Protein AF-0000000077531766 (afdb_homodimer)

Solvent-accessible surface area (backbone atoms only — not comparable to full-atom values): 48585 Å² total; per-residue (Å²): 130,84,77,68,56,70,65,56,56,50,54,50,47,68,73,39,54,76,68,52,35,51,55,52,33,72,72,35,77,75,46,30,60,58,42,44,36,51,52,29,31,47,28,36,77,71,36,42,28,24,61,56,44,47,31,60,73,66,45,86,46,67,67,56,28,46,52,52,46,52,43,26,48,76,37,63,47,57,72,87,64,38,38,73,61,54,85,69,69,76,63,80,82,49,66,68,84,56,70,81,66,45,60,52,33,54,23,22,45,70,40,36,52,66,56,40,51,50,45,39,74,72,64,42,58,53,46,48,65,87,90,56,90,72,32,20,48,54,36,3,42,77,57,63,19,46,67,35,28,42,49,34,47,73,70,62,26,73,51,47,53,100,81,36,73,41,45,45,53,51,48,24,34,74,56,42,31,36,67,41,36,49,49,54,36,61,76,66,67,52,64,56,70,42,69,69,52,96,83,31,30,57,63,53,50,20,36,74,66,64,20,55,65,26,40,46,49,44,45,74,73,62,31,58,59,66,60,51,48,52,50,26,57,74,67,64,36,37,57,42,40,38,48,44,50,63,44,26,36,78,62,44,58,73,67,50,50,67,67,53,52,52,52,51,48,52,53,61,67,70,51,86,68,56,79,84,46,43,62,36,45,43,54,32,51,54,49,50,52,52,49,48,56,49,48,32,72,71,46,87,82,53,49,72,66,43,51,42,52,45,40,22,32,52,39,46,68,31,42,31,66,84,30,55,41,63,71,56,40,51,52,38,44,74,75,64,28,54,84,59,63,43,54,54,51,57,49,47,57,49,65,71,28,69,61,31,70,76,34,50,60,62,46,30,61,75,30,54,28,40,54,48,23,44,49,55,52,52,51,52,60,69,68,46,55,74,87,79,51,51,65,58,53,52,49,54,63,68,63,55,56,65,69,57,56,48,49,52,47,52,34,55,76,67,70,38,56,64,38,47,67,21,51,51,50,51,54,52,53,60,68,68,51,75,83,73,78,78,71,72,78,73,87,120,129,83,78,66,54,71,65,55,56,48,52,50,44,67,73,38,55,75,69,53,37,51,56,53,34,72,70,36,76,76,46,30,60,58,42,44,37,51,50,30,30,46,29,38,76,71,37,42,28,24,61,55,44,48,30,61,74,66,42,85,45,68,68,57,28,46,51,52,46,51,40,27,46,75,36,65,45,58,72,87,63,38,36,73,61,54,84,70,64,77,62,80,80,55,64,71,82,56,69,79,65,46,61,52,34,54,22,23,44,69,41,38,50,68,56,39,51,52,45,39,75,72,66,43,56,53,48,48,64,85,90,56,88,73,32,20,47,52,36,3,42,77,55,62,20,48,68,35,28,42,50,33,47,74,69,62,26,76,48,47,54,98,81,35,73,40,45,47,53,51,47,25,35,73,57,42,31,37,68,41,36,51,48,52,34,62,74,65,66,53,67,56,70,42,71,69,52,96,84,30,30,56,63,52,52,18,36,74,66,66,21,54,64,27,41,44,48,45,45,75,74,62,30,58,61,66,61,51,48,52,51,27,56,75,67,65,36,38,57,43,39,38,47,45,50,63,44,26,34,81,62,46,59,73,67,50,48,68,68,53,52,51,52,50,48,53,52,60,67,71,52,86,68,55,80,84,45,43,60,35,46,42,54,34,50,54,50,52,52,52,48,49,58,50,46,31,73,70,42,86,80,52,48,72,66,41,51,41,50,46,40,22,33,52,39,46,67,30,43,31,66,85,30,55,42,64,70,56,40,52,54,39,43,72,73,63,26,52,84,57,64,42,53,55,49,59,50,47,59,48,64,72,28,69,61,31,71,76,34,50,59,60,46,30,62,76,31,52,27,41,55,47,24,45,48,54,52,52,51,53,61,70,67,48,58,74,85,80,50,52,67,58,52,52,50,54,62,68,65,54,56,64,69,57,54,49,48,52,47,53,32,56,77,67,70,37,56,64,38,47,68,23,53,52,50,50,55,51,52,60,69,67,50,73,83,71,79,81,71,74,78,71,89,119

pLDDT: mean 80.19, std 17.13, range [24.23, 97.0]

Foldseek 3Di:
DDPPDLVVLLVVLLPDPLVVLVVVLVPDVVNVLSSLLSSLLCCVVPVVRLQLVCLLQPPPDLVVSVVSVVSNVVSPHDQLRRDNSPVPPPDDVPPVVPPVAGSLLSNLLVLNQVSNVVCVVVPAQLQHDPPDPAGSLNSNLVNPNQVSNLSSVVSPHDCDDPPQNCNNLLSNLLSLRQVNNLSSCVVVVDDQQDDSDPRAGSLRSNLVSLNLNNLCSSVVVPHDLLVVLVVCLVVVVLQSNQSSCVSNVVRVLVVAALVSLLVSLLSLLLDDDDPVCLVSSLSSNLSSLVSNVVNCVVDPDADPVNSLVSLQVSLDSQQAQQHPDPSNNVSSVVVPHDHDCVRLVVLLVLQVDPCCVVPVLVSCVVRFCSQRSCVNNLVRLVPDDPVPDDPSSVVSNVSRDPVSVVVNVQLVVVVHDSGSRSVVVSVVVVVPDDPPDPPPPDPD/DPPPDLVVLLVVLLVDDLVVLVVVLVPDVVNVLSSLLSSLLNCVVPVVSLQLVCLLQPPPDLVSSVVSVVSNVVSPHDQLRRDNSPVPPPDDVPPPVPPVAGSLLSNLLVLNQVSNVVCVVSPAQLQHDPPDPAGSLNSNLVNPNQVSNLSSVVSPHDCDDPHQNCNNLLSNLLSLRQVNNLSSCVVVVDDQQDDSDPRAGSLNSNLVSLNLNNLCSSVVSPHDLLVVLVVCLVVVVLQSNQSSCVSNVVPVLVVAALVSLLVSLLSLLLDDDDPVCLVSSLSSNLSSLVSNVVNCVVDPPADPVNSLVSLQVSLDSQQAQQHPDPSNNVSSVVVPHDHDLVRLVVLLVLQVDPCCVVPVLVSCVVRFCSQRSCVNNLVRLVPDDPVPDDPSSVVSNVSRDPVSVVVNVQLVVVVHDSGSRSVVVSVVVVVPDDPPDPPPPDPD

Sequence (888 aa):
MLSLPQEIICMIAKECSLSEQATLARTCHLMYGICNTILYRNDIENHDSSSVFYAIVWCFSEAITMKTLALAKAGGAKFRVCRDMCKQHTWFIYDAQTTLHSPIHLAARRGLDCVVSFLIEEGISPDGPPGVYRTPLMEAIFNRRELTSILLVHRGASTSFQQLQFEALSSAIQHDLPLLTRFIAESKSLDVNADIGYGTTALDLAVRHRKSRVVPVLLSLGADGVAATLRFCRSHAFASLSWLLEAGSSTLRNSLRLQDLLDLTVNVVLQRVSPTQKNSQVVLLGRLIDMINWARLGETRMSKGDLKYFLDVLLHSVVSLTRAERPLALLLLRRGARIWAGSLMQLLGIFNSSAFIRNTGRCVRRHPRILESFDIIHTYYSTLPPQERVLVEDYFIDSVPDHVIRLMHDLKVNELPLTVGGIRGLEALERTQPVADAVPISMSMLSLPQEIICMIAKECSLSEQATLARTCHLMYGICNTILYRNDIENHDSSSVFYAIVWCFSEAITMKTLALAKAGGAKFRVCRDMCKQHTWFIYDAQTTLHSPIHLAARRGLDCVVSFLIEEGISPDGPPGVYRTPLMEAIFNRRELTSILLVHRGASTSFQQLQFEALSSAIQHDLPLLTRFIAESKSLDVNADIGYGTTALDLAVRHRKSRVVPVLLSLGADGVAATLRFCRSHAFASLSWLLEAGSSTLRNSLRLQDLLDLTVNVVLQRVSPTQKNSQVVLLGRLIDMINWARLGETRMSKGDLKYFLDVLLHSVVSLTRAERPLALLLLRRGARIWAGSLMQLLGIFNSSAFIRNTGRCVRRHPRILESFDIIHTYYSTLPPQERVLVEDYFIDSVPDHVIRLMHDLKVNELPLTVGGIRGLEALERTQPVADAVPISMS

Organism: Fusarium solani (NCBI:txid169388)

InterPro domains:
  IPR002110 Ankyrin repeat [PS50088] (198-224)
  IPR002110 Ankyrin repeat [SM00248] (99-128)
  IPR002110 Ankyrin repeat [SM00248] (132-161)
  IPR002110 Ankyrin repeat [SM00248] (198-228)
  IPR036770 Ankyrin repeat-containing domain superfamily [G3DSA:1.25.40.20] (71-273)
  IPR036770 Ankyrin repeat-containing domain superfamily [SSF48403] (101-224)

Structure (mmCIF, N/CA/C/O backbone):
data_AF-0000000077531766-model_v1
#
loop_
_entity.id
_entity.type
_entity.pdbx_description
1 polymer 'Uncharacterized protein'
#
loop_
_atom_site.group_PDB
_atom_site.id
_atom_site.type_symbol
_atom_site.label_atom_id
_atom_site.label_alt_id
_atom_site.label_comp_id
_atom_site.label_asym_id
_atom_site.label_entity_id
_atom_site.label_seq_id
_atom_site.pdbx_PDB_ins_code
_atom_site.Cartn_x
_atom_site.Cartn_y
_atom_site.Cartn_z
_atom_site.occupancy
_atom_site.B_iso_or_equiv
_atom_site.auth_seq_id
_atom_site.auth_comp_id
_atom_site.auth_asym_id
_atom_site.auth_atom_id
_atom_site.pdbx_PDB_model_num
ATOM 1 N N . MET A 1 1 ? -33.25 88.625 43.906 1 30.77 1 MET A N 1
ATOM 2 C CA . MET A 1 1 ? -32.25 87.562 43.688 1 30.77 1 MET A CA 1
ATOM 3 C C . MET A 1 1 ? -30.891 88 44.25 1 30.77 1 MET A C 1
ATOM 5 O O . MET A 1 1 ? -30.312 89 43.844 1 30.77 1 MET A O 1
ATOM 9 N N . LEU A 1 2 ? -30.75 87.688 45.531 1 36.31 2 LEU A N 1
ATOM 10 C CA . LEU A 1 2 ? -29.828 88.375 46.469 1 36.31 2 LEU A CA 1
ATOM 11 C C . LEU A 1 2 ? -28.391 88.188 46 1 36.31 2 LEU A C 1
ATOM 13 O O . LEU A 1 2 ? -27.969 87.062 45.688 1 36.31 2 LEU A O 1
ATOM 17 N N . SER A 1 3 ? -27.938 89.188 45.281 1 40.75 3 SER A N 1
ATOM 18 C CA . SER A 1 3 ? -26.562 89.438 44.875 1 40.75 3 SER A CA 1
ATOM 19 C C . SER A 1 3 ? -25.578 89.188 46 1 40.75 3 SER A C 1
ATOM 21 O O . SER A 1 3 ? -25.344 90.062 46.844 1 40.75 3 SER A O 1
ATOM 23 N N . LEU A 1 4 ? -25.703 88.062 46.688 1 44.19 4 LEU A N 1
ATOM 24 C CA . LEU A 1 4 ? -24.656 87.875 47.688 1 44.19 4 LEU A CA 1
ATOM 25 C C . LEU A 1 4 ? -23.281 88.062 47.062 1 44.19 4 LEU A C 1
ATOM 27 O O . LEU A 1 4 ? -23.031 87.562 45.938 1 44.19 4 LEU A O 1
ATOM 31 N N . PRO A 1 5 ? -22.5 89 47.594 1 45.5 5 PRO A N 1
ATOM 32 C CA . PRO A 1 5 ? -21.156 89.312 47.094 1 45.5 5 PRO A CA 1
ATOM 33 C C . PRO A 1 5 ? -20.312 88 46.969 1 45.5 5 PRO A C 1
ATOM 35 O O . PRO A 1 5 ? -20.5 87.062 47.719 1 45.5 5 PRO A O 1
ATOM 38 N N . GLN A 1 6 ? -19.688 87.875 45.875 1 48 6 GLN A N 1
ATOM 39 C CA . GLN A 1 6 ? -18.812 86.75 45.5 1 48 6 GLN A CA 1
ATOM 40 C C . GLN A 1 6 ? -17.938 86.312 46.688 1 48 6 GLN A C 1
ATOM 42 O O . GLN A 1 6 ? -17.672 85.125 46.844 1 48 6 GLN A O 1
ATOM 47 N N . GLU A 1 7 ? -17.656 87.312 47.562 1 48.81 7 GLU A N 1
ATOM 48 C CA . GLU A 1 7 ? -16.797 87 48.719 1 48.81 7 GLU A CA 1
ATOM 49 C C . GLU A 1 7 ? -17.5 86.188 49.75 1 48.81 7 GLU A C 1
ATOM 51 O O . GLU A 1 7 ? -16.891 85.25 50.344 1 48.81 7 GLU A O 1
ATOM 56 N N . ILE A 1 8 ? -18.672 86.375 49.969 1 50.03 8 ILE A N 1
ATOM 57 C CA . ILE A 1 8 ? -19.438 85.625 51 1 50.03 8 ILE A CA 1
ATOM 58 C C . ILE A 1 8 ? -19.734 84.188 50.5 1 50.03 8 ILE A C 1
ATOM 60 O O . ILE A 1 8 ? -19.641 83.25 51.25 1 50.03 8 ILE A O 1
ATOM 64 N N . ILE A 1 9 ? -20.031 84.188 49.188 1 49.97 9 ILE A N 1
ATOM 65 C CA . ILE A 1 9 ? -20.25 82.812 48.594 1 49.97 9 ILE A CA 1
ATOM 66 C C . ILE A 1 9 ? -18.984 82 48.75 1 49.97 9 ILE A C 1
ATOM 68 O O . ILE A 1 9 ? -19.047 80.812 49.094 1 49.97 9 ILE A O 1
ATOM 72 N N . CYS A 1 10 ? -17.828 82.75 48.594 1 51.22 10 CYS A N 1
ATOM 73 C CA . CYS A 1 10 ? -16.547 82.062 48.781 1 51.22 10 CYS A CA 1
ATOM 74 C C . CYS A 1 10 ? -16.359 81.625 50.25 1 51.22 10 CYS A C 1
ATOM 76 O O . CYS A 1 10 ? -15.867 80.562 50.5 1 51.22 10 CYS A O 1
ATOM 78 N N . MET A 1 11 ? -16.797 82.438 51.188 1 50.81 11 MET A N 1
ATOM 79 C CA . MET A 1 11 ? -16.656 82.125 52.594 1 50.81 11 MET A CA 1
ATOM 80 C C . MET A 1 11 ? -17.562 81 53.031 1 50.81 11 MET A C 1
ATOM 82 O O . MET A 1 11 ? -17.172 80.125 53.812 1 50.81 11 MET A O 1
ATOM 86 N N . ILE A 1 12 ? -18.719 80.938 52.5 1 51.34 12 ILE A N 1
ATOM 87 C CA . ILE A 1 12 ? -19.672 79.875 52.812 1 51.34 12 ILE A CA 1
ATOM 88 C C . ILE A 1 12 ? -19.203 78.562 52.219 1 51.34 12 ILE A C 1
ATOM 90 O O . ILE A 1 12 ? -19.25 77.562 52.875 1 51.34 12 ILE A O 1
ATOM 94 N N . ALA A 1 13 ? -18.734 78.75 51 1 54.12 13 ALA A N 1
ATOM 95 C CA . ALA A 1 13 ? -18.266 77.562 50.312 1 54.12 13 ALA A CA 1
ATOM 96 C C . ALA A 1 13 ? -17.062 77 51.062 1 54.12 13 ALA A C 1
ATOM 98 O O . ALA A 1 13 ? -16.906 75.75 51.094 1 54.12 13 ALA A O 1
ATOM 99 N N . LYS A 1 14 ? -16.312 77.812 51.719 1 54.41 14 LYS A N 1
ATOM 100 C CA . LYS A 1 14 ? -15.148 77.312 52.469 1 54.41 14 LYS A CA 1
ATOM 101 C C . LYS A 1 14 ? -15.562 76.562 53.75 1 54.41 14 LYS A C 1
ATOM 103 O O . LYS A 1 14 ? -14.852 75.688 54.219 1 54.41 14 LYS A O 1
ATOM 108 N N . GLU A 1 15 ? -16.641 76.875 54.281 1 51.66 15 GLU A N 1
ATOM 109 C CA . GLU A 1 15 ? -17.047 76.312 55.562 1 51.66 15 GLU A CA 1
ATOM 110 C C . GLU A 1 15 ? -17.953 75.125 55.375 1 51.66 15 GLU A C 1
ATOM 112 O O . GLU A 1 15 ? -18.266 74.375 56.344 1 51.66 15 GLU A O 1
ATOM 117 N N . CYS A 1 16 ? -18.469 74.938 54.156 1 53.34 16 CYS A N 1
ATOM 118 C CA . CYS A 1 16 ? -19.375 73.812 53.906 1 53.34 16 CYS A CA 1
ATOM 119 C C . CYS A 1 16 ? -18.594 72.5 53.594 1 53.34 16 CYS A C 1
ATOM 121 O O . CYS A 1 16 ? -17.438 72.562 53.156 1 53.34 16 CYS A O 1
ATOM 123 N N . SER A 1 17 ? -19.125 71.312 54.125 1 54.94 17 SER A N 1
ATOM 124 C CA . SER A 1 17 ? -18.547 70 53.75 1 54.94 17 SER A CA 1
ATOM 125 C C . SER A 1 17 ? -18.531 69.812 52.25 1 54.94 17 SER A C 1
ATOM 127 O O . SER A 1 17 ? -19.219 70.562 51.5 1 54.94 17 SER A O 1
ATOM 129 N N . LEU A 1 18 ? -17.672 69 51.781 1 54.25 18 LEU A N 1
ATOM 130 C CA . LEU A 1 18 ? -17.516 68.75 50.344 1 54.25 18 LEU A CA 1
ATOM 131 C C . LEU A 1 18 ? -18.859 68.438 49.688 1 54.25 18 LEU A C 1
ATOM 133 O O . LEU A 1 18 ? -19.125 68.875 48.562 1 54.25 18 LEU A O 1
ATOM 137 N N . SER A 1 19 ? -19.734 67.75 50.344 1 57.5 19 SER A N 1
ATOM 138 C CA . SER A 1 19 ? -21.062 67.438 49.844 1 57.5 19 SER A CA 1
ATOM 139 C C . SER A 1 19 ? -21.938 68.688 49.719 1 57.5 19 SER A C 1
ATOM 141 O O . SER A 1 19 ? -22.672 68.875 48.75 1 57.5 19 SER A O 1
ATOM 143 N N . GLU A 1 20 ? -21.859 69.562 50.688 1 57.81 20 GLU A N 1
ATOM 144 C CA . GLU A 1 20 ? -22.672 70.75 50.719 1 57.81 20 GLU A CA 1
ATOM 145 C C . GLU A 1 20 ? -22.188 71.812 49.688 1 57.81 20 GLU A C 1
ATOM 147 O O . GLU A 1 20 ? -22.984 72.5 49.062 1 57.81 20 GLU A O 1
ATOM 152 N N . GLN A 1 21 ? -20.859 71.812 49.469 1 56.25 21 GLN A N 1
ATOM 153 C CA . GLN A 1 21 ? -20.297 72.688 48.469 1 56.25 21 GLN A CA 1
ATOM 154 C C . GLN A 1 21 ? -20.734 72.25 47.062 1 56.25 21 GLN A C 1
ATOM 156 O O . GLN A 1 21 ? -21.062 73.125 46.219 1 56.25 21 GLN A O 1
ATOM 161 N N . ALA A 1 22 ? -20.859 70.938 46.875 1 57.09 22 ALA A N 1
ATOM 162 C CA . ALA A 1 22 ? -21.328 70.438 45.594 1 57.09 22 ALA A CA 1
ATOM 163 C C . ALA A 1 22 ? -22.797 70.75 45.375 1 57.09 22 ALA A C 1
ATOM 165 O O . ALA A 1 22 ? -23.172 71.125 44.25 1 57.09 22 ALA A O 1
ATOM 166 N N . THR A 1 23 ? -23.688 70.625 46.312 1 55.62 23 THR A N 1
ATOM 167 C CA . THR A 1 23 ? -25.094 71 46.188 1 55.62 23 THR A CA 1
ATOM 168 C C . THR A 1 23 ? -25.281 72.438 45.938 1 55.62 23 THR A C 1
ATOM 170 O O . THR A 1 23 ? -26.141 72.875 45.156 1 55.62 23 THR A O 1
ATOM 173 N N . LEU A 1 24 ? -24.438 73.25 46.562 1 54.25 24 LEU A N 1
ATOM 174 C CA . LEU A 1 24 ? -24.531 74.688 46.406 1 54.25 24 LEU A CA 1
ATOM 175 C C . LEU A 1 24 ? -24.109 75.125 44.969 1 54.25 24 LEU A C 1
ATOM 177 O O . LEU A 1 24 ? -24.719 76 44.375 1 54.25 24 LEU A O 1
ATOM 181 N N . ALA A 1 25 ? -23.078 74.375 44.469 1 54 25 ALA A N 1
ATOM 182 C CA . ALA A 1 25 ? -22.609 74.688 43.125 1 54 25 ALA A CA 1
ATOM 183 C C . ALA A 1 25 ? -23.672 74.25 42.094 1 54 25 ALA A C 1
ATOM 185 O O . ALA A 1 25 ? -23.797 74.938 41.031 1 54 25 ALA A O 1
ATOM 186 N N . ARG A 1 26 ? -24.516 73.25 42.281 1 54.56 26 ARG A N 1
ATOM 187 C CA . ARG A 1 26 ? -25.562 72.812 41.344 1 54.56 26 ARG A CA 1
ATOM 188 C C . ARG A 1 26 ? -26.719 73.812 41.344 1 54.56 26 ARG A C 1
ATOM 190 O O . ARG A 1 26 ? -27.453 73.875 40.344 1 54.56 26 ARG A O 1
ATOM 197 N N . THR A 1 27 ? -26.984 74.438 42.344 1 50.59 27 THR A N 1
ATOM 198 C CA . THR A 1 27 ? -28.219 75.25 42.406 1 50.59 27 THR A CA 1
ATOM 199 C C . THR A 1 27 ? -28.016 76.562 41.75 1 50.59 27 THR A C 1
ATOM 201 O O . THR A 1 27 ? -28.984 77.25 41.344 1 50.59 27 THR A O 1
ATOM 204 N N . CYS A 1 28 ? -26.812 77.375 41.844 1 44.97 28 CYS A N 1
ATOM 205 C CA . CYS A 1 28 ? -26.781 78.688 41.25 1 44.97 28 CYS A CA 1
ATOM 206 C C . CYS A 1 28 ? -25.734 78.75 40.125 1 44.97 28 CYS A C 1
ATOM 208 O O . CYS A 1 28 ? -24.578 78.375 40.344 1 44.97 28 CYS A O 1
ATOM 210 N N . HIS A 1 29 ? -26.109 78.875 38.906 1 48.81 29 HIS A N 1
ATOM 211 C CA . HIS A 1 29 ? -25.297 78.938 37.719 1 48.81 29 HIS A CA 1
ATOM 212 C C . HIS A 1 29 ? -24.109 79.875 37.938 1 48.81 29 HIS A C 1
ATOM 214 O O . HIS A 1 29 ? -23 79.625 37.438 1 48.81 29 HIS A O 1
ATOM 220 N N . LEU A 1 30 ? -24.359 81.062 38.438 1 44.91 30 LEU A N 1
ATOM 221 C CA . LEU A 1 30 ? -23.312 8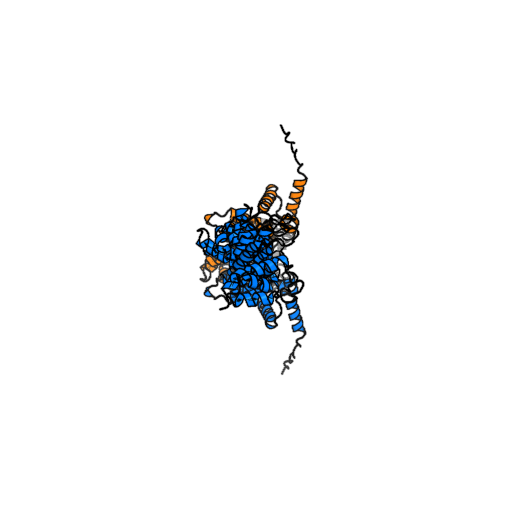2.062 38.625 1 44.91 30 LEU A CA 1
ATOM 222 C C . LEU A 1 30 ? -22.281 81.562 39.656 1 44.91 30 LEU A C 1
ATOM 224 O O . LEU A 1 30 ? -21.078 81.812 39.469 1 44.91 30 LEU A O 1
ATOM 228 N N . MET A 1 31 ? -22.766 81.062 40.688 1 43.91 31 MET A N 1
ATOM 229 C CA . MET A 1 31 ? -21.906 80.562 41.781 1 43.91 31 MET A CA 1
ATOM 230 C C . MET A 1 31 ? -21.141 79.312 41.344 1 43.91 31 MET A C 1
ATOM 232 O O . MET A 1 31 ? -20.156 78.938 41.938 1 43.91 31 MET A O 1
ATOM 236 N N . TYR A 1 32 ? -21.625 78.812 40.281 1 48.09 32 TYR A N 1
ATOM 237 C CA . TYR A 1 32 ? -21.016 77.562 39.75 1 48.09 32 TYR A CA 1
ATOM 238 C C . TYR A 1 32 ? -19.578 77.812 39.312 1 48.09 32 TYR A C 1
ATOM 240 O O . TYR A 1 32 ? -18.688 77 39.594 1 48.09 32 TYR A O 1
ATOM 248 N N . GLY A 1 33 ? -19.453 79 38.75 1 49.72 33 GLY A N 1
ATOM 249 C CA . GLY A 1 33 ? -18.094 79.312 38.312 1 49.72 33 GLY A CA 1
ATOM 250 C C . GLY A 1 33 ? -17.141 79.562 39.469 1 49.72 33 GLY A C 1
ATOM 251 O O . GLY A 1 33 ? -16.031 79.062 39.5 1 49.72 33 GLY A O 1
ATOM 252 N N . ILE A 1 34 ? -17.5 80.5 40.312 1 49.25 34 ILE A N 1
ATOM 253 C CA . ILE A 1 34 ? -16.656 80.938 41.438 1 49.25 34 ILE A CA 1
ATOM 254 C C . ILE A 1 34 ? -16.484 79.75 42.438 1 49.25 34 ILE A C 1
ATOM 256 O O . ILE A 1 34 ? -15.375 79.5 42.906 1 49.25 34 ILE A O 1
ATOM 260 N N . CYS A 1 35 ? -17.562 79.188 42.75 1 49.09 35 CYS A N 1
ATOM 261 C CA . CYS A 1 35 ? -17.547 78.188 43.75 1 49.09 35 CYS A CA 1
ATOM 262 C C . CYS A 1 35 ? -16.766 76.938 43.281 1 49.09 35 CYS A C 1
ATOM 264 O O . CYS A 1 35 ? -16.109 76.25 44.094 1 49.09 35 CYS A O 1
ATOM 266 N N . ASN A 1 36 ? -16.781 76.875 42 1 55.78 36 ASN A N 1
ATOM 267 C CA . ASN A 1 36 ? -16.016 75.75 41.5 1 55.78 36 ASN A CA 1
ATOM 268 C C . ASN A 1 36 ? -14.523 75.938 41.781 1 55.78 36 ASN A C 1
ATOM 270 O O . ASN A 1 36 ? -13.852 75 42.219 1 55.78 36 ASN A O 1
ATOM 274 N N . THR A 1 37 ? -14.094 77.188 41.688 1 54.47 37 THR A N 1
ATOM 275 C CA . THR A 1 37 ? -12.672 77.438 41.906 1 54.47 37 THR A CA 1
ATOM 276 C C . THR A 1 37 ? -12.344 77.188 43.406 1 54.47 37 THR A C 1
ATOM 278 O O . THR A 1 37 ? -11.297 76.625 43.719 1 54.47 37 THR A O 1
ATOM 281 N N . ILE A 1 38 ? -13.227 77.75 44.188 1 54 38 ILE A N 1
ATOM 282 C CA . ILE A 1 38 ? -12.984 77.625 45.594 1 54 38 ILE A CA 1
ATOM 283 C C . ILE A 1 38 ? -13.078 76.125 46 1 54 38 ILE A C 1
ATOM 285 O O . ILE A 1 38 ? -12.273 75.625 46.812 1 54 38 ILE A O 1
ATOM 289 N N . LEU A 1 39 ? -14.031 75.5 45.438 1 55.09 39 LEU A N 1
ATOM 290 C CA . LEU A 1 39 ? -14.227 74.062 45.781 1 55.09 39 LEU A CA 1
ATOM 291 C C . LEU A 1 39 ? -13.008 73.25 45.375 1 55.09 39 LEU A C 1
ATOM 293 O O . LEU A 1 39 ? -12.547 72.438 46.125 1 55.09 39 LEU A O 1
ATOM 297 N N . TYR A 1 40 ? -12.469 73.688 44.281 1 60.5 40 TYR A N 1
ATOM 298 C CA . TYR A 1 40 ? -11.336 72.938 43.812 1 60.5 40 TYR A CA 1
ATOM 299 C C . TYR A 1 40 ? -10.062 73.312 44.562 1 60.5 40 TYR A C 1
ATOM 301 O O . TYR A 1 40 ? -9.211 72.438 44.812 1 60.5 40 TYR A O 1
ATOM 309 N N . ARG A 1 41 ? -10.023 74.562 44.969 1 60.41 41 ARG A N 1
ATOM 310 C CA . ARG A 1 41 ? -8.898 74.938 45.812 1 60.41 41 ARG A CA 1
ATOM 311 C C . ARG A 1 41 ? -8.953 74.188 47.156 1 60.41 41 ARG A C 1
ATOM 313 O O . ARG A 1 41 ? -7.93 73.75 47.688 1 60.41 41 ARG A O 1
ATOM 320 N N . ASN A 1 42 ? -10.133 74.188 47.625 1 57.5 42 ASN A N 1
ATOM 321 C CA . ASN A 1 42 ? -10.305 73.438 48.875 1 57.5 42 ASN A CA 1
ATOM 322 C C . ASN A 1 42 ? -9.945 72 48.719 1 57.5 42 ASN A C 1
ATOM 324 O O . ASN A 1 42 ? -9.336 71.375 49.625 1 57.5 42 ASN A O 1
ATOM 328 N N . ASP A 1 43 ? -10.359 71.375 47.719 1 62 43 ASP A N 1
ATOM 329 C CA . ASP A 1 43 ? -10.023 70 47.438 1 62 43 ASP A CA 1
ATOM 330 C C . ASP A 1 43 ? -8.508 69.812 47.375 1 62 43 ASP A C 1
ATOM 332 O O . ASP A 1 43 ? -7.984 68.812 47.906 1 62 43 ASP A O 1
ATOM 336 N N . ILE A 1 44 ? -7.777 70.75 46.812 1 62.28 44 ILE A N 1
ATOM 337 C CA . ILE A 1 44 ? -6.328 70.688 46.625 1 62.28 44 ILE A CA 1
ATOM 338 C C . ILE A 1 44 ? -5.652 70.812 48 1 62.28 44 ILE A C 1
ATOM 340 O O . ILE A 1 44 ? -4.727 70.062 48.312 1 62.28 44 ILE A O 1
ATOM 344 N N . GLU A 1 45 ? -6.156 71.75 48.719 1 63.31 45 GLU A N 1
ATOM 345 C CA . GLU A 1 45 ? -5.496 72.062 50 1 63.31 45 GLU A CA 1
ATOM 346 C C . GLU A 1 45 ? -5.828 71.062 51.062 1 63.31 45 GLU A C 1
ATOM 348 O O . GLU A 1 45 ? -4.977 70.688 51.875 1 63.31 45 GLU A O 1
ATOM 353 N N . ASN A 1 46 ? -7.078 70.562 50.906 1 59.28 46 ASN A N 1
ATOM 354 C CA . ASN A 1 46 ? -7.492 69.75 52.062 1 59.28 46 ASN A CA 1
ATOM 355 C C . ASN A 1 46 ? -7.75 68.312 51.719 1 59.28 46 ASN A C 1
ATOM 357 O O . ASN A 1 46 ? -7.816 67.438 52.594 1 59.28 46 ASN A O 1
ATOM 361 N N . HIS A 1 47 ? -7.887 68.062 50.469 1 59.72 47 HIS A N 1
ATOM 362 C CA . HIS A 1 47 ? -8.305 66.75 50.125 1 59.72 47 HIS A CA 1
ATOM 363 C C . HIS A 1 47 ? -7.387 66.125 49.094 1 59.72 47 HIS A C 1
ATOM 365 O O . HIS A 1 47 ? -7.809 65.25 48.344 1 59.72 47 HIS A O 1
ATOM 371 N N . ASP A 1 48 ? -6.191 66.625 49.031 1 63.22 48 ASP A N 1
ATOM 372 C CA . ASP A 1 48 ? -5.125 66.125 48.188 1 63.22 48 ASP A CA 1
ATOM 373 C C . ASP A 1 48 ? -5.602 65.938 46.75 1 63.22 48 ASP A C 1
ATOM 375 O O . ASP A 1 48 ? -5.285 64.938 46.094 1 63.22 48 ASP A O 1
ATOM 379 N N . SER A 1 49 ? -6.488 66.875 46.344 1 63.03 49 SER A N 1
ATOM 380 C CA . SER A 1 49 ? -7.004 66.875 44.969 1 63.03 49 SER A CA 1
ATOM 381 C C . SER A 1 49 ? -7.773 65.625 44.625 1 63.03 49 SER A C 1
ATOM 383 O O . SER A 1 49 ? -7.594 65.062 43.562 1 63.03 49 SER A O 1
ATOM 385 N N . SER A 1 50 ? -8.617 65.125 45.531 1 69.19 50 SER A N 1
ATOM 386 C CA . SER A 1 50 ? -9.391 63.875 45.375 1 69.19 50 SER A CA 1
ATOM 387 C C . SER A 1 50 ? -10.43 64 44.25 1 69.19 50 SER A C 1
ATOM 389 O O . SER A 1 50 ? -10.859 63 43.688 1 69.19 50 SER A O 1
ATOM 391 N N . SER A 1 51 ? -10.844 65.25 43.969 1 70.56 51 SER A N 1
ATOM 392 C CA . SER A 1 51 ? -11.844 65.5 42.938 1 70.56 51 SER A CA 1
ATOM 393 C C . SER A 1 51 ? -11.352 65 41.562 1 70.56 51 SER A C 1
ATOM 395 O O . SER A 1 51 ? -12.133 64.5 40.75 1 70.56 51 SER A O 1
ATOM 397 N N . VAL A 1 52 ? -10.039 65.188 41.406 1 74.44 52 VAL A N 1
ATOM 398 C CA . VAL A 1 52 ? -9.453 64.75 40.156 1 74.44 52 VAL A CA 1
ATOM 399 C C . VAL A 1 52 ? -9.641 63.25 40 1 74.44 52 VAL A C 1
ATOM 401 O O . VAL A 1 52 ? -10.094 62.781 38.969 1 74.44 52 VAL A O 1
ATOM 404 N N . PHE A 1 53 ? -9.422 62.562 41 1 74.38 53 PHE A N 1
ATOM 405 C CA . PHE A 1 53 ? -9.57 61.125 41.031 1 74.38 53 PHE A CA 1
ATOM 406 C C . PHE A 1 53 ? -11.023 60.719 40.812 1 74.38 53 PHE A C 1
ATOM 408 O O . PHE A 1 53 ? -11.32 59.844 40 1 74.38 53 PHE A O 1
ATOM 415 N N . TYR A 1 54 ? -11.883 61.375 41.469 1 69.31 54 TYR A N 1
ATOM 416 C CA . TYR A 1 54 ? -13.305 61.062 41.375 1 69.31 54 TYR A CA 1
ATOM 417 C C . TYR A 1 54 ? -13.844 61.375 40 1 69.31 54 TYR A C 1
ATOM 419 O O . TYR A 1 54 ? -14.672 60.625 39.469 1 69.31 54 TYR A O 1
ATOM 427 N N . ALA A 1 55 ? -13.352 62.375 39.469 1 76.81 55 ALA A N 1
ATOM 428 C CA . ALA A 1 55 ? -13.805 62.75 38.125 1 76.81 55 ALA A CA 1
ATOM 429 C C . ALA A 1 55 ? -13.375 61.719 37.094 1 76.81 55 ALA A C 1
ATOM 431 O O . ALA A 1 55 ? -14.156 61.344 36.219 1 76.81 55 ALA A O 1
ATOM 432 N N . ILE A 1 56 ? -12.242 61.25 37.281 1 79.75 56 ILE A N 1
ATOM 433 C CA . ILE A 1 56 ? -11.719 60.312 36.312 1 79.75 56 ILE A CA 1
ATOM 434 C C . ILE A 1 56 ? -12.422 58.969 36.5 1 79.75 56 ILE A C 1
ATOM 436 O O . ILE A 1 56 ? -12.766 58.281 35.531 1 79.75 56 ILE A O 1
ATOM 440 N N . VAL A 1 57 ? -12.719 58.562 37.688 1 73.88 57 VAL A N 1
ATOM 441 C CA . VAL A 1 57 ? -13.242 57.25 37.969 1 73.88 57 VAL A CA 1
ATOM 442 C C . VAL A 1 57 ? -14.75 57.219 37.75 1 73.88 57 VAL A C 1
ATOM 444 O O . VAL A 1 57 ? -15.289 56.25 37.219 1 73.88 57 VAL A O 1
ATOM 447 N N . TRP A 1 58 ? -15.398 58.281 38.031 1 66.25 58 TRP A N 1
ATOM 448 C CA . TRP A 1 58 ? -16.844 58.156 38.125 1 66.25 58 TRP A CA 1
ATOM 449 C C . TRP A 1 58 ? -17.547 58.969 37.031 1 66.25 58 TRP A C 1
ATOM 451 O O . TRP A 1 58 ? -18.734 58.781 36.781 1 66.25 58 TRP A O 1
ATOM 461 N N . CYS A 1 59 ? -16.828 59.844 36.5 1 71.31 59 CYS A N 1
ATOM 462 C CA . CYS A 1 59 ? -17.516 60.656 35.469 1 71.31 59 CYS A CA 1
ATOM 463 C C . CYS A 1 59 ? -17.688 59.844 34.188 1 71.31 59 CYS A C 1
ATOM 465 O O . CYS A 1 59 ? -16.766 59.156 33.75 1 71.31 59 CYS A O 1
ATOM 467 N N . PHE A 1 60 ? -18.859 59.812 33.688 1 75.31 60 PHE A N 1
ATOM 468 C CA . PHE A 1 60 ? -19.188 59.031 32.5 1 75.31 60 PHE A CA 1
ATOM 469 C C . PHE A 1 60 ? -18.734 59.75 31.234 1 75.31 60 PHE A C 1
ATOM 471 O O . PHE A 1 60 ? -18.328 59.125 30.266 1 75.31 60 PHE A O 1
ATOM 478 N N . SER A 1 61 ? -18.828 61.031 31.344 1 82.06 61 SER A N 1
ATOM 479 C CA . SER A 1 61 ? -18.453 61.812 30.172 1 82.06 61 SER A CA 1
ATOM 480 C C . SER A 1 61 ? -17.047 62.375 30.297 1 82.06 61 SER A C 1
ATOM 482 O O . SER A 1 61 ? -16.688 62.938 31.328 1 82.06 61 SER A O 1
ATOM 484 N N . GLU A 1 62 ? -16.234 62.156 29.297 1 87.5 62 GLU A N 1
ATOM 485 C CA . GLU A 1 62 ? -14.859 62.656 29.312 1 87.5 62 GLU A CA 1
ATOM 486 C C . GLU A 1 62 ? -14.828 64.188 29.281 1 87.5 62 GLU A C 1
ATOM 488 O O . GLU A 1 62 ? -13.914 64.812 29.828 1 87.5 62 GLU A O 1
ATOM 493 N N . ALA A 1 63 ? -15.859 64.75 28.672 1 86.38 63 ALA A N 1
ATOM 494 C CA . ALA A 1 63 ? -15.922 66.25 28.609 1 86.38 63 ALA A CA 1
ATOM 495 C C . ALA A 1 63 ? -16.062 66.812 30 1 86.38 63 ALA A C 1
ATOM 497 O O . ALA A 1 63 ? -15.414 67.812 30.312 1 86.38 63 ALA A O 1
ATOM 498 N N . ILE A 1 64 ? -16.859 66.125 30.734 1 79.06 64 ILE A N 1
ATOM 499 C CA . ILE A 1 64 ? -17.078 66.625 32.094 1 79.06 64 ILE A CA 1
ATOM 500 C C . ILE A 1 64 ? -15.797 66.438 32.906 1 79.06 64 ILE A C 1
ATOM 502 O O . ILE A 1 64 ? -15.414 67.25 33.688 1 79.06 64 ILE A O 1
ATOM 506 N N . THR A 1 65 ? -15.242 65.375 32.719 1 83.38 65 THR A N 1
ATOM 507 C CA . THR A 1 65 ? -13.984 65.062 33.406 1 83.38 65 THR A CA 1
ATOM 508 C C . THR A 1 65 ? -12.93 66.125 33.031 1 83.38 65 THR A C 1
ATOM 510 O O . THR A 1 65 ? -12.219 66.625 33.906 1 83.38 65 THR A O 1
ATOM 513 N N . MET A 1 66 ? -12.898 66.5 31.844 1 89.94 66 MET A N 1
ATOM 514 C CA . MET A 1 66 ? -11.922 67.5 31.359 1 89.94 66 MET A CA 1
ATOM 515 C C . MET A 1 66 ? -12.195 68.875 31.984 1 89.94 66 MET A C 1
ATOM 517 O O . MET A 1 66 ? -11.258 69.625 32.344 1 89.94 66 MET A O 1
ATOM 521 N N . LYS A 1 67 ? -13.414 69.125 32.062 1 83.81 67 LYS A N 1
ATOM 522 C CA . LYS A 1 67 ? -13.789 70.438 32.688 1 83.81 67 LYS A CA 1
ATOM 523 C C . LYS A 1 67 ? -13.367 70.438 34.156 1 83.81 67 LYS A C 1
ATOM 525 O O . LYS A 1 67 ? -12.852 71.438 34.625 1 83.81 67 LYS A O 1
ATOM 530 N N . THR A 1 68 ? -13.656 69.375 34.719 1 80.12 68 THR A N 1
ATOM 531 C CA . THR A 1 68 ? -13.281 69.25 36.125 1 80.12 68 THR A CA 1
ATOM 532 C C . THR A 1 68 ? -11.773 69.375 36.312 1 80.12 68 THR A C 1
ATOM 534 O O . THR A 1 68 ? -11.297 70.062 37.219 1 80.12 68 THR A O 1
ATOM 537 N N . LEU A 1 69 ? -10.992 68.812 35.469 1 85.75 69 LEU A N 1
ATOM 538 C CA . LEU A 1 69 ? -9.531 68.875 35.562 1 85.75 69 LEU A CA 1
ATOM 539 C C . LEU A 1 69 ? -9.016 70.25 35.25 1 85.75 69 LEU A C 1
ATOM 541 O O . LEU A 1 69 ? -8.055 70.688 35.875 1 85.75 69 LEU A O 1
ATOM 545 N N . ALA A 1 70 ? -9.648 70.875 34.281 1 86.38 70 ALA A N 1
ATOM 546 C CA . ALA A 1 70 ? -9.25 72.25 33.969 1 86.38 70 ALA A CA 1
ATOM 547 C C . ALA A 1 70 ? -9.477 73.188 35.156 1 86.38 70 ALA A C 1
ATOM 549 O O . ALA A 1 70 ? -8.641 74.062 35.438 1 86.38 70 ALA A O 1
ATOM 550 N N . LEU A 1 71 ? -10.555 73 35.812 1 79.5 71 LEU A N 1
ATOM 551 C CA . LEU A 1 71 ? -10.875 73.812 36.969 1 79.5 71 LEU A CA 1
ATOM 552 C C . LEU A 1 71 ? -9.922 73.5 38.125 1 79.5 71 LEU A C 1
ATOM 554 O O . LEU A 1 71 ? -9.523 74.375 38.844 1 79.5 71 LEU A O 1
ATOM 558 N N . ALA A 1 72 ? -9.656 72.25 38.219 1 80 72 ALA A N 1
ATOM 559 C CA . ALA A 1 72 ? -8.695 71.875 39.25 1 80 72 ALA A CA 1
ATOM 560 C C . ALA A 1 72 ? -7.324 72.5 38.969 1 80 72 ALA A C 1
ATOM 562 O O . ALA A 1 72 ? -6.629 72.938 39.906 1 80 72 ALA A O 1
ATOM 563 N N . LYS A 1 73 ? -6.91 72.562 37.75 1 84.75 73 LYS A N 1
ATOM 564 C CA . LYS A 1 73 ? -5.648 73.188 37.375 1 84.75 73 LYS A CA 1
ATOM 565 C C . LYS A 1 73 ? -5.641 74.688 37.719 1 84.75 73 LYS A C 1
ATOM 567 O O . LYS A 1 73 ? -4.656 75.188 38.25 1 84.75 73 LYS A O 1
ATOM 572 N N . ALA A 1 74 ? -6.727 75.312 37.344 1 81.75 74 ALA A N 1
ATOM 573 C CA . ALA A 1 74 ? -6.855 76.688 37.656 1 81.75 74 ALA A CA 1
ATOM 574 C C . ALA A 1 74 ? -6.766 76.938 39.188 1 81.75 74 ALA A C 1
ATOM 576 O O . ALA A 1 74 ? -6.293 78 39.625 1 81.75 74 ALA A O 1
ATOM 577 N N . GLY A 1 75 ? -7.195 76 39.844 1 74.56 75 GLY A N 1
ATOM 578 C CA . GLY A 1 75 ? -7.137 76.062 41.312 1 74.56 75 GLY A CA 1
ATOM 579 C C . GLY A 1 75 ? -5.773 75.75 41.875 1 74.56 75 GLY A C 1
ATOM 580 O O . GLY A 1 75 ? -5.543 75.875 43.062 1 74.56 75 GLY A O 1
ATOM 581 N N . GLY A 1 76 ? -4.785 75.25 41.062 1 76.19 76 GLY A N 1
ATOM 582 C CA . GLY A 1 76 ? -3.418 74.938 41.5 1 76.19 76 GLY A CA 1
ATOM 583 C C . GLY A 1 76 ? -3.18 73.5 41.812 1 76.19 76 GLY A C 1
ATOM 584 O O . GLY A 1 76 ? -2.281 73.125 42.562 1 76.19 76 GLY A O 1
ATOM 585 N N . ALA A 1 77 ? -4 72.625 41.312 1 75.5 77 ALA A N 1
ATOM 586 C CA . ALA A 1 77 ? -3.854 71.188 41.625 1 75.5 77 ALA A CA 1
ATOM 587 C C . ALA A 1 77 ? -2.555 70.625 41.031 1 75.5 77 ALA A C 1
ATOM 589 O O . ALA A 1 77 ? -2.16 71 39.938 1 75.5 77 ALA A O 1
ATOM 590 N N . LYS A 1 78 ? -1.813 69.875 41.938 1 74.94 78 LYS A N 1
ATOM 591 C CA . LYS A 1 78 ? -0.661 69.125 41.469 1 74.94 78 LYS A CA 1
ATOM 592 C C . LYS A 1 78 ? -1.049 67.688 41.125 1 74.94 78 LYS A C 1
ATOM 594 O O . LYS A 1 78 ? -1.266 66.875 42.031 1 74.94 78 LYS A O 1
ATOM 599 N N . PHE A 1 79 ? -1.125 67.438 39.938 1 78.12 79 PHE A N 1
ATOM 600 C CA . PHE A 1 79 ? -1.674 66.188 39.469 1 78.12 79 PHE A CA 1
ATOM 601 C C . PHE A 1 79 ? -0.737 65.062 39.781 1 78.12 79 PHE A C 1
ATOM 603 O O . PHE A 1 79 ? -1.146 63.875 39.781 1 78.12 79 PHE A O 1
ATOM 610 N N . ARG A 1 80 ? 0.489 65.25 40.156 1 70.94 80 ARG A N 1
ATOM 611 C CA . ARG A 1 80 ? 1.46 64.25 40.531 1 70.94 80 ARG A CA 1
ATOM 612 C C . ARG A 1 80 ? 1.139 63.625 41.906 1 70.94 80 ARG A C 1
ATOM 614 O O . ARG A 1 80 ? 1.468 62.469 42.156 1 70.94 80 ARG A O 1
ATOM 621 N N . VAL A 1 81 ? 0.494 64.438 42.75 1 63.88 81 VAL A N 1
ATOM 622 C CA . VAL A 1 81 ? 0.322 64.062 44.125 1 63.88 81 VAL A CA 1
ATOM 623 C C . VAL A 1 81 ? -1.155 63.781 44.406 1 63.88 81 VAL A C 1
ATOM 625 O O . VAL A 1 81 ? -1.544 63.562 45.562 1 63.88 81 VAL A O 1
ATOM 628 N N . CYS A 1 82 ? -1.839 63.625 43.344 1 62.34 82 CYS A N 1
ATOM 629 C CA . CYS A 1 82 ? -3.262 63.438 43.594 1 62.34 82 CYS A CA 1
ATOM 630 C C . CYS A 1 82 ? -3.518 62.062 44.188 1 62.34 82 CYS A C 1
ATOM 632 O O . CYS A 1 82 ? -2.941 61.062 43.75 1 62.34 82 CYS A O 1
ATOM 634 N N . ARG A 1 83 ? -3.908 61.969 45.438 1 57.84 83 ARG A N 1
ATOM 635 C CA . ARG A 1 83 ? -4.191 60.688 46.125 1 57.84 83 ARG A CA 1
ATOM 636 C C . ARG A 1 83 ? -5.691 60.469 46.219 1 57.84 83 ARG A C 1
ATOM 638 O O . ARG A 1 83 ? -6.48 61.406 46.188 1 57.84 83 ARG A O 1
ATOM 645 N N . ASP A 1 84 ? -6.07 59.156 45.938 1 52.56 84 ASP A N 1
ATOM 646 C CA . ASP A 1 84 ? -7.465 58.812 46.219 1 52.56 84 ASP A CA 1
ATOM 647 C C . ASP A 1 84 ? -7.832 59.094 47.656 1 52.56 84 ASP A C 1
ATOM 649 O O . ASP A 1 84 ? -7.047 58.812 48.562 1 52.56 84 ASP A O 1
ATOM 653 N N . MET A 1 85 ? -8.57 60 47.875 1 44.03 85 MET A N 1
ATOM 654 C CA . MET A 1 85 ? -8.984 60.188 49.25 1 44.03 85 MET A CA 1
ATOM 655 C C . MET A 1 85 ? -9.5 58.906 49.875 1 44.03 85 MET A C 1
ATOM 657 O O . MET A 1 85 ? -9.852 58.844 51.062 1 44.03 85 MET A O 1
ATOM 661 N N . CYS A 1 86 ? -10.023 57.938 49.125 1 44.22 86 CYS A N 1
ATOM 662 C CA . CYS A 1 86 ? -10.719 56.844 49.812 1 44.22 86 CYS A CA 1
ATOM 663 C C . CYS A 1 86 ? -9.758 56 50.625 1 44.22 86 CYS A C 1
ATOM 665 O O . CYS A 1 86 ? -9.156 55.062 50.094 1 44.22 86 CYS A O 1
ATOM 667 N N . LYS A 1 87 ? -8.75 56.188 51.312 1 44.03 87 LYS A N 1
ATOM 668 C CA . LYS A 1 87 ? -8.758 55.188 52.406 1 44.03 87 LYS A CA 1
ATOM 669 C C . LYS A 1 87 ? -10.18 54.906 52.875 1 44.03 87 LYS A C 1
ATOM 671 O O . LYS A 1 87 ? -10.43 53.875 53.469 1 44.03 87 LYS A O 1
ATOM 676 N N . GLN A 1 88 ? -11.211 55.719 52.969 1 35.09 88 GLN A N 1
ATOM 677 C CA . GLN A 1 88 ? -12.531 55.594 53.562 1 35.09 88 GLN A CA 1
ATOM 678 C C . GLN A 1 88 ? -13.555 55.031 52.594 1 35.09 88 GLN A C 1
ATOM 680 O O . GLN A 1 88 ? -14.688 54.75 52.938 1 35.09 88 GLN A O 1
ATOM 685 N N . HIS A 1 89 ? -13.688 55.344 51.375 1 34 89 HIS A N 1
ATOM 686 C CA . HIS A 1 89 ? -14.789 54.688 50.656 1 34 89 HIS A CA 1
ATOM 687 C C . HIS A 1 89 ? -14.469 53.219 50.406 1 34 89 HIS A C 1
ATOM 689 O O . HIS A 1 89 ? -13.492 52.875 49.719 1 34 89 HIS A O 1
ATOM 695 N N . THR A 1 90 ? -14.766 52.281 51.281 1 34.03 90 THR A N 1
ATOM 696 C CA . THR A 1 90 ? -14.805 50.844 51.344 1 34.03 90 THR A CA 1
ATOM 697 C C . THR A 1 90 ? -15.203 50.25 50 1 34.03 90 THR A C 1
ATOM 699 O O . THR A 1 90 ? -15.07 49.031 49.781 1 34.03 90 THR A O 1
ATOM 702 N N . TRP A 1 91 ? -16.359 50.781 49.438 1 33.12 91 TRP A N 1
ATOM 703 C CA . TRP A 1 91 ? -17.094 49.906 48.531 1 33.12 91 TRP A CA 1
ATOM 704 C C . TRP A 1 91 ? -16.203 49.406 47.406 1 33.12 91 TRP A C 1
ATOM 706 O O . TRP A 1 91 ? -15.805 48.25 47.375 1 33.12 91 TRP A O 1
ATOM 716 N N . PHE A 1 92 ? -16.734 49.875 46.094 1 33.78 92 PHE A N 1
ATOM 717 C CA . PHE A 1 92 ? -16.812 49.094 44.844 1 33.78 92 PHE A CA 1
ATOM 718 C C . PHE A 1 92 ? -15.422 48.969 44.219 1 33.78 92 PHE A C 1
ATOM 720 O O . PHE A 1 92 ? -15.25 48.25 43.25 1 33.78 92 PHE A O 1
ATOM 727 N N . ILE A 1 93 ? -14.633 50 44.406 1 37.97 93 ILE A N 1
ATOM 728 C CA . ILE A 1 93 ? -13.461 49.625 43.625 1 37.97 93 ILE A CA 1
ATOM 729 C C . ILE A 1 93 ? -12.727 48.469 44.312 1 37.97 93 ILE A C 1
ATOM 731 O O . ILE A 1 93 ? -11.891 48.688 45.188 1 37.97 93 ILE A O 1
ATOM 735 N N . TYR A 1 94 ? -13.422 47.625 44.969 1 34.5 94 TYR A N 1
ATOM 736 C CA . TYR A 1 94 ? -13 46.375 45.625 1 34.5 94 TYR A CA 1
ATOM 737 C C . TYR A 1 94 ? -11.867 45.719 44.875 1 34.5 94 TYR A C 1
ATOM 739 O O . TYR A 1 94 ? -11.297 44.719 45.344 1 34.5 94 TYR A O 1
ATOM 747 N N . ASP A 1 95 ? -12.016 45.625 43.5 1 38.47 95 ASP A N 1
ATOM 748 C CA . ASP A 1 95 ? -10.961 44.688 43.125 1 38.47 95 ASP A CA 1
ATOM 749 C C . ASP A 1 95 ? -9.594 45.219 43.562 1 38.47 95 ASP A C 1
ATOM 751 O O . ASP A 1 95 ? -9.148 46.281 43.062 1 38.47 95 ASP A O 1
ATOM 755 N N . ALA A 1 96 ? -9.281 45.094 44.812 1 37.66 96 ALA A N 1
ATOM 756 C CA . ALA A 1 96 ? -8.031 45.25 45.562 1 37.66 96 ALA A CA 1
ATOM 757 C C . ALA A 1 96 ? -6.836 45.281 44.625 1 37.66 96 ALA A C 1
ATOM 759 O O . ALA A 1 96 ? -5.754 45.75 45 1 37.66 96 ALA A O 1
ATOM 760 N N . GLN A 1 97 ? -6.949 44.438 43.656 1 40.75 97 GLN A N 1
ATOM 761 C CA . GLN A 1 97 ? -5.777 44.281 42.812 1 40.75 97 GLN A CA 1
ATOM 762 C C . GLN A 1 97 ? -5.461 45.562 42.062 1 40.75 97 GLN A C 1
ATOM 764 O O . GLN A 1 97 ? -4.469 45.625 41.312 1 40.75 97 GLN A O 1
ATOM 769 N N . THR A 1 98 ? -6.523 46.438 41.875 1 40.84 98 THR A N 1
ATOM 770 C CA . THR A 1 98 ? -6.234 47.688 41.156 1 40.84 98 THR A CA 1
ATOM 771 C C . THR A 1 98 ? -5.52 48.688 42.062 1 40.84 98 THR A C 1
ATOM 773 O O . THR A 1 98 ? -6.133 49.25 42.969 1 40.84 98 THR A O 1
ATOM 776 N N . THR A 1 99 ? -4.629 48.344 42.844 1 43.31 99 THR A N 1
ATOM 777 C CA . THR A 1 99 ? -3.799 49.406 43.375 1 43.31 99 THR A CA 1
ATOM 778 C C . THR A 1 99 ? -3.982 50.688 42.562 1 43.31 99 THR A C 1
ATOM 780 O O . THR A 1 99 ? -3.662 50.719 41.375 1 43.31 99 THR A O 1
ATOM 783 N N . LEU A 1 100 ? -5.16 51.406 42.781 1 51.09 100 LEU A N 1
ATOM 784 C CA . LEU A 1 100 ? -5.566 52.719 42.281 1 51.09 100 LEU A CA 1
ATOM 785 C C . LEU A 1 100 ? -4.367 53.656 42.156 1 51.09 100 LEU A C 1
ATOM 787 O O . LEU A 1 100 ? -3.883 54.188 43.188 1 51.09 100 LEU A O 1
ATOM 791 N N . HIS A 1 101 ? -3.502 53.438 41.312 1 64.06 101 HIS A N 1
ATOM 792 C CA . HIS A 1 101 ? -2.281 54.219 41.094 1 64.06 101 HIS A CA 1
ATOM 793 C C . HIS A 1 101 ? -2.6 55.688 40.75 1 64.06 101 HIS A C 1
ATOM 795 O O . HIS A 1 101 ? -3.705 56.156 41.031 1 64.06 101 HIS A O 1
ATOM 801 N N . SER A 1 102 ? -1.909 56.406 40.031 1 77.56 102 SER A N 1
ATOM 802 C CA . SER A 1 102 ? -1.815 57.781 39.594 1 77.56 102 SER A CA 1
ATOM 803 C C . SER A 1 102 ? -2.924 58.125 38.625 1 77.56 102 SER A C 1
ATOM 805 O O . SER A 1 102 ? -3.543 57.219 38.031 1 77.56 102 SER A O 1
ATOM 807 N N . PRO A 1 103 ? -3.502 59.344 38.719 1 82.94 103 PRO A N 1
ATOM 808 C CA . PRO A 1 103 ? -4.539 59.781 37.781 1 82.94 103 PRO A CA 1
ATOM 809 C C . PRO A 1 103 ? -4.301 59.281 36.344 1 82.94 103 PRO A C 1
ATOM 811 O O . PRO A 1 103 ? -5.246 58.906 35.656 1 82.94 103 PRO A O 1
ATOM 814 N N . ILE A 1 104 ? -3.111 59.125 36.062 1 89.75 104 ILE A N 1
ATOM 815 C CA . ILE A 1 104 ? -2.822 58.75 34.688 1 89.75 104 ILE A CA 1
ATOM 816 C C . ILE A 1 104 ? -3.092 57.25 34.5 1 89.75 104 ILE A C 1
ATOM 818 O O . ILE A 1 104 ? -3.547 56.812 33.438 1 89.75 104 ILE A O 1
ATOM 822 N N . HIS A 1 105 ? -2.855 56.469 35.5 1 88.31 105 HIS A N 1
ATOM 823 C CA . HIS A 1 105 ? -3.186 55.031 35.438 1 88.31 105 HIS A CA 1
ATOM 824 C C . HIS A 1 105 ? -4.688 54.812 35.281 1 88.31 105 HIS A C 1
ATOM 826 O O . HIS A 1 105 ? -5.117 54 34.438 1 88.31 105 HIS A O 1
ATOM 832 N N . LEU A 1 106 ? -5.402 55.531 36 1 85.5 106 LEU A N 1
ATOM 833 C CA . LEU A 1 106 ? -6.859 55.438 35.969 1 85.5 106 LEU A CA 1
ATOM 834 C C . LEU A 1 106 ? -7.418 55.906 34.656 1 85.5 106 LEU A C 1
ATOM 836 O O . LEU A 1 106 ? -8.328 55.281 34.094 1 85.5 106 LEU A O 1
ATOM 840 N N . ALA A 1 107 ? -6.918 57 34.188 1 89.94 107 ALA A N 1
ATOM 841 C CA . ALA A 1 107 ? -7.348 57.5 32.906 1 89.94 107 ALA A CA 1
ATOM 842 C C . ALA A 1 107 ? -7.031 56.531 31.781 1 89.94 107 ALA A C 1
ATOM 844 O O . ALA A 1 107 ? -7.844 56.312 30.875 1 89.94 107 ALA A O 1
ATOM 845 N N . ALA A 1 108 ? -5.883 55.906 31.859 1 92.5 108 ALA A N 1
ATOM 846 C CA . ALA A 1 108 ? -5.465 54.938 30.859 1 92.5 108 ALA A CA 1
ATOM 847 C C . ALA A 1 108 ? -6.352 53.688 30.922 1 92.5 108 ALA A C 1
ATOM 849 O O . ALA A 1 108 ? -6.738 53.156 29.875 1 92.5 108 ALA A O 1
ATOM 850 N N . ARG A 1 109 ? -6.648 53.219 32.062 1 88.56 109 ARG A N 1
ATOM 851 C CA . ARG A 1 109 ? -7.496 52.031 32.25 1 88.56 109 ARG A CA 1
ATOM 852 C C . ARG A 1 109 ? -8.875 52.25 31.641 1 88.56 109 ARG A C 1
ATOM 854 O O . ARG A 1 109 ? -9.453 51.312 31.078 1 88.56 109 ARG A O 1
ATOM 861 N N . ARG A 1 110 ? -9.32 53.438 31.672 1 89.94 110 ARG A N 1
ATOM 862 C CA . ARG A 1 110 ? -10.664 53.719 31.203 1 89.94 110 ARG A CA 1
ATOM 863 C C . ARG A 1 110 ? -10.664 54.156 29.75 1 89.94 110 ARG A C 1
ATOM 865 O O . ARG A 1 110 ? -11.719 54.25 29.125 1 89.94 110 ARG A O 1
ATOM 872 N N . GLY A 1 111 ? -9.547 54.438 29.266 1 93.69 111 GLY A N 1
ATOM 873 C CA . GLY A 1 111 ? -9.445 54.844 27.875 1 93.69 111 GLY A CA 1
ATOM 874 C C . GLY A 1 111 ? -9.82 56.312 27.641 1 93.69 111 GLY A C 1
ATOM 875 O O . GLY A 1 111 ? -10.492 56.625 26.656 1 93.69 111 GLY A O 1
ATOM 876 N N . LEU A 1 112 ? -9.5 57.125 28.562 1 93.12 112 LEU A N 1
ATOM 877 C CA . LEU A 1 112 ? -9.797 58.562 28.438 1 93.12 112 LEU A CA 1
ATOM 878 C C . LEU A 1 112 ? -8.648 59.281 27.781 1 93.12 112 LEU A C 1
ATOM 880 O O . LEU A 1 112 ? -7.797 59.875 28.453 1 93.12 112 LEU A O 1
ATOM 884 N N . ASP A 1 113 ? -8.664 59.406 26.562 1 95.69 113 ASP A N 1
ATOM 885 C CA . ASP A 1 113 ? -7.559 59.906 25.766 1 95.69 113 ASP A CA 1
ATOM 886 C C . ASP A 1 113 ? -7.27 61.375 26.078 1 95.69 113 ASP A C 1
ATOM 888 O O . ASP A 1 113 ? -6.109 61.781 26.203 1 95.69 113 ASP A O 1
ATOM 892 N N . CYS A 1 114 ? -8.344 62.156 26.156 1 94.81 114 CYS A N 1
ATOM 893 C CA . CYS A 1 114 ? -8.164 63.562 26.406 1 94.81 114 CYS A CA 1
ATOM 894 C C . CYS A 1 114 ? -7.562 63.812 27.781 1 94.81 114 CYS A C 1
ATOM 896 O O . CYS A 1 114 ? -6.715 64.688 27.953 1 94.81 114 CYS A O 1
ATOM 898 N N . VAL A 1 115 ? -8.031 63.062 28.672 1 92.56 115 VAL A N 1
ATOM 899 C CA . VAL A 1 115 ? -7.547 63.219 30.031 1 92.56 115 VAL A CA 1
ATOM 900 C C . VAL A 1 115 ? -6.078 62.812 30.109 1 92.56 115 VAL A C 1
ATOM 902 O O . VAL A 1 115 ? -5.27 63.469 30.75 1 92.56 115 VAL A O 1
ATOM 905 N N . VAL A 1 116 ? -5.746 61.719 29.484 1 94.38 116 VAL A N 1
ATOM 906 C CA . VAL A 1 116 ? -4.363 61.25 29.438 1 94.38 116 VAL A CA 1
ATOM 907 C C . VAL A 1 116 ? -3.473 62.312 28.797 1 94.38 116 VAL A C 1
ATOM 909 O O . VAL A 1 116 ? -2.414 62.625 29.344 1 94.38 116 VAL A O 1
ATOM 912 N N . SER A 1 117 ? -3.896 62.875 27.719 1 95.38 117 SER A N 1
ATOM 913 C CA . SER A 1 117 ? -3.137 63.906 27.031 1 95.38 117 SER A CA 1
ATOM 914 C C . SER A 1 117 ? -2.953 65.125 27.922 1 95.38 117 SER A C 1
ATOM 916 O O . SER A 1 117 ? -1.862 65.688 27.984 1 95.38 117 SER A O 1
ATOM 918 N N . PHE A 1 118 ? -4.02 65.5 28.562 1 93.31 118 PHE A N 1
ATOM 919 C CA . PHE A 1 118 ? -3.994 66.688 29.469 1 93.31 118 PHE A CA 1
ATOM 920 C C . PHE A 1 118 ? -2.986 66.438 30.594 1 93.31 118 PHE A C 1
ATOM 922 O O . PHE A 1 118 ? -2.182 67.312 30.891 1 93.31 118 PHE A O 1
ATOM 929 N N . LEU A 1 119 ? -3.002 65.312 31.141 1 91.62 119 LEU A N 1
ATOM 930 C CA . LEU A 1 119 ? -2.119 65 32.281 1 91.62 119 LEU A CA 1
ATOM 931 C C . LEU A 1 119 ? -0.659 65 31.828 1 91.62 119 LEU A C 1
ATOM 933 O O . LEU A 1 119 ? 0.209 65.5 32.562 1 91.62 119 LEU A O 1
ATOM 937 N N . ILE A 1 120 ? -0.344 64.5 30.656 1 93.75 120 ILE A N 1
ATOM 938 C CA . ILE A 1 120 ? 1.019 64.5 30.141 1 93.75 120 ILE A CA 1
ATOM 939 C C . ILE A 1 120 ? 1.476 65.938 29.844 1 93.75 120 ILE A C 1
ATOM 941 O O . ILE A 1 120 ? 2.619 66.312 30.141 1 93.75 120 ILE A O 1
ATOM 945 N N . GLU A 1 121 ? 0.574 66.75 29.281 1 92.38 121 GLU A N 1
ATOM 946 C CA . GLU A 1 121 ? 0.897 68.125 29 1 92.38 121 GLU A CA 1
ATOM 947 C C . GLU A 1 121 ? 1.191 68.938 30.297 1 92.38 121 GLU A C 1
ATOM 949 O O . GLU A 1 121 ? 1.97 69.875 30.281 1 92.38 121 GLU A O 1
ATOM 954 N N . GLU A 1 122 ? 0.613 68.5 31.344 1 89.31 122 GLU A N 1
ATOM 955 C CA . GLU A 1 122 ? 0.811 69.125 32.625 1 89.31 122 GLU A CA 1
ATOM 956 C C . GLU A 1 122 ? 2.08 68.625 33.312 1 89.31 122 GLU A C 1
ATOM 958 O O . GLU A 1 122 ? 2.354 68.938 34.469 1 89.31 122 GLU A O 1
ATOM 963 N N . GLY A 1 123 ? 2.785 67.688 32.656 1 87.81 123 GLY A N 1
ATOM 964 C CA . GLY A 1 123 ? 4.113 67.312 33.125 1 87.81 123 GLY A CA 1
ATOM 965 C C . GLY A 1 123 ? 4.168 65.938 33.719 1 87.81 123 GLY A C 1
ATOM 966 O O . GLY A 1 123 ? 5.215 65.5 34.188 1 87.81 123 GLY A O 1
ATOM 967 N N . ILE A 1 124 ? 3.068 65.312 33.75 1 89 124 ILE A N 1
ATOM 968 C CA . ILE A 1 124 ? 3.074 63.938 34.281 1 89 124 ILE A CA 1
ATOM 969 C C . ILE A 1 124 ? 3.738 63 33.25 1 89 124 ILE A C 1
ATOM 971 O O . ILE A 1 124 ? 3.445 63.062 32.062 1 89 124 ILE A O 1
ATOM 975 N N . SER A 1 125 ? 4.621 62.219 33.75 1 90 125 SER A N 1
ATOM 976 C CA . SER A 1 125 ? 5.297 61.281 32.875 1 90 125 SER A CA 1
ATOM 977 C C . SER A 1 125 ? 4.32 60.25 32.312 1 90 125 SER A C 1
ATOM 979 O O . SER A 1 125 ? 3.459 59.75 33.031 1 90 125 SER A O 1
ATOM 981 N N . PRO A 1 126 ? 4.406 59.938 31.078 1 92.5 126 PRO A N 1
ATOM 982 C CA . PRO A 1 126 ? 3.543 58.906 30.484 1 92.5 126 PRO A CA 1
ATOM 983 C C . PRO A 1 126 ? 3.729 57.531 31.141 1 92.5 126 PRO A C 1
ATOM 985 O O . PRO A 1 126 ? 2.855 56.688 31.016 1 92.5 126 PRO A O 1
ATOM 988 N N . ASP A 1 127 ? 4.715 57.281 31.844 1 89.88 127 ASP A N 1
ATOM 989 C CA . ASP A 1 127 ? 4.988 56 32.5 1 89.88 127 ASP A CA 1
ATOM 990 C C . ASP A 1 127 ? 4.43 56 33.938 1 89.88 127 ASP A C 1
ATOM 992 O O . ASP A 1 127 ? 4.473 54.969 34.625 1 89.88 127 ASP A O 1
ATOM 996 N N . GLY A 1 128 ? 3.902 57.031 34.25 1 82.5 128 GLY A N 1
ATOM 997 C CA . GLY A 1 128 ? 3.4 57.125 35.625 1 82.5 128 GLY A CA 1
ATOM 998 C C . GLY A 1 128 ? 4.492 57.344 36.625 1 82.5 128 GLY A C 1
ATOM 999 O O . GLY A 1 128 ? 5.641 57.625 36.281 1 82.5 128 GLY A O 1
ATOM 1000 N N . PRO A 1 129 ? 4.074 57.344 37.844 1 77.62 129 PRO A N 1
ATOM 1001 C CA . PRO A 1 129 ? 5.047 57.531 38.938 1 77.62 129 PRO A CA 1
ATOM 1002 C C . PRO A 1 129 ? 6.039 56.375 39.031 1 77.62 129 PRO A C 1
ATOM 1004 O O . PRO A 1 129 ? 5.723 55.25 38.656 1 77.62 129 PRO A O 1
ATOM 1007 N N . PRO A 1 130 ? 7.238 56.75 39.5 1 74.88 130 PRO A N 1
ATOM 1008 C CA . PRO A 1 130 ? 8.258 55.688 39.625 1 74.88 130 PRO A CA 1
ATOM 1009 C C . PRO A 1 130 ? 7.867 54.594 40.594 1 74.88 130 PRO A C 1
ATOM 1011 O O . PRO A 1 130 ? 7.18 54.875 41.594 1 74.88 130 PRO A O 1
ATOM 1014 N N . GLY A 1 131 ? 8.258 53.406 40.406 1 68.69 131 GLY A N 1
ATOM 1015 C CA . GLY A 1 131 ? 8.117 52.344 41.375 1 68.69 131 GLY A CA 1
ATOM 1016 C C . GLY A 1 131 ? 6.859 51.5 41.156 1 68.69 131 GLY A C 1
ATOM 1017 O O . GLY A 1 131 ? 6.559 50.625 41.938 1 68.69 131 GLY A O 1
ATOM 1018 N N . VAL A 1 132 ? 6.078 51.969 40.219 1 67.25 132 VAL A N 1
ATOM 1019 C CA . VAL A 1 132 ? 4.852 51.188 40 1 67.25 132 VAL A CA 1
ATOM 1020 C C . VAL A 1 132 ? 5.109 50.062 39.031 1 67.25 132 VAL A C 1
ATOM 1022 O O . VAL A 1 132 ? 5.852 50.219 38.062 1 67.25 132 VAL A O 1
ATOM 1025 N N . TYR A 1 133 ? 4.566 48.938 39.438 1 69.81 133 TYR A N 1
ATOM 1026 C CA . TYR A 1 133 ? 4.824 47.719 38.688 1 69.81 133 TYR A CA 1
ATOM 1027 C C . TYR A 1 133 ? 4.133 47.75 37.344 1 69.81 133 TYR A C 1
ATOM 1029 O O . TYR A 1 133 ? 4.707 47.344 36.312 1 69.81 133 TYR A O 1
ATOM 1037 N N . ARG A 1 134 ? 2.834 48.281 37.281 1 82.56 134 ARG A N 1
ATOM 1038 C CA . ARG A 1 134 ? 2.084 48.344 36.031 1 82.56 134 ARG A CA 1
ATOM 1039 C C . ARG A 1 134 ? 2.006 49.75 35.5 1 82.56 134 ARG A C 1
ATOM 1041 O O . ARG A 1 134 ? 1.4 50.625 36.125 1 82.56 134 ARG A O 1
ATOM 1048 N N . THR A 1 135 ? 2.611 50 34.375 1 87.81 135 THR A N 1
ATOM 1049 C CA . THR A 1 135 ? 2.631 51.312 33.75 1 87.81 135 THR A CA 1
ATOM 1050 C C . THR A 1 135 ? 1.258 51.656 33.188 1 87.81 135 THR A C 1
ATOM 1052 O O . THR A 1 135 ? 0.422 50.75 33 1 87.81 135 THR A O 1
ATOM 1055 N N . PRO A 1 136 ? 0.981 52.938 33 1 90.25 136 PRO A N 1
ATOM 1056 C CA . PRO A 1 136 ? -0.277 53.344 32.344 1 90.25 136 PRO A CA 1
ATOM 1057 C C . PRO A 1 136 ? -0.49 52.656 31 1 90.25 136 PRO A C 1
ATOM 1059 O O . PRO A 1 136 ? -1.616 52.281 30.672 1 90.25 136 PRO A O 1
ATOM 1062 N N . LEU A 1 137 ? 0.583 52.375 30.344 1 92.19 137 LEU A N 1
ATOM 1063 C CA . LEU A 1 137 ? 0.483 51.688 29.078 1 92.19 137 LEU A CA 1
ATOM 1064 C C . LEU A 1 137 ? -0.037 50.25 29.281 1 92.19 137 LEU A C 1
ATOM 1066 O O . LEU A 1 137 ? -0.944 49.812 28.578 1 92.19 137 LEU A O 1
ATOM 1070 N N . MET A 1 138 ? 0.496 49.594 30.219 1 90.12 138 MET A N 1
ATOM 1071 C CA . MET A 1 138 ? 0.076 48.219 30.5 1 90.12 138 MET A CA 1
ATOM 1072 C C . MET A 1 138 ? -1.377 48.188 30.969 1 90.12 138 MET A C 1
ATOM 1074 O O . MET A 1 138 ? -2.121 47.281 30.609 1 90.12 138 MET A O 1
ATOM 1078 N N . GLU A 1 139 ? -1.744 49.188 31.688 1 88.31 139 GLU A N 1
ATOM 1079 C CA . GLU A 1 139 ? -3.139 49.281 32.125 1 88.31 139 GLU A CA 1
ATOM 1080 C C . GLU A 1 139 ? -4.07 49.438 30.906 1 88.31 139 GLU A C 1
ATOM 1082 O O . GLU A 1 139 ? -5.141 48.812 30.875 1 88.31 139 GLU A O 1
ATOM 1087 N N . ALA A 1 140 ? -3.668 50.281 30.062 1 93.81 140 ALA A N 1
ATOM 1088 C CA . ALA A 1 140 ? -4.465 50.5 28.859 1 93.81 140 ALA A CA 1
ATOM 1089 C C . ALA A 1 140 ? -4.566 49.219 28.031 1 93.81 140 ALA A C 1
ATOM 1091 O O . ALA A 1 140 ? -5.641 48.875 27.531 1 93.81 140 ALA A O 1
ATOM 1092 N N . ILE A 1 141 ? -3.514 48.469 27.906 1 93.88 141 ILE A N 1
ATOM 1093 C CA . ILE A 1 141 ? -3.467 47.25 27.109 1 93.88 141 ILE A CA 1
ATOM 1094 C C . ILE A 1 141 ? -4.336 46.188 27.781 1 93.88 141 ILE A C 1
ATOM 1096 O O . ILE A 1 141 ? -5.16 45.531 27.125 1 93.88 141 ILE A O 1
ATOM 1100 N N . PHE A 1 142 ? -4.18 46 29.062 1 90.88 142 PHE A N 1
ATOM 1101 C CA . PHE A 1 142 ? -4.914 44.969 29.812 1 90.88 142 PHE A CA 1
ATOM 1102 C C . PHE A 1 142 ? -6.418 45.188 29.688 1 90.88 142 PHE A C 1
ATOM 1104 O O . PHE A 1 142 ? -7.195 44.25 29.688 1 90.88 142 PHE A O 1
ATOM 1111 N N . ASN A 1 143 ? -6.699 46.406 29.562 1 91.56 143 ASN A N 1
ATOM 1112 C CA . ASN A 1 143 ? -8.117 46.75 29.484 1 91.56 143 ASN A CA 1
ATOM 1113 C C . ASN A 1 143 ? -8.555 46.969 28.031 1 91.56 143 ASN A C 1
ATOM 1115 O O . ASN A 1 143 ? -9.633 47.531 27.781 1 91.56 143 ASN A O 1
ATOM 1119 N N . ARG A 1 144 ? -7.723 46.688 27.125 1 94.62 144 ARG A N 1
ATOM 1120 C CA . ARG A 1 144 ? -7.988 46.656 25.688 1 94.62 144 ARG A CA 1
ATOM 1121 C C . ARG A 1 144 ? -8.367 48.062 25.172 1 94.62 144 ARG A C 1
ATOM 1123 O O . ARG A 1 144 ? -9.289 48.188 24.359 1 94.62 144 ARG A O 1
ATOM 1130 N N . ARG A 1 145 ? -7.805 49.031 25.812 1 95 145 ARG A N 1
ATOM 1131 C CA . ARG A 1 145 ? -7.949 50.375 25.312 1 95 145 ARG A CA 1
ATOM 1132 C C . ARG A 1 145 ? -6.879 50.719 24.266 1 95 145 ARG A C 1
ATOM 1134 O O . ARG A 1 145 ? -5.879 51.375 24.578 1 95 145 ARG A O 1
ATOM 1141 N N . GLU A 1 146 ? -7.082 50.344 23.109 1 96.44 146 GLU A N 1
ATOM 1142 C CA . GLU A 1 146 ? -6.062 50.312 22.062 1 96.44 146 GLU A CA 1
ATOM 1143 C C . GLU A 1 146 ? -5.648 51.75 21.672 1 96.44 146 GLU A C 1
ATOM 1145 O O . GLU A 1 146 ? -4.457 52.031 21.547 1 96.44 146 GLU A O 1
ATOM 1150 N N . LEU A 1 147 ? -6.598 52.656 21.516 1 96.12 147 LEU A N 1
ATOM 1151 C CA . LEU A 1 147 ? -6.289 54.031 21.094 1 96.12 147 LEU A CA 1
ATOM 1152 C C . LEU A 1 147 ? -5.504 54.781 22.172 1 96.12 147 LEU A C 1
ATOM 1154 O O . LEU A 1 147 ? -4.555 55.5 21.875 1 96.12 147 LEU A O 1
ATOM 1158 N N . THR A 1 148 ? -5.941 54.562 23.375 1 96.38 148 THR A N 1
ATOM 1159 C CA . THR A 1 148 ? -5.223 55.156 24.5 1 96.38 148 THR A CA 1
ATOM 1160 C C . THR A 1 148 ? -3.799 54.625 24.578 1 96.38 148 THR A C 1
ATOM 1162 O O . THR A 1 148 ? -2.869 55.344 24.906 1 96.38 148 THR A O 1
ATOM 1165 N N . SER A 1 149 ? -3.689 53.344 24.375 1 95.88 149 SER A N 1
ATOM 1166 C CA . SER A 1 149 ? -2.365 52.719 24.359 1 95.88 149 SER A CA 1
ATOM 1167 C C . SER A 1 149 ? -1.473 53.344 23.297 1 95.88 149 SER A C 1
ATOM 1169 O O . SER A 1 149 ? -0.303 53.625 23.547 1 95.88 149 SER A O 1
ATOM 1171 N N . ILE A 1 150 ? -1.978 53.531 22.156 1 96.56 150 ILE A N 1
ATOM 1172 C CA . ILE A 1 150 ? -1.23 54.125 21.047 1 96.56 150 ILE A CA 1
ATOM 1173 C C . ILE A 1 150 ? -0.811 55.562 21.422 1 96.56 150 ILE A C 1
ATOM 1175 O O . ILE A 1 150 ? 0.327 55.969 21.172 1 96.56 150 ILE A O 1
ATOM 1179 N N . LEU A 1 151 ? -1.774 56.281 22 1 96.38 151 LEU A N 1
ATOM 1180 C CA . LEU A 1 151 ? -1.502 57.625 22.438 1 96.38 151 LEU A CA 1
ATOM 1181 C C . LEU A 1 151 ? -0.341 57.656 23.438 1 96.38 151 LEU A C 1
ATOM 1183 O O . LEU A 1 151 ? 0.55 58.5 23.328 1 96.38 151 LEU A O 1
ATOM 1187 N N . LEU A 1 152 ? -0.356 56.75 24.344 1 95.5 152 LEU A N 1
ATOM 1188 C CA . LEU A 1 152 ? 0.688 56.719 25.359 1 95.5 152 LEU A CA 1
ATOM 1189 C C . LEU A 1 152 ? 2.047 56.406 24.734 1 95.5 152 LEU A C 1
ATOM 1191 O O . LEU A 1 152 ? 3.041 57.062 25.062 1 95.5 152 LEU A O 1
ATOM 1195 N N . VAL A 1 153 ? 2.111 55.5 23.797 1 93.56 153 VAL A N 1
ATOM 1196 C CA . VAL A 1 153 ? 3.359 55.188 23.109 1 93.56 153 VAL A CA 1
ATOM 1197 C C . VAL A 1 153 ? 3.824 56.375 22.297 1 93.56 153 VAL A C 1
ATOM 1199 O O . VAL A 1 153 ? 5.012 56.719 22.281 1 93.56 153 VAL A O 1
ATOM 1202 N N . HIS A 1 154 ? 2.885 56.969 21.609 1 94.19 154 HIS A N 1
ATOM 1203 C CA . HIS A 1 154 ? 3.193 58.125 20.797 1 94.19 154 HIS A CA 1
ATOM 1204 C C . HIS A 1 154 ? 3.775 59.25 21.656 1 94.19 154 HIS A C 1
ATOM 1206 O O . HIS A 1 154 ? 4.641 60 21.188 1 94.19 154 HIS A O 1
ATOM 1212 N N . ARG A 1 155 ? 3.316 59.344 22.859 1 94.31 155 ARG A N 1
ATOM 1213 C CA . ARG A 1 155 ? 3.725 60.438 23.75 1 94.31 155 ARG A CA 1
ATOM 1214 C C . ARG A 1 155 ? 4.961 60.031 24.562 1 94.31 155 ARG A C 1
ATOM 1216 O O . ARG A 1 155 ? 5.359 60.75 25.484 1 94.31 155 ARG A O 1
ATOM 1223 N N . GLY A 1 156 ? 5.512 58.812 24.266 1 90.06 156 GLY A N 1
ATOM 1224 C CA . GLY A 1 156 ? 6.828 58.5 24.781 1 90.06 156 GLY A CA 1
ATOM 1225 C C . GLY A 1 156 ? 6.789 57.469 25.891 1 90.06 156 GLY A C 1
ATOM 1226 O O . GLY A 1 156 ? 7.77 57.281 26.625 1 90.06 156 GLY A O 1
ATOM 1227 N N . ALA A 1 157 ? 5.66 56.875 26.078 1 91.19 157 ALA A N 1
ATOM 1228 C CA . ALA A 1 157 ? 5.621 55.844 27.094 1 91.19 157 ALA A CA 1
ATOM 1229 C C . ALA A 1 157 ? 6.625 54.719 26.766 1 91.19 157 ALA A C 1
ATOM 1231 O O . ALA A 1 157 ? 6.836 54.406 25.594 1 91.19 157 ALA A O 1
ATOM 1232 N N . SER A 1 158 ? 7.238 54.188 27.766 1 86.38 158 SER A N 1
ATOM 1233 C CA . SER A 1 158 ? 8.211 53.125 27.594 1 86.38 158 SER A CA 1
ATOM 1234 C C . SER A 1 158 ? 7.527 51.812 27.156 1 86.38 158 SER A C 1
ATOM 1236 O O . SER A 1 158 ? 6.523 51.406 27.75 1 86.38 158 SER A O 1
ATOM 1238 N N . THR A 1 159 ? 8.031 51.219 26.125 1 82.19 159 THR A N 1
ATOM 1239 C CA . THR A 1 159 ? 7.469 49.969 25.625 1 82.19 159 THR A CA 1
ATOM 1240 C C . THR A 1 159 ? 8.25 48.781 26.172 1 82.19 159 THR A C 1
ATOM 1242 O O . THR A 1 159 ? 7.844 47.625 26 1 82.19 159 THR A O 1
ATOM 1245 N N . SER A 1 160 ? 9.367 49 26.734 1 74.25 160 SER A N 1
ATOM 1246 C CA . SER A 1 160 ? 10.203 47.969 27.328 1 74.25 160 SER A CA 1
ATOM 1247 C C . SER A 1 160 ? 10.203 48.062 28.844 1 74.25 160 SER A C 1
ATOM 1249 O O . SER A 1 160 ? 10.062 49.125 29.406 1 74.25 160 SER A O 1
ATOM 1251 N N . PHE A 1 161 ? 9.695 47.031 29.438 1 59 161 PHE A N 1
ATOM 1252 C CA . PHE A 1 161 ? 9.828 47.031 30.875 1 59 161 PHE A CA 1
ATOM 1253 C C . PHE A 1 161 ? 10.953 46.125 31.328 1 59 161 PHE A C 1
ATOM 1255 O O . PHE A 1 161 ? 11 44.938 30.922 1 59 161 PHE A O 1
ATOM 1262 N N . GLN A 1 162 ? 11.664 46.562 32.406 1 49.38 162 GLN A N 1
ATOM 1263 C CA . GLN A 1 162 ? 12.711 45.812 33.094 1 49.38 162 GLN A CA 1
ATOM 1264 C C . GLN A 1 162 ? 13.5 44.938 32.125 1 49.38 162 GLN A C 1
ATOM 1266 O O . GLN A 1 162 ? 13.789 43.781 32.438 1 49.38 162 GLN A O 1
ATOM 1271 N N . GLN A 1 163 ? 13.758 45.344 30.938 1 50.41 163 GLN A N 1
ATOM 1272 C CA . GLN A 1 163 ? 14.734 44.688 30.078 1 50.41 163 GLN A CA 1
ATOM 1273 C C . GLN A 1 163 ? 14.039 43.781 29.062 1 50.41 163 GLN A C 1
ATOM 1275 O O . GLN A 1 163 ? 14.695 43.219 28.172 1 50.41 163 GLN A O 1
ATOM 1280 N N . LEU A 1 164 ? 12.727 43.75 29.234 1 60.78 164 LEU A N 1
ATOM 1281 C CA . LEU A 1 164 ? 12.141 42.875 28.203 1 60.78 164 LEU A CA 1
ATOM 1282 C C . LEU A 1 164 ? 11.641 43.719 27.016 1 60.78 164 LEU A C 1
ATOM 1284 O O . LEU A 1 164 ? 10.578 44.344 27.109 1 60.78 164 LEU A O 1
ATOM 1288 N N . GLN A 1 165 ? 12.469 43.938 26.094 1 61.28 165 GLN A N 1
ATOM 1289 C CA . GLN A 1 165 ? 12.297 44.75 24.906 1 61.28 165 GLN A CA 1
ATOM 1290 C C . GLN A 1 165 ? 10.93 44.531 24.266 1 61.28 165 GLN A C 1
ATOM 1292 O O . GLN A 1 165 ? 10.344 45.438 23.688 1 61.28 165 GLN A O 1
ATOM 1297 N N . PHE A 1 166 ? 10.352 43.406 24.625 1 72.12 166 PHE A N 1
ATOM 1298 C CA . PHE A 1 166 ? 9.164 43.094 23.844 1 72.12 166 PHE A CA 1
ATOM 1299 C C . PHE A 1 166 ? 7.938 42.969 24.75 1 72.12 166 PHE A C 1
ATOM 1301 O O . PHE A 1 166 ? 6.918 42.406 24.359 1 72.12 166 PHE A O 1
ATOM 1308 N N . GLU A 1 167 ? 7.957 43.594 25.766 1 81.62 167 GLU A N 1
ATOM 1309 C CA . GLU A 1 167 ? 6.875 43.406 26.719 1 81.62 167 GLU A CA 1
ATOM 1310 C C . GLU A 1 167 ? 5.57 44 26.219 1 81.62 167 GLU A C 1
ATOM 1312 O O . GLU A 1 167 ? 4.523 43.344 26.234 1 81.62 167 GLU A O 1
ATOM 1317 N N . ALA A 1 168 ? 5.719 45.312 25.75 1 87.38 168 ALA A N 1
ATOM 1318 C CA . ALA A 1 168 ? 4.508 45.969 25.266 1 87.38 168 ALA A CA 1
ATOM 1319 C C . ALA A 1 168 ? 3.973 45.281 24.016 1 87.38 168 ALA A C 1
ATOM 1321 O O . ALA A 1 168 ? 2.758 45.156 23.844 1 87.38 168 ALA A O 1
ATOM 1322 N N . LEU A 1 169 ? 4.902 44.844 23.203 1 90.44 169 LEU A N 1
ATOM 1323 C CA . LEU A 1 169 ? 4.496 44.125 22 1 90.44 169 LEU A CA 1
ATOM 1324 C C . LEU A 1 169 ? 3.811 42.812 22.328 1 90.44 169 LEU A C 1
ATOM 1326 O O . LEU A 1 169 ? 2.742 42.531 21.797 1 90.44 169 LEU A O 1
ATOM 1330 N N . SER A 1 170 ? 4.406 42.094 23.203 1 91.81 170 SER A N 1
ATOM 1331 C CA . SER A 1 170 ? 3.852 40.781 23.609 1 91.81 170 SER A CA 1
ATOM 1332 C C . SER A 1 170 ? 2.469 40.969 24.234 1 91.81 170 SER A C 1
ATOM 1334 O O . SER A 1 170 ? 1.558 40.188 23.953 1 91.81 170 SER A O 1
ATOM 1336 N N . SER A 1 171 ? 2.363 41.969 25.016 1 91.31 171 SER A N 1
ATOM 1337 C CA . SER A 1 171 ? 1.079 42.219 25.672 1 91.31 171 SER A CA 1
ATOM 1338 C C . SER A 1 171 ? 0.026 42.656 24.656 1 91.31 171 SER A C 1
ATOM 1340 O O . SER A 1 171 ? -1.141 42.281 24.766 1 91.31 171 SER A O 1
ATOM 1342 N N . ALA A 1 172 ? 0.43 43.5 23.75 1 93.75 172 ALA A N 1
ATOM 1343 C CA . ALA A 1 172 ? -0.481 43.938 22.688 1 93.75 172 ALA A CA 1
ATOM 1344 C C . ALA A 1 172 ? -1.002 42.75 21.891 1 93.75 172 ALA A C 1
ATOM 1346 O O . ALA A 1 172 ? -2.188 42.688 21.562 1 93.75 172 ALA A O 1
ATOM 1347 N N . ILE A 1 173 ? -0.122 41.812 21.672 1 93.81 173 ILE A N 1
ATOM 1348 C CA . ILE A 1 173 ? -0.472 40.594 20.922 1 93.81 173 ILE A CA 1
ATOM 1349 C C . ILE A 1 173 ? -1.406 39.719 21.766 1 93.81 173 ILE A C 1
ATOM 1351 O O . ILE A 1 173 ? -2.447 39.281 21.281 1 93.81 173 ILE A O 1
ATOM 1355 N N . GLN A 1 174 ? -1.057 39.531 22.984 1 92.69 174 GLN A N 1
ATOM 1356 C CA . GLN A 1 174 ? -1.824 38.656 23.859 1 92.69 174 GLN A CA 1
ATOM 1357 C C . GLN A 1 174 ? -3.242 39.188 24.062 1 92.69 174 GLN A C 1
ATOM 1359 O O . GLN A 1 174 ? -4.172 38.406 24.297 1 92.69 174 GLN A O 1
ATOM 1364 N N . HIS A 1 175 ? -3.418 40.406 23.906 1 93.94 175 HIS A N 1
ATOM 1365 C CA . HIS A 1 175 ? -4.73 41.031 24.109 1 93.94 175 HIS A CA 1
ATOM 1366 C C . HIS A 1 175 ? -5.387 41.344 22.766 1 93.94 175 HIS A C 1
ATOM 1368 O O . HIS A 1 175 ? -6.391 42.062 22.734 1 93.94 175 HIS A O 1
ATOM 1374 N N . ASP A 1 176 ? -4.828 40.938 21.703 1 94.81 176 ASP A N 1
ATOM 1375 C CA . ASP A 1 176 ? -5.367 41 20.344 1 94.81 176 ASP A CA 1
ATOM 1376 C C . ASP A 1 176 ? -5.625 42.438 19.922 1 94.81 176 ASP A C 1
ATOM 1378 O O . ASP A 1 176 ? -6.73 42.781 19.484 1 94.81 176 ASP A O 1
ATOM 1382 N N . LEU A 1 177 ? -4.676 43.312 20.078 1 96.19 177 LEU A N 1
ATOM 1383 C CA . LEU A 1 177 ? -4.723 44.719 19.688 1 96.19 177 LEU A CA 1
ATOM 1384 C C . LEU A 1 177 ? -3.902 44.938 18.422 1 96.19 177 LEU A C 1
ATOM 1386 O O . LEU A 1 177 ? -2.727 45.312 18.5 1 96.19 177 LEU A O 1
ATOM 1390 N N . PRO A 1 178 ? -4.512 44.875 17.297 1 95.75 178 PRO A N 1
ATOM 1391 C CA . PRO A 1 178 ? -3.768 44.906 16.031 1 95.75 178 PRO A CA 1
ATOM 1392 C C . PRO A 1 178 ? -3.166 46.25 15.719 1 95.75 178 PRO A C 1
ATOM 1394 O O . PRO A 1 178 ? -2.037 46.344 15.227 1 95.75 178 PRO A O 1
ATOM 1397 N N . LEU A 1 179 ? -3.867 47.312 15.984 1 96.25 179 LEU A N 1
ATOM 1398 C CA . LEU A 1 179 ? -3.381 48.656 15.672 1 96.25 179 LEU A CA 1
ATOM 1399 C C . LEU A 1 179 ? -2.172 49 16.531 1 96.25 179 LEU A C 1
ATOM 1401 O O . LEU A 1 179 ? -1.2 49.594 16.047 1 96.25 179 LEU A O 1
ATOM 1405 N N . LEU A 1 180 ? -2.311 48.719 17.797 1 95.75 180 LEU A N 1
ATOM 1406 C CA . LEU A 1 180 ? -1.197 48.969 18.703 1 95.75 180 LEU A CA 1
ATOM 1407 C C . LEU A 1 180 ? 0.031 48.156 18.297 1 95.75 180 LEU A C 1
ATOM 1409 O O . LEU A 1 180 ? 1.152 48.656 18.328 1 95.75 180 LEU A O 1
ATOM 1413 N N . THR A 1 181 ? -0.198 46.875 17.953 1 94.88 181 THR A N 1
ATOM 1414 C CA . THR A 1 181 ? 0.881 46 17.516 1 94.88 181 THR A CA 1
ATOM 1415 C C . THR A 1 181 ? 1.605 46.594 16.312 1 94.88 181 THR A C 1
ATOM 1417 O O . THR A 1 181 ? 2.838 46.656 16.281 1 94.88 181 THR A O 1
ATOM 1420 N N . ARG A 1 182 ? 0.868 47.031 15.375 1 95.25 182 ARG A N 1
ATOM 1421 C CA . ARG A 1 182 ? 1.444 47.656 14.188 1 95.25 182 ARG A CA 1
ATOM 1422 C C . ARG A 1 182 ? 2.223 48.906 14.555 1 95.25 182 ARG A C 1
ATOM 1424 O O . ARG A 1 182 ? 3.354 49.094 14.102 1 95.25 182 ARG A O 1
ATOM 1431 N N . PHE A 1 183 ? 1.617 49.688 15.391 1 94.94 183 PHE A N 1
ATOM 1432 C CA . PHE A 1 183 ? 2.213 50.969 15.766 1 94.94 183 PHE A CA 1
ATOM 1433 C C . PHE A 1 183 ? 3.539 50.75 16.484 1 94.94 183 PHE A C 1
ATOM 1435 O O . PHE A 1 183 ? 4.523 51.438 16.203 1 94.94 183 PHE A O 1
ATOM 1442 N N . ILE A 1 184 ? 3.57 49.781 17.406 1 92.31 184 ILE A N 1
ATOM 1443 C CA . ILE A 1 184 ? 4.781 49.531 18.188 1 92.31 184 ILE A CA 1
ATOM 1444 C C . ILE A 1 184 ? 5.871 49 17.25 1 92.31 184 ILE A C 1
ATOM 1446 O O . ILE A 1 184 ? 7.023 49.438 17.328 1 92.31 184 ILE A O 1
ATOM 1450 N N . ALA A 1 185 ? 5.551 48.125 16.375 1 91.94 185 ALA A N 1
ATOM 1451 C CA . ALA A 1 185 ? 6.508 47.5 15.469 1 91.94 185 ALA A CA 1
ATOM 1452 C C . ALA A 1 185 ? 7.109 48.531 14.523 1 91.94 185 ALA A C 1
ATOM 1454 O O . ALA A 1 185 ? 8.32 48.531 14.281 1 91.94 185 ALA A O 1
ATOM 1455 N N . GLU A 1 186 ? 6.273 49.375 14.016 1 92.12 186 GLU A N 1
ATOM 1456 C CA . GLU A 1 186 ? 6.719 50.406 13.055 1 92.12 186 GLU A CA 1
ATOM 1457 C C . GLU A 1 186 ? 7.496 51.5 13.75 1 92.12 186 GLU A C 1
ATOM 1459 O O . GLU A 1 186 ? 8.516 51.969 13.234 1 92.12 186 GLU A O 1
ATOM 1464 N N . SER A 1 187 ? 7.008 51.969 14.852 1 88.12 187 SER A N 1
ATOM 1465 C CA . SER A 1 187 ? 7.613 53.094 15.555 1 88.12 187 SER A CA 1
ATOM 1466 C C . SER A 1 187 ? 9.008 52.75 16.062 1 88.12 187 SER A C 1
ATOM 1468 O O . SER A 1 187 ? 9.906 53.594 16.062 1 88.12 187 SER A O 1
ATOM 1470 N N . LYS A 1 188 ? 9.188 51.5 16.469 1 84.88 188 LYS A N 1
ATOM 1471 C CA . LYS A 1 188 ? 10.469 51.094 17.031 1 84.88 188 LYS A CA 1
ATOM 1472 C C . LYS A 1 188 ? 11.289 50.312 16.031 1 84.88 188 LYS A C 1
ATOM 1474 O O . LYS A 1 188 ? 12.383 49.844 16.344 1 84.88 188 LYS A O 1
ATOM 1479 N N . SER A 1 189 ? 10.805 50.125 14.82 1 86.56 189 SER A N 1
ATOM 1480 C CA . SER A 1 189 ? 11.477 49.375 13.773 1 86.56 189 SER A CA 1
ATOM 1481 C C . SER A 1 189 ? 11.906 48 14.273 1 86.56 189 SER A C 1
ATOM 1483 O O . SER A 1 189 ? 13.07 47.625 14.133 1 86.56 189 SER A O 1
ATOM 1485 N N . LEU A 1 190 ? 10.984 47.406 14.883 1 86.38 190 LEU A N 1
ATOM 1486 C CA . LEU A 1 190 ? 11.266 46.094 15.461 1 86.38 190 LEU A CA 1
ATOM 1487 C C . LEU A 1 190 ? 11.25 45 14.391 1 86.38 190 LEU A C 1
ATOM 1489 O O . LEU A 1 190 ? 10.461 45.062 13.445 1 86.38 190 LEU A O 1
ATOM 1493 N N . ASP A 1 191 ? 12.133 44.031 14.578 1 88.88 191 ASP A N 1
ATOM 1494 C CA . ASP A 1 191 ? 12.07 42.812 13.766 1 88.88 191 ASP A CA 1
ATOM 1495 C C . ASP A 1 191 ? 11.016 41.844 14.297 1 88.88 191 ASP A C 1
ATOM 1497 O O . ASP A 1 191 ? 11.203 41.219 15.344 1 88.88 191 ASP A O 1
ATOM 1501 N N . VAL A 1 192 ? 9.922 41.75 13.602 1 89.88 192 VAL A N 1
ATOM 1502 C CA . VAL A 1 192 ? 8.789 40.969 14.047 1 89.88 192 VAL A CA 1
ATOM 1503 C C . VAL A 1 192 ? 9.172 39.5 14.094 1 89.88 192 VAL A C 1
ATOM 1505 O O . VAL A 1 192 ? 8.492 38.688 14.719 1 89.88 192 VAL A O 1
ATOM 1508 N N . ASN A 1 193 ? 10.219 39.031 13.508 1 92.25 193 ASN A N 1
ATOM 1509 C CA . ASN A 1 193 ? 10.656 37.625 13.492 1 92.25 193 ASN A CA 1
ATOM 1510 C C . ASN A 1 193 ? 11.68 37.375 14.586 1 92.25 193 ASN A C 1
ATOM 1512 O O . ASN A 1 193 ? 12.141 36.219 14.734 1 92.25 193 ASN A O 1
ATOM 1516 N N . ALA A 1 194 ? 11.945 38.406 15.328 1 87.88 194 ALA A N 1
ATOM 1517 C CA . ALA A 1 194 ? 12.898 38.219 16.422 1 87.88 194 ALA A CA 1
ATOM 1518 C C . ALA A 1 194 ? 12.281 37.406 17.547 1 87.88 194 ALA A C 1
ATOM 1520 O O . ALA A 1 194 ? 11.062 37.281 17.656 1 87.88 194 ALA A O 1
ATOM 1521 N N . ASP A 1 195 ? 13.172 36.75 18.328 1 88.94 195 ASP A N 1
ATOM 1522 C CA . ASP A 1 195 ? 12.734 35.969 19.484 1 88.94 195 ASP A CA 1
ATOM 1523 C C . ASP A 1 195 ? 12.266 36.906 20.609 1 88.94 195 ASP A C 1
ATOM 1525 O O . ASP A 1 195 ? 13.031 37.719 21.094 1 88.94 195 ASP A O 1
ATOM 1529 N N . ILE A 1 196 ? 11.023 36.781 20.953 1 84.31 196 ILE A N 1
ATOM 1530 C CA . ILE A 1 196 ? 10.461 37.656 21.984 1 84.31 196 ILE A CA 1
ATOM 1531 C C . ILE A 1 196 ? 10.555 36.969 23.344 1 84.31 196 ILE A C 1
ATOM 1533 O O . ILE A 1 196 ? 10.047 37.5 24.344 1 84.31 196 ILE A O 1
ATOM 1537 N N . GLY A 1 197 ? 11.188 35.781 23.375 1 77 197 GLY A N 1
ATOM 1538 C CA . GLY A 1 197 ? 11.383 35.031 24.609 1 77 197 GLY A CA 1
ATOM 1539 C C . GLY A 1 197 ? 11.109 33.531 24.438 1 77 197 GLY A C 1
ATOM 1540 O O . GLY A 1 197 ? 10.156 33.156 23.766 1 77 197 GLY A O 1
ATOM 1541 N N . TYR A 1 198 ? 11.93 32.719 24.984 1 75.75 198 TYR A N 1
ATOM 1542 C CA . TYR A 1 198 ? 11.773 31.266 25.078 1 75.75 198 TYR A CA 1
ATOM 1543 C C . TYR A 1 198 ? 11.672 30.656 23.688 1 75.75 198 TYR A C 1
ATOM 1545 O O . TYR A 1 198 ? 10.914 29.703 23.484 1 75.75 198 TYR A O 1
ATOM 1553 N N . GLY A 1 199 ? 12.211 31.375 22.703 1 79.31 199 GLY A N 1
ATOM 1554 C CA . GLY A 1 199 ? 12.227 30.797 21.359 1 79.31 199 GLY A CA 1
ATOM 1555 C C . GLY A 1 199 ? 10.922 31 20.609 1 79.31 199 GLY A C 1
ATOM 1556 O O . GLY A 1 199 ? 10.586 30.219 19.719 1 79.31 199 GLY A O 1
ATOM 1557 N N . THR A 1 200 ? 10.203 32 21.078 1 87.94 200 THR A N 1
ATOM 1558 C CA . THR A 1 200 ? 8.898 32.25 20.469 1 87.94 200 THR A CA 1
ATOM 1559 C C . THR A 1 200 ? 8.914 33.562 19.688 1 87.94 200 THR A C 1
ATOM 1561 O O . THR A 1 200 ? 9.539 34.562 20.109 1 87.94 200 THR A O 1
ATOM 1564 N N . THR A 1 201 ? 8.328 33.562 18.562 1 91.81 201 THR A N 1
ATOM 1565 C CA . THR A 1 201 ? 8.18 34.781 17.75 1 91.81 201 THR A CA 1
ATOM 1566 C C . THR A 1 201 ? 6.836 35.438 18.031 1 91.81 201 THR A C 1
ATOM 1568 O O . THR A 1 201 ? 5.973 34.875 18.688 1 91.81 201 THR A O 1
ATOM 1571 N N . ALA A 1 202 ? 6.723 36.688 17.516 1 92.5 202 ALA A N 1
ATOM 1572 C CA . ALA A 1 202 ? 5.469 37.438 17.672 1 92.5 202 ALA A CA 1
ATOM 1573 C C . ALA A 1 202 ? 4.305 36.656 17.062 1 92.5 202 ALA A C 1
ATOM 1575 O O . ALA A 1 202 ? 3.223 36.594 17.656 1 92.5 202 ALA A O 1
ATOM 1576 N N . LEU A 1 203 ? 4.555 35.969 16.016 1 92.69 203 LEU A N 1
ATOM 1577 C CA . LEU A 1 203 ? 3.514 35.188 15.352 1 92.69 203 LEU A CA 1
ATOM 1578 C C . LEU A 1 203 ? 3.158 33.969 16.156 1 92.69 203 LEU A C 1
ATOM 1580 O O . LEU A 1 203 ? 1.984 33.594 16.266 1 92.69 203 LEU A O 1
ATOM 1584 N N . ASP A 1 204 ? 4.109 33.344 16.688 1 92.19 204 ASP A N 1
ATOM 1585 C CA . ASP A 1 204 ? 3.867 32.188 17.531 1 92.19 204 ASP A CA 1
ATOM 1586 C C . ASP A 1 204 ? 2.957 32.531 18.703 1 92.19 204 ASP A C 1
ATOM 1588 O O . ASP A 1 204 ? 2.039 31.766 19.031 1 92.19 204 ASP A O 1
ATOM 1592 N N . LEU A 1 205 ? 3.326 33.625 19.297 1 90.69 205 LEU A N 1
ATOM 1593 C CA . LEU A 1 205 ? 2.561 34.094 20.453 1 90.69 205 LEU A CA 1
ATOM 1594 C C . LEU A 1 205 ? 1.109 34.375 20.062 1 90.69 205 LEU A C 1
ATOM 1596 O O . LEU A 1 205 ? 0.188 33.969 20.781 1 90.69 205 LEU A O 1
ATOM 1600 N N . ALA A 1 206 ? 0.912 35.031 18.984 1 93.38 206 ALA A N 1
ATOM 1601 C CA . ALA A 1 206 ? -0.431 35.375 18.516 1 93.38 206 ALA A CA 1
ATOM 1602 C C . ALA A 1 206 ? -1.245 34.094 18.25 1 93.38 206 ALA A C 1
ATOM 1604 O O . ALA A 1 206 ? -2.426 34.031 18.594 1 93.38 206 ALA A O 1
ATOM 1605 N N . VAL A 1 207 ? -0.621 33.094 17.703 1 91.94 207 VAL A N 1
ATOM 1606 C CA . VAL A 1 207 ? -1.304 31.859 17.328 1 91.94 207 VAL A CA 1
ATOM 1607 C C . VAL A 1 207 ? -1.609 31.031 18.578 1 91.94 207 VAL A C 1
ATOM 1609 O O . VAL A 1 207 ? -2.705 30.484 18.719 1 91.94 207 VAL A O 1
ATOM 1612 N N . ARG A 1 208 ? -0.7 30.953 19.406 1 87.56 208 ARG A N 1
ATOM 1613 C CA . ARG A 1 208 ? -0.878 30.172 20.625 1 87.56 208 ARG A CA 1
ATOM 1614 C C . ARG A 1 208 ? -2.039 30.719 21.453 1 87.56 208 ARG A C 1
ATOM 1616 O O . ARG A 1 208 ? -2.754 29.953 22.109 1 87.56 208 ARG A O 1
ATOM 1623 N N . HIS A 1 209 ? -2.166 32 21.422 1 88.69 209 HIS A N 1
ATOM 1624 C CA . HIS A 1 209 ? -3.238 32.625 22.188 1 88.69 209 HIS A CA 1
ATOM 1625 C C . HIS A 1 209 ? -4.48 32.812 21.328 1 88.69 209 HIS A C 1
ATOM 1627 O O . HIS A 1 209 ? -5.441 33.469 21.766 1 88.69 209 HIS A O 1
ATOM 1633 N N . ARG A 1 210 ? -4.441 32.344 20.125 1 88.31 210 ARG A N 1
ATOM 1634 C CA . ARG A 1 210 ? -5.574 32.344 19.203 1 88.31 210 ARG A CA 1
ATOM 1635 C C . ARG A 1 210 ? -6.09 33.781 18.969 1 88.31 210 ARG A C 1
ATOM 1637 O O . ARG A 1 210 ? -7.289 34.031 19.078 1 88.31 210 ARG A O 1
ATOM 1644 N N . LYS A 1 211 ? -5.148 34.625 18.797 1 89.5 211 LYS A N 1
ATOM 1645 C CA . LYS A 1 211 ? -5.48 36 18.531 1 89.5 211 LYS A CA 1
ATOM 1646 C C . LYS A 1 211 ? -5.594 36.281 17.031 1 89.5 211 LYS A C 1
ATOM 1648 O O . LYS A 1 211 ? -4.602 36.625 16.375 1 89.5 211 LYS A O 1
ATOM 1653 N N . SER A 1 212 ? -6.766 36.281 16.484 1 88 212 SER A N 1
ATOM 1654 C CA . SER A 1 212 ? -7.023 36.219 15.047 1 88 212 SER A CA 1
ATOM 1655 C C . SER A 1 212 ? -6.84 37.594 14.398 1 88 212 SER A C 1
ATOM 1657 O O . SER A 1 212 ? -6.539 37.688 13.203 1 88 212 SER A O 1
ATOM 1659 N N . ARG A 1 213 ? -6.973 38.656 15.203 1 91.25 213 ARG A N 1
ATOM 1660 C CA . ARG A 1 213 ? -6.926 39.969 14.594 1 91.25 213 ARG A CA 1
ATOM 1661 C C . ARG A 1 213 ? -5.484 40.438 14.383 1 91.25 213 ARG A C 1
ATOM 1663 O O . ARG A 1 213 ? -5.195 41.188 13.445 1 91.25 213 ARG A O 1
ATOM 1670 N N . VAL A 1 214 ? -4.641 39.938 15.273 1 94.25 214 VAL A N 1
ATOM 1671 C CA . VAL A 1 214 ? -3.262 40.406 15.234 1 94.25 214 VAL A CA 1
ATOM 1672 C C . VAL A 1 214 ? -2.471 39.625 14.195 1 94.25 214 VAL A C 1
ATOM 1674 O O . VAL A 1 214 ? -1.486 40.125 13.648 1 94.25 214 VAL A O 1
ATOM 1677 N N . VAL A 1 215 ? -2.902 38.5 13.781 1 92.75 215 VAL A N 1
ATOM 1678 C CA . VAL A 1 215 ? -2.158 37.594 12.914 1 92.75 215 VAL A CA 1
ATOM 1679 C C . VAL A 1 215 ? -1.973 38.219 11.539 1 92.75 215 VAL A C 1
ATOM 1681 O O . VAL A 1 215 ? -0.847 38.344 11.055 1 92.75 215 VAL A O 1
ATOM 1684 N N . PRO A 1 216 ? -3.01 38.719 10.945 1 90.94 216 PRO A N 1
ATOM 1685 C CA . PRO A 1 216 ? -2.811 39.344 9.633 1 90.94 216 PRO A CA 1
ATOM 1686 C C . PRO A 1 216 ? -1.891 40.562 9.695 1 90.94 216 PRO A C 1
ATOM 1688 O O . PRO A 1 216 ? -1.152 40.844 8.742 1 90.94 216 PRO A O 1
ATOM 1691 N N . VAL A 1 217 ? -1.921 41.25 10.781 1 93.06 217 VAL A N 1
ATOM 1692 C CA . VAL A 1 217 ? -1.096 42.438 10.945 1 93.06 217 VAL A CA 1
ATOM 1693 C C . VAL A 1 217 ? 0.377 42.031 11.016 1 93.06 217 VAL A C 1
ATOM 1695 O O . VAL A 1 217 ? 1.223 42.656 10.367 1 93.06 217 VAL A O 1
ATOM 1698 N N . LEU A 1 218 ? 0.62 41.031 11.781 1 94.19 218 LEU A N 1
ATOM 1699 C CA . LEU A 1 218 ? 1.996 40.562 11.898 1 94.19 218 LEU A CA 1
ATOM 1700 C C . LEU A 1 218 ? 2.52 40.094 10.547 1 94.19 218 LEU A C 1
ATOM 1702 O O . LEU A 1 218 ? 3.672 40.344 10.195 1 94.19 218 LEU A O 1
ATOM 1706 N N . LEU A 1 219 ? 1.691 39.469 9.828 1 92.19 219 LEU A N 1
ATOM 1707 C CA . LEU A 1 219 ? 2.078 38.969 8.508 1 92.19 219 LEU A CA 1
ATOM 1708 C C . LEU A 1 219 ? 2.342 40.125 7.551 1 92.19 219 LEU A C 1
ATOM 1710 O O . LEU A 1 219 ? 3.281 40.062 6.754 1 92.19 219 LEU A O 1
ATOM 1714 N N . SER A 1 220 ? 1.539 41.125 7.613 1 90.19 220 SER A N 1
ATOM 1715 C CA . SER A 1 220 ? 1.721 42.312 6.758 1 90.19 220 SER A CA 1
ATOM 1716 C C . SER A 1 220 ? 3.002 43.062 7.109 1 90.19 220 SER A C 1
ATOM 1718 O O . SER A 1 220 ? 3.574 43.75 6.266 1 90.19 220 SER A O 1
ATOM 1720 N N . LEU A 1 221 ? 3.465 42.875 8.328 1 92.56 221 LEU A N 1
ATOM 1721 C CA . LEU A 1 221 ? 4.68 43.531 8.797 1 92.56 221 LEU A CA 1
ATOM 1722 C C . LEU A 1 221 ? 5.914 42.719 8.43 1 92.56 221 LEU A C 1
ATOM 1724 O O . LEU A 1 221 ? 7.043 43.156 8.688 1 92.56 221 LEU A O 1
ATOM 1728 N N . GLY A 1 222 ? 5.656 41.469 7.867 1 89.56 222 GLY A N 1
ATOM 1729 C CA . GLY A 1 222 ? 6.773 40.688 7.363 1 89.56 222 GLY A CA 1
ATOM 1730 C C . GLY A 1 222 ? 7.062 39.469 8.195 1 89.56 222 GLY A C 1
ATOM 1731 O O . GLY A 1 222 ? 8.133 38.875 8.086 1 89.56 222 GLY A O 1
ATOM 1732 N N . ALA A 1 223 ? 6.164 39.188 9.086 1 92.75 223 ALA A N 1
ATOM 1733 C CA . ALA A 1 223 ? 6.355 37.938 9.828 1 92.75 223 ALA A CA 1
ATOM 1734 C C . ALA A 1 223 ? 6.422 36.75 8.875 1 92.75 223 ALA A C 1
ATOM 1736 O O . ALA A 1 223 ? 5.688 36.688 7.891 1 92.75 223 ALA A O 1
ATOM 1737 N N . ASP A 1 224 ? 7.281 35.844 9.148 1 90.75 224 ASP A N 1
ATOM 1738 C CA . ASP A 1 224 ? 7.484 34.656 8.289 1 90.75 224 ASP A CA 1
ATOM 1739 C C . ASP A 1 224 ? 6.426 33.594 8.555 1 90.75 224 ASP A C 1
ATOM 1741 O O . ASP A 1 224 ? 6.652 32.688 9.336 1 90.75 224 ASP A O 1
ATOM 1745 N N . GLY A 1 225 ? 5.379 33.75 7.875 1 88.56 225 GLY A N 1
ATOM 1746 C CA . GLY A 1 225 ? 4.277 32.812 8.031 1 88.56 225 GLY A CA 1
ATOM 1747 C C . GLY A 1 225 ? 4.633 31.406 7.621 1 88.56 225 GLY A C 1
ATOM 1748 O O . GLY A 1 225 ? 4.152 30.438 8.219 1 88.56 225 GLY A O 1
ATOM 1749 N N . VAL A 1 226 ? 5.41 31.25 6.672 1 87.25 226 VAL A N 1
ATOM 1750 C CA . VAL A 1 226 ? 5.801 29.953 6.156 1 87.25 226 VAL A CA 1
ATOM 1751 C C . VAL A 1 226 ? 6.641 29.203 7.199 1 87.25 226 VAL A C 1
ATOM 1753 O O . VAL A 1 226 ? 6.398 28.031 7.477 1 87.25 226 VAL A O 1
ATOM 1756 N N . ALA A 1 227 ? 7.539 29.969 7.742 1 86.81 227 ALA A N 1
ATOM 1757 C CA . ALA A 1 227 ? 8.375 29.359 8.781 1 86.81 227 ALA A CA 1
ATOM 1758 C C . ALA A 1 227 ? 7.531 28.938 9.977 1 86.81 227 ALA A C 1
ATOM 1760 O O . ALA A 1 227 ? 7.785 27.891 10.578 1 86.81 227 ALA A O 1
ATOM 1761 N N . ALA A 1 228 ? 6.625 29.766 10.367 1 89.94 228 ALA A N 1
ATOM 1762 C CA . ALA A 1 228 ? 5.742 29.422 11.484 1 89.94 228 ALA A CA 1
ATOM 1763 C C . ALA A 1 228 ? 4.906 28.188 11.164 1 89.94 228 ALA A C 1
ATOM 1765 O O . ALA A 1 228 ? 4.734 27.312 12.023 1 89.94 228 ALA A O 1
ATOM 1766 N N . THR A 1 229 ? 4.406 28.109 9.977 1 89.38 229 THR A N 1
ATOM 1767 C CA . THR A 1 229 ? 3.609 26.969 9.531 1 89.38 229 THR A CA 1
ATOM 1768 C C . THR A 1 229 ? 4.41 25.672 9.641 1 89.38 229 THR A C 1
ATOM 1770 O O . THR A 1 229 ? 3.91 24.672 10.164 1 89.38 229 THR A O 1
ATOM 1773 N N . LEU A 1 230 ? 5.582 25.703 9.234 1 85.38 230 LEU A N 1
ATOM 1774 C CA . LEU A 1 230 ? 6.441 24.531 9.258 1 85.38 230 LEU A CA 1
ATOM 1775 C C . LEU A 1 230 ? 6.781 24.141 10.695 1 85.38 230 LEU A C 1
ATOM 1777 O O . LEU A 1 230 ? 6.836 22.953 11.023 1 85.38 230 LEU A O 1
ATOM 1781 N N . ARG A 1 231 ? 6.98 25.109 11.508 1 87.31 231 ARG A N 1
ATOM 1782 C CA . ARG A 1 231 ? 7.293 24.859 12.914 1 87.31 231 ARG A CA 1
ATOM 1783 C C . ARG A 1 231 ? 6.117 24.188 13.617 1 87.31 231 ARG A C 1
ATOM 1785 O O . ARG A 1 231 ? 6.301 23.234 14.375 1 87.31 231 ARG A O 1
ATOM 1792 N N . PHE A 1 232 ? 4.961 24.734 13.414 1 89.69 232 PHE A N 1
ATOM 1793 C CA . PHE A 1 232 ? 3.777 24.156 14.039 1 89.69 232 PHE A CA 1
ATOM 1794 C C . PHE A 1 232 ? 3.535 22.734 13.531 1 89.69 232 PHE A C 1
ATOM 1796 O O . PHE A 1 232 ? 3.062 21.875 14.281 1 89.69 232 PHE A O 1
ATOM 1803 N N . CYS A 1 233 ? 3.871 22.5 12.305 1 86.56 233 CYS A N 1
ATOM 1804 C CA . CYS A 1 233 ? 3.717 21.156 11.742 1 86.56 233 CYS A CA 1
ATOM 1805 C C . CYS A 1 233 ? 4.688 20.172 12.383 1 86.56 233 CYS A C 1
ATOM 1807 O O . CYS A 1 233 ? 4.301 19.062 12.75 1 86.56 233 CYS A O 1
ATOM 1809 N N . ARG A 1 234 ? 5.852 20.609 12.523 1 80.38 234 ARG A N 1
ATOM 1810 C CA . ARG A 1 234 ? 6.895 19.766 13.094 1 80.38 234 ARG A CA 1
ATOM 1811 C C . ARG A 1 234 ? 6.605 19.453 14.562 1 80.38 234 ARG A C 1
ATOM 1813 O O . ARG A 1 234 ? 6.918 18.359 15.047 1 80.38 234 ARG A O 1
ATOM 1820 N N . SER A 1 235 ? 6.02 20.453 15.203 1 83.75 235 SER A N 1
ATOM 1821 C CA . SER A 1 235 ? 5.723 20.281 16.625 1 83.75 235 SER A CA 1
ATOM 1822 C C . SER A 1 235 ? 4.363 19.609 16.828 1 83.75 235 SER A C 1
ATOM 1824 O O . SER A 1 235 ? 3.914 19.438 17.953 1 83.75 235 SER A O 1
ATOM 1826 N N . HIS A 1 236 ? 3.658 19.297 15.805 1 84.62 236 HIS A N 1
ATOM 1827 C CA . HIS A 1 236 ? 2.365 18.609 15.805 1 84.62 236 HIS A CA 1
ATOM 1828 C C . HIS A 1 236 ? 1.302 19.453 16.5 1 84.62 236 HIS A C 1
ATOM 1830 O O . HIS A 1 236 ? 0.406 18.922 17.156 1 84.62 236 HIS A O 1
ATOM 1836 N N . ALA A 1 237 ? 1.562 20.766 16.516 1 88.38 237 ALA A N 1
ATOM 1837 C CA . ALA A 1 237 ? 0.552 21.672 17.031 1 88.38 237 ALA A CA 1
ATOM 1838 C C . ALA A 1 237 ? -0.507 21.984 15.969 1 88.38 237 ALA A C 1
ATOM 1840 O O . ALA A 1 237 ? -0.606 23.109 15.484 1 88.38 237 ALA A O 1
ATOM 1841 N N . PHE A 1 238 ? -1.362 21.031 15.727 1 90.44 238 PHE A N 1
ATOM 1842 C CA . PHE A 1 238 ? -2.27 21.078 14.586 1 90.44 238 PHE A CA 1
ATOM 1843 C C . PHE A 1 238 ? -3.367 22.109 14.805 1 90.44 238 PHE A C 1
ATOM 1845 O O . PHE A 1 238 ? -3.836 22.75 13.859 1 90.44 238 PHE A O 1
ATOM 1852 N N . ALA A 1 239 ? -3.74 22.281 16.031 1 87.62 239 ALA A N 1
ATOM 1853 C CA . ALA A 1 239 ? -4.758 23.297 16.312 1 87.62 239 ALA A CA 1
ATOM 1854 C C . ALA A 1 239 ? -4.238 24.688 16 1 87.62 239 ALA A C 1
ATOM 1856 O O . ALA A 1 239 ? -4.945 25.5 15.383 1 87.62 239 ALA A O 1
ATOM 1857 N N . SER A 1 240 ? -2.975 24.938 16.453 1 90 240 SER A N 1
ATOM 1858 C CA . SER A 1 240 ? -2.35 26.219 16.188 1 90 240 SER A CA 1
ATOM 1859 C C . SER A 1 240 ? -2.145 26.438 14.688 1 90 240 SER A C 1
ATOM 1861 O O . SER A 1 240 ? -2.365 27.547 14.188 1 90 240 SER A O 1
ATOM 1863 N N . LEU A 1 241 ? -1.739 25.391 14.047 1 91 241 LEU A N 1
ATOM 1864 C CA . LEU A 1 241 ? -1.527 25.453 12.602 1 91 241 LEU A CA 1
ATOM 1865 C C . LEU A 1 241 ? -2.834 25.766 11.875 1 91 241 LEU A C 1
ATOM 1867 O O . LEU A 1 241 ? -2.865 26.594 10.961 1 91 241 LEU A O 1
ATOM 1871 N N . SER A 1 242 ? -3.855 25.141 12.305 1 89.88 242 SER A N 1
ATOM 1872 C CA . SER A 1 242 ? -5.16 25.359 11.688 1 89.88 242 SER A CA 1
ATOM 1873 C C . SER A 1 242 ? -5.621 26.797 11.891 1 89.88 242 SER A C 1
ATOM 1875 O O . SER A 1 242 ? -6.203 27.406 10.992 1 89.88 242 SER A O 1
ATOM 1877 N N . TRP A 1 243 ? -5.383 27.266 13.039 1 87.25 243 TRP A N 1
ATOM 1878 C CA . TRP A 1 243 ? -5.777 28.625 13.359 1 87.25 243 TRP A CA 1
ATOM 1879 C C . TRP A 1 243 ? -4.973 29.641 12.539 1 87.25 243 TRP A C 1
ATOM 1881 O O . TRP A 1 243 ? -5.516 30.641 12.078 1 87.25 243 TRP A O 1
ATOM 1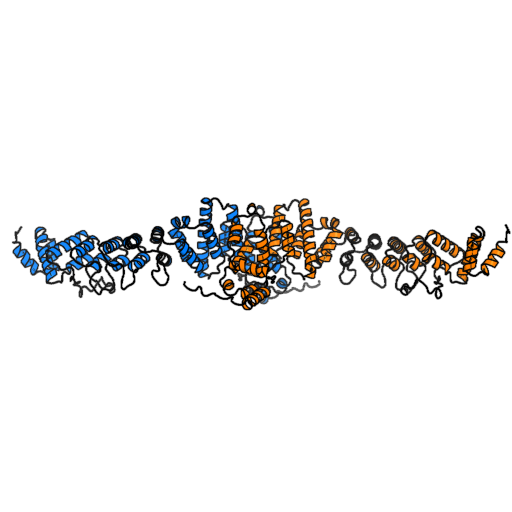891 N N . LEU A 1 244 ? -3.705 29.406 12.43 1 91.56 244 LEU A N 1
ATOM 1892 C CA . LEU A 1 244 ? -2.838 30.281 11.648 1 91.56 244 LEU A CA 1
ATOM 1893 C C . LEU A 1 244 ? -3.299 30.359 10.195 1 91.56 244 LEU A C 1
ATOM 1895 O O . LEU A 1 244 ? -3.389 31.438 9.617 1 91.56 244 LEU A O 1
ATOM 1899 N N . LEU A 1 245 ? -3.646 29.203 9.711 1 89.81 245 LEU A N 1
ATOM 1900 C CA . LEU A 1 245 ? -4.062 29.125 8.312 1 89.81 245 LEU A CA 1
ATOM 1901 C C . LEU A 1 245 ? -5.422 29.797 8.117 1 89.81 245 LEU A C 1
ATOM 1903 O O . LEU A 1 245 ? -5.68 30.391 7.066 1 89.81 245 LEU A O 1
ATOM 1907 N N . GLU A 1 246 ? -6.195 29.734 9.086 1 87.69 246 GLU A N 1
ATOM 1908 C CA . GLU A 1 246 ? -7.516 30.359 9.016 1 87.69 246 GLU A CA 1
ATOM 1909 C C . GLU A 1 246 ? -7.418 31.875 9.133 1 87.69 246 GLU A C 1
ATOM 1911 O O . GLU A 1 246 ? -8.031 32.594 8.352 1 87.69 246 GLU A O 1
ATOM 1916 N N . ALA A 1 247 ? -6.617 32.25 10.102 1 86.25 247 ALA A N 1
ATOM 1917 C CA . ALA A 1 247 ? -6.5 33.688 10.391 1 86.25 247 ALA A CA 1
ATOM 1918 C C . ALA A 1 247 ? -5.68 34.406 9.328 1 86.25 247 ALA A C 1
ATOM 1920 O O . ALA A 1 247 ? -5.941 35.562 9.008 1 86.25 247 ALA A O 1
ATOM 1921 N N . GLY A 1 248 ? -4.699 33.688 8.859 1 84.12 248 GLY A N 1
ATOM 1922 C CA . GLY A 1 248 ? -3.799 34.312 7.898 1 84.12 248 GLY A CA 1
ATOM 1923 C C . GLY A 1 248 ? -4.078 33.906 6.465 1 84.12 248 GLY A C 1
ATOM 1924 O O . GLY A 1 248 ? -3.213 34.031 5.598 1 84.12 248 GLY A O 1
ATOM 1925 N N . SER A 1 249 ? -5.203 33.375 6.129 1 76.44 249 SER A N 1
ATOM 1926 C CA . SER A 1 249 ? -5.504 32.688 4.879 1 76.44 249 SER A CA 1
ATOM 1927 C C . SER A 1 249 ? -5.227 33.562 3.674 1 76.44 249 SER A C 1
ATOM 1929 O O . SER A 1 249 ? -4.59 33.125 2.709 1 76.44 249 SER A O 1
ATOM 1931 N N . SER A 1 250 ? -5.582 34.781 3.74 1 77 250 SER A N 1
ATOM 1932 C CA . SER A 1 250 ? -5.426 35.656 2.586 1 77 250 SER A CA 1
ATOM 1933 C C . SER A 1 250 ? -3.955 35.906 2.275 1 77 250 SER A C 1
ATOM 1935 O O . SER A 1 250 ? -3.545 35.875 1.113 1 77 250 SER A O 1
ATOM 1937 N N . THR A 1 251 ? -3.158 36.031 3.314 1 79.5 251 THR A N 1
ATOM 1938 C CA . THR A 1 251 ? -1.74 36.312 3.127 1 79.5 251 THR A CA 1
ATOM 1939 C C . THR A 1 251 ? -0.951 35.031 2.906 1 79.5 251 THR A C 1
ATOM 1941 O O . THR A 1 251 ? -0.043 35 2.072 1 79.5 251 THR A O 1
ATOM 1944 N N . LEU A 1 252 ? -1.325 34.125 3.562 1 82.69 252 LEU A N 1
ATOM 1945 C CA . LEU A 1 252 ? -0.567 32.875 3.504 1 82.69 252 LEU A CA 1
ATOM 1946 C C . LEU A 1 252 ? -0.853 32.125 2.207 1 82.69 252 LEU A C 1
ATOM 1948 O O . LEU A 1 252 ? -0.008 31.359 1.725 1 82.69 252 LEU A O 1
ATOM 1952 N N . ARG A 1 253 ? -1.961 32.344 1.676 1 75.88 253 ARG A N 1
ATOM 1953 C CA . ARG A 1 253 ? -2.316 31.703 0.41 1 75.88 253 ARG A CA 1
ATOM 1954 C C . ARG A 1 253 ? -1.35 32.125 -0.697 1 75.88 253 ARG A C 1
ATOM 1956 O O . ARG A 1 253 ? -1.042 31.328 -1.586 1 75.88 253 ARG A O 1
ATOM 1963 N N . ASN A 1 254 ? -0.881 33.219 -0.527 1 76.5 254 ASN A N 1
ATOM 1964 C CA . ASN A 1 254 ? 0.004 33.719 -1.571 1 76.5 254 ASN A CA 1
ATOM 1965 C C . ASN A 1 254 ? 1.464 33.375 -1.277 1 76.5 254 ASN A C 1
ATOM 1967 O O . ASN A 1 254 ? 2.295 33.344 -2.188 1 76.5 254 ASN A O 1
ATOM 1971 N N . SER A 1 255 ? 1.677 33.125 -0.036 1 81.19 255 SER A N 1
ATOM 1972 C CA . SER A 1 255 ? 3.062 32.875 0.359 1 81.19 255 SER A CA 1
ATOM 1973 C C . SER A 1 255 ? 3.412 31.406 0.308 1 81.19 255 SER A C 1
ATOM 1975 O O . SER A 1 255 ? 4.574 31.047 0.123 1 81.19 255 SER A O 1
ATOM 1977 N N . LEU A 1 256 ? 2.402 30.641 0.403 1 84.81 256 LEU A N 1
ATOM 1978 C CA . LEU A 1 256 ? 2.652 29.203 0.402 1 84.81 256 LEU A CA 1
ATOM 1979 C C . LEU A 1 256 ? 2.57 28.641 -1.013 1 84.81 256 LEU A C 1
ATOM 1981 O O . LEU A 1 256 ? 1.598 28.891 -1.729 1 84.81 256 LEU A O 1
ATOM 1985 N N . ARG A 1 257 ? 3.725 28.094 -1.486 1 84.81 257 ARG A N 1
ATOM 1986 C CA . ARG A 1 257 ? 3.744 27.422 -2.777 1 84.81 257 ARG A CA 1
ATOM 1987 C C . ARG A 1 257 ? 2.992 26.094 -2.707 1 84.81 257 ARG A C 1
ATOM 1989 O O . ARG A 1 257 ? 2.758 25.562 -1.618 1 84.81 257 ARG A O 1
ATOM 1996 N N . LEU A 1 258 ? 2.611 25.578 -3.762 1 86.75 258 LEU A N 1
ATOM 1997 C CA . LEU A 1 258 ? 1.919 24.297 -3.85 1 86.75 258 LEU A CA 1
ATOM 1998 C C . LEU A 1 258 ? 2.744 23.203 -3.205 1 86.75 258 LEU A C 1
ATOM 2000 O O . LEU A 1 258 ? 2.201 22.344 -2.508 1 86.75 258 LEU A O 1
ATOM 2004 N N . GLN A 1 259 ? 4.004 23.234 -3.441 1 86.56 259 GLN A N 1
ATOM 2005 C CA . GLN A 1 259 ? 4.895 22.219 -2.867 1 86.56 259 GLN A CA 1
ATOM 2006 C C . GLN A 1 259 ? 4.863 22.266 -1.343 1 86.56 259 GLN A C 1
ATOM 2008 O O . GLN A 1 259 ? 4.914 21.234 -0.686 1 86.56 259 GLN A O 1
ATOM 2013 N N . ASP A 1 260 ? 4.781 23.438 -0.83 1 87.88 260 ASP A N 1
ATOM 2014 C CA . ASP A 1 260 ? 4.715 23.594 0.621 1 87.88 260 ASP A CA 1
ATOM 2015 C C . ASP A 1 260 ? 3.424 23 1.176 1 87.88 260 ASP A C 1
ATOM 2017 O O . ASP A 1 260 ? 3.434 22.344 2.227 1 87.88 260 ASP A O 1
ATOM 2021 N N . LEU A 1 261 ? 2.373 23.25 0.453 1 89.88 261 LEU A N 1
ATOM 2022 C CA . LEU A 1 261 ? 1.077 22.734 0.884 1 89.88 261 LEU A CA 1
ATOM 2023 C C . LEU A 1 261 ? 1.054 21.219 0.848 1 89.88 261 LEU A C 1
ATOM 2025 O O . LEU A 1 261 ? 0.505 20.578 1.749 1 89.88 261 LEU A O 1
ATOM 2029 N N . LEU A 1 262 ? 1.64 20.672 -0.165 1 91.12 262 LEU A N 1
ATOM 2030 C CA . LEU A 1 262 ? 1.71 19.219 -0.27 1 91.12 262 LEU A CA 1
ATOM 2031 C C . LEU A 1 262 ? 2.555 18.641 0.857 1 91.12 262 LEU A C 1
ATOM 2033 O O . LEU A 1 262 ? 2.178 17.625 1.461 1 91.12 262 LEU A O 1
ATOM 2037 N N . ASP A 1 263 ? 3.637 19.297 1.129 1 89.56 263 ASP A N 1
ATOM 2038 C CA . ASP A 1 263 ? 4.504 18.844 2.217 1 89.56 263 ASP A CA 1
ATOM 2039 C C . ASP A 1 263 ? 3.764 18.875 3.553 1 89.56 263 ASP A C 1
ATOM 2041 O O . ASP A 1 263 ? 3.875 17.922 4.344 1 89.56 263 ASP A O 1
ATOM 2045 N N . LEU A 1 264 ? 3.082 19.906 3.766 1 91 264 LEU A N 1
ATOM 2046 C CA . LEU A 1 264 ? 2.332 20.047 5.008 1 91 264 LEU A CA 1
ATOM 2047 C C . LEU A 1 264 ? 1.277 18.953 5.129 1 91 264 LEU A C 1
ATOM 2049 O O . LEU A 1 264 ? 1.121 18.344 6.195 1 91 264 LEU A O 1
ATOM 2053 N N . THR A 1 265 ? 0.587 18.688 4.035 1 93.5 265 THR A N 1
ATOM 2054 C CA . THR A 1 265 ? -0.491 17.703 4.031 1 93.5 265 THR A CA 1
ATOM 2055 C C . THR A 1 265 ? 0.05 16.312 4.32 1 93.5 265 THR A C 1
ATOM 2057 O O . THR A 1 265 ? -0.515 15.57 5.133 1 93.5 265 THR A O 1
ATOM 2060 N N . VAL A 1 266 ? 1.115 15.992 3.668 1 91.94 266 VAL A N 1
ATOM 2061 C CA . VAL A 1 266 ? 1.725 14.68 3.848 1 91.94 266 VAL A CA 1
ATOM 2062 C C . VAL A 1 266 ? 2.195 14.523 5.293 1 91.94 266 VAL A C 1
ATOM 2064 O O . VAL A 1 266 ? 1.991 13.469 5.906 1 91.94 266 VAL A O 1
ATOM 2067 N N . ASN A 1 267 ? 2.748 15.539 5.84 1 88.81 267 ASN A N 1
ATOM 2068 C CA . ASN A 1 267 ? 3.23 15.5 7.215 1 88.81 267 ASN A CA 1
ATOM 2069 C C . ASN A 1 267 ? 2.084 15.336 8.211 1 88.81 267 ASN A C 1
ATOM 2071 O O . ASN A 1 267 ? 2.213 14.617 9.203 1 88.81 267 ASN A O 1
ATOM 2075 N N . VAL A 1 268 ? 1.042 16 7.973 1 91.19 268 VAL A N 1
ATOM 2076 C CA . VAL A 1 268 ? -0.116 15.938 8.859 1 91.19 268 VAL A CA 1
ATOM 2077 C C . VAL A 1 268 ? -0.719 14.539 8.828 1 91.19 268 VAL A C 1
ATOM 2079 O O . VAL A 1 268 ? -1.087 13.992 9.875 1 91.19 268 VAL A O 1
ATOM 2082 N N . VAL A 1 269 ? -0.759 13.945 7.68 1 91.44 269 VAL A N 1
ATOM 2083 C CA . VAL A 1 269 ? -1.422 12.656 7.508 1 91.44 269 VAL A CA 1
ATOM 2084 C C . VAL A 1 269 ? -0.546 11.539 8.078 1 91.44 269 VAL A C 1
ATOM 2086 O O . VAL A 1 269 ? -1.054 10.578 8.656 1 91.44 269 VAL A O 1
ATOM 2089 N N . LEU A 1 270 ? 0.738 11.625 7.969 1 86.62 270 LEU A N 1
ATOM 2090 C CA . LEU A 1 270 ? 1.65 10.562 8.375 1 86.62 270 LEU A CA 1
ATOM 2091 C C . LEU A 1 270 ? 1.86 10.578 9.891 1 86.62 270 LEU A C 1
ATOM 2093 O O . LEU A 1 270 ? 2.26 9.562 10.477 1 86.62 270 LEU A O 1
ATOM 2097 N N . GLN A 1 271 ? 1.473 11.633 10.492 1 84.5 271 GLN A N 1
ATOM 2098 C CA . GLN A 1 271 ? 1.743 11.75 11.922 1 84.5 271 GLN A CA 1
ATOM 2099 C C . GLN A 1 271 ? 0.685 11.023 12.742 1 84.5 271 GLN A C 1
ATOM 2101 O O . GLN A 1 271 ? -0.511 11.133 12.461 1 84.5 271 GLN A O 1
ATOM 2106 N N . ARG A 1 272 ? 1.196 10.211 13.648 1 82.31 272 ARG A N 1
ATOM 2107 C CA . ARG A 1 272 ? 0.307 9.57 14.617 1 82.31 272 ARG A CA 1
ATOM 2108 C C . ARG A 1 272 ? 0.086 10.461 15.836 1 82.31 272 ARG A C 1
ATOM 2110 O O . ARG A 1 272 ? 1.044 10.867 16.5 1 82.31 272 ARG A O 1
ATOM 2117 N N . VAL A 1 273 ? -1.088 10.805 16.062 1 85.19 273 VAL A N 1
ATOM 2118 C CA . VAL A 1 273 ? -1.383 11.781 17.109 1 85.19 273 VAL A CA 1
ATOM 2119 C C . VAL A 1 273 ? -2.242 11.133 18.188 1 85.19 273 VAL A C 1
ATOM 2121 O O . VAL A 1 273 ? -2.791 10.047 17.984 1 85.19 273 VAL A O 1
ATOM 2124 N N . SER A 1 274 ? -2.256 11.789 19.312 1 84.88 274 SER A N 1
ATOM 2125 C CA . SER A 1 274 ? -3.119 11.367 20.406 1 84.88 274 SER A CA 1
ATOM 2126 C C . SER A 1 274 ? -4.59 11.531 20.062 1 84.88 274 SER A C 1
ATOM 2128 O O . SER A 1 274 ? -4.93 12.281 19.141 1 84.88 274 SER A O 1
ATOM 2130 N N . PRO A 1 275 ? -5.441 10.773 20.672 1 83.44 275 PRO A N 1
ATOM 2131 C CA . PRO A 1 275 ? -6.875 10.852 20.375 1 83.44 275 PRO A CA 1
ATOM 2132 C C . PRO A 1 275 ? -7.426 12.266 20.531 1 83.44 275 PRO A C 1
ATOM 2134 O O . PRO A 1 275 ? -8.352 12.656 19.797 1 83.44 275 PRO A O 1
ATOM 2137 N N . THR A 1 276 ? -6.754 13.031 21.422 1 83.62 276 THR A N 1
ATOM 2138 C CA . THR A 1 276 ? -7.238 14.383 21.656 1 83.62 276 THR A CA 1
ATOM 2139 C C . THR A 1 276 ? -6.906 15.297 20.484 1 83.62 276 THR A C 1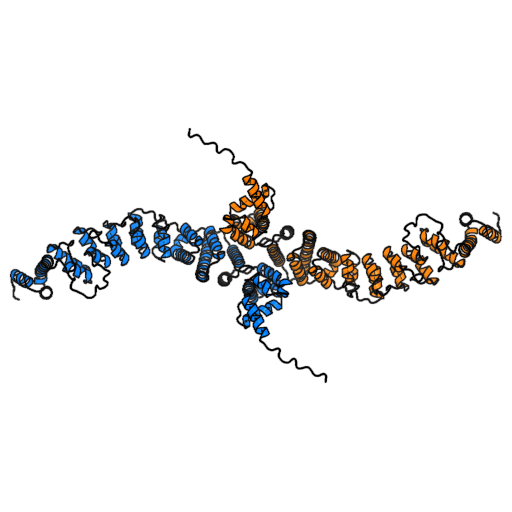
ATOM 2141 O O . THR A 1 276 ? -7.586 16.297 20.266 1 83.62 276 THR A O 1
ATOM 2144 N N . GLN A 1 277 ? -5.91 14.922 19.766 1 87.5 277 GLN A N 1
ATOM 2145 C CA . GLN A 1 277 ? -5.449 15.766 18.656 1 87.5 277 GLN A CA 1
ATOM 2146 C C . GLN A 1 277 ? -6.047 15.305 17.328 1 87.5 277 GLN A C 1
ATOM 2148 O O . GLN A 1 277 ? -5.887 15.977 16.312 1 87.5 277 GLN A O 1
ATOM 2153 N N . LYS A 1 278 ? -6.844 14.281 17.359 1 89.69 278 LYS A N 1
ATOM 2154 C CA . LYS A 1 278 ? -7.348 13.688 16.125 1 89.69 278 LYS A CA 1
ATOM 2155 C C . LYS A 1 278 ? -8.32 14.625 15.414 1 89.69 278 LYS A C 1
ATOM 2157 O O . LYS A 1 278 ? -8.305 14.75 14.188 1 89.69 278 LYS A O 1
ATOM 2162 N N . ASN A 1 279 ? -9.125 15.227 16.203 1 91.25 279 ASN A N 1
ATOM 2163 C CA . ASN A 1 279 ? -10.086 16.141 15.602 1 91.25 279 ASN A CA 1
ATOM 2164 C C . ASN A 1 279 ? -9.391 17.328 14.93 1 91.25 279 ASN A C 1
ATOM 2166 O O . ASN A 1 279 ? -9.789 17.75 13.844 1 91.25 279 ASN A O 1
ATOM 2170 N N . SER A 1 280 ? -8.352 17.844 15.688 1 90.88 280 SER A N 1
ATOM 2171 C CA . SER A 1 280 ? -7.594 18.953 15.117 1 90.88 280 SER A CA 1
ATOM 2172 C C . SER A 1 280 ? -6.875 18.531 13.836 1 90.88 280 SER A C 1
ATOM 2174 O O . SER A 1 280 ? -6.75 19.312 12.898 1 90.88 280 SER A O 1
ATOM 2176 N N . GLN A 1 281 ? -6.465 17.312 13.805 1 93.5 281 GLN A N 1
ATOM 2177 C CA . GLN A 1 281 ? -5.781 16.781 12.625 1 93.5 281 GLN A CA 1
ATOM 2178 C C . GLN A 1 281 ? -6.73 16.688 11.438 1 93.5 281 GLN A C 1
ATOM 2180 O O . GLN A 1 281 ? -6.363 17.047 10.312 1 93.5 281 GLN A O 1
ATOM 2185 N N . VAL A 1 282 ? -7.945 16.266 11.711 1 94.81 282 VAL A N 1
ATOM 2186 C CA . VAL A 1 282 ? -8.945 16.109 10.656 1 94.81 282 VAL A CA 1
ATOM 2187 C C . VAL A 1 282 ? -9.344 17.469 10.102 1 94.81 282 VAL A C 1
ATOM 2189 O O . VAL A 1 282 ? -9.438 17.656 8.891 1 94.81 282 VAL A O 1
ATOM 2192 N N . VAL A 1 283 ? -9.531 18.406 10.984 1 93.06 283 VAL A N 1
ATOM 2193 C CA . VAL A 1 283 ? -9.93 19.75 10.586 1 93.06 283 VAL A CA 1
ATOM 2194 C C . VAL A 1 283 ? -8.82 20.391 9.758 1 93.06 283 VAL A C 1
ATOM 2196 O O . VAL A 1 283 ? -9.086 21.016 8.727 1 93.06 283 VAL A O 1
ATOM 2199 N N . LEU A 1 284 ? -7.633 20.25 10.266 1 93.88 284 LEU A N 1
ATOM 2200 C CA . LEU A 1 284 ? -6.484 20.812 9.562 1 93.88 284 LEU A CA 1
ATOM 2201 C C . LEU A 1 284 ? -6.348 20.203 8.172 1 93.88 284 LEU A C 1
ATOM 2203 O O . LEU A 1 284 ? -6.082 20.906 7.203 1 93.88 284 LEU A O 1
ATOM 2207 N N . LEU A 1 285 ? -6.52 18.891 8.047 1 95.19 285 LEU A N 1
ATOM 2208 C CA . LEU A 1 285 ? -6.422 18.219 6.758 1 95.19 285 LEU A CA 1
ATOM 2209 C C . LEU A 1 285 ? -7.457 18.766 5.781 1 95.19 285 LEU A C 1
ATOM 2211 O O . LEU A 1 285 ? -7.152 19.016 4.613 1 95.19 285 LEU A O 1
ATOM 2215 N N . GLY A 1 286 ? -8.664 18.953 6.273 1 94.94 286 GLY A N 1
ATOM 2216 C CA . GLY A 1 286 ? -9.695 19.531 5.43 1 94.94 286 GLY A CA 1
ATOM 2217 C C . GLY A 1 286 ? -9.336 20.906 4.902 1 94.94 286 GLY A C 1
ATOM 2218 O O . GLY A 1 286 ? -9.547 21.203 3.723 1 94.94 286 GLY A O 1
ATOM 2219 N N . ARG A 1 287 ? -8.758 21.688 5.734 1 91.88 287 ARG A N 1
ATOM 2220 C CA . ARG A 1 287 ? -8.352 23.047 5.355 1 91.88 287 ARG A CA 1
ATOM 2221 C C . ARG A 1 287 ? -7.234 23 4.32 1 91.88 287 ARG A C 1
ATOM 2223 O O . ARG A 1 287 ? -7.234 23.781 3.367 1 91.88 287 ARG A O 1
ATOM 2230 N N . LEU A 1 288 ? -6.289 22.172 4.547 1 93.12 288 LEU A N 1
ATOM 2231 C CA . LEU A 1 288 ? -5.164 22.062 3.627 1 93.12 288 LEU A CA 1
ATOM 2232 C C . LEU A 1 288 ? -5.633 21.609 2.246 1 93.12 288 LEU A C 1
ATOM 2234 O O . LEU A 1 288 ? -5.145 22.109 1.229 1 93.12 288 LEU A O 1
ATOM 2238 N N . ILE A 1 289 ? -6.582 20.703 2.211 1 94.19 289 ILE A N 1
ATOM 2239 C CA . ILE A 1 289 ? -7.113 20.234 0.935 1 94.19 289 ILE A CA 1
ATOM 2240 C C . ILE A 1 289 ? -7.809 21.391 0.21 1 94.19 289 ILE A C 1
ATOM 2242 O O . ILE A 1 289 ? -7.668 21.547 -1.006 1 94.19 289 ILE A O 1
ATOM 2246 N N . ASP A 1 290 ? -8.516 22.203 0.959 1 91.19 290 ASP A N 1
ATOM 2247 C CA . ASP A 1 290 ? -9.172 23.375 0.376 1 91.19 290 ASP A CA 1
ATOM 2248 C C . ASP A 1 290 ? -8.141 24.359 -0.193 1 91.19 290 ASP A C 1
ATOM 2250 O O . ASP A 1 290 ? -8.352 24.922 -1.268 1 91.19 290 ASP A O 1
ATOM 2254 N N . MET A 1 291 ? -7.098 24.516 0.514 1 89.12 291 MET A N 1
ATOM 2255 C CA . MET A 1 291 ? -6.051 25.438 0.071 1 89.12 291 MET A CA 1
ATOM 2256 C C . MET A 1 291 ? -5.363 24.906 -1.184 1 89.12 291 MET A C 1
ATOM 2258 O O . MET A 1 291 ? -5 25.688 -2.07 1 89.12 291 MET A O 1
ATOM 2262 N N . ILE A 1 292 ? -5.141 23.609 -1.277 1 90.62 292 ILE A N 1
ATOM 2263 C CA . ILE A 1 292 ? -4.531 23 -2.459 1 90.62 292 ILE A CA 1
ATOM 2264 C C . ILE A 1 292 ? -5.453 23.188 -3.662 1 90.62 292 ILE A C 1
ATOM 2266 O O . ILE A 1 292 ? -4.988 23.484 -4.766 1 90.62 292 ILE A O 1
ATOM 2270 N N . ASN A 1 293 ? -6.727 22.953 -3.408 1 88.75 293 ASN A N 1
ATOM 2271 C CA . ASN A 1 293 ? -7.699 23.125 -4.48 1 88.75 293 ASN A CA 1
ATOM 2272 C C . ASN A 1 293 ? -7.707 24.562 -5 1 88.75 293 ASN A C 1
ATOM 2274 O O . ASN A 1 293 ? -7.883 24.797 -6.195 1 88.75 293 ASN A O 1
ATOM 2278 N N . TRP A 1 294 ? -7.512 25.469 -4.098 1 83.75 294 TRP A N 1
ATOM 2279 C CA . TRP A 1 294 ? -7.453 26.875 -4.477 1 83.75 294 TRP A CA 1
ATOM 2280 C C . TRP A 1 294 ? -6.168 27.172 -5.242 1 83.75 294 TRP A C 1
ATOM 2282 O O . TRP A 1 294 ? -6.191 27.906 -6.238 1 83.75 294 TRP A O 1
ATOM 2292 N N . ALA A 1 295 ? -5.082 26.703 -4.688 1 82.75 295 ALA A N 1
ATOM 2293 C CA . ALA A 1 295 ? -3.789 26.922 -5.328 1 82.75 295 ALA A CA 1
ATOM 2294 C C . ALA A 1 295 ? -3.768 26.344 -6.738 1 82.75 295 ALA A C 1
ATOM 2296 O O . ALA A 1 295 ? -3.131 26.891 -7.637 1 82.75 295 ALA A O 1
ATOM 2297 N N . ARG A 1 296 ? -4.395 25.219 -6.895 1 79.94 296 ARG A N 1
ATOM 2298 C CA . ARG A 1 296 ? -4.484 24.547 -8.188 1 79.94 296 ARG A CA 1
ATOM 2299 C C . ARG A 1 296 ? -5.207 25.422 -9.211 1 79.94 296 ARG A C 1
ATOM 2301 O O . ARG A 1 296 ? -4.828 25.469 -10.383 1 79.94 296 ARG A O 1
ATOM 2308 N N . LEU A 1 297 ? -6.262 26.031 -8.703 1 74.31 297 LEU A N 1
ATOM 2309 C CA . LEU A 1 297 ? -7.066 26.875 -9.586 1 74.31 297 LEU A CA 1
ATOM 2310 C C . LEU A 1 297 ? -6.281 28.094 -10.039 1 74.31 297 LEU A C 1
ATOM 2312 O O . LEU A 1 297 ? -6.504 28.609 -11.141 1 74.31 297 LEU A O 1
ATOM 2316 N N . GLY A 1 298 ? -5.473 28.453 -9.062 1 64.44 298 GLY A N 1
ATOM 2317 C CA . GLY A 1 298 ? -4.699 29.625 -9.414 1 64.44 298 GLY A CA 1
ATOM 2318 C C . GLY A 1 298 ? -3.529 29.328 -10.336 1 64.44 298 GLY A C 1
ATOM 2319 O O . GLY A 1 298 ? -3.154 30.156 -11.164 1 64.44 298 GLY A O 1
ATOM 2320 N N . GLU A 1 299 ? -2.639 28.328 -9.906 1 64 299 GLU A N 1
ATOM 2321 C CA . GLU A 1 299 ? -1.423 28.047 -10.664 1 64 299 GLU A CA 1
ATOM 2322 C C . GLU A 1 299 ? -1.523 26.719 -11.398 1 64 299 GLU A C 1
ATOM 2324 O O . GLU A 1 299 ? -2.242 25.812 -10.969 1 64 299 GLU A O 1
ATOM 2329 N N . THR A 1 300 ? -1.308 26.531 -12.727 1 61.41 300 THR A N 1
ATOM 2330 C CA . THR A 1 300 ? -1.551 25.734 -13.922 1 61.41 300 THR A CA 1
ATOM 2331 C C . THR A 1 300 ? -1.081 24.297 -13.727 1 61.41 300 THR A C 1
ATOM 2333 O O . THR A 1 300 ? -1.328 23.438 -14.57 1 61.41 300 THR A O 1
ATOM 2336 N N . ARG A 1 301 ? -0.261 23.875 -12.625 1 70.56 301 ARG A N 1
ATOM 2337 C CA . ARG A 1 301 ? 0.44 22.656 -13.016 1 70.56 301 ARG A CA 1
ATOM 2338 C C . ARG A 1 301 ? -0.312 21.422 -12.547 1 70.56 301 ARG A C 1
ATOM 2340 O O . ARG A 1 301 ? -0.184 20.344 -13.141 1 70.56 301 ARG A O 1
ATOM 2347 N N . MET A 1 302 ? -1.347 21.672 -11.531 1 83.56 302 MET A N 1
ATOM 2348 C CA . MET A 1 302 ? -1.957 20.453 -11 1 83.56 302 MET A CA 1
ATOM 2349 C C . MET A 1 302 ? -3.381 20.281 -11.523 1 83.56 302 MET A C 1
ATOM 2351 O O . MET A 1 302 ? -4.238 21.125 -11.281 1 83.56 302 MET A O 1
ATOM 2355 N N . SER A 1 303 ? -3.607 19.266 -12.211 1 85.81 303 SER A N 1
ATOM 2356 C CA . SER A 1 303 ? -4.93 18.969 -12.75 1 85.81 303 SER A CA 1
ATOM 2357 C C . SER A 1 303 ? -5.852 18.406 -11.672 1 85.81 303 SER A C 1
ATOM 2359 O O . SER A 1 303 ? -5.406 18.094 -10.562 1 85.81 303 SER A O 1
ATOM 2361 N N . LYS A 1 304 ? -7.094 18.406 -11.922 1 86.69 304 LYS A N 1
ATOM 2362 C CA . LYS A 1 304 ? -8.062 17.781 -11.031 1 86.69 304 LYS A CA 1
ATOM 2363 C C . LYS A 1 304 ? -7.746 16.312 -10.82 1 86.69 304 LYS A C 1
ATOM 2365 O O . LYS A 1 304 ? -7.945 15.766 -9.734 1 86.69 304 LYS A O 1
ATOM 2370 N N . GLY A 1 305 ? -7.285 15.727 -11.883 1 88.19 305 GLY A N 1
ATOM 2371 C CA . GLY A 1 305 ? -6.871 14.336 -11.797 1 88.19 305 GLY A CA 1
ATOM 2372 C C . GLY A 1 305 ? -5.668 14.125 -10.898 1 88.19 305 GLY A C 1
ATOM 2373 O O . GLY A 1 305 ? -5.59 13.125 -10.18 1 88.19 305 GLY A O 1
ATOM 2374 N N . ASP A 1 306 ? -4.812 15.086 -10.914 1 89.5 306 ASP A N 1
ATOM 2375 C CA . ASP A 1 306 ? -3.635 15.008 -10.062 1 89.5 306 ASP A CA 1
ATOM 2376 C C . ASP A 1 306 ? -4.02 15.109 -8.586 1 89.5 306 ASP A C 1
ATOM 2378 O O . ASP A 1 306 ? -3.451 14.414 -7.738 1 89.5 306 ASP A O 1
ATOM 2382 N N . LEU A 1 307 ? -4.941 16.047 -8.32 1 91.94 307 LEU A N 1
ATOM 2383 C CA . LEU A 1 307 ? -5.383 16.203 -6.941 1 91.94 307 LEU A CA 1
ATOM 2384 C C . LEU A 1 307 ? -6.074 14.945 -6.441 1 91.94 307 LEU A C 1
ATOM 2386 O O . LEU A 1 307 ? -5.84 14.508 -5.312 1 91.94 307 LEU A O 1
ATOM 2390 N N . LYS A 1 308 ? -6.926 14.422 -7.27 1 93 308 LYS A N 1
ATOM 2391 C CA . LYS A 1 308 ? -7.594 13.18 -6.895 1 93 308 LYS A CA 1
ATOM 2392 C C . LYS A 1 308 ? -6.586 12.062 -6.641 1 93 308 LYS A C 1
ATOM 2394 O O . LYS A 1 308 ? -6.73 11.297 -5.688 1 93 308 LYS A O 1
ATOM 2399 N N . TYR A 1 309 ? -5.641 11.984 -7.531 1 92.31 309 TYR A N 1
ATOM 2400 C CA . TYR A 1 309 ? -4.586 10.984 -7.375 1 92.31 309 TYR A CA 1
ATOM 2401 C C . TYR A 1 309 ? -3.82 11.203 -6.074 1 92.31 309 TYR A C 1
ATOM 2403 O O . TYR A 1 309 ? -3.471 10.234 -5.387 1 92.31 309 TYR A O 1
ATOM 2411 N N . PHE A 1 310 ? -3.586 12.438 -5.777 1 94.25 310 PHE A N 1
ATOM 2412 C CA . PHE A 1 310 ? -2.896 12.773 -4.535 1 94.25 310 PHE A CA 1
ATOM 2413 C C . PHE A 1 310 ? -3.717 12.336 -3.328 1 94.25 310 PHE A C 1
ATOM 2415 O O . PHE A 1 310 ? -3.176 11.781 -2.373 1 94.25 310 PHE A O 1
ATOM 2422 N N . LEU A 1 311 ? -4.992 12.586 -3.352 1 95.88 311 LEU A N 1
ATOM 2423 C CA . LEU A 1 311 ? -5.875 12.211 -2.256 1 95.88 311 LEU A CA 1
ATOM 2424 C C . LEU A 1 311 ? -5.965 10.695 -2.129 1 95.88 311 LEU A C 1
ATOM 2426 O O . LEU A 1 311 ? -6.066 10.164 -1.02 1 95.88 311 LEU A O 1
ATOM 2430 N N . ASP A 1 312 ? -5.91 9.992 -3.234 1 94.12 312 ASP A N 1
ATOM 2431 C CA . ASP A 1 312 ? -5.906 8.531 -3.209 1 94.12 312 ASP A CA 1
ATOM 2432 C C . ASP A 1 312 ? -4.672 8 -2.482 1 94.12 312 ASP A C 1
ATOM 2434 O O . ASP A 1 312 ? -4.762 7.035 -1.723 1 94.12 312 ASP A O 1
ATOM 2438 N N . VAL A 1 313 ? -3.584 8.641 -2.812 1 92.81 313 VAL A N 1
ATOM 2439 C CA . VAL A 1 313 ? -2.322 8.227 -2.207 1 92.81 313 VAL A CA 1
ATOM 2440 C C . VAL A 1 313 ? -2.371 8.469 -0.698 1 92.81 313 VAL A C 1
ATOM 2442 O O . VAL A 1 313 ? -1.909 7.629 0.082 1 92.81 313 VAL A O 1
ATOM 2445 N N . LEU A 1 314 ? -2.924 9.586 -0.27 1 94.25 314 LEU A N 1
ATOM 2446 C CA . LEU A 1 314 ? -3.043 9.898 1.151 1 94.25 314 LEU A CA 1
ATOM 2447 C C . LEU A 1 314 ? -3.938 8.883 1.854 1 94.25 314 LEU A C 1
ATOM 2449 O O . LEU A 1 314 ? -3.631 8.445 2.965 1 94.25 314 LEU A O 1
ATOM 2453 N N . LEU A 1 315 ? -5.035 8.539 1.198 1 94.25 315 LEU A N 1
ATOM 2454 C CA . LEU A 1 315 ? -5.984 7.59 1.774 1 94.25 315 LEU A CA 1
ATOM 2455 C C . LEU A 1 315 ? -5.332 6.234 1.999 1 94.25 315 LEU A C 1
ATOM 2457 O O . LEU A 1 315 ? -5.59 5.574 3.008 1 94.25 315 LEU A O 1
ATOM 2461 N N . HIS A 1 316 ? -4.504 5.871 1.126 1 90.56 316 HIS A N 1
ATOM 2462 C CA . HIS A 1 316 ? -3.807 4.594 1.231 1 90.56 316 HIS A CA 1
ATOM 2463 C C . HIS A 1 316 ? -2.881 4.566 2.443 1 90.56 316 HIS A C 1
ATOM 2465 O O . HIS A 1 316 ? -2.664 3.512 3.043 1 90.56 316 HIS A O 1
ATOM 2471 N N . SER A 1 317 ? -2.354 5.676 2.791 1 88.94 317 SER A N 1
ATOM 2472 C CA . SER A 1 317 ? -1.434 5.754 3.92 1 88.94 317 SER A CA 1
ATOM 2473 C C . SER A 1 317 ? -2.18 5.668 5.246 1 88.94 317 SER A C 1
ATOM 2475 O O . SER A 1 317 ? -1.603 5.289 6.27 1 88.94 317 SER A O 1
ATOM 2477 N N . VAL A 1 318 ? -3.465 6.016 5.223 1 92.06 318 VAL A N 1
ATOM 2478 C CA . VAL A 1 318 ? -4.227 6.066 6.465 1 92.06 318 VAL A CA 1
ATOM 2479 C C . VAL A 1 318 ? -4.98 4.75 6.664 1 92.06 318 VAL A C 1
ATOM 2481 O O . VAL A 1 318 ? -5.375 4.418 7.785 1 92.06 318 VAL A O 1
ATOM 2484 N N . VAL A 1 319 ? -5.188 4.027 5.578 1 91.31 319 VAL A N 1
ATOM 2485 C CA . VAL A 1 319 ? -5.84 2.725 5.637 1 91.31 319 VAL A CA 1
ATOM 2486 C C . VAL A 1 319 ? -4.918 1.657 5.051 1 91.31 319 VAL A C 1
ATOM 2488 O O . VAL A 1 319 ? -4.844 1.499 3.83 1 91.31 319 VAL A O 1
ATOM 2491 N N . SER A 1 320 ? -4.184 1.005 5.816 1 85 320 SER A N 1
ATOM 2492 C CA . SER A 1 320 ? -3.236 -0.031 5.418 1 85 320 SER A CA 1
ATOM 2493 C C . SER A 1 320 ? -3.205 -1.172 6.43 1 85 320 SER A C 1
ATOM 2495 O O . SER A 1 320 ? -4.047 -1.237 7.324 1 85 320 SER A O 1
ATOM 2497 N N . LEU A 1 321 ? -2.299 -2.072 6.238 1 81.81 321 LEU A N 1
ATOM 2498 C CA . LEU A 1 321 ? -2.162 -3.221 7.129 1 81.81 321 LEU A CA 1
ATOM 2499 C C . LEU A 1 321 ? -1.724 -2.779 8.523 1 81.81 321 LEU A C 1
ATOM 2501 O O . LEU A 1 321 ? -2.09 -3.406 9.523 1 81.81 321 LEU A O 1
ATOM 2505 N N . THR A 1 322 ? -1.033 -1.673 8.555 1 80.56 322 THR A N 1
ATOM 2506 C CA . THR A 1 322 ? -0.423 -1.285 9.82 1 80.56 322 THR A CA 1
ATOM 2507 C C . THR A 1 322 ? -1.147 -0.086 10.43 1 80.56 322 THR A C 1
ATOM 2509 O O . THR A 1 322 ? -0.938 0.248 11.594 1 80.56 322 THR A O 1
ATOM 2512 N N . ARG A 1 323 ? -2.01 0.528 9.602 1 86.69 323 ARG A N 1
ATOM 2513 C CA . ARG A 1 323 ? -2.645 1.755 10.07 1 86.69 323 ARG A CA 1
ATOM 2514 C C . ARG A 1 323 ? -4.109 1.812 9.648 1 86.69 323 ARG A C 1
ATOM 2516 O O . ARG A 1 323 ? -4.449 1.431 8.523 1 86.69 323 ARG A O 1
ATOM 2523 N N . ALA A 1 324 ? -4.953 2.146 10.602 1 91.69 324 ALA A N 1
ATOM 2524 C CA . ALA A 1 324 ? -6.371 2.359 10.32 1 91.69 324 ALA A CA 1
ATOM 2525 C C . ALA A 1 324 ? -6.887 3.604 11.039 1 91.69 324 ALA A C 1
ATOM 2527 O O . ALA A 1 324 ? -7.27 3.541 12.211 1 91.69 324 ALA A O 1
ATOM 2528 N N . GLU A 1 325 ? -6.883 4.727 10.367 1 93 325 GLU A N 1
ATOM 2529 C CA . GLU A 1 325 ? -7.383 5.992 10.883 1 93 325 GLU A CA 1
ATOM 2530 C C . GLU A 1 325 ? -8.734 6.352 10.266 1 93 325 GLU A C 1
ATOM 2532 O O . GLU A 1 325 ? -8.789 7.074 9.266 1 93 325 GLU A O 1
ATOM 2537 N N . ARG A 1 326 ? -9.805 5.992 10.883 1 92.75 326 ARG A N 1
ATOM 2538 C CA . ARG A 1 326 ? -11.148 6.074 10.328 1 92.75 326 ARG A CA 1
ATOM 2539 C C . ARG A 1 326 ? -11.539 7.52 10.055 1 92.75 326 ARG A C 1
ATOM 2541 O O . ARG A 1 326 ? -12.055 7.836 8.977 1 92.75 326 ARG A O 1
ATOM 2548 N N . PRO A 1 327 ? -11.273 8.492 11.008 1 94.38 327 PRO A N 1
ATOM 2549 C CA . PRO A 1 327 ? -11.711 9.867 10.742 1 94.38 327 PRO A CA 1
ATOM 2550 C C . PRO A 1 327 ? -11.008 10.484 9.539 1 94.38 327 PRO A C 1
ATOM 2552 O O . PRO A 1 327 ? -11.648 11.172 8.734 1 94.38 327 PRO A O 1
ATOM 2555 N N . LEU A 1 328 ? -9.75 10.258 9.445 1 95.81 328 LEU A N 1
ATOM 2556 C CA . LEU A 1 328 ? -9.008 10.773 8.305 1 95.81 328 LEU A CA 1
ATOM 2557 C C . LEU A 1 328 ? -9.492 10.125 7.008 1 95.81 328 LEU A C 1
ATOM 2559 O O . LEU A 1 328 ? -9.633 10.805 5.984 1 95.81 328 LEU A O 1
ATOM 2563 N N . ALA A 1 329 ? -9.766 8.781 7.078 1 96.12 329 ALA A N 1
ATOM 2564 C CA . ALA A 1 329 ? -10.234 8.055 5.902 1 96.12 329 ALA A CA 1
ATOM 2565 C C . ALA A 1 329 ? -11.586 8.586 5.43 1 96.12 329 ALA A C 1
ATOM 2567 O O . ALA A 1 329 ? -11.797 8.781 4.23 1 96.12 329 ALA A O 1
ATOM 2568 N N . LEU A 1 330 ? -12.453 8.828 6.348 1 95.31 330 LEU A N 1
ATOM 2569 C CA . LEU A 1 330 ? -13.789 9.305 6.004 1 95.31 330 LEU A CA 1
ATOM 2570 C C . LEU A 1 330 ? -13.727 10.688 5.363 1 95.31 330 LEU A C 1
ATOM 2572 O O . LEU A 1 330 ? -14.461 10.969 4.41 1 95.31 330 LEU A O 1
ATOM 2576 N N . LEU A 1 331 ? -12.867 11.547 5.898 1 96.75 331 LEU A N 1
ATOM 2577 C CA . LEU A 1 331 ? -12.719 12.875 5.316 1 96.75 331 LEU A CA 1
ATOM 2578 C C . LEU A 1 331 ? -12.211 12.789 3.881 1 96.75 331 LEU A C 1
ATOM 2580 O O . LEU A 1 331 ? -12.734 13.461 2.992 1 96.75 331 LEU A O 1
ATOM 2584 N N . LEU A 1 332 ? -11.219 11.953 3.668 1 97 332 LEU A N 1
ATOM 2585 C CA . LEU A 1 332 ? -10.641 11.82 2.338 1 97 332 LEU A CA 1
ATOM 2586 C C . LEU A 1 332 ? -11.641 11.219 1.36 1 97 332 LEU A C 1
ATOM 2588 O O . LEU A 1 332 ? -11.711 11.633 0.199 1 97 332 LEU A O 1
ATOM 2592 N N . LEU A 1 333 ? -12.461 10.297 1.835 1 95.5 333 LEU A N 1
ATOM 2593 C CA . LEU A 1 333 ? -13.484 9.688 0.993 1 95.5 333 LEU A CA 1
ATOM 2594 C C . LEU A 1 333 ? -14.555 10.711 0.615 1 95.5 333 LEU A C 1
ATOM 2596 O O . LEU A 1 333 ? -15.023 10.727 -0.524 1 95.5 333 LEU A O 1
ATOM 2600 N N . ARG A 1 334 ? -14.859 11.547 1.524 1 94.62 334 ARG A N 1
ATOM 2601 C CA . ARG A 1 334 ? -15.852 12.594 1.269 1 94.62 334 ARG A CA 1
ATOM 2602 C C . ARG A 1 334 ? -15.344 13.594 0.237 1 94.62 334 ARG A C 1
ATOM 2604 O O . ARG A 1 334 ? -16.125 14.195 -0.494 1 94.62 334 ARG A O 1
ATOM 2611 N N . ARG A 1 335 ? -14.039 13.75 0.242 1 95.12 335 ARG A N 1
ATOM 2612 C CA . ARG A 1 335 ? -13.43 14.711 -0.671 1 95.12 335 ARG A CA 1
ATOM 2613 C C . ARG A 1 335 ? -13.156 14.078 -2.031 1 95.12 335 ARG A C 1
ATOM 2615 O O . ARG A 1 335 ? -12.508 14.688 -2.883 1 95.12 335 ARG A O 1
ATOM 2622 N N . GLY A 1 336 ? -13.586 12.758 -2.209 1 91.88 336 GLY A N 1
ATOM 2623 C CA . GLY A 1 336 ? -13.547 12.141 -3.525 1 91.88 336 GLY A CA 1
ATOM 2624 C C . GLY A 1 336 ? -12.406 11.141 -3.684 1 91.88 336 GLY A C 1
ATOM 2625 O O . GLY A 1 336 ? -12.164 10.641 -4.785 1 91.88 336 GLY A O 1
ATOM 2626 N N . ALA A 1 337 ? -11.68 10.883 -2.682 1 94.88 337 ALA A N 1
ATOM 2627 C CA . ALA A 1 337 ? -10.617 9.883 -2.766 1 94.88 337 ALA A CA 1
ATOM 2628 C C . ALA A 1 337 ? -11.188 8.477 -2.908 1 94.88 337 ALA A C 1
ATOM 2630 O O . ALA A 1 337 ? -12.32 8.211 -2.479 1 94.88 337 ALA A O 1
ATOM 2631 N N . ARG A 1 338 ? -10.438 7.59 -3.498 1 92.38 338 ARG A N 1
ATOM 2632 C CA . ARG A 1 338 ? -10.844 6.199 -3.686 1 92.38 338 ARG A CA 1
ATOM 2633 C C . ARG A 1 338 ? -9.828 5.246 -3.057 1 92.38 338 ARG A C 1
ATOM 2635 O O . ARG A 1 338 ? -8.625 5.523 -3.049 1 92.38 338 ARG A O 1
ATOM 2642 N N . ILE A 1 339 ? -10.391 4.203 -2.525 1 91.44 339 ILE A N 1
ATOM 2643 C CA . ILE A 1 339 ? -9.516 3.197 -1.934 1 91.44 339 ILE A CA 1
ATOM 2644 C C . ILE A 1 339 ? -8.898 2.336 -3.035 1 91.44 339 ILE A C 1
ATOM 2646 O O . ILE A 1 339 ? -9.602 1.881 -3.941 1 91.44 339 ILE A O 1
ATOM 2650 N N . TRP A 1 340 ? -7.637 2.24 -2.988 1 87.69 340 TRP A N 1
ATOM 2651 C CA . TRP A 1 340 ? -6.891 1.428 -3.943 1 87.69 340 TRP A CA 1
ATOM 2652 C C . TRP A 1 340 ? -7.129 -0.058 -3.697 1 87.69 340 TRP A C 1
ATOM 2654 O O . TRP A 1 340 ? -7.129 -0.511 -2.551 1 87.69 340 TRP A O 1
ATOM 2664 N N . ALA A 1 341 ? -7.324 -0.833 -4.719 1 87.75 341 ALA A N 1
ATOM 2665 C CA . ALA A 1 341 ? -7.633 -2.256 -4.613 1 87.75 341 ALA A CA 1
ATOM 2666 C C . ALA A 1 341 ? -6.457 -3.033 -4.035 1 87.75 341 ALA A C 1
ATOM 2668 O O . ALA A 1 341 ? -6.633 -4.121 -3.48 1 87.75 341 ALA A O 1
ATOM 2669 N N . GLY A 1 342 ? -5.266 -2.459 -4.125 1 85.19 342 GLY A N 1
ATOM 2670 C CA . GLY A 1 342 ? -4.094 -3.115 -3.57 1 85.19 342 GLY A CA 1
ATOM 2671 C C . GLY A 1 342 ? -4.152 -3.275 -2.064 1 85.19 342 GLY A C 1
ATOM 2672 O O . GLY A 1 342 ? -3.578 -4.215 -1.511 1 85.19 342 GLY A O 1
ATOM 2673 N N . SER A 1 343 ? -4.84 -2.389 -1.437 1 87.31 343 SER A N 1
ATOM 2674 C CA . SER A 1 343 ? -5 -2.496 0.01 1 87.31 343 SER A CA 1
ATOM 2675 C C . SER A 1 343 ? -5.82 -3.727 0.384 1 87.31 343 SER A C 1
ATOM 2677 O O . SER A 1 343 ? -5.52 -4.402 1.369 1 87.31 343 SER A O 1
ATOM 2679 N N . LEU A 1 344 ? -6.82 -4.004 -0.382 1 86.75 344 LEU A N 1
ATOM 2680 C CA . LEU A 1 344 ? -7.652 -5.176 -0.128 1 86.75 344 LEU A CA 1
ATOM 2681 C C . LEU A 1 344 ? -6.883 -6.461 -0.408 1 86.75 344 LEU A C 1
ATOM 2683 O O . LEU A 1 344 ? -7.031 -7.449 0.317 1 86.75 344 LEU A O 1
ATOM 2687 N N . MET A 1 345 ? -6.082 -6.406 -1.423 1 87.88 345 MET A N 1
ATOM 2688 C CA . MET A 1 345 ? -5.289 -7.578 -1.773 1 87.88 345 MET A CA 1
ATOM 2689 C C . MET A 1 345 ? -4.328 -7.945 -0.645 1 87.88 345 MET A C 1
ATOM 2691 O O . MET A 1 345 ? -4.156 -9.125 -0.329 1 87.88 345 MET A O 1
ATOM 2695 N N . GLN A 1 346 ? -3.768 -6.977 -0.059 1 85.56 346 GLN A N 1
ATOM 2696 C CA . GLN A 1 346 ? -2.844 -7.215 1.046 1 85.56 346 GLN A CA 1
ATOM 2697 C C . GLN A 1 346 ? -3.555 -7.875 2.225 1 85.56 346 GLN A C 1
ATOM 2699 O O . GLN A 1 346 ? -2.996 -8.758 2.875 1 85.56 346 GLN A O 1
ATOM 2704 N N . LEU A 1 347 ? -4.738 -7.465 2.461 1 88.25 347 LEU A N 1
ATOM 2705 C CA . LEU A 1 347 ? -5.512 -8.047 3.553 1 88.25 347 LEU A CA 1
ATOM 2706 C C . LEU A 1 347 ? -5.922 -9.477 3.225 1 88.25 347 LEU A C 1
ATOM 2708 O O . LEU A 1 347 ? -5.887 -10.352 4.094 1 88.25 347 LEU A O 1
ATOM 2712 N N . LEU A 1 348 ? -6.262 -9.68 1.955 1 87.5 348 LEU A N 1
ATOM 2713 C CA . LEU A 1 348 ? -6.695 -11.008 1.52 1 87.5 348 LEU A CA 1
ATOM 2714 C C . LEU A 1 348 ? -5.562 -12.016 1.64 1 87.5 348 LEU A C 1
ATOM 2716 O O . LEU A 1 348 ? -5.801 -13.188 1.932 1 87.5 348 LEU A O 1
ATOM 2720 N N . GLY A 1 349 ? -4.363 -11.539 1.445 1 84.38 349 GLY A N 1
ATOM 2721 C CA . GLY A 1 349 ? -3.215 -12.414 1.626 1 84.38 349 GLY A CA 1
ATOM 2722 C C . GLY A 1 349 ? -3.102 -12.961 3.033 1 84.38 349 GLY A C 1
ATOM 2723 O O . GLY A 1 349 ? -2.717 -14.117 3.223 1 84.38 349 GLY A O 1
ATOM 2724 N N . ILE A 1 350 ? -3.512 -12.195 3.947 1 87.19 350 ILE A N 1
ATOM 2725 C CA . ILE A 1 350 ? -3.445 -12.602 5.348 1 87.19 350 ILE A CA 1
ATOM 2726 C C . ILE A 1 350 ? -4.68 -13.422 5.703 1 87.19 350 ILE A C 1
ATOM 2728 O O . ILE A 1 350 ? -4.57 -14.461 6.363 1 87.19 350 ILE A O 1
ATOM 2732 N N . PHE A 1 351 ? -5.797 -13.039 5.215 1 89.31 351 PHE A N 1
ATOM 2733 C CA . PHE A 1 351 ? -7.059 -13.695 5.535 1 89.31 351 PHE A CA 1
ATOM 2734 C C . PHE A 1 351 ? -7.086 -15.109 4.969 1 89.31 351 PHE A C 1
ATOM 2736 O O . PHE A 1 351 ? -7.691 -16.016 5.562 1 89.31 351 PHE A O 1
ATOM 2743 N N . ASN A 1 352 ? -6.434 -15.266 3.844 1 83.12 352 ASN A N 1
ATOM 2744 C CA . ASN A 1 352 ? -6.445 -16.562 3.172 1 83.12 352 ASN A CA 1
ATOM 2745 C C . ASN A 1 352 ? -5.281 -17.438 3.621 1 83.12 352 ASN A C 1
ATOM 2747 O O . ASN A 1 352 ? -5.176 -18.594 3.211 1 83.12 352 ASN A O 1
ATOM 2751 N N . SER A 1 353 ? -4.543 -16.938 4.512 1 81.5 353 SER A N 1
ATOM 2752 C CA . SER A 1 353 ? -3.398 -17.719 4.992 1 81.5 353 SER A CA 1
ATOM 2753 C C . SER A 1 353 ? -3.838 -18.797 5.965 1 81.5 353 SER A C 1
ATOM 2755 O O . SER A 1 353 ? -4.844 -18.656 6.664 1 81.5 353 SER A O 1
ATOM 2757 N N . SER A 1 354 ? -3.055 -19.906 5.984 1 79 354 SER A N 1
ATOM 2758 C CA . SER A 1 354 ? -3.346 -20.984 6.914 1 79 354 SER A CA 1
ATOM 2759 C C . SER A 1 354 ? -3.191 -20.531 8.359 1 79 354 SER A C 1
ATOM 2761 O O . SER A 1 354 ? -3.902 -21.016 9.25 1 79 354 SER A O 1
ATOM 2763 N N . ALA A 1 355 ? -2.338 -19.562 8.516 1 80.12 355 ALA A N 1
ATOM 2764 C CA . ALA A 1 355 ? -2.102 -19.047 9.867 1 80.12 355 ALA A CA 1
ATOM 2765 C C . ALA A 1 355 ? -3.344 -18.344 10.414 1 80.12 355 ALA A C 1
ATOM 2767 O O . ALA A 1 355 ? -3.674 -18.484 11.594 1 80.12 355 ALA A O 1
ATOM 2768 N N . PHE A 1 356 ? -4.027 -17.688 9.633 1 86.56 356 PHE A N 1
ATOM 2769 C CA . PHE A 1 356 ? -5.211 -16.953 10.062 1 86.56 356 PHE A CA 1
ATOM 2770 C C . PHE A 1 356 ? -6.359 -17.922 10.367 1 86.56 356 PHE A C 1
ATOM 2772 O O . PHE A 1 356 ? -7.098 -17.719 11.328 1 86.56 356 PHE A O 1
ATOM 2779 N N . ILE A 1 357 ? -6.426 -18.938 9.555 1 82.44 357 ILE A N 1
ATOM 2780 C CA . ILE A 1 357 ? -7.512 -19.891 9.695 1 82.44 357 ILE A CA 1
ATOM 2781 C C . ILE A 1 357 ? -7.301 -20.734 10.961 1 82.44 357 ILE A C 1
ATOM 2783 O O . ILE A 1 357 ? -8.258 -21.016 11.688 1 82.44 357 ILE A O 1
ATOM 2787 N N . ARG A 1 358 ? -6.09 -21 11.25 1 84.5 358 ARG A N 1
ATOM 2788 C CA . ARG A 1 358 ? -5.773 -21.828 12.406 1 84.5 358 ARG A CA 1
ATOM 2789 C C . ARG A 1 358 ? -5.902 -21.031 13.703 1 84.5 358 ARG A C 1
ATOM 2791 O O . ARG A 1 358 ? -6.438 -21.531 14.695 1 84.5 358 ARG A O 1
ATOM 2798 N N . ASN A 1 359 ? -5.316 -19.797 13.609 1 89.19 359 ASN A N 1
ATOM 2799 C CA . ASN A 1 359 ? -5.324 -18.969 14.812 1 89.19 359 ASN A CA 1
ATOM 2800 C C . ASN A 1 359 ? -5.594 -17.5 14.477 1 89.19 359 ASN A C 1
ATOM 2802 O O . ASN A 1 359 ? -4.66 -16.703 14.391 1 89.19 359 ASN A O 1
ATOM 2806 N N . THR A 1 360 ? -6.828 -17.203 14.562 1 88.38 360 THR A N 1
ATOM 2807 C CA . THR A 1 360 ? -7.25 -15.859 14.211 1 88.38 360 THR A CA 1
ATOM 2808 C C . THR A 1 360 ? -6.738 -14.852 15.234 1 88.38 360 THR A C 1
ATOM 2810 O O . THR A 1 360 ? -6.289 -13.758 14.867 1 88.38 360 THR A O 1
ATOM 2813 N N . GLY A 1 361 ? -6.785 -15.188 16.484 1 87.19 361 GLY A N 1
ATOM 2814 C CA . GLY A 1 361 ? -6.355 -14.289 17.547 1 87.19 361 GLY A CA 1
ATOM 2815 C C . GLY A 1 361 ? -4.887 -13.914 17.438 1 87.19 361 GLY A C 1
ATOM 2816 O O . GLY A 1 361 ? -4.523 -12.75 17.641 1 87.19 361 GLY A O 1
ATOM 2817 N N . ARG A 1 362 ? -4.113 -14.891 17.109 1 89.19 362 ARG A N 1
ATOM 2818 C CA . ARG A 1 362 ? -2.676 -14.656 17 1 89.19 362 ARG A CA 1
ATOM 2819 C C . ARG A 1 362 ? -2.361 -13.734 15.82 1 89.19 362 ARG A C 1
ATOM 2821 O O . ARG A 1 362 ? -1.483 -12.875 15.922 1 89.19 362 ARG A O 1
ATOM 2828 N N . CYS A 1 363 ? -3.074 -13.945 14.797 1 88.75 363 CYS A N 1
ATOM 2829 C CA . CYS A 1 363 ? -2.836 -13.141 13.609 1 88.75 363 CYS A CA 1
ATOM 2830 C C . CYS A 1 363 ? -3.256 -11.695 13.836 1 88.75 363 CYS A C 1
ATOM 2832 O O . CYS A 1 363 ? -2.568 -10.766 13.406 1 88.75 363 CYS A O 1
ATOM 2834 N N . VAL A 1 364 ? -4.348 -11.523 14.516 1 90 364 VAL A N 1
ATOM 2835 C CA . VAL A 1 364 ? -4.855 -10.18 14.773 1 90 364 VAL A CA 1
ATOM 2836 C C . VAL A 1 364 ? -3.961 -9.477 15.797 1 90 364 VAL A C 1
ATOM 2838 O O . VAL A 1 364 ? -3.844 -8.25 15.781 1 90 364 VAL A O 1
ATOM 2841 N N . ARG A 1 365 ? -3.23 -10.227 16.594 1 89.06 365 ARG A N 1
ATOM 2842 C CA . ARG A 1 365 ? -2.27 -9.641 17.516 1 89.06 365 ARG A CA 1
ATOM 2843 C C . ARG A 1 365 ? -1.039 -9.125 16.781 1 89.06 365 ARG A C 1
ATOM 2845 O O . ARG A 1 365 ? -0.456 -8.109 17.172 1 89.06 365 ARG A O 1
ATOM 2852 N N . ARG A 1 366 ? -0.703 -9.883 15.742 1 86.81 366 ARG A N 1
ATOM 2853 C CA . ARG A 1 366 ? 0.441 -9.484 14.93 1 86.81 366 ARG A CA 1
ATOM 2854 C C . ARG A 1 366 ? 0.112 -8.25 14.086 1 86.81 366 ARG A C 1
ATOM 2856 O O . ARG A 1 366 ? 0.987 -7.426 13.812 1 86.81 366 ARG A O 1
ATOM 2863 N N . HIS A 1 367 ? -1.134 -8.227 13.672 1 89.56 367 HIS A N 1
ATOM 2864 C CA . HIS A 1 367 ? -1.644 -7.102 12.898 1 89.56 367 HIS A CA 1
ATOM 2865 C C . HIS A 1 367 ? -2.871 -6.484 13.562 1 89.56 367 HIS A C 1
ATOM 2867 O O . HIS A 1 367 ? -3.998 -6.688 13.102 1 89.56 367 HIS A O 1
ATOM 2873 N N . PRO A 1 368 ? -2.658 -5.637 14.438 1 87.62 368 PRO A N 1
ATOM 2874 C CA . PRO A 1 368 ? -3.744 -5.188 15.312 1 87.62 368 PRO A CA 1
ATOM 2875 C C . PRO A 1 368 ? -4.785 -4.348 14.578 1 87.62 368 PRO A C 1
ATOM 2877 O O . PRO A 1 368 ? -5.938 -4.266 15.008 1 87.62 368 PRO A O 1
ATOM 2880 N N . ARG A 1 369 ? -4.43 -3.795 13.5 1 91 369 ARG A N 1
ATOM 2881 C CA . ARG A 1 369 ? -5.355 -2.881 12.836 1 91 369 ARG A CA 1
ATOM 2882 C C . ARG A 1 369 ? -5.969 -3.523 11.594 1 91 369 ARG A C 1
ATOM 2884 O O . ARG A 1 369 ? -6.691 -2.867 10.844 1 91 369 ARG A O 1
ATOM 2891 N N . ILE A 1 370 ? -5.828 -4.793 11.469 1 91.75 370 ILE A N 1
ATOM 2892 C CA . ILE A 1 370 ? -6.207 -5.465 10.234 1 91.75 370 ILE A CA 1
ATOM 2893 C C . ILE A 1 370 ? -7.73 -5.5 10.109 1 91.75 370 ILE A C 1
ATOM 2895 O O . ILE A 1 370 ? -8.281 -5.301 9.023 1 91.75 370 ILE A O 1
ATOM 2899 N N . LEU A 1 371 ? -8.438 -5.723 11.242 1 93.56 371 LEU A N 1
ATOM 2900 C CA . LEU A 1 371 ? -9.898 -5.84 11.195 1 93.56 371 LEU A CA 1
ATOM 2901 C C . LEU A 1 371 ? -10.539 -4.477 10.969 1 93.56 371 LEU A C 1
ATOM 2903 O O . LEU A 1 371 ? -11.531 -4.367 10.234 1 93.56 371 LEU A O 1
ATOM 2907 N N . GLU A 1 372 ? -9.969 -3.459 11.547 1 93.62 372 GLU A N 1
ATOM 2908 C CA . GLU A 1 372 ? -10.484 -2.105 11.352 1 93.62 372 GLU A CA 1
ATOM 2909 C C . GLU A 1 372 ? -10.273 -1.637 9.914 1 93.62 372 GLU A C 1
ATOM 2911 O O . GLU A 1 372 ? -11.148 -0.997 9.336 1 93.62 372 GLU A O 1
ATOM 2916 N N . SER A 1 373 ? -9.086 -1.886 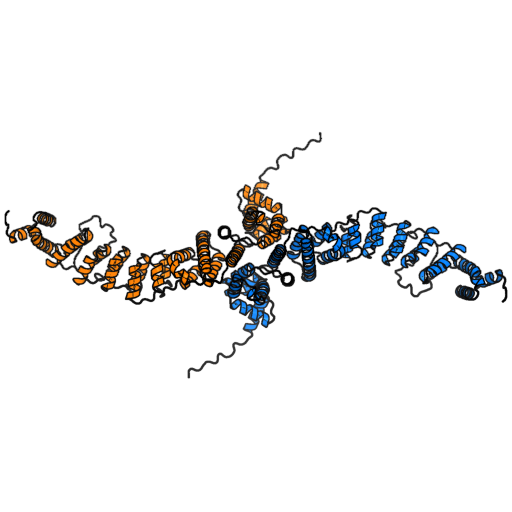9.453 1 94.19 373 SER A N 1
ATOM 2917 C CA . SER A 1 373 ? -8.789 -1.543 8.07 1 94.19 373 SER A CA 1
ATOM 2918 C C . SER A 1 373 ? -9.75 -2.244 7.113 1 94.19 373 SER A C 1
ATOM 2920 O O . SER A 1 373 ? -10.234 -1.636 6.156 1 94.19 373 SER A O 1
ATOM 2922 N N . PHE A 1 374 ? -10.016 -3.508 7.445 1 94.75 374 PHE A N 1
ATOM 2923 C CA . PHE A 1 374 ? -10.93 -4.273 6.602 1 94.75 374 PHE A CA 1
ATOM 2924 C C . PHE A 1 374 ? -12.336 -3.693 6.66 1 94.75 374 PHE A C 1
ATOM 2926 O O . PHE A 1 374 ? -13.039 -3.637 5.648 1 94.75 374 PHE A O 1
ATOM 2933 N N . ASP A 1 375 ? -12.695 -3.312 7.773 1 94.38 375 ASP A N 1
ATOM 2934 C CA . ASP A 1 375 ? -14.023 -2.736 7.953 1 94.38 375 ASP A CA 1
ATOM 2935 C C . ASP A 1 375 ? -14.195 -1.477 7.109 1 94.38 375 ASP A C 1
ATOM 2937 O O . ASP A 1 375 ? -15.234 -1.281 6.477 1 94.38 375 ASP A O 1
ATOM 2941 N N . ILE A 1 376 ? -13.219 -0.632 7.121 1 94.56 376 ILE A N 1
ATOM 2942 C CA . ILE A 1 376 ? -13.273 0.612 6.363 1 94.56 376 ILE A CA 1
ATOM 2943 C C . ILE A 1 376 ? -13.352 0.301 4.871 1 94.56 376 ILE A C 1
ATOM 2945 O O . ILE A 1 376 ? -14.188 0.86 4.156 1 94.56 376 ILE A O 1
ATOM 2949 N N . ILE A 1 377 ? -12.516 -0.608 4.391 1 93.44 377 ILE A N 1
ATOM 2950 C CA . ILE A 1 377 ? -12.398 -0.935 2.975 1 93.44 377 ILE A CA 1
ATOM 2951 C C . ILE A 1 377 ? -13.672 -1.639 2.502 1 93.44 377 ILE A C 1
ATOM 2953 O O . ILE A 1 377 ? -14.219 -1.298 1.453 1 93.44 377 ILE A O 1
ATOM 2957 N N . HIS A 1 378 ? -14.078 -2.611 3.293 1 91.25 378 HIS A N 1
ATOM 2958 C CA . HIS A 1 378 ? -15.25 -3.396 2.918 1 91.25 378 HIS A CA 1
ATOM 2959 C C . HIS A 1 378 ? -16.5 -2.533 2.887 1 91.25 378 HIS A C 1
ATOM 2961 O O . HIS A 1 378 ? -17.344 -2.691 2.002 1 91.25 378 HIS A O 1
ATOM 2967 N N . THR A 1 379 ? -16.625 -1.644 3.82 1 91.06 379 THR A N 1
ATOM 2968 C CA . THR A 1 379 ? -17.766 -0.737 3.854 1 91.06 379 THR A CA 1
ATOM 2969 C C . THR A 1 379 ? -17.766 0.191 2.643 1 91.06 379 THR A C 1
ATOM 2971 O O . THR A 1 379 ? -18.812 0.449 2.041 1 91.06 379 THR A O 1
ATOM 2974 N N . TYR A 1 380 ? -16.656 0.66 2.289 1 92.88 380 TYR A N 1
ATOM 2975 C CA . TYR A 1 380 ? -16.516 1.547 1.141 1 92.88 380 TYR A CA 1
ATOM 2976 C C . TYR A 1 380 ? -16.969 0.854 -0.141 1 92.88 380 TYR A C 1
ATOM 2978 O O . TYR A 1 380 ? -17.781 1.395 -0.894 1 92.88 380 TYR A O 1
ATOM 2986 N N . TYR A 1 381 ? -16.484 -0.375 -0.381 1 89.56 381 TYR A N 1
ATOM 2987 C CA . TYR A 1 381 ? -16.781 -1.071 -1.628 1 89.56 381 TYR A CA 1
ATOM 2988 C C . TYR A 1 381 ? -18.219 -1.576 -1.645 1 89.56 381 TYR A C 1
ATOM 2990 O O . TYR A 1 381 ? -18.828 -1.678 -2.707 1 89.56 381 TYR A O 1
ATOM 2998 N N . SER A 1 382 ? -18.734 -1.847 -0.49 1 86.62 382 SER A N 1
ATOM 2999 C CA . SER A 1 382 ? -20.125 -2.318 -0.415 1 86.62 382 SER A CA 1
ATOM 3000 C C . SER A 1 382 ? -21.109 -1.19 -0.703 1 86.62 382 SER A C 1
ATOM 3002 O O . SER A 1 382 ? -22.203 -1.435 -1.196 1 86.62 382 SER A O 1
ATOM 3004 N N . THR A 1 383 ? -20.672 0.005 -0.396 1 88.56 383 THR A N 1
ATOM 3005 C CA . THR A 1 383 ? -21.562 1.146 -0.59 1 88.56 383 THR A CA 1
ATOM 3006 C C . THR A 1 383 ? -21.406 1.728 -1.991 1 88.56 383 THR A C 1
ATOM 3008 O O . THR A 1 383 ? -22.266 2.473 -2.463 1 88.56 383 THR A O 1
ATOM 3011 N N . LEU A 1 384 ? -20.406 1.383 -2.664 1 88.94 384 LEU A N 1
ATOM 3012 C CA . LEU A 1 384 ? -20.156 1.892 -4.012 1 88.94 384 LEU A CA 1
ATOM 3013 C C . LEU A 1 384 ? -21.094 1.233 -5.02 1 88.94 384 LEU A C 1
ATOM 3015 O O . LEU A 1 384 ? -21.234 0.009 -5.031 1 88.94 384 LEU A O 1
ATOM 3019 N N . PRO A 1 385 ? -21.719 1.97 -5.801 1 88.44 385 PRO A N 1
ATOM 3020 C CA . PRO A 1 385 ? -22.562 1.389 -6.844 1 88.44 385 PRO A CA 1
ATOM 3021 C C . PRO A 1 385 ? -21.781 0.512 -7.816 1 88.44 385 PRO A C 1
ATOM 3023 O O . PRO A 1 385 ? -20.641 0.829 -8.156 1 88.44 385 PRO A O 1
ATOM 3026 N N . PRO A 1 386 ? -22.375 -0.536 -8.297 1 83.69 386 PRO A N 1
ATOM 3027 C CA . PRO A 1 386 ? -21.703 -1.486 -9.18 1 83.69 386 PRO A CA 1
ATOM 3028 C C . PRO A 1 386 ? -21.203 -0.839 -10.469 1 83.69 386 PRO A C 1
ATOM 3030 O O . PRO A 1 386 ? -20.188 -1.274 -11.031 1 83.69 386 PRO A O 1
ATOM 3033 N N . GLN A 1 387 ? -21.719 0.215 -10.836 1 84 387 GLN A N 1
ATOM 3034 C CA . GLN A 1 387 ? -21.328 0.872 -12.078 1 84 387 GLN A CA 1
ATOM 3035 C C . GLN A 1 387 ? -20 1.6 -11.914 1 84 387 GLN A C 1
ATOM 3037 O O . GLN A 1 387 ? -19.297 1.848 -12.898 1 84 387 GLN A O 1
ATOM 3042 N N . GLU A 1 388 ? -19.719 1.894 -10.656 1 85.31 388 GLU A N 1
ATOM 3043 C CA . GLU A 1 388 ? -18.5 2.654 -10.391 1 85.31 388 GLU A CA 1
ATOM 3044 C C . GLU A 1 388 ? -17.328 1.732 -10.047 1 85.31 388 GLU A C 1
ATOM 3046 O O . GLU A 1 388 ? -16.203 2.188 -9.891 1 85.31 388 GLU A O 1
ATOM 3051 N N . ARG A 1 389 ? -17.703 0.419 -10.078 1 85.44 389 ARG A N 1
ATOM 3052 C CA . ARG A 1 389 ? -16.641 -0.525 -9.75 1 85.44 389 ARG A CA 1
ATOM 3053 C C . ARG A 1 389 ? -16.062 -1.154 -11.008 1 85.44 389 ARG A C 1
ATOM 3055 O O . ARG A 1 389 ? -16.781 -1.403 -11.977 1 85.44 389 ARG A O 1
ATOM 3062 N N . VAL A 1 390 ? -14.805 -1.271 -10.906 1 85.88 390 VAL A N 1
ATOM 3063 C CA . VAL A 1 390 ? -14.117 -1.976 -11.977 1 85.88 390 VAL A CA 1
ATOM 3064 C C . VAL A 1 390 ? -14.086 -3.473 -11.68 1 85.88 390 VAL A C 1
ATOM 3066 O O . VAL A 1 390 ? -14.305 -3.891 -10.539 1 85.88 390 VAL A O 1
ATOM 3069 N N . LEU A 1 391 ? -13.914 -4.289 -12.609 1 87 391 LEU A N 1
ATOM 3070 C CA . LEU A 1 391 ? -13.969 -5.742 -12.492 1 87 391 LEU A CA 1
ATOM 3071 C C . LEU A 1 391 ? -12.992 -6.238 -11.43 1 87 391 LEU A C 1
ATOM 3073 O O . LEU A 1 391 ? -13.297 -7.18 -10.695 1 87 391 LEU A O 1
ATOM 3077 N N . VAL A 1 392 ? -11.859 -5.617 -11.398 1 86.31 392 VAL A N 1
ATOM 3078 C CA . VAL A 1 392 ? -10.82 -6.039 -10.461 1 86.31 392 VAL A CA 1
ATOM 3079 C C . VAL A 1 392 ? -11.305 -5.832 -9.023 1 86.31 392 VAL A C 1
ATOM 3081 O O . VAL A 1 392 ? -11.039 -6.664 -8.148 1 86.31 392 VAL A O 1
ATOM 3084 N N . GLU A 1 393 ? -11.977 -4.762 -8.812 1 89.19 393 GLU A N 1
ATOM 3085 C CA . GLU A 1 393 ? -12.516 -4.477 -7.484 1 89.19 393 GLU A CA 1
ATOM 3086 C C . GLU A 1 393 ? -13.602 -5.48 -7.102 1 89.19 393 GLU A C 1
ATOM 3088 O O . GLU A 1 393 ? -13.641 -5.961 -5.969 1 89.19 393 GLU A O 1
ATOM 3093 N N . ASP A 1 394 ? -14.406 -5.816 -8.031 1 88.56 394 ASP A N 1
ATOM 3094 C CA . ASP A 1 394 ? -15.43 -6.836 -7.805 1 88.56 394 ASP A CA 1
ATOM 3095 C C . ASP A 1 394 ? -14.797 -8.188 -7.488 1 88.56 394 ASP A C 1
ATOM 3097 O O . ASP A 1 394 ? -15.281 -8.922 -6.621 1 88.56 394 ASP A O 1
ATOM 3101 N N . TYR A 1 395 ? -13.781 -8.445 -8.188 1 89.06 395 TYR A N 1
ATOM 3102 C CA . TYR A 1 395 ? -13.078 -9.703 -7.957 1 89.06 395 TYR A CA 1
ATOM 3103 C C . TYR A 1 395 ? -12.57 -9.781 -6.523 1 89.06 395 TYR A C 1
ATOM 3105 O O . TYR A 1 395 ? -12.766 -10.797 -5.844 1 89.06 395 TYR A O 1
ATOM 3113 N N . PHE A 1 396 ? -11.992 -8.766 -6.062 1 88.12 396 PHE A N 1
ATOM 3114 C CA . PHE A 1 396 ? -11.391 -8.805 -4.73 1 88.12 396 PHE A CA 1
ATOM 3115 C C . PHE A 1 396 ? -12.477 -8.844 -3.656 1 88.12 396 PHE A C 1
ATOM 3117 O O . PHE A 1 396 ? -12.297 -9.484 -2.617 1 88.12 396 PHE A O 1
ATOM 3124 N N . ILE A 1 397 ? -13.523 -8.164 -3.883 1 88.25 397 ILE A N 1
ATOM 3125 C CA . ILE A 1 397 ? -14.625 -8.172 -2.926 1 88.25 397 ILE A CA 1
ATOM 3126 C C . ILE A 1 397 ? -15.211 -9.578 -2.834 1 88.25 397 ILE A C 1
ATOM 3128 O O . ILE A 1 397 ? -15.523 -10.062 -1.742 1 88.25 397 ILE A O 1
ATOM 3132 N N . ASP A 1 398 ? -15.281 -10.195 -3.947 1 88.94 398 ASP A N 1
ATOM 3133 C CA . ASP A 1 398 ? -15.867 -11.539 -4.012 1 88.94 398 ASP A CA 1
ATOM 3134 C C . ASP A 1 398 ? -14.898 -12.578 -3.455 1 88.94 398 ASP A C 1
ATOM 3136 O O . ASP A 1 398 ? -15.32 -13.68 -3.078 1 88.94 398 ASP A O 1
ATOM 3140 N N . SER A 1 399 ? -13.641 -12.219 -3.391 1 88.94 399 SER A N 1
ATOM 3141 C CA . SER A 1 399 ? -12.617 -13.164 -2.955 1 88.94 399 SER A CA 1
ATOM 3142 C C . SER A 1 399 ? -12.461 -13.148 -1.438 1 88.94 399 SER A C 1
ATOM 3144 O O . SER A 1 399 ? -11.672 -13.914 -0.884 1 88.94 399 SER A O 1
ATOM 3146 N N . VAL A 1 400 ? -13.195 -12.289 -0.764 1 90.25 400 VAL A N 1
ATOM 3147 C CA . VAL A 1 400 ? -13.148 -12.258 0.694 1 90.25 400 VAL A CA 1
ATOM 3148 C C . VAL A 1 400 ? -13.742 -13.547 1.26 1 90.25 400 VAL A C 1
ATOM 3150 O O . VAL A 1 400 ? -14.867 -13.914 0.917 1 90.25 400 VAL A O 1
ATOM 3153 N N . PRO A 1 401 ? -13 -14.219 2.105 1 90.06 401 PRO A N 1
ATOM 3154 C CA . PRO A 1 401 ? -13.5 -15.484 2.648 1 90.06 401 PRO A CA 1
ATOM 3155 C C . PRO A 1 401 ? -14.734 -15.305 3.521 1 90.06 401 PRO A C 1
ATOM 3157 O O . PRO A 1 401 ? -14.836 -14.328 4.27 1 90.06 401 PRO A O 1
ATOM 3160 N N . ASP A 1 402 ? -15.547 -16.266 3.545 1 90.62 402 ASP A N 1
ATOM 3161 C CA . ASP A 1 402 ? -16.812 -16.234 4.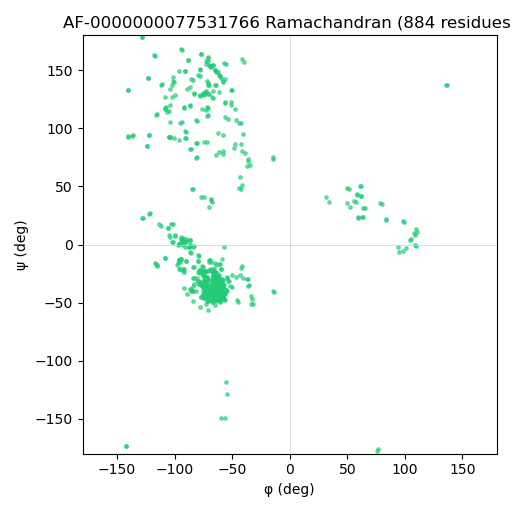285 1 90.62 402 ASP A CA 1
ATOM 3162 C C . ASP A 1 402 ? -16.562 -16.172 5.789 1 90.62 402 ASP A C 1
ATOM 3164 O O . ASP A 1 402 ? -17.312 -15.539 6.527 1 90.62 402 ASP A O 1
ATOM 3168 N N . HIS A 1 403 ? -15.555 -16.812 6.188 1 89.69 403 HIS A N 1
ATOM 3169 C CA . HIS A 1 403 ? -15.305 -16.844 7.621 1 89.69 403 HIS A CA 1
ATOM 3170 C C . HIS A 1 403 ? -14.938 -15.469 8.156 1 89.69 403 HIS A C 1
ATOM 3172 O O . HIS A 1 403 ? -15.195 -15.156 9.32 1 89.69 403 HIS A O 1
ATOM 3178 N N . VAL A 1 404 ? -14.328 -14.648 7.344 1 92.12 404 VAL A N 1
ATOM 3179 C CA . VAL A 1 404 ? -13.977 -13.297 7.762 1 92.12 404 VAL A CA 1
ATOM 3180 C C . VAL A 1 404 ? -15.234 -12.438 7.832 1 92.12 404 VAL A C 1
ATOM 3182 O O . VAL A 1 404 ? -15.398 -11.641 8.766 1 92.12 404 VAL A O 1
ATOM 3185 N N . ILE A 1 405 ? -16.078 -12.602 6.871 1 92.12 405 ILE A N 1
ATOM 3186 C CA . ILE A 1 405 ? -17.344 -11.852 6.844 1 92.12 405 ILE A CA 1
ATOM 3187 C C . ILE A 1 405 ? -18.172 -12.211 8.07 1 92.12 405 ILE A C 1
ATOM 3189 O O . ILE A 1 405 ? -18.766 -11.336 8.711 1 92.12 405 ILE A O 1
ATOM 3193 N N . ARG A 1 406 ? -18.172 -13.477 8.375 1 91.75 406 ARG A N 1
ATOM 3194 C CA . ARG A 1 406 ? -18.906 -13.945 9.547 1 91.75 406 ARG A CA 1
ATOM 3195 C C . ARG A 1 406 ? -18.297 -13.391 10.828 1 91.75 406 ARG A C 1
ATOM 3197 O O . ARG A 1 406 ? -19.031 -13 11.742 1 91.75 406 ARG A O 1
ATOM 3204 N N . LEU A 1 407 ? -17.016 -13.445 10.859 1 91.94 407 LEU A N 1
ATOM 3205 C CA . LEU A 1 407 ? -16.312 -12.914 12.023 1 91.94 407 LEU A CA 1
ATOM 3206 C C . LEU A 1 407 ? -16.656 -11.445 12.242 1 91.94 407 LEU A C 1
ATOM 3208 O O . LEU A 1 407 ? -16.953 -11.031 13.367 1 91.94 407 LEU A O 1
ATOM 3212 N N . MET A 1 408 ? -16.625 -10.664 11.195 1 92.88 408 MET A N 1
ATOM 3213 C CA . MET A 1 408 ? -16.938 -9.234 11.266 1 92.88 408 MET A CA 1
ATOM 3214 C C . MET A 1 408 ? -18.375 -9.008 11.703 1 92.88 408 MET A C 1
ATOM 3216 O O . MET A 1 408 ? -18.641 -8.125 12.516 1 92.88 408 MET A O 1
ATOM 3220 N N . HIS A 1 409 ? -19.203 -9.797 11.156 1 92.12 409 HIS A N 1
ATOM 3221 C CA . HIS A 1 409 ? -20.625 -9.711 11.516 1 92.12 409 HIS A CA 1
ATOM 3222 C C . HIS A 1 409 ? -20.828 -10.016 12.992 1 92.12 409 HIS A C 1
ATOM 3224 O O . HIS A 1 409 ? -21.562 -9.289 13.68 1 92.12 409 HIS A O 1
ATOM 3230 N N . ASP A 1 410 ? -20.234 -11.062 13.422 1 92.62 410 ASP A N 1
ATOM 3231 C CA . ASP A 1 410 ? -20.359 -11.477 14.812 1 92.62 410 ASP A CA 1
ATOM 3232 C C . ASP A 1 410 ? -19.812 -10.406 15.75 1 92.62 410 ASP A C 1
ATOM 3234 O O . ASP A 1 410 ? -20.391 -10.141 16.812 1 92.62 410 ASP A O 1
ATOM 3238 N N . LEU A 1 411 ? -18.75 -9.828 15.43 1 92.88 411 LEU A N 1
ATOM 3239 C CA . LEU A 1 411 ? -18.156 -8.789 16.266 1 92.88 411 LEU A CA 1
ATOM 3240 C C . LEU A 1 411 ? -19.031 -7.555 16.312 1 92.88 411 LEU A C 1
ATOM 3242 O O . LEU A 1 411 ? -19.219 -6.953 17.375 1 92.88 411 LEU A O 1
ATOM 3246 N N . LYS A 1 412 ? -19.641 -7.199 15.211 1 92 412 LYS A N 1
ATOM 3247 C CA . LYS A 1 412 ? -20.469 -5.996 15.117 1 92 412 LYS A CA 1
ATOM 3248 C C . LYS A 1 412 ? -21.812 -6.188 15.812 1 92 412 LYS A C 1
ATOM 3250 O O . LYS A 1 412 ? -22.297 -5.281 16.484 1 92 412 LYS A O 1
ATOM 3255 N N . VAL A 1 413 ? -22.375 -7.34 15.602 1 91.56 413 VAL A N 1
ATOM 3256 C CA . VAL A 1 413 ? -23.672 -7.621 16.203 1 91.56 413 VAL A CA 1
ATOM 3257 C C . VAL A 1 413 ? -23.547 -7.613 17.719 1 91.56 413 VAL A C 1
ATOM 3259 O O . VAL A 1 413 ? -24.469 -7.176 18.422 1 91.56 413 VAL A O 1
ATOM 3262 N N . ASN A 1 414 ? -22.406 -8.039 18.219 1 92.5 414 ASN A N 1
ATOM 3263 C CA . ASN A 1 414 ? -22.203 -8.102 19.672 1 92.5 414 ASN A CA 1
ATOM 3264 C C . ASN A 1 414 ? -21.516 -6.844 20.188 1 92.5 414 ASN A C 1
ATOM 3266 O O . ASN A 1 414 ? -21.109 -6.789 21.344 1 92.5 414 ASN A O 1
ATOM 3270 N N . GLU A 1 415 ? -21.312 -5.859 19.359 1 91.19 415 GLU A N 1
ATOM 3271 C CA . GLU A 1 415 ? -20.719 -4.562 19.688 1 91.19 415 GLU A CA 1
ATOM 3272 C C . GLU A 1 415 ? -19.344 -4.727 20.328 1 91.19 415 GLU A C 1
ATOM 3274 O O . GLU A 1 415 ? -19.062 -4.121 21.375 1 91.19 415 GLU A O 1
ATOM 3279 N N . LEU A 1 416 ? -18.625 -5.664 19.859 1 91.19 416 LEU A N 1
ATOM 3280 C CA . LEU A 1 416 ? -17.266 -5.891 20.312 1 91.19 416 LEU A CA 1
ATOM 3281 C C . LEU A 1 416 ? -16.266 -5.121 19.453 1 91.19 416 LEU A C 1
ATOM 3283 O O . LEU A 1 416 ? -16.516 -4.883 18.266 1 91.19 416 LEU A O 1
ATOM 3287 N N . PRO A 1 417 ? -15.172 -4.723 20.078 1 90.62 417 PRO A N 1
ATOM 3288 C CA . PRO A 1 417 ? -14.164 -3.994 19.297 1 90.62 417 PRO A CA 1
ATOM 3289 C C . PRO A 1 417 ? -13.477 -4.875 18.25 1 90.62 417 PRO A C 1
ATOM 3291 O O . PRO A 1 417 ? -13.414 -6.094 18.422 1 90.62 417 PRO A O 1
ATOM 3294 N N . LEU A 1 418 ? -13.023 -4.246 17.234 1 92 418 LEU A N 1
ATOM 3295 C CA . LEU A 1 418 ? -12.352 -4.957 16.156 1 92 418 LEU A CA 1
ATOM 3296 C C . LEU A 1 418 ? -10.875 -5.164 16.469 1 92 418 LEU A C 1
ATOM 3298 O O . LEU A 1 418 ? -10.008 -4.766 15.695 1 92 418 LEU A O 1
ATOM 3302 N N . THR A 1 419 ? -10.633 -5.613 17.609 1 90.44 419 THR A N 1
ATOM 3303 C CA . THR A 1 419 ? -9.289 -5.898 18.094 1 90.44 419 THR A CA 1
ATOM 3304 C C . THR A 1 419 ? -9.203 -7.312 18.656 1 90.44 419 THR A C 1
ATOM 3306 O O . THR A 1 419 ? -10.164 -8.078 18.578 1 90.44 419 THR A O 1
ATOM 3309 N N . VAL A 1 420 ? -7.984 -7.645 19.094 1 89.56 420 VAL A N 1
ATOM 3310 C CA . VAL A 1 420 ? -7.777 -8.969 19.688 1 89.56 420 VAL A CA 1
ATOM 3311 C C . VAL A 1 420 ? -8.672 -9.141 20.906 1 89.56 420 VAL A C 1
ATOM 3313 O O . VAL A 1 420 ? -9.172 -10.242 21.156 1 89.56 420 VAL A O 1
ATOM 3316 N N . GLY A 1 421 ? -8.891 -8.086 21.547 1 89 421 GLY A N 1
ATOM 3317 C CA . GLY A 1 421 ? -9.805 -8.117 22.688 1 89 421 GLY A CA 1
ATOM 3318 C C . GLY A 1 421 ? -11.219 -8.5 22.297 1 89 421 GLY A C 1
ATOM 3319 O O . GLY A 1 421 ? -11.906 -9.203 23.031 1 89 421 GLY A O 1
ATOM 3320 N N . GLY A 1 422 ? -11.625 -8.07 21.156 1 90.5 422 GLY A N 1
ATOM 3321 C CA . GLY A 1 422 ? -12.945 -8.422 20.688 1 90.5 422 GLY A CA 1
ATOM 3322 C C . GLY A 1 422 ? -13.078 -9.891 20.328 1 90.5 422 GLY A C 1
ATOM 3323 O O . GLY A 1 422 ? -14.125 -10.5 20.562 1 90.5 422 GLY A O 1
ATOM 3324 N N . ILE A 1 423 ? -12.07 -10.422 19.797 1 91 423 ILE A N 1
ATOM 3325 C CA . ILE A 1 423 ? -12.07 -11.836 19.406 1 91 423 ILE A CA 1
ATOM 3326 C C . ILE A 1 423 ? -12.141 -12.703 20.656 1 91 423 ILE A C 1
ATOM 3328 O O . ILE A 1 423 ? -12.859 -13.703 20.688 1 91 423 ILE A O 1
ATOM 3332 N N . ARG A 1 424 ? -11.398 -12.281 21.641 1 89.12 424 ARG A N 1
ATOM 3333 C CA . ARG A 1 424 ? -11.445 -13 22.906 1 89.12 424 ARG A CA 1
ATOM 3334 C C . ARG A 1 424 ? -12.836 -12.922 23.531 1 89.12 424 ARG A C 1
ATOM 3336 O O . ARG A 1 424 ? -13.312 -13.891 24.125 1 89.12 424 ARG A O 1
ATOM 3343 N N . GLY A 1 425 ? -13.375 -11.781 23.391 1 88.94 425 GLY A N 1
ATOM 3344 C CA . GLY A 1 425 ? -14.727 -11.617 23.891 1 88.94 425 GLY A CA 1
ATOM 3345 C C . GLY A 1 425 ? -15.734 -12.5 23.172 1 88.94 425 GLY A C 1
ATOM 3346 O O . GLY A 1 425 ? -16.656 -13.039 23.797 1 88.94 425 GLY A O 1
ATOM 3347 N N . LEU A 1 426 ? -15.555 -12.633 21.922 1 89.31 426 LEU A N 1
ATOM 3348 C CA . LEU A 1 426 ? -16.453 -13.477 21.125 1 89.31 426 LEU A CA 1
ATOM 3349 C C . LEU A 1 426 ? -16.297 -14.938 21.516 1 89.31 426 LEU A C 1
ATOM 3351 O O . LEU A 1 426 ? -17.297 -15.672 21.594 1 89.31 426 LEU A O 1
ATOM 3355 N N . GLU A 1 427 ? -15.094 -15.344 21.688 1 86.31 427 GLU A N 1
ATOM 3356 C CA . GLU A 1 427 ? -14.836 -16.719 22.109 1 86.31 427 GLU A CA 1
ATOM 3357 C C . GLU A 1 427 ? -15.438 -17 23.484 1 86.31 427 GLU A C 1
ATOM 3359 O O . GLU A 1 427 ? -15.93 -18.094 23.734 1 86.31 427 GLU A O 1
ATOM 3364 N N . ALA A 1 428 ? -15.352 -16.031 24.281 1 85.31 428 ALA A N 1
ATOM 3365 C CA . ALA A 1 428 ? -15.922 -16.156 25.625 1 85.31 428 ALA A CA 1
ATOM 3366 C C . ALA A 1 428 ? -17.438 -16.281 25.562 1 85.31 428 ALA A C 1
ATOM 3368 O O . ALA A 1 428 ? -18.047 -17.031 26.344 1 85.31 428 ALA A O 1
ATOM 3369 N N . LEU A 1 429 ? -18.031 -15.547 24.75 1 84.88 429 LEU A N 1
ATOM 3370 C CA . LEU A 1 429 ? -19.484 -15.594 24.578 1 84.88 429 LEU A CA 1
ATOM 3371 C C . LEU A 1 429 ? -19.922 -16.953 24.047 1 84.88 429 LEU A C 1
ATOM 3373 O O . LEU A 1 429 ? -20.984 -17.453 24.422 1 84.88 429 LEU A O 1
ATOM 3377 N N . GLU A 1 430 ? -19.203 -17.547 23.078 1 79.06 430 GLU A N 1
ATOM 3378 C CA . GLU A 1 430 ? -19.547 -18.828 22.484 1 79.06 430 GLU A CA 1
ATOM 3379 C C . GLU A 1 430 ? -19.406 -19.953 23.5 1 79.06 430 GLU A C 1
ATOM 3381 O O . GLU A 1 430 ? -20.109 -20.969 23.422 1 79.06 430 GLU A O 1
ATOM 3386 N N . ARG A 1 431 ? -18.547 -19.812 24.484 1 77.12 431 ARG A N 1
ATOM 3387 C CA . ARG A 1 431 ? -18.375 -20.828 25.516 1 77.12 431 ARG A CA 1
ATOM 3388 C C . ARG A 1 431 ? -19.531 -20.781 26.516 1 77.12 431 ARG A C 1
ATOM 3390 O O . ARG A 1 431 ? -19.891 -21.797 27.109 1 77.12 431 ARG A O 1
ATOM 3397 N N . THR A 1 432 ? -20 -19.562 26.719 1 71.62 432 THR A N 1
ATOM 3398 C CA . THR A 1 432 ? -21.078 -19.438 27.688 1 71.62 432 THR A CA 1
ATOM 3399 C C . THR A 1 432 ? -22.422 -19.859 27.078 1 71.62 432 THR A C 1
ATOM 3401 O O . THR A 1 432 ? -23.406 -20.047 27.797 1 71.62 432 THR A O 1
ATOM 3404 N N . GLN A 1 433 ? -22.562 -19.844 25.797 1 61.12 433 GLN A N 1
ATOM 3405 C CA . GLN A 1 433 ? -23.844 -20.297 25.25 1 61.12 433 GLN A CA 1
ATOM 3406 C C . GLN A 1 433 ? -23.953 -21.812 25.297 1 61.12 433 GLN A C 1
ATOM 3408 O O . GLN A 1 433 ? -23.062 -22.531 24.844 1 61.12 433 GLN A O 1
ATOM 3413 N N . PRO A 1 434 ? -24.906 -22.375 26.047 1 51.44 434 PRO A N 1
ATOM 3414 C CA . PRO A 1 434 ? -25.156 -23.812 26.234 1 51.44 434 PRO A CA 1
ATOM 3415 C C . PRO A 1 434 ? -25.391 -24.531 24.906 1 51.44 434 PRO A C 1
ATOM 3417 O O . PRO A 1 434 ? -25.953 -23.969 23.984 1 51.44 434 PRO A O 1
ATOM 3420 N N . VAL A 1 435 ? -24.656 -25.516 24.547 1 42.44 435 VAL A N 1
ATOM 3421 C CA . VAL A 1 435 ? -24.984 -26.484 23.5 1 42.44 435 VAL A CA 1
ATOM 3422 C C . VAL A 1 435 ? -26.453 -26.859 23.594 1 42.44 435 VAL A C 1
ATOM 3424 O O . VAL A 1 435 ? -26.875 -27.5 24.562 1 42.44 435 VAL A O 1
ATOM 3427 N N . ALA A 1 436 ? -27.422 -26.172 23.141 1 38.25 436 ALA A N 1
ATOM 3428 C CA . ALA A 1 436 ? -28.781 -26.703 23.078 1 38.25 436 ALA A CA 1
ATOM 3429 C C . ALA A 1 436 ? -28.781 -28.156 22.609 1 38.25 436 ALA A C 1
ATOM 3431 O O . ALA A 1 436 ? -27.891 -28.578 21.891 1 38.25 436 ALA A O 1
ATOM 3432 N N . ASP A 1 437 ? -29.828 -28.969 22.859 1 38.84 437 ASP A N 1
ATOM 3433 C CA . ASP A 1 437 ? -30.203 -30.375 22.891 1 38.84 437 ASP A CA 1
ATOM 3434 C C . ASP A 1 437 ? -30.109 -31 21.5 1 38.84 437 ASP A C 1
ATOM 3436 O O . ASP A 1 437 ? -30.844 -30.609 20.594 1 38.84 437 ASP A O 1
ATOM 3440 N N . ALA A 1 438 ? -29.078 -31.328 20.969 1 38.88 438 ALA A N 1
ATOM 3441 C CA . ALA A 1 438 ? -29.094 -32.344 19.922 1 38.88 438 ALA A CA 1
ATOM 3442 C C . ALA A 1 438 ? -30.125 -33.438 20.203 1 38.88 438 ALA A C 1
ATOM 3444 O O . ALA A 1 438 ? -29.969 -34.219 21.141 1 38.88 438 ALA A O 1
ATOM 3445 N N . VAL A 1 439 ? -31.5 -33.031 20 1 37.06 439 VAL A N 1
ATOM 3446 C CA . VAL A 1 439 ? -32.531 -34.031 20 1 37.06 439 VAL A CA 1
ATOM 3447 C C . VAL A 1 439 ? -32.062 -35.25 19.172 1 37.06 439 VAL A C 1
ATOM 3449 O O . VAL A 1 439 ? -31.703 -35.094 18 1 37.06 439 VAL A O 1
ATOM 3452 N N . PRO A 1 440 ? -31.703 -36.25 19.719 1 37.25 440 PRO A N 1
ATOM 3453 C CA . PRO A 1 440 ? -31.438 -37.531 19.094 1 37.25 440 PRO A CA 1
ATOM 3454 C C . PRO A 1 440 ? -32.562 -38 18.141 1 37.25 440 PRO A C 1
ATOM 3456 O O . PRO A 1 440 ? -33.719 -37.969 18.516 1 37.25 440 PRO A O 1
ATOM 3459 N N . ILE A 1 441 ? -32.531 -37.5 16.906 1 34.97 441 ILE A N 1
ATOM 3460 C CA . ILE A 1 441 ? -33.469 -38.094 15.969 1 34.97 441 ILE A CA 1
ATOM 3461 C C . ILE A 1 441 ? -33.5 -39.594 16.188 1 34.97 441 ILE A C 1
ATOM 3463 O O . ILE A 1 441 ? -32.5 -40.281 16.094 1 34.97 441 ILE A O 1
ATOM 3467 N N . SER A 1 442 ? -34.469 -40.031 17 1 28.75 442 SER A N 1
ATOM 3468 C CA . SER A 1 442 ? -34.875 -41.438 17.156 1 28.75 442 SER A CA 1
ATOM 3469 C C . SER A 1 442 ? -35.062 -42.094 15.797 1 28.75 442 SER A C 1
ATOM 3471 O O . SER A 1 442 ? -35.594 -41.5 14.867 1 28.75 442 SER A O 1
ATOM 3473 N N . MET A 1 443 ? -34.281 -43.125 15.422 1 30.66 443 MET A N 1
ATOM 3474 C CA . MET A 1 443 ? -34.406 -44.25 14.484 1 30.66 443 MET A CA 1
ATOM 3475 C C . MET A 1 443 ? -35.781 -44.875 14.531 1 30.66 443 MET A C 1
ATOM 3477 O O . MET A 1 443 ? -36 -45.969 14.023 1 30.66 443 MET A O 1
ATOM 3481 N N . SER A 1 444 ? -37 -43.938 14.398 1 24.52 444 SER A N 1
ATOM 3482 C CA . SER A 1 444 ? -38.062 -44.844 13.93 1 24.52 444 SER A CA 1
ATOM 3483 C C . SER A 1 444 ? -37.906 -45.125 12.445 1 24.52 444 SER A C 1
ATOM 3485 O O . SER A 1 444 ? -37.469 -44.281 11.672 1 24.52 444 SER A O 1
ATOM 3487 N N . MET B 1 1 ? 23.781 -80.375 -63.25 1 30.22 1 MET B N 1
ATOM 3488 C CA . MET B 1 1 ? 23.359 -79.75 -61.969 1 30.22 1 MET B CA 1
ATOM 3489 C C . MET B 1 1 ? 22.719 -80.812 -61.094 1 30.22 1 MET B C 1
ATOM 3491 O O . MET B 1 1 ? 21.688 -81.438 -61.469 1 30.22 1 MET B O 1
ATOM 3495 N N . LEU B 1 2 ? 23.547 -81.5 -60.375 1 36.47 2 LEU B N 1
ATOM 3496 C CA . LEU B 1 2 ? 23.344 -82.875 -59.781 1 36.47 2 LEU B CA 1
ATOM 3497 C C . LEU B 1 2 ? 22.141 -82.875 -58.875 1 36.47 2 LEU B C 1
ATOM 3499 O O . LEU B 1 2 ? 22.016 -82 -58 1 36.47 2 LEU B O 1
ATOM 3503 N N . SER B 1 3 ? 21.031 -83.25 -59.438 1 40.5 3 SER B N 1
ATOM 3504 C CA . SER B 1 3 ? 19.75 -83.562 -58.812 1 40.5 3 SER B CA 1
ATOM 3505 C C . SER B 1 3 ? 19.953 -84.438 -57.562 1 40.5 3 SER B C 1
ATOM 3507 O O . SER B 1 3 ? 20.047 -85.625 -57.656 1 40.5 3 SER B O 1
ATOM 3509 N N . LEU B 1 4 ? 20.906 -84 -56.688 1 43.94 4 LEU B N 1
ATOM 3510 C CA . LEU B 1 4 ? 20.938 -84.812 -55.469 1 43.94 4 LEU B CA 1
ATOM 3511 C C . LEU B 1 4 ? 19.531 -84.938 -54.875 1 43.94 4 LEU B C 1
ATOM 3513 O O . LEU B 1 4 ? 18.781 -84 -54.844 1 43.94 4 LEU B O 1
ATOM 3517 N N . PRO B 1 5 ? 19.078 -86.25 -54.781 1 45.44 5 PRO B N 1
ATOM 3518 C CA . PRO B 1 5 ? 17.75 -86.5 -54.219 1 45.44 5 PRO B CA 1
ATOM 3519 C C . PRO B 1 5 ? 17.516 -85.812 -52.906 1 45.44 5 PRO B C 1
ATOM 3521 O O . PRO B 1 5 ? 18.469 -85.562 -52.125 1 45.44 5 PRO B O 1
ATOM 3524 N N . GLN B 1 6 ? 16.438 -85.188 -52.781 1 47.97 6 GLN B N 1
ATOM 3525 C CA . GLN B 1 6 ? 15.977 -84.375 -51.656 1 47.97 6 GLN B CA 1
ATOM 3526 C C . GLN B 1 6 ? 16.312 -85.125 -50.344 1 47.97 6 GLN B C 1
ATOM 3528 O O . GLN B 1 6 ? 16.641 -84.438 -49.344 1 47.97 6 GLN B O 1
ATOM 3533 N N . GLU B 1 7 ? 16.406 -86.438 -50.406 1 48.97 7 GLU B N 1
ATOM 3534 C CA . GLU B 1 7 ? 16.672 -87.25 -49.219 1 48.97 7 GLU B CA 1
ATOM 3535 C C . GLU B 1 7 ? 18.125 -87.125 -48.781 1 48.97 7 GLU B C 1
ATOM 3537 O O . GLU B 1 7 ? 18.406 -87 -47.594 1 48.97 7 GLU B O 1
ATOM 3542 N N . ILE B 1 8 ? 19 -87.062 -49.625 1 50.09 8 ILE B N 1
ATOM 3543 C CA . ILE B 1 8 ? 20.422 -86.938 -49.281 1 50.09 8 ILE B CA 1
ATOM 3544 C C . ILE B 1 8 ? 20.734 -85.562 -48.781 1 50.09 8 ILE B C 1
ATOM 3546 O O . ILE B 1 8 ? 21.5 -85.375 -47.812 1 50.09 8 ILE B O 1
ATOM 3550 N N . ILE B 1 9 ? 20.109 -84.562 -49.438 1 49.59 9 ILE B N 1
ATOM 3551 C CA . ILE B 1 9 ? 20.312 -83.188 -48.969 1 49.59 9 ILE B CA 1
ATOM 3552 C C . ILE B 1 9 ? 19.828 -83.062 -47.531 1 49.59 9 ILE B C 1
ATOM 3554 O O . ILE B 1 9 ? 20.484 -82.438 -46.688 1 49.59 9 ILE B O 1
ATOM 3558 N N . CYS B 1 10 ? 18.719 -83.812 -47.25 1 51.38 10 CYS B N 1
ATOM 3559 C CA . CYS B 1 10 ? 18.203 -83.875 -45.875 1 51.38 10 CYS B CA 1
ATOM 3560 C C . CYS B 1 10 ? 19.172 -84.562 -44.938 1 51.38 10 CYS B C 1
ATOM 3562 O O . CYS B 1 10 ? 19.375 -84.125 -43.812 1 51.38 10 CYS B O 1
ATOM 3564 N N . MET B 1 11 ? 19.828 -85.625 -45.406 1 50.72 11 MET B N 1
ATOM 3565 C CA . MET B 1 11 ? 20.781 -86.375 -44.594 1 50.72 11 MET B CA 1
ATOM 3566 C C . MET B 1 11 ? 22.047 -85.562 -44.344 1 50.72 11 MET B C 1
ATOM 3568 O O . MET B 1 11 ? 22.594 -85.625 -43.219 1 50.72 11 MET B O 1
ATOM 3572 N N . ILE B 1 12 ? 22.469 -84.875 -45.312 1 51.44 12 ILE B N 1
ATOM 3573 C CA . ILE B 1 12 ? 23.672 -84.062 -45.156 1 51.44 12 ILE B CA 1
ATOM 3574 C C . ILE B 1 12 ? 23.391 -82.875 -44.219 1 51.44 12 ILE B C 1
ATOM 3576 O O . ILE B 1 12 ? 24.203 -82.562 -43.375 1 51.44 12 ILE B O 1
ATOM 3580 N N . ALA B 1 13 ? 22.219 -82.375 -44.5 1 54.16 13 ALA B N 1
ATOM 3581 C CA . ALA B 1 13 ? 21.844 -81.25 -43.656 1 54.16 13 ALA B CA 1
ATOM 3582 C C . ALA B 1 13 ? 21.719 -81.625 -42.188 1 54.16 13 ALA B C 1
ATOM 3584 O O . ALA B 1 13 ? 22.047 -80.812 -41.312 1 54.16 13 ALA B O 1
ATOM 3585 N N . LYS B 1 14 ? 21.406 -82.875 -41.938 1 54.53 14 LYS B N 1
ATOM 3586 C CA . LYS B 1 14 ? 21.281 -83.375 -40.562 1 54.53 14 LYS B CA 1
ATOM 3587 C C . LYS B 1 14 ? 22.656 -83.5 -39.906 1 54.53 14 LYS B C 1
ATOM 3589 O O . LYS B 1 14 ? 22.781 -83.438 -38.688 1 54.53 14 LYS B O 1
ATOM 3594 N N . GLU B 1 15 ? 23.656 -83.75 -40.656 1 51.72 15 GLU B N 1
ATOM 3595 C CA . GLU B 1 15 ? 24.969 -84.062 -40.094 1 51.72 15 GLU B CA 1
ATOM 3596 C C . GLU B 1 15 ? 25.828 -82.812 -40.031 1 51.72 15 GLU B C 1
ATOM 3598 O O . GLU B 1 15 ? 26.906 -82.812 -39.406 1 51.72 15 GLU B O 1
ATOM 3603 N N . CYS B 1 16 ? 25.391 -81.75 -40.688 1 53.62 16 CYS B N 1
ATOM 3604 C CA . CYS B 1 16 ? 26.188 -80.5 -40.688 1 53.62 16 CYS B CA 1
ATOM 3605 C C . CYS B 1 16 ? 25.875 -79.625 -39.469 1 53.62 16 CYS B C 1
ATOM 3607 O O . CYS B 1 16 ? 24.797 -79.75 -38.875 1 53.62 16 CYS B O 1
ATOM 3609 N N . SER B 1 17 ? 26.969 -78.938 -38.875 1 55.44 17 SER B N 1
ATOM 3610 C CA . SER B 1 17 ? 26.766 -78 -37.812 1 55.44 17 SER B CA 1
ATOM 3611 C C . SER B 1 17 ? 25.797 -76.875 -38.25 1 55.44 17 SER B C 1
ATOM 3613 O O . SER B 1 17 ? 25.531 -76.688 -39.438 1 55.44 17 SER B O 1
ATOM 3615 N N . LEU B 1 18 ? 25.172 -76.25 -37.344 1 54.5 18 LEU B N 1
ATOM 3616 C CA . LEU B 1 18 ? 24.188 -75.25 -37.594 1 54.5 18 LEU B CA 1
ATOM 3617 C C . LEU B 1 18 ? 24.75 -74.188 -38.562 1 54.5 18 LEU B C 1
ATOM 3619 O O . LEU B 1 18 ? 24.031 -73.688 -39.438 1 54.5 18 LEU B O 1
ATOM 3623 N N . SER B 1 19 ? 25.984 -73.875 -38.469 1 57.62 19 SER B N 1
ATOM 3624 C CA . SER B 1 19 ? 26.641 -72.875 -39.344 1 57.62 19 SER B CA 1
ATOM 3625 C C . SER B 1 19 ? 26.766 -73.438 -40.75 1 57.62 19 SER B C 1
ATOM 3627 O O . SER B 1 19 ? 26.562 -72.75 -41.75 1 57.62 19 SER B O 1
ATOM 3629 N N . GLU B 1 20 ? 27.078 -74.688 -40.906 1 57.88 20 GLU B N 1
ATOM 3630 C CA . GLU B 1 20 ? 27.266 -75.312 -42.219 1 57.88 20 GLU B CA 1
ATOM 3631 C C . GLU B 1 20 ? 25.922 -75.5 -42.906 1 57.88 20 GLU B C 1
ATOM 3633 O O . GLU B 1 20 ? 25.828 -75.375 -44.125 1 57.88 20 GLU B O 1
ATOM 3638 N N . GLN B 1 21 ? 24.891 -75.812 -42.125 1 56.44 21 GLN B N 1
ATOM 3639 C CA . GLN B 1 21 ? 23.547 -76 -42.688 1 56.44 21 GLN B CA 1
ATOM 3640 C C . GLN B 1 21 ? 23.047 -74.625 -43.219 1 56.44 21 GLN B C 1
ATOM 3642 O O . GLN B 1 21 ? 22.422 -74.625 -44.281 1 56.44 21 GLN B O 1
ATOM 3647 N N . ALA B 1 22 ? 23.438 -73.562 -42.531 1 56.75 22 ALA B N 1
ATOM 3648 C CA . ALA B 1 22 ? 23.062 -72.188 -43 1 56.75 22 ALA B CA 1
ATOM 3649 C C . ALA B 1 22 ? 23.781 -71.812 -44.281 1 56.75 22 ALA B C 1
ATOM 3651 O O . ALA B 1 22 ? 23.172 -71.25 -45.188 1 56.75 22 ALA B O 1
ATOM 3652 N N . THR B 1 23 ? 25.031 -72.062 -44.438 1 55.62 23 THR B N 1
ATOM 3653 C CA . THR B 1 23 ? 25.812 -71.812 -45.656 1 55.62 23 THR B CA 1
ATOM 3654 C C . THR B 1 23 ? 25.281 -72.625 -46.844 1 55.62 23 THR B C 1
ATOM 3656 O O . THR B 1 23 ? 25.203 -72.125 -47.969 1 55.62 23 THR B O 1
ATOM 3659 N N . LEU B 1 24 ? 24.891 -73.875 -46.531 1 54.34 24 LEU B N 1
ATOM 3660 C CA . LEU B 1 24 ? 24.359 -74.75 -47.594 1 54.34 24 LEU B CA 1
ATOM 3661 C C . LEU B 1 24 ? 23.016 -74.25 -48.094 1 54.34 24 LEU B C 1
ATOM 3663 O O . LEU B 1 24 ? 22.734 -74.312 -49.281 1 54.34 24 LEU B O 1
ATOM 3667 N N . ALA B 1 25 ? 22.203 -73.75 -47.156 1 53.97 25 ALA B N 1
ATOM 3668 C CA . ALA B 1 25 ? 20.891 -73.188 -47.5 1 53.97 25 ALA B CA 1
ATOM 3669 C C . ALA B 1 25 ? 21.047 -71.938 -48.344 1 53.97 25 ALA B C 1
ATOM 3671 O O . ALA B 1 25 ? 20.234 -71.688 -49.25 1 53.97 25 ALA B O 1
ATOM 3672 N N . ARG B 1 26 ? 22.047 -71.125 -48.219 1 53.69 26 ARG B N 1
ATOM 3673 C CA . ARG B 1 26 ? 22.281 -69.875 -48.969 1 53.69 26 ARG B CA 1
ATOM 3674 C C . ARG B 1 26 ? 22.734 -70.188 -50.375 1 53.69 26 ARG B C 1
ATOM 3676 O O . ARG B 1 26 ? 22.531 -69.375 -51.312 1 53.69 26 ARG B O 1
ATOM 3683 N N . THR B 1 27 ? 23.375 -71.25 -50.594 1 49.81 27 THR B N 1
ATOM 3684 C CA . THR B 1 27 ? 23.984 -71.438 -51.906 1 49.81 27 THR B CA 1
ATOM 3685 C C . THR B 1 27 ? 22.953 -72 -52.875 1 49.81 27 THR B C 1
ATOM 3687 O O . THR B 1 27 ? 23.141 -71.938 -54.094 1 49.81 27 THR B O 1
ATOM 3690 N N . CYS B 1 28 ? 21.984 -73 -52.531 1 44.47 28 CYS B N 1
ATOM 3691 C CA . CYS B 1 28 ? 21.109 -73.562 -53.562 1 44.47 28 CYS B CA 1
ATOM 3692 C C . CYS B 1 28 ? 19.656 -73.188 -53.281 1 44.47 28 CYS B C 1
ATOM 3694 O O . CYS B 1 28 ? 19.156 -73.375 -52.188 1 44.47 28 CYS B O 1
ATOM 3696 N N . HIS B 1 29 ? 19.047 -72.375 -54.094 1 48.5 29 HIS B N 1
ATOM 3697 C CA . HIS B 1 29 ? 17.672 -71.875 -54.031 1 48.5 29 HIS B CA 1
ATOM 3698 C C . HIS B 1 29 ? 16.703 -73 -53.75 1 48.5 29 HIS B C 1
ATOM 3700 O O . HIS B 1 29 ? 15.75 -72.812 -53 1 48.5 29 HIS B O 1
ATOM 3706 N N . LEU B 1 30 ? 16.812 -74.125 -54.469 1 44.34 30 LEU B N 1
ATOM 3707 C CA . LEU B 1 30 ? 15.906 -75.25 -54.344 1 44.34 30 LEU B CA 1
ATOM 3708 C C . LEU B 1 30 ? 16.062 -75.875 -52.969 1 44.34 30 LEU B C 1
ATOM 3710 O O . LEU B 1 30 ? 15.062 -76.312 -52.344 1 44.34 30 LEU B O 1
ATOM 3714 N N . MET B 1 31 ? 17.266 -76.062 -52.531 1 43.34 31 MET B N 1
ATOM 3715 C CA . MET B 1 31 ? 17.578 -76.688 -51.25 1 43.34 31 MET B CA 1
ATOM 3716 C C . MET B 1 31 ? 17.188 -75.75 -50.094 1 43.34 31 MET B C 1
ATOM 3718 O O . MET B 1 31 ? 17.062 -76.188 -48.969 1 43.34 31 MET B O 1
ATOM 3722 N N . TYR B 1 32 ? 16.984 -74.562 -50.469 1 47.94 32 TYR B N 1
ATOM 3723 C CA . TYR B 1 32 ? 16.594 -73.562 -49.5 1 47.94 32 TYR B CA 1
ATOM 3724 C C . TYR B 1 32 ? 15.281 -73.938 -48.812 1 47.94 32 TYR B C 1
ATOM 3726 O O . TYR B 1 32 ? 15.141 -73.812 -47.594 1 47.94 32 TYR B O 1
ATOM 3734 N N . GLY B 1 33 ? 14.422 -74.438 -49.688 1 49.5 33 GLY B N 1
ATOM 3735 C CA . GLY B 1 33 ? 13.133 -74.75 -49.125 1 49.5 33 GLY B CA 1
ATOM 3736 C C . GLY B 1 33 ? 13.188 -76 -48.219 1 49.5 33 GLY B C 1
ATOM 3737 O O . GLY B 1 33 ? 12.617 -76 -47.125 1 49.5 33 GLY B O 1
ATOM 3738 N N . ILE B 1 34 ? 13.734 -77.062 -48.719 1 48.91 34 ILE B N 1
ATOM 3739 C CA . ILE B 1 34 ? 13.781 -78.312 -48.031 1 48.91 34 ILE B CA 1
ATOM 3740 C C . ILE B 1 34 ? 14.711 -78.25 -46.812 1 48.91 34 ILE B C 1
ATOM 3742 O O . ILE B 1 34 ? 14.367 -78.688 -45.719 1 48.91 34 ILE B O 1
ATOM 3746 N N . CYS B 1 35 ? 15.82 -77.688 -47.062 1 48.88 35 CYS B N 1
ATOM 3747 C CA . CYS B 1 35 ? 16.828 -77.625 -46 1 48.88 35 CYS B CA 1
ATOM 3748 C C . CYS B 1 35 ? 16.391 -76.688 -44.875 1 48.88 35 CYS B C 1
ATOM 3750 O O . CYS B 1 35 ? 16.703 -77 -43.688 1 48.88 35 CYS B O 1
ATOM 3752 N N . ASN B 1 36 ? 15.547 -75.875 -45.312 1 56.12 36 ASN B N 1
ATOM 3753 C CA . ASN B 1 36 ? 15.07 -75 -44.25 1 56.12 36 ASN B CA 1
ATOM 3754 C C . ASN B 1 36 ? 14.219 -75.75 -43.25 1 56.12 36 ASN B C 1
ATOM 3756 O O . ASN B 1 36 ? 14.375 -75.562 -42.031 1 56.12 36 ASN B O 1
ATOM 3760 N N . THR B 1 37 ? 13.461 -76.688 -43.812 1 54.47 37 THR B N 1
ATOM 3761 C CA . THR B 1 37 ? 12.617 -77.438 -42.875 1 54.47 37 THR B CA 1
ATOM 3762 C C . THR B 1 37 ? 13.461 -78.375 -42 1 54.47 37 THR B C 1
ATOM 3764 O O . THR B 1 37 ? 13.18 -78.5 -40.781 1 54.47 37 THR B O 1
ATOM 3767 N N . ILE B 1 38 ? 14.391 -78.938 -42.625 1 54.12 38 ILE B N 1
ATOM 3768 C CA . ILE B 1 38 ? 15.234 -79.875 -41.844 1 54.12 38 ILE B CA 1
ATOM 3769 C C . ILE B 1 38 ? 16.062 -79.062 -40.844 1 54.12 38 ILE B C 1
ATOM 3771 O O . ILE B 1 38 ? 16.219 -79.5 -39.688 1 54.12 38 ILE B O 1
ATOM 3775 N N . LEU B 1 39 ? 16.531 -77.938 -41.281 1 55.41 39 LEU B N 1
ATOM 3776 C CA . LEU B 1 39 ? 17.328 -77.125 -40.406 1 55.41 39 LEU B CA 1
ATOM 3777 C C . LEU B 1 39 ? 16.516 -76.688 -39.188 1 55.41 39 LEU B C 1
ATOM 3779 O O . LEU B 1 39 ? 17 -76.688 -38.062 1 55.41 39 LEU B O 1
ATOM 3783 N N . TYR B 1 40 ? 15.258 -76.438 -39.5 1 60.69 40 TYR B N 1
ATOM 3784 C CA . TYR B 1 40 ? 14.453 -75.938 -38.406 1 60.69 40 TYR B CA 1
ATOM 3785 C C . TYR B 1 40 ? 13.992 -77.062 -37.5 1 60.69 40 TYR B C 1
ATOM 3787 O O . TYR B 1 40 ? 13.883 -76.938 -36.281 1 60.69 40 TYR B O 1
ATOM 3795 N N . ARG B 1 41 ? 13.859 -78.25 -38.125 1 60.62 41 ARG B N 1
ATOM 3796 C CA . ARG B 1 41 ? 13.562 -79.438 -37.312 1 60.62 41 ARG B CA 1
ATOM 3797 C C . ARG B 1 41 ? 14.742 -79.75 -36.375 1 60.62 41 ARG B C 1
ATOM 3799 O O . ARG B 1 41 ? 14.555 -80.125 -35.219 1 60.62 41 ARG B O 1
ATOM 3806 N N . ASN B 1 42 ? 15.844 -79.625 -37 1 57.22 42 ASN B N 1
ATOM 3807 C CA . ASN B 1 42 ? 17.031 -79.875 -36.188 1 57.22 42 ASN B CA 1
ATOM 3808 C C . ASN B 1 42 ? 17.172 -78.875 -35.062 1 57.22 42 ASN B C 1
ATOM 3810 O O . ASN B 1 42 ? 17.562 -79.25 -33.938 1 57.22 42 ASN B O 1
ATOM 3814 N N . ASP B 1 43 ? 16.938 -77.688 -35.344 1 62.19 43 ASP B N 1
ATOM 3815 C CA . ASP B 1 43 ? 16.969 -76.625 -34.344 1 62.19 43 ASP B CA 1
ATOM 3816 C C . ASP B 1 43 ? 15.992 -76.938 -33.188 1 62.19 43 ASP B C 1
ATOM 3818 O O . ASP B 1 43 ? 16.328 -76.812 -32.031 1 62.19 43 ASP B O 1
ATOM 3822 N N . ILE B 1 44 ? 14.812 -77.5 -33.5 1 62.28 44 ILE B N 1
ATOM 3823 C CA . ILE B 1 44 ? 13.773 -77.812 -32.531 1 62.28 44 ILE B CA 1
ATOM 3824 C C . ILE B 1 44 ? 14.211 -79 -31.672 1 62.28 44 ILE B C 1
ATOM 3826 O O . ILE B 1 44 ? 14.055 -78.938 -30.453 1 62.28 44 ILE B O 1
ATOM 3830 N N . GLU B 1 45 ? 14.734 -79.938 -32.344 1 63.31 45 GLU B N 1
ATOM 3831 C CA . GLU B 1 45 ? 15.055 -81.188 -31.656 1 63.31 45 GLU B CA 1
ATOM 3832 C C . GLU B 1 45 ? 16.328 -81 -30.828 1 63.31 45 GLU B C 1
ATOM 3834 O O . GLU B 1 45 ? 16.438 -81.562 -29.719 1 63.31 45 GLU B O 1
ATOM 3839 N N . ASN B 1 46 ? 17.203 -80.188 -31.406 1 59.09 46 ASN B N 1
ATOM 3840 C CA . ASN B 1 46 ? 18.516 -80.25 -30.766 1 59.09 46 ASN B CA 1
ATOM 3841 C C . ASN B 1 46 ? 18.906 -78.938 -30.141 1 59.09 46 ASN B C 1
ATOM 3843 O O . ASN B 1 46 ? 19.828 -78.875 -29.328 1 59.09 46 ASN B O 1
ATOM 3847 N N . HIS B 1 47 ? 18.234 -77.938 -30.547 1 59.84 47 HIS B N 1
ATOM 3848 C CA . HIS B 1 47 ? 18.719 -76.625 -30.078 1 59.84 47 HIS B CA 1
ATOM 3849 C C . HIS B 1 47 ? 17.609 -75.812 -29.438 1 59.84 47 HIS B C 1
ATOM 3851 O O . HIS B 1 47 ? 17.656 -74.562 -29.453 1 59.84 47 HIS B O 1
ATOM 3857 N N . ASP B 1 48 ? 16.594 -76.562 -28.984 1 63.31 48 ASP B N 1
ATOM 3858 C CA . ASP B 1 48 ? 15.492 -75.938 -28.234 1 63.31 48 ASP B CA 1
ATOM 3859 C C . ASP B 1 48 ? 14.891 -74.75 -28.969 1 63.31 48 ASP B C 1
ATOM 3861 O O . ASP B 1 48 ? 14.562 -73.75 -28.359 1 63.31 48 ASP B O 1
ATOM 3865 N N . SER B 1 49 ? 14.914 -74.875 -30.312 1 63.47 49 SER B N 1
ATOM 3866 C CA . SER B 1 49 ? 14.32 -73.875 -31.188 1 63.47 49 SER B CA 1
ATOM 3867 C C . SER B 1 49 ? 15.008 -72.5 -31.016 1 63.47 49 SER B C 1
ATOM 3869 O O . SER B 1 49 ? 14.336 -71.438 -30.938 1 63.47 49 SER B O 1
ATOM 3871 N N . SER B 1 50 ? 16.344 -72.438 -30.906 1 69.62 50 SER B N 1
ATOM 3872 C CA . SER B 1 50 ? 17.141 -71.188 -30.703 1 69.62 50 SER B CA 1
ATOM 3873 C C . SER B 1 50 ? 17.047 -70.25 -31.891 1 69.62 50 SER B C 1
ATOM 3875 O O . SER B 1 50 ? 17.234 -69.062 -31.766 1 69.62 50 SER B O 1
ATOM 3877 N N . SER B 1 51 ? 16.734 -70.812 -33.062 1 71.06 51 SER B N 1
ATOM 3878 C CA . SER B 1 51 ? 16.609 -70 -34.281 1 71.06 51 SER B CA 1
ATOM 3879 C C . SER B 1 51 ? 15.508 -69 -34.125 1 71.06 51 SER B C 1
ATOM 3881 O O . SER B 1 51 ? 15.633 -67.875 -34.656 1 71.06 51 SER B O 1
ATOM 3883 N N . VAL B 1 52 ? 14.461 -69.438 -33.438 1 74.69 52 VAL B N 1
ATOM 3884 C CA . VAL B 1 52 ? 13.359 -68.5 -33.188 1 74.69 52 VAL B CA 1
ATOM 3885 C C . VAL B 1 52 ? 13.867 -67.312 -32.406 1 74.69 52 VAL B C 1
ATOM 3887 O O . VAL B 1 52 ? 13.609 -66.125 -32.812 1 74.69 52 VAL B O 1
ATOM 3890 N N . PHE B 1 53 ? 14.609 -67.562 -31.469 1 74.75 53 PHE B N 1
ATOM 3891 C CA . PHE B 1 53 ? 15.18 -66.5 -30.641 1 74.75 53 PHE B CA 1
ATOM 3892 C C . PHE B 1 53 ? 16.125 -65.625 -31.469 1 74.75 53 PHE B C 1
ATOM 3894 O O . PHE B 1 53 ? 16.047 -64.375 -31.406 1 74.75 53 PHE B O 1
ATOM 3901 N N . TYR B 1 54 ? 16.938 -66.188 -32.219 1 69.56 54 TYR B N 1
ATOM 3902 C CA . TYR B 1 54 ? 17.922 -65.5 -33 1 69.56 54 TYR B CA 1
ATOM 3903 C C . TYR B 1 54 ? 17.25 -64.625 -34.062 1 69.56 54 TYR B C 1
ATOM 3905 O O . TYR B 1 54 ? 17.672 -63.5 -34.344 1 69.56 54 TYR B O 1
ATOM 3913 N N . ALA B 1 55 ? 16.234 -65.188 -34.562 1 77 55 ALA B N 1
ATOM 3914 C CA . ALA B 1 55 ? 15.523 -64.438 -35.625 1 77 55 ALA B CA 1
ATOM 3915 C C . ALA B 1 55 ? 14.867 -63.156 -35.031 1 77 55 ALA B C 1
ATOM 3917 O O . ALA B 1 55 ? 14.898 -62.094 -35.656 1 77 55 ALA B O 1
ATOM 3918 N N . ILE B 1 56 ? 14.398 -63.344 -33.906 1 80.12 56 ILE B N 1
ATOM 3919 C CA . ILE B 1 56 ? 13.703 -62.188 -33.281 1 80.12 56 ILE B CA 1
ATOM 3920 C C . ILE B 1 56 ? 14.719 -61.156 -32.844 1 80.12 56 ILE B C 1
ATOM 3922 O O . ILE B 1 56 ? 14.5 -59.938 -33 1 80.12 56 ILE B O 1
ATOM 3926 N N . VAL B 1 57 ? 15.836 -61.531 -32.375 1 74.31 57 VAL B N 1
ATOM 3927 C CA . VAL B 1 57 ? 16.812 -60.625 -31.766 1 74.31 57 VAL B CA 1
ATOM 3928 C C . VAL B 1 57 ? 17.656 -60 -32.844 1 74.31 57 VAL B C 1
ATOM 3930 O O . VAL B 1 57 ? 17.953 -58.781 -32.812 1 74.31 57 VAL B O 1
ATOM 3933 N N . TRP B 1 58 ? 17.953 -60.719 -33.875 1 66.38 58 TRP B N 1
ATOM 3934 C CA . TRP B 1 58 ? 19.031 -60.25 -34.75 1 66.38 58 TRP B CA 1
ATOM 3935 C C . TRP B 1 58 ? 18.5 -59.906 -36.125 1 66.38 58 TRP B C 1
ATOM 3937 O O . TRP B 1 58 ? 19.172 -59.25 -36.906 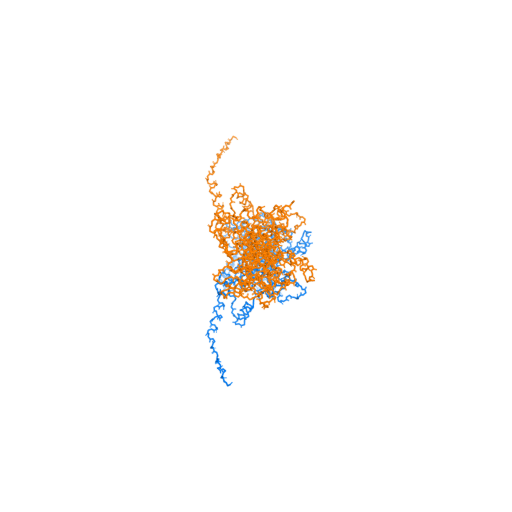1 66.38 58 TRP B O 1
ATOM 3947 N N . CYS B 1 59 ? 17.359 -60.406 -36.406 1 71.69 59 CYS B N 1
ATOM 3948 C CA . CYS B 1 59 ? 16.859 -60.094 -37.75 1 71.69 59 CYS B CA 1
ATOM 3949 C C . CYS B 1 59 ? 16.375 -58.656 -37.812 1 71.69 59 CYS B C 1
ATOM 3951 O O . CYS B 1 59 ? 15.672 -58.188 -36.938 1 71.69 59 CYS B O 1
ATOM 3953 N N . PHE B 1 60 ? 16.844 -57.938 -38.781 1 75.75 60 PHE B N 1
ATOM 3954 C CA . PHE B 1 60 ? 16.5 -56.531 -38.938 1 75.75 60 PHE B CA 1
ATOM 3955 C C . PHE B 1 60 ? 15.125 -56.375 -39.562 1 75.75 60 PHE B C 1
ATOM 3957 O O . PHE B 1 60 ? 14.414 -55.406 -39.25 1 75.75 60 PHE B O 1
ATOM 3964 N N . SER B 1 61 ? 14.828 -57.281 -40.344 1 82.38 61 SER B N 1
ATOM 3965 C CA . SER B 1 61 ? 13.547 -57.188 -41.031 1 82.38 61 SER B CA 1
ATOM 3966 C C . SER B 1 61 ? 12.508 -58.094 -40.406 1 82.38 61 SER B C 1
ATOM 3968 O O . SER B 1 61 ? 12.781 -59.281 -40.156 1 82.38 61 SER B O 1
ATOM 3970 N N . GLU B 1 62 ? 11.375 -57.562 -40.062 1 87.88 62 GLU B N 1
ATOM 3971 C CA . GLU B 1 62 ? 10.305 -58.344 -39.469 1 87.88 62 GLU B CA 1
ATOM 3972 C C . GLU B 1 62 ? 9.789 -59.406 -40.438 1 87.88 62 GLU B C 1
ATOM 3974 O O . GLU B 1 62 ? 9.359 -60.5 -40 1 87.88 62 GLU B O 1
ATOM 3979 N N . ALA B 1 63 ? 9.867 -59.125 -41.719 1 86.56 63 ALA B N 1
ATOM 3980 C CA . ALA B 1 63 ? 9.406 -60.062 -42.75 1 86.56 63 ALA B CA 1
ATOM 3981 C C . ALA B 1 63 ? 10.242 -61.344 -42.719 1 86.56 63 ALA B C 1
ATOM 3983 O O . ALA B 1 63 ? 9.711 -62.469 -42.781 1 86.56 63 ALA B O 1
ATOM 3984 N N . ILE B 1 64 ? 11.492 -61.062 -42.531 1 79.5 64 ILE B N 1
ATOM 3985 C CA . ILE B 1 64 ? 12.406 -62.219 -42.5 1 79.5 64 ILE B CA 1
ATOM 3986 C C . ILE B 1 64 ? 12.172 -63 -41.188 1 79.5 64 ILE B C 1
ATOM 3988 O O . ILE B 1 64 ? 12.172 -64.25 -41.219 1 79.5 64 ILE B O 1
ATOM 3992 N N . THR B 1 65 ? 12.008 -62.312 -40.219 1 83.81 65 THR B N 1
ATOM 3993 C CA . THR B 1 65 ? 11.719 -62.969 -38.938 1 83.81 65 THR B CA 1
ATOM 3994 C C . THR B 1 65 ? 10.445 -63.781 -39.031 1 83.81 65 THR B C 1
ATOM 3996 O O . THR B 1 65 ? 10.398 -64.938 -38.562 1 83.81 65 THR B O 1
ATOM 3999 N N . MET B 1 66 ? 9.484 -63.312 -39.688 1 90.12 66 MET B N 1
ATOM 4000 C CA . MET B 1 66 ? 8.203 -64 -39.844 1 90.12 66 MET B CA 1
ATOM 4001 C C . MET B 1 66 ? 8.359 -65.25 -40.688 1 90.12 66 MET B C 1
ATOM 4003 O O . MET B 1 66 ? 7.762 -66.312 -40.375 1 90.12 66 MET B O 1
ATOM 4007 N N . LYS B 1 67 ? 9.133 -65.125 -41.656 1 84.12 67 LYS B N 1
ATOM 4008 C CA . LYS B 1 67 ? 9.391 -66.312 -42.5 1 84.12 67 LYS B CA 1
ATOM 4009 C C . LYS B 1 67 ? 10.094 -67.375 -41.688 1 84.12 67 LYS B C 1
ATOM 4011 O O . LYS B 1 67 ? 9.758 -68.562 -41.812 1 84.12 67 LYS B O 1
ATOM 4016 N N . THR B 1 68 ? 11.047 -66.875 -40.969 1 80.44 68 THR B N 1
ATOM 4017 C CA . THR B 1 68 ? 11.789 -67.812 -40.156 1 80.44 68 THR B CA 1
ATOM 4018 C C . THR B 1 68 ? 10.859 -68.5 -39.125 1 80.44 68 THR B C 1
ATOM 4020 O O . THR B 1 68 ? 10.938 -69.75 -38.938 1 80.44 68 THR B O 1
ATOM 4023 N N . LEU B 1 69 ? 9.969 -67.812 -38.531 1 86.06 69 LEU B N 1
ATOM 4024 C CA . LEU B 1 69 ? 9.039 -68.375 -37.562 1 86.06 69 LEU B CA 1
ATOM 4025 C C . LEU B 1 69 ? 8.039 -69.312 -38.219 1 86.06 69 LEU B C 1
ATOM 4027 O O . LEU B 1 69 ? 7.676 -70.375 -37.625 1 86.06 69 LEU B O 1
ATOM 4031 N N . ALA B 1 70 ? 7.594 -69 -39.406 1 86.5 70 ALA B N 1
ATOM 4032 C CA . ALA B 1 70 ? 6.68 -69.875 -40.125 1 86.5 70 ALA B CA 1
ATOM 4033 C C . ALA B 1 70 ? 7.336 -71.188 -40.438 1 86.5 70 ALA B C 1
ATOM 4035 O O . ALA B 1 70 ? 6.703 -72.25 -40.344 1 86.5 70 ALA B O 1
ATOM 4036 N N . LEU B 1 71 ? 8.562 -71.125 -40.812 1 79.94 71 LEU B N 1
ATOM 4037 C CA . LEU B 1 71 ? 9.312 -72.312 -41.125 1 79.94 71 LEU B CA 1
ATOM 4038 C C . LEU B 1 71 ? 9.547 -73.125 -39.875 1 79.94 71 LEU B C 1
ATOM 4040 O O . LEU B 1 71 ? 9.492 -74.375 -39.906 1 79.94 71 LEU B O 1
ATOM 4044 N N . ALA B 1 72 ? 9.836 -72.438 -38.875 1 80.44 72 ALA B N 1
ATOM 4045 C CA . ALA B 1 72 ? 10.016 -73.125 -37.594 1 80.44 72 ALA B CA 1
ATOM 4046 C C . ALA B 1 72 ? 8.727 -73.812 -37.156 1 80.44 72 ALA B C 1
ATOM 4048 O O . ALA B 1 72 ? 8.758 -74.938 -36.625 1 80.44 72 ALA B O 1
ATOM 4049 N N . LYS B 1 73 ? 7.602 -73.188 -37.375 1 84.81 73 LYS B N 1
ATOM 4050 C CA . LYS B 1 73 ? 6.305 -73.812 -37.062 1 84.81 73 LYS B CA 1
ATOM 4051 C C . LYS B 1 73 ? 6.074 -75.062 -37.875 1 84.81 73 LYS B C 1
ATOM 4053 O O . LYS B 1 73 ? 5.629 -76.125 -37.344 1 84.81 73 LYS B O 1
ATOM 4058 N N . ALA B 1 74 ? 6.352 -74.938 -39.125 1 81.94 74 ALA B N 1
ATOM 4059 C CA . ALA B 1 74 ? 6.199 -76.062 -40 1 81.94 74 ALA B CA 1
ATOM 4060 C C . ALA B 1 74 ? 7.09 -77.25 -39.562 1 81.94 74 ALA B C 1
ATOM 4062 O O . ALA B 1 74 ? 6.746 -78.375 -39.75 1 81.94 74 ALA B O 1
ATOM 4063 N N . GLY B 1 75 ? 8.133 -76.875 -39 1 74.69 75 GLY B N 1
ATOM 4064 C CA . GLY B 1 75 ? 9.055 -77.875 -38.469 1 74.69 75 GLY B CA 1
ATOM 4065 C C . GLY B 1 75 ? 8.641 -78.438 -37.125 1 74.69 75 GLY B C 1
ATOM 4066 O O . GLY B 1 75 ? 9.266 -79.375 -36.625 1 74.69 75 GLY B O 1
ATOM 4067 N N . GLY B 1 76 ? 7.605 -77.875 -36.438 1 76.25 76 GLY B N 1
ATOM 4068 C CA . GLY B 1 76 ? 7.066 -78.375 -35.188 1 76.25 76 GLY B CA 1
ATOM 4069 C C . GLY B 1 76 ? 7.574 -77.625 -33.969 1 76.25 76 GLY B C 1
ATOM 4070 O O . GLY B 1 76 ? 7.602 -78.188 -32.844 1 76.25 76 GLY B O 1
ATOM 4071 N N . ALA B 1 77 ? 8.055 -76.5 -34.156 1 75.5 77 ALA B N 1
ATOM 4072 C CA . ALA B 1 77 ? 8.609 -75.688 -33.031 1 75.5 77 ALA B CA 1
ATOM 4073 C C . ALA B 1 77 ? 7.52 -75.375 -32 1 75.5 77 ALA B C 1
ATOM 4075 O O . ALA B 1 77 ? 6.395 -75.062 -32.375 1 75.5 77 ALA B O 1
ATOM 4076 N N . LYS B 1 78 ? 7.879 -75.625 -30.703 1 75.06 78 LYS B N 1
ATOM 4077 C CA . LYS B 1 78 ? 7.027 -75.188 -29.609 1 75.06 78 LYS B CA 1
ATOM 4078 C C . LYS B 1 78 ? 7.516 -73.812 -29.078 1 75.06 78 LYS B C 1
ATOM 4080 O O . LYS B 1 78 ? 8.531 -73.75 -28.375 1 75.06 78 LYS B O 1
ATOM 4085 N N . PHE B 1 79 ? 6.844 -72.875 -29.406 1 78.38 79 PHE B N 1
ATOM 4086 C CA . PHE B 1 79 ? 7.289 -71.5 -29.141 1 78.38 79 PHE B CA 1
ATOM 4087 C C . PHE B 1 79 ? 7.258 -71.188 -27.656 1 78.38 79 PHE B C 1
ATOM 4089 O O . PHE B 1 79 ? 7.891 -70.25 -27.188 1 78.38 79 PHE B O 1
ATOM 4096 N N . ARG B 1 80 ? 6.629 -72 -26.828 1 70.88 80 ARG B N 1
ATOM 4097 C CA . ARG B 1 80 ? 6.555 -71.812 -25.375 1 70.88 80 ARG B CA 1
ATOM 4098 C C . ARG B 1 80 ? 7.883 -72.188 -24.719 1 70.88 80 ARG B C 1
ATOM 4100 O O . ARG B 1 80 ? 8.211 -71.625 -23.656 1 70.88 80 ARG B O 1
ATOM 4107 N N . VAL B 1 81 ? 8.609 -73.062 -25.359 1 63.81 81 VAL B N 1
ATOM 4108 C CA . VAL B 1 81 ? 9.797 -73.625 -24.719 1 63.81 81 VAL B CA 1
ATOM 4109 C C . VAL B 1 81 ? 11.055 -73.188 -25.438 1 63.81 81 VAL B C 1
ATOM 4111 O O . VAL B 1 81 ? 12.156 -73.625 -25.125 1 63.81 81 VAL B O 1
ATOM 4114 N N . CYS B 1 82 ? 10.82 -72.125 -26.203 1 62.53 82 CYS B N 1
ATOM 4115 C CA . CYS B 1 82 ? 12 -71.688 -26.938 1 62.53 82 CYS B CA 1
ATOM 4116 C C . CYS B 1 82 ? 13.008 -71.062 -26 1 62.53 82 CYS B C 1
ATOM 4118 O O . CYS B 1 82 ? 12.633 -70.25 -25.141 1 62.53 82 CYS B O 1
ATOM 4120 N N . ARG B 1 83 ? 14.133 -71.625 -25.734 1 58.34 83 ARG B N 1
ATOM 4121 C CA . ARG B 1 83 ? 15.172 -71.125 -24.859 1 58.34 83 ARG B CA 1
ATOM 4122 C C . ARG B 1 83 ? 16.328 -70.562 -25.688 1 58.34 83 ARG B C 1
ATOM 4124 O O . ARG B 1 83 ? 16.516 -70.938 -26.844 1 58.34 83 ARG B O 1
ATOM 4131 N N . ASP B 1 84 ? 16.797 -69.312 -25.25 1 52.47 84 ASP B N 1
ATOM 4132 C CA . ASP B 1 84 ? 18.016 -68.812 -25.859 1 52.47 84 ASP B CA 1
ATOM 4133 C C . ASP B 1 84 ? 19.141 -69.812 -25.766 1 52.47 84 ASP B C 1
ATOM 4135 O O . ASP B 1 84 ? 19.312 -70.5 -24.734 1 52.47 84 ASP B O 1
ATOM 4139 N N . MET B 1 85 ? 19.469 -70.375 -26.797 1 43.69 85 MET B N 1
ATOM 4140 C CA . MET B 1 85 ? 20.609 -71.25 -26.719 1 43.69 85 MET B CA 1
ATOM 4141 C C . MET B 1 85 ? 21.781 -70.625 -25.984 1 43.69 85 MET B C 1
ATOM 4143 O O . MET B 1 85 ? 22.828 -71.25 -25.781 1 43.69 85 MET B O 1
ATOM 4147 N N . CYS B 1 86 ? 21.938 -69.312 -25.969 1 43.91 86 CYS B N 1
ATOM 4148 C CA . CYS B 1 86 ? 23.219 -68.812 -25.5 1 43.91 86 CYS B CA 1
ATOM 4149 C C . CYS B 1 86 ? 23.406 -69.062 -24.016 1 43.91 86 CYS B C 1
ATOM 4151 O O . CYS B 1 86 ? 22.969 -68.312 -23.156 1 43.91 86 CYS B O 1
ATOM 4153 N N . LYS B 1 87 ? 23.125 -70 -23.219 1 43.34 87 LYS B N 1
ATOM 4154 C CA . LYS B 1 87 ? 24.203 -70.062 -22.25 1 43.34 87 LYS B CA 1
ATOM 4155 C C . LYS B 1 87 ? 25.547 -69.75 -22.906 1 43.34 87 LYS B C 1
ATOM 4157 O O . LYS B 1 87 ? 26.5 -69.375 -22.219 1 43.34 87 LYS B O 1
ATOM 4162 N N . GLN B 1 88 ? 25.969 -70.062 -24.109 1 35.31 88 GLN B N 1
ATOM 4163 C CA . GLN B 1 88 ? 27.281 -70 -24.75 1 35.31 88 GLN B CA 1
ATOM 4164 C C . GLN B 1 88 ? 27.469 -68.688 -25.453 1 35.31 88 GLN B C 1
ATOM 4166 O O . GLN B 1 88 ? 28.562 -68.375 -25.969 1 35.31 88 GLN B O 1
ATOM 4171 N N . HIS B 1 89 ? 26.609 -68 -26.094 1 33.97 89 HIS B N 1
ATOM 4172 C CA . HIS B 1 89 ? 27.078 -66.75 -26.688 1 33.97 89 HIS B CA 1
ATOM 4173 C C . HIS B 1 89 ? 27.281 -65.688 -25.625 1 33.97 89 HIS B C 1
ATOM 4175 O O . HIS B 1 89 ? 26.328 -65.312 -24.922 1 33.97 89 HIS B O 1
ATOM 4181 N N . THR B 1 90 ? 28.391 -65.562 -25 1 34.09 90 THR B N 1
ATOM 4182 C CA . THR B 1 90 ? 29 -64.562 -24.125 1 34.09 90 THR B CA 1
ATOM 4183 C C . THR B 1 90 ? 28.531 -63.156 -24.5 1 34.09 90 THR B C 1
ATOM 4185 O O . THR B 1 90 ? 28.797 -62.188 -23.781 1 34.09 90 THR B O 1
ATOM 4188 N N . TRP B 1 91 ? 28.656 -62.812 -25.844 1 32.69 91 TRP B N 1
ATOM 4189 C CA . TRP B 1 91 ? 28.781 -61.406 -26.125 1 32.69 91 TRP B CA 1
ATOM 4190 C C . TRP B 1 91 ? 27.625 -60.625 -25.516 1 32.69 91 TRP B C 1
ATOM 4192 O O . TRP B 1 91 ? 26.734 -61.188 -24.875 1 32.69 91 TRP B O 1
ATOM 4202 N N . PHE B 1 92 ? 27 -59.75 -26.578 1 33.69 92 PHE B N 1
ATOM 4203 C CA . PHE B 1 92 ? 26.547 -58.344 -26.484 1 33.69 92 PHE B CA 1
ATOM 4204 C C . PHE B 1 92 ? 25.25 -58.25 -25.688 1 33.69 92 PHE B C 1
ATOM 4206 O O . PHE B 1 92 ? 24.734 -57.156 -25.469 1 33.69 92 PHE B O 1
ATOM 4213 N N . ILE B 1 93 ? 24.406 -59.25 -25.828 1 38.09 93 ILE B N 1
ATOM 4214 C CA . ILE B 1 93 ? 23.266 -58.781 -25.062 1 38.09 93 ILE B CA 1
ATOM 4215 C C . ILE B 1 93 ? 23.625 -58.75 -23.578 1 38.09 93 ILE B C 1
ATOM 4217 O O . ILE B 1 93 ? 23.578 -59.781 -22.891 1 38.09 93 ILE B O 1
ATOM 4221 N N . TYR B 1 94 ? 24.828 -58.344 -23.25 1 34.72 94 TYR B N 1
ATOM 4222 C CA . TYR B 1 94 ? 25.422 -58.094 -21.938 1 34.72 94 TYR B CA 1
ATOM 4223 C C . TYR B 1 94 ? 24.375 -57.562 -20.953 1 34.72 94 TYR B C 1
ATOM 4225 O O . TYR B 1 94 ? 24.656 -57.406 -19.766 1 34.72 94 TYR B O 1
ATOM 4233 N N . ASP B 1 95 ? 23.516 -56.562 -21.438 1 37.72 95 ASP B N 1
ATOM 4234 C CA . ASP B 1 95 ? 22.891 -56.062 -20.219 1 37.72 95 ASP B CA 1
ATOM 4235 C C . ASP B 1 95 ? 22.172 -57.188 -19.484 1 37.72 95 ASP B C 1
ATOM 4237 O O . ASP B 1 95 ? 21.234 -57.781 -20.016 1 37.72 95 ASP B O 1
ATOM 4241 N N . ALA B 1 96 ? 22.891 -58 -18.734 1 36.31 96 ALA B N 1
ATOM 4242 C CA . ALA B 1 96 ? 22.5 -58.969 -17.719 1 36.31 96 ALA B CA 1
ATOM 4243 C C . ALA B 1 96 ? 21.047 -58.781 -17.297 1 36.31 96 ALA B C 1
ATOM 4245 O O . ALA B 1 96 ? 20.438 -59.688 -16.75 1 36.31 96 ALA B O 1
ATOM 4246 N N . GLN B 1 97 ? 20.719 -57.531 -17.172 1 40.53 97 GLN B N 1
ATOM 4247 C CA . GLN B 1 97 ? 19.406 -57.25 -16.609 1 40.53 97 GLN B CA 1
ATOM 4248 C C . GLN B 1 97 ? 18.297 -57.719 -17.531 1 40.53 97 GLN B C 1
ATOM 4250 O O . GLN B 1 97 ? 17.109 -57.562 -17.203 1 40.53 97 GLN B O 1
ATOM 4255 N N . THR B 1 98 ? 18.609 -57.844 -18.875 1 40.91 98 THR B N 1
ATOM 4256 C CA . THR B 1 98 ? 17.547 -58.281 -19.766 1 40.91 98 THR B CA 1
ATOM 4257 C C . THR B 1 98 ? 17.297 -59.781 -19.578 1 40.91 98 THR B C 1
ATOM 4259 O O . THR B 1 98 ? 18.109 -60.625 -20.016 1 40.91 98 THR B O 1
ATOM 4262 N N . THR B 1 99 ? 17.297 -60.312 -18.469 1 43.22 99 THR B N 1
ATOM 4263 C CA . THR B 1 99 ? 16.688 -61.625 -18.406 1 43.22 99 THR B CA 1
ATOM 4264 C C . THR B 1 99 ? 15.859 -61.906 -19.656 1 43.22 99 THR B C 1
ATOM 4266 O O . THR B 1 99 ? 14.852 -61.25 -19.906 1 43.22 99 THR B O 1
ATOM 4269 N N . LEU B 1 100 ? 16.547 -62.188 -20.844 1 51.25 100 LEU B N 1
ATOM 4270 C CA . LEU B 1 100 ? 16.062 -62.625 -22.141 1 51.25 100 LEU B CA 1
ATOM 4271 C C . LEU B 1 100 ? 14.898 -63.594 -21.984 1 51.25 100 LEU B C 1
ATOM 4273 O O . LEU B 1 100 ? 15.102 -64.75 -21.672 1 51.25 100 LEU B O 1
ATOM 4277 N N . HIS B 1 101 ? 13.805 -63.188 -21.531 1 64 101 HIS B N 1
ATOM 4278 C CA . HIS B 1 101 ? 12.594 -63.969 -21.281 1 64 101 HIS B CA 1
ATOM 4279 C C . HIS B 1 101 ? 12.125 -64.688 -22.547 1 64 101 HIS B C 1
ATOM 4281 O O . HIS B 1 101 ? 12.891 -64.812 -23.5 1 64 101 HIS B O 1
ATOM 4287 N N . SER B 1 102 ? 10.953 -64.938 -22.797 1 77.75 102 SER B N 1
ATOM 4288 C CA . SER B 1 102 ? 10.148 -65.625 -23.781 1 77.75 102 SER B CA 1
ATOM 4289 C C . SER B 1 102 ? 10.102 -64.938 -25.109 1 77.75 102 SER B C 1
ATOM 4291 O O . SER B 1 102 ? 10.391 -63.719 -25.172 1 77.75 102 SER B O 1
ATOM 4293 N N . PRO B 1 103 ? 10.164 -65.625 -26.25 1 83.06 103 PRO B N 1
ATOM 4294 C CA . PRO B 1 103 ? 10.078 -65 -27.578 1 83.06 103 PRO B CA 1
ATOM 4295 C C . PRO B 1 103 ? 9.109 -63.844 -27.609 1 83.06 103 PRO B C 1
ATOM 4297 O O . PRO B 1 103 ? 9.391 -62.844 -28.266 1 83.06 103 PRO B O 1
ATOM 4300 N N . ILE B 1 104 ? 8.18 -63.938 -26.812 1 89.81 104 ILE B N 1
ATOM 4301 C CA . ILE B 1 104 ? 7.176 -62.875 -26.875 1 89.81 104 ILE B CA 1
ATOM 4302 C C . ILE B 1 104 ? 7.699 -61.625 -26.172 1 89.81 104 ILE B C 1
ATOM 4304 O O . ILE B 1 104 ? 7.418 -60.5 -26.594 1 89.81 104 ILE B O 1
ATOM 4308 N N . HIS B 1 105 ? 8.469 -61.781 -25.125 1 88.25 105 HIS B N 1
ATOM 4309 C CA . HIS B 1 105 ? 9.094 -60.625 -24.469 1 88.25 105 HIS B CA 1
ATOM 4310 C C . HIS B 1 105 ? 10.055 -59.906 -25.406 1 88.25 105 HIS B C 1
ATOM 4312 O O . HIS B 1 105 ? 10.039 -58.656 -25.484 1 88.25 105 HIS B O 1
ATOM 4318 N N . LEU B 1 106 ? 10.797 -60.625 -26.094 1 85.75 106 LEU B N 1
ATOM 4319 C CA . LEU B 1 106 ? 11.789 -60.094 -27 1 85.75 106 LEU B CA 1
ATOM 4320 C C . LEU B 1 106 ? 11.109 -59.375 -28.172 1 85.75 106 LEU B C 1
ATOM 4322 O O . LEU B 1 106 ? 11.539 -58.312 -28.609 1 85.75 106 LEU B O 1
ATOM 4326 N N . ALA B 1 107 ? 10.125 -60.031 -28.688 1 90.12 107 ALA B N 1
ATOM 4327 C CA . ALA B 1 107 ? 9.367 -59.438 -29.797 1 90.12 107 ALA B CA 1
ATOM 4328 C C . ALA B 1 107 ? 8.711 -58.125 -29.359 1 90.12 107 ALA B C 1
ATOM 4330 O O . ALA B 1 107 ? 8.711 -57.156 -30.109 1 90.12 107 ALA B O 1
ATOM 4331 N N . ALA B 1 108 ? 8.203 -58.094 -28.156 1 92.5 108 ALA B N 1
ATOM 4332 C CA . ALA B 1 108 ? 7.562 -56.906 -27.609 1 92.5 108 ALA B CA 1
ATOM 4333 C C . ALA B 1 108 ? 8.586 -55.781 -27.391 1 92.5 108 ALA B C 1
ATOM 4335 O O . ALA B 1 108 ? 8.305 -54.625 -27.703 1 92.5 108 ALA B O 1
ATOM 4336 N N . ARG B 1 109 ? 9.703 -56.094 -26.891 1 88.81 109 ARG B N 1
ATOM 4337 C CA . ARG B 1 109 ? 10.773 -55.125 -26.641 1 88.81 109 ARG B CA 1
ATOM 4338 C C . ARG B 1 109 ? 11.211 -54.469 -27.938 1 88.81 109 ARG B C 1
ATOM 4340 O O . ARG B 1 109 ? 11.508 -53.25 -27.938 1 88.81 109 ARG B O 1
ATOM 4347 N N . ARG B 1 110 ? 11.148 -55.156 -28.969 1 90.31 110 ARG B N 1
ATOM 4348 C CA . ARG B 1 110 ? 11.633 -54.656 -30.25 1 90.31 110 ARG B CA 1
ATOM 4349 C C . ARG B 1 110 ? 10.508 -54.031 -31.062 1 90.31 110 ARG B C 1
ATOM 4351 O O . ARG B 1 110 ? 10.75 -53.344 -32.062 1 90.31 110 ARG B O 1
ATOM 4358 N N . GLY B 1 111 ? 9.344 -54.25 -30.656 1 93.88 111 GLY B N 1
ATOM 4359 C CA . GLY B 1 111 ? 8.203 -53.688 -31.359 1 93.88 111 GLY B CA 1
ATOM 4360 C C . GLY B 1 111 ? 7.84 -54.438 -32.625 1 93.88 111 GLY B C 1
ATOM 4361 O O . GLY B 1 111 ? 7.523 -53.812 -33.656 1 93.88 111 GLY B O 1
ATOM 4362 N N . LEU B 1 112 ? 7.992 -55.719 -32.594 1 93.44 112 LEU B N 1
ATOM 4363 C CA . LEU B 1 112 ? 7.66 -56.531 -33.75 1 93.44 112 LEU B CA 1
ATOM 4364 C C . LEU B 1 112 ? 6.207 -57 -33.688 1 93.44 112 LEU B C 1
ATOM 4366 O O . LEU B 1 112 ? 5.918 -58.094 -33.219 1 93.44 112 LEU B O 1
ATOM 4370 N N . ASP B 1 113 ? 5.355 -56.312 -34.219 1 95.75 113 ASP B N 1
ATOM 4371 C CA . ASP B 1 113 ? 3.916 -56.5 -34.094 1 95.75 113 ASP B CA 1
ATOM 4372 C C . ASP B 1 113 ? 3.473 -57.812 -34.719 1 95.75 113 ASP B C 1
ATOM 4374 O O . ASP B 1 113 ? 2.672 -58.531 -34.125 1 95.75 113 ASP B O 1
ATOM 4378 N N . CYS B 1 114 ? 3.998 -58.062 -35.906 1 94.94 114 CYS B N 1
ATOM 4379 C CA . CYS B 1 114 ? 3.596 -59.281 -36.625 1 94.94 114 CYS B CA 1
ATOM 4380 C C . CYS B 1 114 ? 4.059 -60.5 -35.875 1 94.94 114 CYS B C 1
ATOM 4382 O O . CYS B 1 114 ? 3.328 -61.5 -35.781 1 94.94 114 CYS B O 1
ATOM 4384 N N . VAL B 1 115 ? 5.215 -60.406 -35.375 1 92.75 115 VAL B N 1
ATOM 4385 C CA . VAL B 1 115 ? 5.777 -61.531 -34.625 1 92.75 115 VAL B CA 1
ATOM 4386 C C . VAL B 1 115 ? 4.977 -61.75 -33.344 1 92.75 115 VAL B C 1
ATOM 4388 O O . VAL B 1 115 ? 4.66 -62.906 -33 1 92.75 115 VAL B O 1
ATOM 4391 N N . VAL B 1 116 ? 4.672 -60.688 -32.656 1 94.5 116 VAL B N 1
ATOM 4392 C CA . VAL B 1 116 ? 3.877 -60.781 -31.422 1 94.5 116 VAL B CA 1
ATOM 4393 C C . VAL B 1 116 ? 2.518 -61.406 -31.734 1 94.5 116 VAL B C 1
ATOM 4395 O O . VAL B 1 116 ? 2.076 -62.312 -31.047 1 94.5 116 VAL B O 1
ATOM 4398 N N . SER B 1 117 ? 1.871 -60.969 -32.781 1 95.5 117 SER B N 1
ATOM 4399 C CA . SER B 1 117 ? 0.576 -61.5 -33.188 1 95.5 117 SER B CA 1
ATOM 4400 C C . SER B 1 117 ? 0.675 -63 -33.531 1 95.5 117 SER B C 1
ATOM 4402 O O . SER B 1 117 ? -0.185 -63.781 -33.125 1 95.5 117 SER B O 1
ATOM 4404 N N . PHE B 1 118 ? 1.698 -63.344 -34.281 1 93.44 118 PHE B N 1
ATOM 4405 C CA . PHE B 1 118 ? 1.933 -64.75 -34.656 1 93.44 118 PHE B CA 1
ATOM 4406 C C . PHE B 1 118 ? 2.09 -65.625 -33.406 1 93.44 118 PHE B C 1
ATOM 4408 O O . PHE B 1 118 ? 1.48 -66.688 -33.344 1 93.44 118 PHE B O 1
ATOM 4415 N N . LEU B 1 119 ? 2.834 -65.188 -32.469 1 91.75 119 LEU B N 1
ATOM 4416 C CA . LEU B 1 119 ? 3.104 -65.938 -31.281 1 91.75 119 LEU B CA 1
ATOM 4417 C C . LEU B 1 119 ? 1.832 -66.125 -30.469 1 91.75 119 LEU B C 1
ATOM 4419 O O . LEU B 1 119 ? 1.592 -67.25 -29.922 1 91.75 119 LEU B O 1
ATOM 4423 N N . ILE B 1 120 ? 0.986 -65.125 -30.359 1 93.81 120 ILE B N 1
ATOM 4424 C CA . ILE B 1 120 ? -0.268 -65.25 -29.625 1 93.81 120 ILE B CA 1
ATOM 4425 C C . ILE B 1 120 ? -1.218 -66.188 -30.328 1 93.81 120 ILE B C 1
ATOM 4427 O O . ILE B 1 120 ? -1.896 -67 -29.688 1 93.81 120 ILE B O 1
ATOM 4431 N N . GLU B 1 121 ? -1.256 -66.125 -31.672 1 92.44 121 GLU B N 1
ATOM 4432 C CA . GLU B 1 121 ? -2.104 -67 -32.438 1 92.44 121 GLU B CA 1
ATOM 4433 C C . GLU B 1 121 ? -1.672 -68.5 -32.281 1 92.44 121 GLU B C 1
ATOM 4435 O O . GLU B 1 121 ? -2.496 -69.375 -32.344 1 92.44 121 GLU B O 1
ATOM 4440 N N . GLU B 1 122 ? -0.445 -68.688 -32 1 89.31 122 GLU B N 1
ATOM 4441 C CA . GLU B 1 122 ? 0.103 -70 -31.797 1 89.31 122 GLU B CA 1
ATOM 4442 C C . GLU B 1 122 ? -0.113 -70.5 -30.375 1 89.31 122 GLU B C 1
ATOM 4444 O O . GLU B 1 122 ? 0.39 -71.5 -29.969 1 89.31 122 GLU B O 1
ATOM 4449 N N . GLY B 1 123 ? -0.732 -69.625 -29.547 1 87.81 123 GLY B N 1
ATOM 4450 C CA . GLY B 1 123 ? -1.179 -70.062 -28.234 1 87.81 123 GLY B CA 1
ATOM 4451 C C . GLY B 1 123 ? -0.366 -69.5 -27.094 1 87.81 123 GLY B C 1
ATOM 4452 O O . GLY B 1 123 ? -0.593 -69.875 -25.922 1 87.81 123 GLY B O 1
ATOM 4453 N N . ILE B 1 124 ? 0.581 -68.75 -27.422 1 89 124 ILE B N 1
ATOM 4454 C CA . ILE B 1 124 ? 1.357 -68.125 -26.359 1 89 124 ILE B CA 1
ATOM 4455 C C . ILE B 1 124 ? 0.523 -67 -25.688 1 89 124 ILE B C 1
ATOM 4457 O O . ILE B 1 124 ? -0.113 -66.188 -26.359 1 89 124 ILE B O 1
ATOM 4461 N N . SER B 1 125 ? 0.523 -67.062 -24.406 1 89.88 125 SER B N 1
ATOM 4462 C CA . SER B 1 125 ? -0.223 -66.062 -23.656 1 89.88 125 SER B CA 1
ATOM 4463 C C . SER B 1 125 ? 0.367 -64.688 -23.875 1 89.88 125 SER B C 1
ATOM 4465 O O . SER B 1 125 ? 1.588 -64.5 -23.859 1 89.88 125 SER B O 1
ATOM 4467 N N . PRO B 1 126 ? -0.431 -63.688 -24.062 1 92.44 126 PRO B N 1
ATOM 4468 C CA . PRO B 1 126 ? 0.071 -62.312 -24.219 1 92.44 126 PRO B CA 1
ATOM 4469 C C . PRO B 1 126 ? 0.818 -61.844 -22.969 1 92.44 126 PRO B C 1
ATOM 4471 O O . PRO B 1 126 ? 1.592 -60.875 -23.062 1 92.44 126 PRO B O 1
ATOM 4474 N N . ASP B 1 127 ? 0.724 -62.406 -21.859 1 89.81 127 ASP B N 1
ATOM 4475 C CA . ASP B 1 127 ? 1.395 -62.031 -20.625 1 89.81 127 ASP B CA 1
ATOM 4476 C C . ASP B 1 127 ? 2.729 -62.75 -20.469 1 89.81 127 ASP B C 1
ATOM 4478 O O . ASP B 1 127 ? 3.494 -62.469 -19.547 1 89.81 127 ASP B O 1
ATOM 4482 N N . GLY B 1 128 ? 2.969 -63.531 -21.391 1 82.44 128 GLY B N 1
ATOM 4483 C CA . GLY B 1 128 ? 4.195 -64.312 -21.281 1 82.44 128 GLY B CA 1
ATOM 4484 C C . GLY B 1 128 ? 4.094 -65.438 -20.312 1 82.44 128 GLY B C 1
ATOM 4485 O O . GLY B 1 128 ? 3.002 -65.75 -19.828 1 82.44 128 GLY B O 1
ATOM 4486 N N . PRO B 1 129 ? 5.188 -66.125 -20.156 1 77.56 129 PRO B N 1
ATOM 4487 C CA . PRO B 1 129 ? 5.211 -67.25 -19.219 1 77.56 129 PRO B CA 1
ATOM 4488 C C . PRO B 1 129 ? 4.996 -66.812 -17.766 1 77.56 129 PRO B C 1
ATOM 4490 O O . PRO B 1 129 ? 5.312 -65.625 -17.406 1 77.56 129 PRO B O 1
ATOM 4493 N N . PRO B 1 130 ? 4.391 -67.688 -17.016 1 74.81 130 PRO B N 1
ATOM 4494 C CA . PRO B 1 130 ? 4.121 -67.375 -15.609 1 74.81 130 PRO B CA 1
ATOM 4495 C C . PRO B 1 130 ? 5.398 -67.125 -14.812 1 74.81 130 PRO B C 1
ATOM 4497 O O . PRO B 1 130 ? 6.438 -67.688 -15.086 1 74.81 130 PRO B O 1
ATOM 4500 N N . GLY B 1 131 ? 5.383 -66.25 -13.867 1 68.69 131 GLY B N 1
ATOM 4501 C CA . GLY B 1 131 ? 6.469 -66.062 -12.922 1 68.69 131 GLY B CA 1
ATOM 4502 C C . GLY B 1 131 ? 7.426 -65 -13.328 1 68.69 131 GLY B C 1
ATOM 4503 O O . GLY B 1 131 ? 8.445 -64.75 -12.672 1 68.69 131 GLY B O 1
ATOM 4504 N N . VAL B 1 132 ? 7.164 -64.438 -14.477 1 67.25 132 VAL B N 1
ATOM 4505 C CA . VAL B 1 132 ? 8.07 -63.375 -14.906 1 67.25 132 VAL B CA 1
ATOM 4506 C C . VAL B 1 132 ? 7.594 -62.031 -14.383 1 67.25 132 VAL B C 1
ATOM 4508 O O . VAL B 1 132 ? 6.391 -61.75 -14.367 1 67.25 132 VAL B O 1
ATOM 4511 N N . TYR B 1 133 ? 8.562 -61.344 -13.859 1 69.69 133 TYR B N 1
ATOM 4512 C CA . TYR B 1 133 ? 8.266 -60.094 -13.188 1 69.69 133 TYR B CA 1
ATOM 4513 C C . TYR B 1 133 ? 7.793 -59.031 -14.18 1 69.69 133 TYR B C 1
ATOM 4515 O O . TYR B 1 133 ? 6.836 -58.312 -13.922 1 69.69 133 TYR B O 1
ATOM 4523 N N . ARG B 1 134 ? 8.5 -58.969 -15.406 1 82.12 134 ARG B N 1
ATOM 4524 C CA . ARG B 1 134 ? 8.133 -57.969 -16.406 1 82.12 134 ARG B CA 1
ATOM 4525 C C . ARG B 1 134 ? 7.367 -58.594 -17.562 1 82.12 134 ARG B C 1
ATOM 4527 O O . ARG B 1 134 ? 7.906 -59.438 -18.297 1 82.12 134 ARG B O 1
ATOM 4534 N N . THR B 1 135 ? 6.148 -58.219 -17.703 1 87.69 135 THR B N 1
ATOM 4535 C CA . THR B 1 135 ? 5.289 -58.75 -18.766 1 87.69 135 THR B CA 1
ATOM 4536 C C . THR B 1 135 ? 5.703 -58.188 -20.125 1 87.69 135 THR B C 1
ATOM 4538 O O . THR B 1 135 ? 6.41 -57.188 -20.203 1 87.69 135 THR B O 1
ATOM 4541 N N . PRO B 1 136 ? 5.344 -58.906 -21.219 1 90.12 136 PRO B N 1
ATOM 4542 C CA . PRO B 1 136 ? 5.621 -58.375 -22.547 1 90.12 136 PRO B CA 1
ATOM 4543 C C . PRO B 1 136 ? 5.07 -56.969 -22.75 1 90.12 136 PRO B C 1
ATOM 4545 O O . PRO B 1 136 ? 5.715 -56.125 -23.391 1 90.12 136 PRO B O 1
ATOM 4548 N N . LEU B 1 137 ? 4.004 -56.719 -22.094 1 92.06 137 LEU B N 1
ATOM 4549 C CA . LEU B 1 137 ? 3.432 -55.375 -22.172 1 92.06 137 LEU B CA 1
ATOM 4550 C C . LEU B 1 137 ? 4.367 -54.344 -21.547 1 92.06 137 LEU B C 1
ATOM 4552 O O . LEU B 1 137 ? 4.633 -53.281 -22.141 1 92.06 137 LEU B O 1
ATOM 4556 N N . MET B 1 138 ? 4.859 -54.625 -20.406 1 90 138 MET B N 1
ATOM 4557 C CA . MET B 1 138 ? 5.762 -53.719 -19.719 1 90 138 MET B CA 1
ATOM 4558 C C . MET B 1 138 ? 7.051 -53.531 -20.516 1 90 138 MET B C 1
ATOM 4560 O O . MET B 1 138 ? 7.594 -52.406 -20.562 1 90 138 MET B O 1
ATOM 4564 N N . GLU B 1 139 ? 7.469 -54.562 -21.125 1 88.25 139 GLU B N 1
ATOM 4565 C CA . GLU B 1 139 ? 8.648 -54.469 -21.969 1 88.25 139 GLU B CA 1
ATOM 4566 C C . GLU B 1 139 ? 8.406 -53.531 -23.141 1 88.25 139 GLU B C 1
ATOM 4568 O O . GLU B 1 139 ? 9.273 -52.719 -23.5 1 88.25 139 GLU B O 1
ATOM 4573 N N . ALA B 1 140 ? 7.297 -53.688 -23.719 1 93.88 140 ALA B N 1
ATOM 4574 C CA . ALA B 1 140 ? 6.941 -52.812 -24.844 1 93.88 140 ALA B CA 1
ATOM 4575 C C . ALA B 1 140 ? 6.848 -51.375 -24.406 1 93.88 140 ALA B C 1
ATOM 4577 O O . ALA B 1 140 ? 7.332 -50.469 -25.094 1 93.88 140 ALA B O 1
ATOM 4578 N N . ILE B 1 141 ? 6.301 -51.094 -23.25 1 93.88 141 ILE B N 1
ATOM 4579 C CA . ILE B 1 141 ? 6.133 -49.75 -22.719 1 93.88 141 ILE B CA 1
ATOM 4580 C C . ILE B 1 141 ? 7.496 -49.156 -22.391 1 93.88 141 ILE B C 1
ATOM 4582 O O . ILE B 1 141 ? 7.801 -48.031 -22.781 1 93.88 141 ILE B O 1
ATOM 4586 N N . PHE B 1 142 ? 8.328 -49.875 -21.688 1 90.75 142 PHE B N 1
ATOM 4587 C CA . PHE B 1 142 ? 9.641 -49.406 -21.266 1 90.75 142 PHE B CA 1
ATOM 4588 C C . PHE B 1 142 ? 10.492 -49.031 -22.469 1 90.75 142 PHE B C 1
ATOM 4590 O O . PHE B 1 142 ? 11.32 -48.125 -22.375 1 90.75 142 PHE B O 1
ATOM 4597 N N . ASN B 1 143 ? 10.195 -49.719 -23.484 1 91.69 143 ASN B N 1
ATOM 4598 C CA . ASN B 1 143 ? 10.984 -49.438 -24.688 1 91.69 143 ASN B CA 1
ATOM 4599 C C . ASN B 1 143 ? 10.219 -48.531 -25.656 1 91.69 143 ASN B C 1
ATOM 4601 O O . ASN B 1 143 ? 10.602 -48.438 -26.828 1 91.69 143 ASN B O 1
ATOM 4605 N N . ARG B 1 144 ? 9.148 -48.031 -25.266 1 94.75 144 ARG B N 1
ATOM 4606 C CA . ARG B 1 144 ? 8.367 -47 -25.953 1 94.75 144 ARG B CA 1
ATOM 4607 C C . ARG B 1 144 ? 7.828 -47.531 -27.281 1 94.75 144 ARG B C 1
ATOM 4609 O O . ARG B 1 144 ? 7.84 -46.812 -28.281 1 94.75 144 ARG B O 1
ATOM 4616 N N . ARG B 1 145 ? 7.578 -48.812 -27.281 1 95.12 145 ARG B N 1
ATOM 4617 C CA . ARG B 1 145 ? 6.902 -49.406 -28.438 1 95.12 145 ARG B CA 1
ATOM 4618 C C . ARG B 1 145 ? 5.391 -49.281 -28.297 1 95.12 145 ARG B C 1
ATOM 4620 O O . ARG B 1 145 ? 4.73 -50.25 -27.922 1 95.12 145 ARG B O 1
ATOM 4627 N N . GLU B 1 146 ? 4.848 -48.219 -28.625 1 96.5 146 GLU B N 1
ATOM 4628 C CA . GLU B 1 146 ? 3.469 -47.875 -28.312 1 96.5 146 GLU B CA 1
ATOM 4629 C C . GLU B 1 146 ? 2.482 -48.75 -29.078 1 96.5 146 GLU B C 1
ATOM 4631 O O . GLU B 1 146 ? 1.52 -49.25 -28.5 1 96.5 146 GLU B O 1
ATOM 4636 N N . LEU B 1 147 ? 2.701 -49 -30.375 1 96.12 147 LEU B N 1
ATOM 4637 C CA . LEU B 1 147 ? 1.783 -49.781 -31.188 1 96.12 147 LEU B CA 1
ATOM 4638 C C . LEU B 1 147 ? 1.761 -51.25 -30.734 1 96.12 147 LEU B C 1
ATOM 4640 O O . LEU B 1 147 ? 0.696 -51.844 -30.672 1 96.12 147 LEU B O 1
ATOM 4644 N N . THR B 1 148 ? 2.93 -51.719 -30.453 1 96.5 148 THR B N 1
ATOM 4645 C CA . THR B 1 148 ? 3.02 -53.062 -29.938 1 96.5 148 THR B CA 1
ATOM 4646 C C . THR B 1 148 ? 2.299 -53.188 -28.594 1 96.5 148 THR B C 1
ATOM 4648 O O . THR B 1 148 ? 1.667 -54.219 -28.328 1 96.5 148 THR B O 1
ATOM 4651 N N . SER B 1 149 ? 2.494 -52.219 -27.781 1 95.81 149 SER B N 1
ATOM 4652 C CA . SER B 1 149 ? 1.804 -52.188 -26.484 1 95.81 149 SER B CA 1
ATOM 4653 C C . SER B 1 149 ? 0.29 -52.219 -26.672 1 95.81 149 SER B C 1
ATOM 4655 O O . SER B 1 149 ? -0.407 -52.969 -25.984 1 95.81 149 SER B O 1
ATOM 4657 N N . ILE B 1 150 ? -0.215 -51.469 -27.562 1 96.56 150 ILE B N 1
ATOM 4658 C CA . ILE B 1 150 ? -1.646 -51.438 -27.844 1 96.56 150 ILE B CA 1
ATOM 4659 C C . ILE B 1 150 ? -2.119 -52.781 -28.328 1 96.56 150 ILE B C 1
ATOM 4661 O O . ILE B 1 150 ? -3.172 -53.281 -27.906 1 96.56 150 ILE B O 1
ATOM 4665 N N . LEU B 1 151 ? -1.319 -53.375 -29.234 1 96.44 151 LEU B N 1
ATOM 4666 C CA . LEU B 1 151 ? -1.631 -54.688 -29.766 1 96.44 151 LEU B CA 1
ATOM 4667 C C . LEU B 1 151 ? -1.744 -55.719 -28.625 1 96.44 151 LEU B C 1
ATOM 4669 O O . LEU B 1 151 ? -2.678 -56.5 -28.609 1 96.44 151 LEU B O 1
ATOM 4673 N N . LEU B 1 152 ? -0.825 -55.656 -27.734 1 95.38 152 LEU B N 1
ATOM 4674 C CA . LEU B 1 152 ? -0.811 -56.594 -26.609 1 95.38 152 LEU B CA 1
ATOM 4675 C C . LEU B 1 152 ? -2.051 -56.406 -25.734 1 95.38 152 LEU B C 1
ATOM 4677 O O . LEU B 1 152 ? -2.693 -57.406 -25.359 1 95.38 152 LEU B O 1
ATOM 4681 N N . VAL B 1 153 ? -2.436 -55.219 -25.453 1 93.44 153 VAL B N 1
ATOM 4682 C CA . VAL B 1 153 ? -3.623 -54.938 -24.656 1 93.44 153 VAL B CA 1
ATOM 4683 C C . VAL B 1 153 ? -4.871 -55.406 -25.406 1 93.44 153 VAL B C 1
ATOM 4685 O O . VAL B 1 153 ? -5.766 -56 -24.828 1 93.44 153 VAL B O 1
ATOM 4688 N N . HIS B 1 154 ? -4.887 -55.062 -26.672 1 94.12 154 HIS B N 1
ATOM 4689 C CA . HIS B 1 154 ? -6.012 -55.469 -27.5 1 94.12 154 HIS B CA 1
ATOM 4690 C C . HIS B 1 154 ? -6.18 -57 -27.516 1 94.12 154 HIS B C 1
ATOM 4692 O O . HIS B 1 154 ? -7.305 -57.5 -27.578 1 94.12 154 HIS B O 1
ATOM 4698 N N . ARG B 1 155 ? -5.09 -57.688 -27.453 1 94.31 155 ARG B N 1
ATOM 4699 C CA . ARG B 1 155 ? -5.094 -59.156 -27.531 1 94.31 155 ARG B CA 1
ATOM 4700 C C . ARG B 1 155 ? -5.25 -59.781 -26.156 1 94.31 155 ARG B C 1
ATOM 4702 O O . ARG B 1 155 ? -5.105 -60.969 -25.984 1 94.31 155 ARG B O 1
ATOM 4709 N N . GLY B 1 156 ? -5.426 -58.906 -25.109 1 89.94 156 GLY B N 1
ATOM 4710 C CA . GLY B 1 156 ? -5.848 -59.438 -23.828 1 89.94 156 GLY B CA 1
ATOM 4711 C C . GLY B 1 156 ? -4.742 -59.406 -22.781 1 89.94 156 GLY B C 1
ATOM 4712 O O . GLY B 1 156 ? -4.848 -60.062 -21.734 1 89.94 156 GLY B O 1
ATOM 4713 N N . ALA B 1 157 ? -3.686 -58.781 -23.109 1 91.12 157 ALA B N 1
ATOM 4714 C CA . ALA B 1 157 ? -2.646 -58.656 -22.094 1 91.12 157 ALA B CA 1
ATOM 4715 C C . ALA B 1 157 ? -3.191 -58 -20.828 1 91.12 157 ALA B C 1
ATOM 4717 O O . ALA B 1 157 ? -4.023 -57.094 -20.906 1 91.12 157 ALA B O 1
ATOM 4718 N N . SER B 1 158 ? -2.762 -58.438 -19.688 1 86.31 158 SER B N 1
ATOM 4719 C CA . SER B 1 158 ? -3.201 -57.875 -18.406 1 86.31 158 SER B CA 1
ATOM 4720 C C . SER B 1 158 ? -2.633 -56.469 -18.188 1 86.31 158 SER B C 1
ATOM 4722 O O . SER B 1 158 ? -1.438 -56.25 -18.391 1 86.31 158 SER B O 1
ATOM 4724 N N . THR B 1 159 ? -3.488 -55.562 -17.859 1 82.44 159 THR B N 1
ATOM 4725 C CA . THR B 1 159 ? -3.053 -54.188 -17.609 1 82.44 159 THR B CA 1
ATOM 4726 C C . THR B 1 159 ? -2.85 -53.938 -16.109 1 82.44 159 THR B C 1
ATOM 4728 O O . THR B 1 159 ? -2.324 -52.906 -15.711 1 82.44 159 THR B O 1
ATOM 4731 N N . SER B 1 160 ? -3.348 -54.75 -15.258 1 73.75 160 SER B N 1
ATOM 4732 C CA . SER B 1 160 ? -3.195 -54.688 -13.812 1 73.75 160 SER B CA 1
ATOM 4733 C C . SER B 1 160 ? -2.219 -55.719 -13.297 1 73.75 160 SER B C 1
ATOM 4735 O O . SER B 1 160 ? -2.197 -56.844 -13.797 1 73.75 160 SER B O 1
ATOM 4737 N N . PHE B 1 161 ? -1.091 -55.219 -12.961 1 58.06 161 PHE B N 1
ATOM 4738 C CA . PHE B 1 161 ? -0.188 -56.219 -12.383 1 58.06 161 PHE B CA 1
ATOM 4739 C C . PHE B 1 161 ? -0.267 -56.188 -10.859 1 58.06 161 PHE B C 1
ATOM 4741 O O . PHE B 1 161 ? -0.229 -55.125 -10.242 1 58.06 161 PHE B O 1
ATOM 4748 N N . GLN B 1 162 ? -0.047 -57.406 -10.242 1 49.94 162 GLN B N 1
ATOM 4749 C CA . GLN B 1 162 ? 0.04 -57.656 -8.805 1 49.94 162 GLN B CA 1
ATOM 4750 C C . GLN B 1 162 ? -0.856 -56.688 -8.031 1 49.94 162 GLN B C 1
ATOM 4752 O O . GLN B 1 162 ? -0.447 -56.156 -7.008 1 49.94 162 GLN B O 1
ATOM 4757 N N . GLN B 1 163 ? -2.039 -56.375 -8.461 1 50.09 163 GLN B N 1
ATOM 4758 C CA . GLN B 1 163 ? -3.037 -55.688 -7.641 1 50.09 163 GLN B CA 1
ATOM 4759 C C . GLN B 1 163 ? -3.057 -54.188 -7.922 1 50.09 163 GLN B C 1
ATOM 4761 O O . GLN B 1 163 ? -3.924 -53.469 -7.422 1 50.09 163 GLN B O 1
ATOM 4766 N N . LEU B 1 164 ? -2.111 -53.781 -8.758 1 58.97 164 LEU B N 1
ATOM 4767 C CA . LEU B 1 164 ? -2.213 -52.344 -8.938 1 58.97 164 LEU B CA 1
ATOM 4768 C C . LEU B 1 164 ? -2.916 -52 -10.25 1 58.97 164 LEU B C 1
ATOM 4770 O O . LEU B 1 164 ? -2.344 -52.188 -11.328 1 58.97 164 LEU B O 1
ATOM 4774 N N . GLN B 1 165 ? -4.152 -51.844 -10.195 1 59.97 165 GLN B N 1
ATOM 4775 C CA . GLN B 1 165 ? -5.102 -51.594 -11.273 1 59.97 165 GLN B CA 1
ATOM 4776 C C . GLN B 1 165 ? -4.551 -50.594 -12.273 1 59.97 165 GLN B C 1
ATOM 4778 O O . GLN B 1 165 ? -4.848 -50.656 -13.469 1 59.97 165 GLN B O 1
ATOM 4783 N N . PHE B 1 166 ? -3.533 -49.844 -11.844 1 71.5 166 PHE B N 1
ATOM 4784 C CA . PHE B 1 166 ? -3.164 -48.75 -12.711 1 71.5 166 PHE B CA 1
ATOM 4785 C C . PHE B 1 166 ? -1.701 -48.844 -13.133 1 71.5 166 PHE B C 1
ATOM 4787 O O . PHE B 1 166 ? -1.116 -47.875 -13.602 1 71.5 166 PHE B O 1
ATOM 4794 N N . GLU B 1 167 ? -1.217 -49.906 -13.141 1 81.44 167 GLU B N 1
ATOM 4795 C CA . GLU B 1 167 ? 0.214 -50.031 -13.398 1 81.44 167 GLU B CA 1
ATOM 4796 C C . GLU B 1 167 ? 0.54 -49.75 -14.859 1 81.44 167 GLU B C 1
ATOM 4798 O O . GLU B 1 167 ? 1.454 -48.969 -15.148 1 81.44 167 GLU B O 1
ATOM 4803 N N . ALA B 1 168 ? -0.281 -50.438 -15.766 1 86.94 168 ALA B N 1
ATOM 4804 C CA . ALA B 1 168 ? -0.017 -50.219 -17.188 1 86.94 168 ALA B CA 1
ATOM 4805 C C . ALA B 1 168 ? -0.298 -48.75 -17.578 1 86.94 168 ALA B C 1
ATOM 4807 O O . ALA B 1 168 ? 0.448 -48.156 -18.359 1 86.94 168 ALA B O 1
ATOM 4808 N N . LEU B 1 169 ? -1.319 -48.219 -16.953 1 90.25 169 LEU B N 1
ATOM 4809 C CA . LEU B 1 169 ? -1.656 -46.844 -17.234 1 90.25 169 LEU B CA 1
ATOM 4810 C C . LEU B 1 169 ? -0.562 -45.906 -16.734 1 90.25 169 LEU B C 1
ATOM 4812 O O . LEU B 1 169 ? -0.12 -45 -17.469 1 90.25 169 LEU B O 1
ATOM 4816 N N . SER B 1 170 ? -0.126 -46.125 -15.531 1 91.75 170 SER B N 1
ATOM 4817 C CA . SER B 1 170 ? 0.927 -45.312 -14.938 1 91.75 170 SER B CA 1
ATOM 4818 C C . SER B 1 170 ? 2.213 -45.375 -15.75 1 91.75 170 SER B C 1
ATOM 4820 O O . SER B 1 170 ? 2.879 -44.375 -15.969 1 91.75 170 SER B O 1
ATOM 4822 N N . SER B 1 171 ? 2.502 -46.531 -16.172 1 91.25 171 SER B N 1
ATOM 4823 C CA . SER B 1 171 ? 3.713 -46.719 -16.969 1 91.25 171 SER B CA 1
ATOM 4824 C C . SER B 1 171 ? 3.592 -46.031 -18.328 1 91.25 171 SER B C 1
ATOM 4826 O O . SER B 1 171 ? 4.559 -45.469 -18.828 1 91.25 171 SER B O 1
ATOM 4828 N N . ALA B 1 172 ? 2.447 -46.219 -18.953 1 93.69 172 ALA B N 1
ATOM 4829 C CA . ALA B 1 172 ? 2.203 -45.531 -20.219 1 93.69 172 ALA B CA 1
ATOM 4830 C C . ALA B 1 172 ? 2.391 -44.031 -20.109 1 93.69 172 ALA B C 1
ATOM 4832 O O . ALA B 1 172 ? 2.973 -43.406 -20.984 1 93.69 172 ALA B O 1
ATOM 4833 N N . ILE B 1 173 ? 1.934 -43.5 -18.984 1 93.75 173 ILE B N 1
ATOM 4834 C CA . ILE B 1 173 ? 2.039 -42.062 -18.734 1 93.75 173 ILE B CA 1
ATOM 4835 C C . ILE B 1 173 ? 3.5 -41.688 -18.5 1 93.75 173 ILE B C 1
ATOM 4837 O O . ILE B 1 173 ? 4.004 -40.75 -19.094 1 93.75 173 ILE B O 1
ATOM 4841 N N . GLN B 1 174 ? 4.16 -42.438 -17.688 1 92.75 174 GLN B N 1
ATOM 4842 C CA . GLN B 1 174 ? 5.543 -42.156 -17.328 1 92.75 174 GLN B CA 1
ATOM 4843 C C . GLN B 1 174 ? 6.453 -42.188 -18.547 1 92.75 174 GLN B C 1
ATOM 4845 O O . GLN B 1 174 ? 7.477 -41.5 -18.594 1 92.75 174 GLN B O 1
ATOM 4850 N N . HIS B 1 175 ? 6.078 -42.906 -19.516 1 93.94 175 HIS B N 1
ATOM 4851 C CA . HIS B 1 175 ? 6.898 -43.031 -20.719 1 93.94 175 HIS B CA 1
ATOM 4852 C C . HIS B 1 175 ? 6.324 -42.219 -21.859 1 93.94 175 HIS B C 1
ATOM 4854 O O . HIS B 1 175 ? 6.746 -42.375 -23.016 1 93.94 175 HIS B O 1
ATOM 4860 N N . ASP B 1 176 ? 5.348 -41.438 -21.609 1 94.88 176 ASP B N 1
ATOM 4861 C CA . ASP B 1 176 ? 4.766 -40.438 -22.5 1 94.88 176 ASP B CA 1
ATOM 4862 C C . ASP B 1 176 ? 4.199 -41.094 -23.75 1 94.88 176 ASP B C 1
ATOM 4864 O O . ASP B 1 176 ? 4.531 -40.719 -24.875 1 94.88 176 ASP B O 1
ATOM 4868 N N . LEU B 1 177 ? 3.408 -42.094 -23.609 1 96.25 177 LEU B N 1
ATOM 4869 C CA . LEU B 1 177 ? 2.73 -42.844 -24.672 1 96.25 177 LEU B CA 1
ATOM 4870 C C . LEU B 1 177 ? 1.255 -42.438 -24.734 1 96.25 177 LEU B C 1
ATOM 4872 O O . LEU B 1 177 ? 0.409 -43.125 -24.156 1 96.25 177 LEU B O 1
ATOM 4876 N N . PRO B 1 178 ? 0.924 -41.5 -25.531 1 95.75 178 PRO B N 1
ATOM 4877 C CA . PRO B 1 178 ? -0.429 -40.938 -25.5 1 95.75 178 PRO B CA 1
ATOM 4878 C C . PRO B 1 178 ? -1.473 -41.906 -26.078 1 95.75 178 PRO B C 1
ATOM 4880 O O . PRO B 1 178 ? -2.582 -42 -25.547 1 95.75 178 PRO B O 1
ATOM 4883 N N . LEU B 1 179 ? -1.171 -42.594 -27.141 1 96.25 179 LEU B N 1
ATOM 4884 C CA . LEU B 1 179 ? -2.125 -43.469 -27.781 1 96.25 179 LEU B CA 1
ATOM 4885 C C . LEU B 1 179 ? -2.455 -44.656 -26.859 1 96.25 179 LEU B C 1
ATOM 4887 O O . LEU B 1 179 ? -3.617 -45.062 -26.75 1 96.25 179 LEU B O 1
ATOM 4891 N N . LEU B 1 180 ? -1.411 -45.188 -26.297 1 95.69 180 LEU B N 1
ATOM 4892 C CA . LEU B 1 180 ? -1.618 -46.312 -25.375 1 95.69 180 LEU B CA 1
ATOM 4893 C C . LEU B 1 180 ? -2.457 -45.875 -24.188 1 95.69 180 LEU B C 1
ATOM 4895 O O . LEU B 1 180 ? -3.348 -46.594 -23.734 1 95.69 180 LEU B O 1
ATOM 4899 N N . THR B 1 181 ? -2.127 -44.688 -23.641 1 94.81 181 THR B N 1
ATOM 4900 C CA . THR B 1 181 ? -2.865 -44.125 -22.516 1 94.81 181 THR B CA 1
ATOM 4901 C C . THR B 1 181 ? -4.352 -44 -22.844 1 94.81 181 THR B C 1
ATOM 4903 O O . THR B 1 181 ? -5.203 -44.438 -22.047 1 94.81 181 THR B O 1
ATOM 4906 N N . ARG B 1 182 ? -4.629 -43.469 -23.969 1 95.25 182 ARG B N 1
ATOM 4907 C CA . ARG B 1 182 ? -6.012 -43.344 -24.406 1 95.25 182 ARG B CA 1
ATOM 4908 C C . ARG B 1 182 ? -6.68 -44.719 -24.547 1 95.25 182 ARG B C 1
ATOM 4910 O O . ARG B 1 182 ? -7.797 -44.906 -24.078 1 95.25 182 ARG B O 1
ATOM 4917 N N . PHE B 1 183 ? -5.957 -45.594 -25.156 1 94.88 183 PHE B N 1
ATOM 4918 C CA . PHE B 1 183 ? -6.5 -46.906 -25.422 1 94.88 183 PHE B CA 1
ATOM 4919 C C . PHE B 1 183 ? -6.828 -47.656 -24.125 1 94.88 183 PHE B C 1
ATOM 4921 O O . PHE B 1 183 ? -7.895 -48.25 -24 1 94.88 183 PHE B O 1
ATOM 4928 N N . ILE B 1 184 ? -5.93 -47.594 -23.156 1 92.19 184 ILE B N 1
ATOM 4929 C CA . ILE B 1 184 ? -6.129 -48.281 -21.891 1 92.19 184 ILE B CA 1
ATOM 4930 C C . ILE B 1 184 ? -7.316 -47.656 -21.156 1 92.19 184 ILE B C 1
ATOM 4932 O O . ILE B 1 184 ? -8.172 -48.375 -20.625 1 92.19 184 ILE B O 1
ATOM 4936 N N . ALA B 1 185 ? -7.414 -46.375 -21.125 1 91.88 185 ALA B N 1
ATOM 4937 C CA . ALA B 1 185 ? -8.477 -45.656 -20.438 1 91.88 185 ALA B CA 1
ATOM 4938 C C . ALA B 1 185 ? -9.844 -45.969 -21.031 1 91.88 185 ALA B C 1
ATOM 4940 O O . ALA B 1 185 ? -10.812 -46.219 -20.312 1 91.88 185 ALA B O 1
ATOM 4941 N N . GLU B 1 186 ? -9.898 -45.969 -22.328 1 92.12 186 GLU B N 1
ATOM 4942 C CA . GLU B 1 186 ? -11.156 -46.219 -23.031 1 92.12 186 GLU B CA 1
ATOM 4943 C C . GLU B 1 186 ? -11.562 -47.688 -22.969 1 92.12 186 GLU B C 1
ATOM 4945 O O . GLU B 1 186 ? -12.734 -48 -22.766 1 92.12 186 GLU B O 1
ATOM 4950 N N . SER B 1 187 ? -10.633 -48.562 -23.172 1 88 187 SER B N 1
ATOM 4951 C CA . SER B 1 187 ? -10.922 -50 -23.234 1 88 187 SER B CA 1
ATOM 4952 C C . SER B 1 187 ? -11.398 -50.5 -21.875 1 88 187 SER B C 1
ATOM 4954 O O . SER B 1 187 ? -12.258 -51.375 -21.812 1 88 187 SER B O 1
ATOM 4956 N N . LYS B 1 188 ? -10.852 -49.969 -20.828 1 84.69 188 LYS B N 1
ATOM 4957 C CA . LYS B 1 188 ? -11.195 -50.438 -19.484 1 84.69 188 LYS B CA 1
ATOM 4958 C C . LYS B 1 188 ? -12.172 -49.5 -18.797 1 84.69 188 LYS B C 1
ATOM 4960 O O . LYS B 1 188 ? -12.531 -49.719 -17.641 1 84.69 188 LYS B O 1
ATOM 4965 N N . SER B 1 189 ? -12.609 -48.469 -19.453 1 86.5 189 SER B N 1
ATOM 4966 C CA . SER B 1 189 ? -13.523 -47.469 -18.891 1 86.5 189 SER B CA 1
ATOM 4967 C C . SER B 1 189 ? -13.047 -46.969 -17.547 1 86.5 189 SER B C 1
ATOM 4969 O O . SER B 1 189 ? -13.797 -46.969 -16.562 1 86.5 189 SER B O 1
ATOM 4971 N N . LEU B 1 190 ? -11.82 -46.625 -17.547 1 86.25 190 LEU B N 1
ATOM 4972 C CA . LEU B 1 190 ? -11.211 -46.188 -16.312 1 86.25 190 LEU B CA 1
ATOM 4973 C C . LEU B 1 190 ? -11.586 -44.719 -16.031 1 86.25 190 LEU B C 1
ATOM 4975 O O . LEU B 1 190 ? -11.719 -43.906 -16.953 1 86.25 190 LEU B O 1
ATOM 4979 N N . ASP B 1 191 ? -11.734 -44.438 -14.742 1 88.81 191 ASP B N 1
ATOM 4980 C CA . ASP B 1 191 ? -11.867 -43.031 -14.312 1 88.81 191 ASP B CA 1
ATOM 4981 C C . ASP B 1 191 ? -10.5 -42.375 -14.219 1 88.81 191 ASP B C 1
ATOM 4983 O O . ASP B 1 191 ? -9.727 -42.656 -13.297 1 88.81 191 ASP B O 1
ATOM 4987 N N . VAL B 1 192 ? -10.219 -41.531 -15.148 1 89.94 192 VAL B N 1
ATOM 4988 C CA . VAL B 1 192 ? -8.906 -40.875 -15.242 1 89.94 192 VAL B CA 1
ATOM 4989 C C . VAL B 1 192 ? -8.672 -40 -14.023 1 89.94 192 VAL B C 1
ATOM 4991 O O . VAL B 1 192 ? -7.535 -39.594 -13.734 1 89.94 192 VAL B O 1
ATOM 4994 N N . ASN B 1 193 ? -9.625 -39.625 -13.25 1 92.25 193 ASN B N 1
ATOM 4995 C CA . ASN B 1 193 ? -9.492 -38.781 -12.07 1 92.25 193 ASN B CA 1
ATOM 4996 C C . ASN B 1 193 ? -9.344 -39.594 -10.797 1 92.25 193 ASN B C 1
ATOM 4998 O O . ASN B 1 193 ? -9.195 -39.031 -9.703 1 92.25 193 ASN B O 1
ATOM 5002 N N . ALA B 1 194 ? -9.344 -40.906 -11.008 1 87.81 194 ALA B N 1
ATOM 5003 C CA . ALA B 1 194 ? -9.172 -41.781 -9.852 1 87.81 194 ALA B CA 1
ATOM 5004 C C . ALA B 1 194 ? -7.746 -41.688 -9.32 1 87.81 194 ALA B C 1
ATOM 5006 O O . ALA B 1 194 ? -6.824 -41.312 -10.039 1 87.81 194 ALA B O 1
ATOM 5007 N N . ASP B 1 195 ? -7.617 -42 -7.996 1 88.88 195 ASP B N 1
ATOM 5008 C CA . ASP B 1 195 ? -6.297 -42.062 -7.375 1 88.88 195 ASP B CA 1
ATOM 5009 C C . ASP B 1 195 ? -5.52 -43.281 -7.863 1 88.88 195 ASP B C 1
ATOM 5011 O O . ASP B 1 195 ? -5.961 -44.438 -7.691 1 88.88 195 ASP B O 1
ATOM 5015 N N . ILE B 1 196 ? -4.422 -43.031 -8.516 1 84.25 196 ILE B N 1
ATOM 5016 C CA . ILE B 1 196 ? -3.621 -44.125 -9.062 1 84.25 196 ILE B CA 1
ATOM 5017 C C . ILE B 1 196 ? -2.547 -44.531 -8.062 1 84.25 196 ILE B C 1
ATOM 5019 O O . ILE B 1 196 ? -1.689 -45.375 -8.359 1 84.25 196 ILE B O 1
ATOM 5023 N N . GLY B 1 197 ? -2.57 -43.938 -6.859 1 77.06 197 GLY B N 1
ATOM 5024 C CA . GLY B 1 197 ? -1.633 -44.25 -5.789 1 77.06 197 GLY B CA 1
ATOM 5025 C C . GLY B 1 197 ? -1.099 -43 -5.094 1 77.06 197 GLY B C 1
ATOM 5026 O O . GLY B 1 197 ? -0.796 -42 -5.746 1 77.06 197 GLY B O 1
ATOM 5027 N N . TYR B 1 198 ? -1.018 -43.031 -3.797 1 75.69 198 TYR B N 1
ATOM 5028 C CA . TYR B 1 198 ? -0.398 -42 -2.951 1 75.69 198 TYR B CA 1
ATOM 5029 C C . TYR B 1 198 ? -1.071 -40.656 -3.141 1 75.69 198 TYR B C 1
ATOM 5031 O O . TYR B 1 198 ? -0.408 -39.625 -3.117 1 75.69 198 TYR B O 1
ATOM 5039 N N . GLY B 1 199 ? -2.32 -40.688 -3.607 1 79.25 199 GLY B N 1
ATOM 5040 C CA . GLY B 1 199 ? -3.053 -39.438 -3.725 1 79.25 199 GLY B CA 1
ATOM 5041 C C . GLY B 1 199 ? -2.762 -38.688 -5.016 1 79.25 199 GLY B C 1
ATOM 5042 O O . GLY B 1 199 ? -2.9 -37.469 -5.078 1 79.25 199 GLY B O 1
ATOM 5043 N N . THR B 1 200 ? -2.285 -39.5 -5.969 1 87.94 200 THR B N 1
ATOM 5044 C CA . THR B 1 200 ? -1.906 -38.875 -7.234 1 87.94 200 THR B CA 1
ATOM 5045 C C . THR B 1 200 ? -2.852 -39.312 -8.352 1 87.94 200 THR B C 1
ATOM 5047 O O . THR B 1 200 ? -3.291 -40.469 -8.391 1 87.94 200 THR B O 1
ATOM 5050 N N . THR B 1 201 ? -3.234 -38.406 -9.156 1 91.88 201 THR B N 1
ATOM 5051 C CA . THR B 1 201 ? -4.055 -38.688 -10.328 1 91.88 201 THR B CA 1
ATOM 5052 C C . THR B 1 201 ? -3.184 -38.906 -11.555 1 91.88 201 THR B C 1
ATOM 5054 O O . THR B 1 201 ? -1.978 -38.656 -11.523 1 91.88 201 THR B O 1
ATOM 5057 N N . ALA B 1 202 ? -3.84 -39.438 -12.625 1 92.56 202 ALA B N 1
ATOM 5058 C CA . ALA B 1 202 ? -3.125 -39.656 -13.883 1 92.56 202 ALA B CA 1
ATOM 5059 C C . ALA B 1 202 ? -2.52 -38.344 -14.398 1 92.56 202 ALA B C 1
ATOM 5061 O O . ALA B 1 202 ? -1.377 -38.344 -14.867 1 92.56 202 ALA B O 1
ATOM 5062 N N . LEU B 1 203 ? -3.184 -37.281 -14.188 1 92.75 203 LEU B N 1
ATOM 5063 C CA . LEU B 1 203 ? -2.705 -36 -14.641 1 92.75 203 LEU B CA 1
ATOM 5064 C C . LEU B 1 203 ? -1.536 -35.5 -13.789 1 92.75 203 LEU B C 1
ATOM 5066 O O . LEU B 1 203 ? -0.568 -34.938 -14.305 1 92.75 203 LEU B O 1
ATOM 5070 N N . ASP B 1 204 ? -1.607 -35.719 -12.555 1 92.25 204 ASP B N 1
ATOM 5071 C CA . ASP B 1 204 ? -0.511 -35.344 -11.664 1 92.25 204 ASP B CA 1
ATOM 5072 C C . ASP B 1 204 ? 0.782 -36.062 -12.07 1 92.25 204 ASP B C 1
ATOM 5074 O O . ASP B 1 204 ? 1.851 -35.438 -12.086 1 92.25 204 ASP B O 1
ATOM 5078 N N . LEU B 1 205 ? 0.585 -37.344 -12.305 1 90.88 205 LEU B N 1
ATOM 5079 C CA . LEU B 1 205 ? 1.734 -38.156 -12.695 1 90.88 205 LEU B CA 1
ATOM 5080 C C . LEU B 1 205 ? 2.354 -37.625 -13.992 1 90.88 205 LEU B C 1
ATOM 5082 O O . LEU B 1 205 ? 3.578 -37.531 -14.094 1 90.88 205 LEU B O 1
ATOM 5086 N N . ALA B 1 206 ? 1.55 -37.375 -14.961 1 93.69 206 ALA B N 1
ATOM 5087 C CA . ALA B 1 206 ? 2.02 -36.875 -16.25 1 93.69 206 ALA B CA 1
ATOM 5088 C C . ALA B 1 206 ? 2.783 -35.562 -16.094 1 93.69 206 ALA B C 1
ATOM 5090 O O . ALA B 1 206 ? 3.826 -35.375 -16.719 1 93.69 206 ALA B O 1
ATOM 5091 N N . VAL B 1 207 ? 2.303 -34.688 -15.211 1 92.06 207 VAL B N 1
ATOM 5092 C CA . VAL B 1 207 ? 2.885 -33.375 -15.023 1 92.06 207 VAL B CA 1
ATOM 5093 C C . VAL B 1 207 ? 4.191 -33.469 -14.242 1 92.06 207 VAL B C 1
ATOM 5095 O O . VAL B 1 207 ? 5.184 -32.844 -14.578 1 92.06 207 VAL B O 1
ATOM 5098 N N . ARG B 1 208 ? 4.191 -34.25 -13.273 1 87.69 208 ARG B N 1
ATOM 5099 C CA . ARG B 1 208 ? 5.383 -34.406 -12.445 1 87.69 208 ARG B CA 1
ATOM 5100 C C . ARG B 1 208 ? 6.551 -34.938 -13.273 1 87.69 208 ARG B C 1
ATOM 5102 O O . ARG B 1 208 ? 7.703 -34.594 -13.023 1 87.69 208 ARG B O 1
ATOM 5109 N N . HIS B 1 209 ? 6.195 -35.781 -14.195 1 88.81 209 HIS B N 1
ATOM 5110 C CA . HIS B 1 209 ? 7.234 -36.375 -15.039 1 88.81 209 HIS B CA 1
ATOM 5111 C C . HIS B 1 209 ? 7.418 -35.562 -16.328 1 88.81 209 HIS B C 1
ATOM 5113 O O . HIS B 1 209 ? 8.148 -36 -17.219 1 88.81 209 HIS B O 1
ATOM 5119 N N . ARG B 1 210 ? 6.723 -34.5 -16.438 1 88.5 210 ARG B N 1
ATOM 5120 C CA . ARG B 1 210 ? 6.852 -33.531 -17.547 1 88.5 210 ARG B CA 1
ATOM 5121 C C . ARG B 1 210 ? 6.594 -34.219 -18.891 1 88.5 210 ARG B C 1
ATOM 5123 O O . ARG B 1 210 ? 7.387 -34.094 -19.812 1 88.5 210 ARG B O 1
ATOM 5130 N N . LYS B 1 211 ? 5.582 -35.031 -18.859 1 89.81 211 LYS B N 1
ATOM 5131 C CA . LYS B 1 211 ? 5.188 -35.719 -20.062 1 89.81 211 LYS B CA 1
ATOM 5132 C C . LYS B 1 211 ? 4.164 -34.938 -20.859 1 89.81 211 LYS B C 1
ATOM 5134 O O . LYS B 1 211 ? 2.957 -35.062 -20.656 1 89.81 211 LYS B O 1
ATOM 5139 N N . SER B 1 212 ? 4.582 -34.188 -21.859 1 88.19 212 SER B N 1
ATOM 5140 C CA . SER B 1 212 ? 3.797 -33.156 -22.531 1 88.19 212 SER B CA 1
ATOM 5141 C C . SER B 1 212 ? 2.807 -33.781 -23.516 1 88.19 212 SER B C 1
ATOM 5143 O O . SER B 1 212 ? 1.768 -33.188 -23.812 1 88.19 212 SER B O 1
ATOM 5145 N N . ARG B 1 213 ? 3.092 -35 -23.984 1 91.5 213 ARG B N 1
ATOM 5146 C CA . ARG B 1 213 ? 2.234 -35.562 -25.031 1 91.5 213 ARG B CA 1
ATOM 5147 C C . ARG B 1 213 ? 0.993 -36.219 -24.422 1 91.5 213 ARG B C 1
ATOM 5149 O O . ARG B 1 213 ? -0.072 -36.219 -25.047 1 91.5 213 ARG B O 1
ATOM 5156 N N . VAL B 1 214 ? 1.198 -36.688 -23.203 1 94.38 214 VAL B N 1
ATOM 5157 C CA . VAL B 1 214 ? 0.109 -37.438 -22.594 1 94.38 214 VAL B CA 1
ATOM 5158 C C . VAL B 1 214 ? -0.88 -36.469 -21.938 1 94.38 214 VAL B C 1
ATOM 5160 O O . VAL B 1 214 ? -2.064 -36.781 -21.812 1 94.38 214 VAL B O 1
ATOM 5163 N N . VAL B 1 215 ? -0.52 -35.281 -21.656 1 93.12 215 VAL B N 1
ATOM 5164 C CA . VAL B 1 215 ? -1.321 -34.312 -20.891 1 93.12 215 VAL B CA 1
ATOM 5165 C C . VAL B 1 215 ? -2.576 -33.969 -21.688 1 93.12 215 VAL B C 1
ATOM 5167 O O . VAL B 1 215 ? -3.693 -34.094 -21.188 1 93.12 215 VAL B O 1
ATOM 5170 N N . PRO B 1 216 ? -2.445 -33.594 -22.922 1 91.12 216 PRO B N 1
ATOM 5171 C CA . PRO B 1 216 ? -3.66 -33.25 -23.672 1 91.12 216 PRO B CA 1
ATOM 5172 C C . PRO B 1 216 ? -4.613 -34.438 -23.797 1 91.12 216 PRO B C 1
ATOM 5174 O O . PRO B 1 216 ? -5.832 -34.281 -23.828 1 91.12 216 PRO B O 1
ATOM 5177 N N . VAL B 1 217 ? -4.062 -35.594 -23.859 1 93.19 217 VAL B N 1
ATOM 5178 C CA . VAL B 1 217 ? -4.875 -36.812 -24 1 93.19 217 VAL B CA 1
ATOM 5179 C C .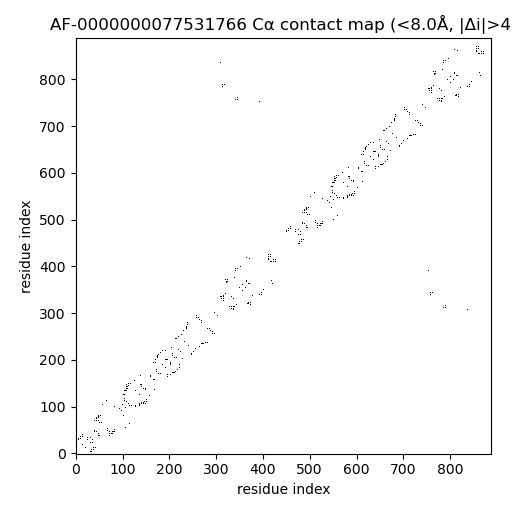 VAL B 1 217 ? -5.688 -37.031 -22.734 1 93.19 217 VAL B C 1
ATOM 5181 O O . VAL B 1 217 ? -6.887 -37.312 -22.797 1 93.19 217 VAL B O 1
ATOM 5184 N N . LEU B 1 218 ? -5.016 -36.906 -21.641 1 94.25 218 LEU B N 1
ATOM 5185 C CA . LEU B 1 218 ? -5.707 -37.094 -20.375 1 94.25 218 LEU B CA 1
ATOM 5186 C C . LEU B 1 218 ? -6.816 -36.062 -20.203 1 94.25 218 LEU B C 1
ATOM 5188 O O . LEU B 1 218 ? -7.902 -36.375 -19.719 1 94.25 218 LEU B O 1
ATOM 5192 N N . LEU B 1 219 ? -6.562 -34.906 -20.625 1 92.19 219 LEU B N 1
ATOM 5193 C CA . LEU B 1 219 ? -7.559 -33.844 -20.531 1 92.19 219 LEU B CA 1
ATOM 5194 C C . LEU B 1 219 ? -8.742 -34.125 -21.453 1 92.19 219 LEU B C 1
ATOM 5196 O O . LEU B 1 219 ? -9.891 -33.875 -21.078 1 92.19 219 LEU B O 1
ATOM 5200 N N . SER B 1 220 ? -8.484 -34.625 -22.625 1 90.25 220 SER B N 1
ATOM 5201 C CA . SER B 1 220 ? -9.547 -34.938 -23.562 1 90.25 220 SER B CA 1
ATOM 5202 C C . SER B 1 220 ? -10.398 -36.094 -23.047 1 90.25 220 SER B C 1
ATOM 5204 O O . SER B 1 220 ? -11.57 -36.219 -23.406 1 90.25 220 SER B O 1
ATOM 5206 N N . LEU B 1 221 ? -9.828 -36.906 -22.172 1 92.56 221 LEU B N 1
ATOM 5207 C CA . LEU B 1 221 ? -10.523 -38.062 -21.594 1 92.56 221 LEU B CA 1
ATOM 5208 C C . LEU B 1 221 ? -11.336 -37.656 -20.375 1 92.56 221 LEU B C 1
ATOM 5210 O O . LEU B 1 221 ? -12.047 -38.469 -19.781 1 92.56 221 LEU B O 1
ATOM 5214 N N . GLY B 1 222 ? -11.156 -36.344 -19.953 1 89.62 222 GLY B N 1
ATOM 5215 C CA . GLY B 1 222 ? -11.992 -35.812 -18.891 1 89.62 222 GLY B CA 1
ATOM 5216 C C . GLY B 1 222 ? -11.234 -35.594 -17.594 1 89.62 222 GLY B C 1
ATOM 5217 O O . GLY B 1 222 ? -11.836 -35.438 -16.531 1 89.62 222 GLY B O 1
ATOM 5218 N N . ALA B 1 223 ? -9.953 -35.656 -17.703 1 92.94 223 ALA B N 1
ATOM 5219 C CA . ALA B 1 223 ? -9.188 -35.312 -16.516 1 92.94 223 ALA B CA 1
ATOM 5220 C C . ALA B 1 223 ? -9.5 -33.906 -16.047 1 92.94 223 ALA B C 1
ATOM 5222 O O . ALA B 1 223 ? -9.656 -33 -16.875 1 92.94 223 ALA B O 1
ATOM 5223 N N . ASP B 1 224 ? -9.594 -33.688 -14.789 1 90.81 224 ASP B N 1
ATOM 5224 C CA . ASP B 1 224 ? -9.945 -32.375 -14.227 1 90.81 224 ASP B CA 1
ATOM 5225 C C . ASP B 1 224 ? -8.727 -31.469 -14.164 1 90.81 224 ASP B C 1
ATOM 5227 O O . ASP B 1 224 ? -8.062 -31.375 -13.125 1 90.81 224 ASP B O 1
ATOM 5231 N N . GLY B 1 225 ? -8.531 -30.828 -15.227 1 88.69 225 GLY B N 1
ATOM 5232 C CA . GLY B 1 225 ? -7.402 -29.922 -15.32 1 88.69 225 GLY B CA 1
ATOM 5233 C C . GLY B 1 225 ? -7.477 -28.766 -14.328 1 88.69 225 GLY B C 1
ATOM 5234 O O . GLY B 1 225 ? -6.449 -28.312 -13.82 1 88.69 225 GLY B O 1
ATOM 5235 N N . VAL B 1 226 ? -8.594 -28.297 -14.055 1 87.25 226 VAL B N 1
ATOM 5236 C CA . VAL B 1 226 ? -8.797 -27.156 -13.148 1 87.25 226 VAL B CA 1
ATOM 5237 C C . VAL B 1 226 ? -8.422 -27.562 -11.727 1 87.25 226 VAL B C 1
ATOM 5239 O O . VAL B 1 226 ? -7.703 -26.844 -11.039 1 87.25 226 VAL B O 1
ATOM 5242 N N . ALA B 1 227 ? -8.883 -28.734 -11.398 1 86.88 227 ALA B N 1
ATOM 5243 C CA . ALA B 1 227 ? -8.547 -29.234 -10.062 1 86.88 227 ALA B CA 1
ATOM 5244 C C . ALA B 1 227 ? -7.043 -29.422 -9.914 1 86.88 227 ALA B C 1
ATOM 5246 O O . ALA B 1 227 ? -6.48 -29.141 -8.852 1 86.88 227 ALA B O 1
ATOM 5247 N N . ALA B 1 228 ? -6.43 -29.969 -10.906 1 90 228 ALA B N 1
ATOM 5248 C CA . ALA B 1 228 ? -4.98 -30.172 -10.875 1 90 228 ALA B CA 1
ATOM 5249 C C . ALA B 1 228 ? -4.254 -28.828 -10.766 1 90 228 ALA B C 1
ATOM 5251 O O . ALA B 1 228 ? -3.289 -28.703 -10.008 1 90 228 ALA B O 1
ATOM 5252 N N . THR B 1 229 ? -4.703 -27.859 -11.508 1 89.31 229 THR B N 1
ATOM 5253 C CA . THR B 1 229 ? -4.121 -26.516 -11.484 1 89.31 229 THR B CA 1
ATOM 5254 C C . THR B 1 229 ? -4.18 -25.922 -10.078 1 89.31 229 THR B C 1
ATOM 5256 O O . THR B 1 229 ? -3.184 -25.391 -9.586 1 89.31 229 THR B O 1
ATOM 5259 N N . LEU B 1 230 ? -5.246 -26.062 -9.453 1 85.44 230 LEU B N 1
ATOM 5260 C CA . LEU B 1 230 ? -5.434 -25.516 -8.109 1 85.44 230 LEU B CA 1
ATOM 5261 C C . LEU B 1 230 ? -4.57 -26.266 -7.098 1 85.44 230 LEU B C 1
ATOM 5263 O O . LEU B 1 230 ? -4.016 -25.656 -6.184 1 85.44 230 LEU B O 1
ATOM 5267 N N . ARG B 1 231 ? -4.465 -27.531 -7.293 1 87.31 231 ARG B N 1
ATOM 5268 C CA . ARG B 1 231 ? -3.643 -28.328 -6.395 1 87.31 231 ARG B CA 1
ATOM 5269 C C . ARG B 1 231 ? -2.174 -27.938 -6.496 1 87.31 231 ARG B C 1
ATOM 5271 O O . ARG B 1 231 ? -1.49 -27.797 -5.48 1 87.31 231 ARG B O 1
ATOM 5278 N N . PHE B 1 232 ? -1.714 -27.828 -7.699 1 89.69 232 PHE B N 1
ATOM 5279 C CA . PHE B 1 232 ? -0.32 -27.453 -7.895 1 89.69 232 PHE B CA 1
ATOM 5280 C C . PHE B 1 232 ? -0.058 -26.047 -7.344 1 89.69 232 PHE B C 1
ATOM 5282 O O . PHE B 1 232 ? 1.031 -25.766 -6.836 1 89.69 232 PHE B O 1
ATOM 5289 N N . CYS B 1 233 ? -1.039 -25.203 -7.414 1 86.62 233 CYS B N 1
ATOM 5290 C CA . CYS B 1 233 ? -0.907 -23.844 -6.879 1 86.62 233 CYS B CA 1
ATOM 5291 C C . CYS B 1 233 ? -0.809 -23.875 -5.359 1 86.62 233 CYS B C 1
ATOM 5293 O O . CYS B 1 233 ? 0.044 -23.203 -4.777 1 86.62 233 CYS B O 1
ATOM 5295 N N . ARG B 1 234 ? -1.61 -24.641 -4.797 1 80.25 234 ARG B N 1
ATOM 5296 C CA . ARG B 1 234 ? -1.65 -24.734 -3.342 1 80.25 234 ARG B CA 1
ATOM 5297 C C . ARG B 1 234 ? -0.369 -25.359 -2.797 1 80.25 234 ARG B C 1
ATOM 5299 O O . ARG B 1 234 ? 0.093 -24.984 -1.713 1 80.25 234 ARG B O 1
ATOM 5306 N N . SER B 1 235 ? 0.144 -26.281 -3.584 1 83.75 235 SER B N 1
ATOM 5307 C CA . SER B 1 235 ? 1.36 -26.953 -3.152 1 83.75 235 SER B CA 1
ATOM 5308 C C . SER B 1 235 ? 2.605 -26.188 -3.568 1 83.75 235 SER B C 1
ATOM 5310 O O . SER B 1 235 ? 3.73 -26.641 -3.342 1 83.75 235 SER B O 1
ATOM 5312 N N . HIS B 1 236 ? 2.479 -25.094 -4.219 1 84.69 236 HIS B N 1
ATOM 5313 C CA . HIS B 1 236 ? 3.549 -24.203 -4.66 1 84.69 236 HIS B CA 1
ATOM 5314 C C . HIS B 1 236 ? 4.469 -24.906 -5.656 1 84.69 236 HIS B C 1
ATOM 5316 O O . HIS B 1 236 ? 5.676 -24.656 -5.672 1 84.69 236 HIS B O 1
ATOM 5322 N N . ALA B 1 237 ? 3.902 -25.922 -6.301 1 88.38 237 ALA B N 1
ATOM 5323 C CA . ALA B 1 237 ? 4.641 -26.578 -7.375 1 88.38 237 ALA B CA 1
ATOM 5324 C C . ALA B 1 237 ? 4.535 -25.781 -8.672 1 88.38 237 ALA B C 1
ATOM 5326 O O . ALA B 1 237 ? 3.92 -26.25 -9.641 1 88.38 237 ALA B O 1
ATOM 5327 N N . PHE B 1 238 ? 5.234 -24.703 -8.75 1 90.56 238 PHE B N 1
ATOM 5328 C CA . PHE B 1 238 ? 5.059 -23.719 -9.812 1 90.56 238 PHE B CA 1
ATOM 5329 C C . PHE B 1 238 ? 5.617 -24.25 -11.133 1 90.56 238 PHE B C 1
ATOM 5331 O O . PHE B 1 238 ? 5.09 -23.938 -12.203 1 90.56 238 PHE B O 1
ATOM 5338 N N . ALA B 1 239 ? 6.633 -25.031 -11.031 1 87.69 239 ALA B N 1
ATOM 5339 C CA . ALA B 1 239 ? 7.188 -25.594 -12.258 1 87.69 239 ALA B CA 1
ATOM 5340 C C . ALA B 1 239 ? 6.191 -26.547 -12.922 1 87.69 239 ALA B C 1
ATOM 5342 O O . ALA B 1 239 ? 5.992 -26.5 -14.133 1 87.69 239 ALA B O 1
ATOM 5343 N N . SER B 1 240 ? 5.578 -27.406 -12.047 1 90 240 SER B N 1
ATOM 5344 C CA . SER B 1 240 ? 4.578 -28.344 -12.547 1 90 240 SER B CA 1
ATOM 5345 C C . SER B 1 240 ? 3.363 -27.609 -13.102 1 90 240 SER B C 1
ATOM 5347 O O . SER B 1 240 ? 2.826 -27.984 -14.141 1 90 240 SER B O 1
ATOM 5349 N N . LEU B 1 241 ? 2.982 -26.594 -12.406 1 91.06 241 LEU B N 1
ATOM 5350 C CA . LEU B 1 241 ? 1.844 -25.797 -12.844 1 91.06 241 LEU B CA 1
ATOM 5351 C C . LEU B 1 241 ? 2.127 -25.141 -14.188 1 91.06 241 LEU B C 1
ATOM 5353 O O . LEU B 1 241 ? 1.27 -25.125 -15.07 1 91.06 241 LEU B O 1
ATOM 5357 N N . SER B 1 242 ? 3.297 -24.625 -14.32 1 90.19 242 SER B N 1
ATOM 5358 C CA . SER B 1 242 ? 3.678 -23.984 -15.57 1 90.19 242 SER B CA 1
ATOM 5359 C C . SER B 1 242 ? 3.672 -24.984 -16.719 1 90.19 242 SER B C 1
ATOM 5361 O O . SER B 1 242 ? 3.254 -24.656 -17.844 1 90.19 242 SER B O 1
ATOM 5363 N N . TRP B 1 243 ? 4.141 -26.109 -16.438 1 87.69 243 TRP B N 1
ATOM 5364 C CA . TRP B 1 243 ? 4.195 -27.156 -17.453 1 87.69 243 TRP B CA 1
ATOM 5365 C C . TRP B 1 243 ? 2.791 -27.594 -17.859 1 87.69 243 TRP B C 1
ATOM 5367 O O . TRP B 1 243 ? 2.523 -27.844 -19.031 1 87.69 243 TRP B O 1
ATOM 5377 N N . LEU B 1 244 ? 1.942 -27.781 -16.906 1 91.69 244 LEU B N 1
ATOM 5378 C CA . LEU B 1 244 ? 0.561 -28.172 -17.156 1 91.69 244 LEU B CA 1
ATOM 5379 C C . LEU B 1 244 ? -0.133 -27.141 -18.062 1 91.69 244 LEU B C 1
ATOM 5381 O O . LEU B 1 244 ? -0.804 -27.516 -19.016 1 91.69 244 LEU B O 1
ATOM 5385 N N . LEU B 1 245 ? 0.124 -25.906 -17.734 1 89.88 245 LEU B N 1
ATOM 5386 C CA . LEU B 1 245 ? -0.526 -24.844 -18.484 1 89.88 245 LEU B CA 1
ATOM 5387 C C . LEU B 1 245 ? 0.043 -24.75 -19.906 1 89.88 245 LEU B C 1
ATOM 5389 O O . LEU B 1 245 ? -0.677 -24.422 -20.844 1 89.88 245 LEU B O 1
ATOM 5393 N N . GLU B 1 246 ? 1.24 -25.078 -20.031 1 87.88 246 GLU B N 1
ATOM 5394 C CA . GLU B 1 246 ? 1.879 -25.062 -21.344 1 87.88 246 GLU B CA 1
ATOM 5395 C C . GLU B 1 246 ? 1.417 -26.234 -22.203 1 87.88 246 GLU B C 1
ATOM 5397 O O . GLU B 1 246 ? 1.067 -26.047 -23.375 1 87.88 246 GLU B O 1
ATOM 5402 N N . ALA B 1 247 ? 1.413 -27.375 -21.562 1 86.44 247 ALA B N 1
ATOM 5403 C CA . ALA B 1 247 ? 1.089 -28.609 -22.281 1 86.44 247 ALA B CA 1
ATOM 5404 C C . ALA B 1 247 ? -0.406 -28.688 -22.578 1 86.44 247 ALA B C 1
ATOM 5406 O O . ALA B 1 247 ? -0.814 -29.234 -23.609 1 86.44 247 ALA B O 1
ATOM 5407 N N . GLY B 1 248 ? -1.159 -28.188 -21.641 1 84.31 248 GLY B N 1
ATOM 5408 C CA . GLY B 1 248 ? -2.604 -28.312 -21.766 1 84.31 248 GLY B CA 1
ATOM 5409 C C . GLY B 1 248 ? -3.266 -27.016 -22.219 1 84.31 248 GLY B C 1
ATOM 5410 O O . GLY B 1 248 ? -4.473 -26.844 -22.047 1 84.31 248 GLY B O 1
ATOM 5411 N N . SER B 1 249 ? -2.576 -26.078 -22.766 1 76.31 249 SER B N 1
ATOM 5412 C CA . SER B 1 249 ? -3.008 -24.703 -22.984 1 76.31 249 SER B CA 1
ATOM 5413 C C . SER B 1 249 ? -4.289 -24.641 -23.812 1 76.31 249 SER B C 1
ATOM 5415 O O . SER B 1 249 ? -5.23 -23.938 -23.469 1 76.31 249 SER B O 1
ATOM 5417 N N . SER B 1 250 ? -4.379 -25.422 -24.812 1 77.06 250 SER B N 1
ATOM 5418 C CA . SER B 1 250 ? -5.539 -25.344 -25.688 1 77.06 250 SER B CA 1
ATOM 5419 C C . SER B 1 250 ? -6.809 -25.797 -24.969 1 77.06 250 SER B C 1
ATOM 5421 O O . SER B 1 250 ? -7.855 -25.156 -25.094 1 77.06 250 SER B O 1
ATOM 5423 N N . THR B 1 251 ? -6.672 -26.781 -24.125 1 79.69 251 THR B N 1
ATOM 5424 C CA . THR B 1 251 ? -7.836 -27.312 -23.422 1 79.69 251 THR B CA 1
ATOM 5425 C C . THR B 1 251 ? -8.109 -26.516 -22.156 1 79.69 251 THR B C 1
ATOM 5427 O O . THR B 1 251 ? -9.266 -26.25 -21.828 1 79.69 251 THR B O 1
ATOM 5430 N N . LEU B 1 252 ? -7.129 -26.172 -21.562 1 82.88 252 LEU B N 1
ATOM 5431 C CA . LEU B 1 252 ? -7.285 -25.5 -20.281 1 82.88 252 LEU B CA 1
ATOM 5432 C C . LEU B 1 252 ? -7.734 -24.062 -20.469 1 82.88 252 LEU B C 1
ATOM 5434 O O . LEU B 1 252 ? -8.391 -23.484 -19.594 1 82.88 252 LEU B O 1
ATOM 5438 N N . ARG B 1 253 ? -7.418 -23.531 -21.562 1 76 253 ARG B N 1
ATOM 5439 C CA . ARG B 1 253 ? -7.84 -22.172 -21.875 1 76 253 ARG B CA 1
ATOM 5440 C C . ARG B 1 253 ? -9.359 -22.062 -21.891 1 76 253 ARG B C 1
ATOM 5442 O O . ARG B 1 253 ? -9.914 -21.031 -21.5 1 76 253 ARG B O 1
ATOM 5449 N N . ASN B 1 254 ? -9.891 -23.078 -22.203 1 76.69 254 ASN B N 1
ATOM 5450 C CA . ASN B 1 254 ? -11.344 -23.047 -22.312 1 76.69 254 ASN B CA 1
ATOM 5451 C C . ASN B 1 254 ? -12.016 -23.453 -21 1 76.69 254 ASN B C 1
ATOM 5453 O O . ASN B 1 254 ? -13.172 -23.109 -20.766 1 76.69 254 ASN B O 1
ATOM 5457 N N . SER B 1 255 ? -11.242 -24.141 -20.234 1 81.44 255 SER B N 1
ATOM 5458 C CA . SER B 1 255 ? -11.828 -24.656 -19.016 1 81.44 255 SER B CA 1
ATOM 5459 C C . SER B 1 255 ? -11.633 -23.703 -17.844 1 81.44 255 SER B C 1
ATOM 5461 O O . SER B 1 255 ? -12.414 -23.703 -16.891 1 81.44 255 SER B O 1
ATOM 5463 N N . LEU B 1 256 ? -10.656 -22.906 -17.984 1 84.81 256 LEU B N 1
ATOM 5464 C CA . LEU B 1 256 ? -10.375 -21.969 -16.906 1 84.81 256 LEU B CA 1
ATOM 5465 C C . LEU B 1 256 ? -11.102 -20.641 -17.125 1 84.81 256 LEU B C 1
ATOM 5467 O O . LEU B 1 256 ? -11.008 -20.047 -18.203 1 84.81 256 LEU B O 1
ATOM 5471 N N . ARG B 1 257 ? -11.992 -20.328 -16.172 1 84.5 257 ARG B N 1
ATOM 5472 C CA . ARG B 1 257 ? -12.664 -19.031 -16.203 1 84.5 257 ARG B CA 1
ATOM 5473 C C . ARG B 1 257 ? -11.695 -17.906 -15.844 1 84.5 257 ARG B C 1
ATOM 5475 O O . ARG B 1 257 ? -10.641 -18.156 -15.266 1 84.5 257 ARG B O 1
ATOM 5482 N N . LEU B 1 258 ? -12.023 -16.781 -16.188 1 86.94 258 LEU B N 1
ATOM 5483 C CA . LEU B 1 258 ? -11.219 -15.602 -15.867 1 86.94 258 LEU B CA 1
ATOM 5484 C C . LEU B 1 258 ? -10.984 -15.484 -14.367 1 86.94 258 LEU B C 1
ATOM 5486 O O . LEU B 1 258 ? -9.883 -15.156 -13.93 1 86.94 258 LEU B O 1
ATOM 5490 N N . GLN B 1 259 ? -12 -15.758 -13.617 1 86.69 259 GLN B N 1
ATOM 5491 C CA . GLN B 1 259 ? -11.883 -15.695 -12.164 1 86.69 259 GLN B CA 1
ATOM 5492 C C . GLN B 1 259 ? -10.844 -16.688 -11.648 1 86.69 259 GLN B C 1
ATOM 5494 O O . GLN B 1 259 ? -10.109 -16.391 -10.711 1 86.69 259 GLN B O 1
ATOM 5499 N N . ASP B 1 260 ? -10.812 -17.812 -12.258 1 88 260 ASP B N 1
ATOM 5500 C CA . ASP B 1 260 ? -9.836 -18.812 -11.867 1 88 260 ASP B CA 1
ATOM 5501 C C . ASP B 1 260 ? -8.414 -18.344 -12.156 1 88 260 ASP B C 1
ATOM 5503 O O . ASP B 1 260 ? -7.504 -18.562 -11.352 1 88 260 ASP B O 1
ATOM 5507 N N . LEU B 1 261 ? -8.281 -17.734 -13.297 1 89.94 261 LEU B N 1
ATOM 5508 C CA . LEU B 1 261 ? -6.965 -17.234 -13.688 1 89.94 261 LEU B CA 1
ATOM 5509 C C . LEU B 1 261 ? -6.496 -16.141 -12.75 1 89.94 261 LEU B C 1
ATOM 5511 O O . LEU B 1 261 ? -5.32 -16.094 -12.383 1 89.94 261 LEU B O 1
ATOM 5515 N N . LEU B 1 262 ? -7.402 -15.297 -12.375 1 91.19 262 LEU B N 1
ATOM 5516 C CA . LEU B 1 262 ? -7.066 -14.227 -11.445 1 91.19 262 LEU B CA 1
ATOM 5517 C C . LEU B 1 262 ? -6.68 -14.797 -10.078 1 91.19 262 LEU B C 1
ATOM 5519 O O . LEU B 1 262 ? -5.703 -14.352 -9.469 1 91.19 262 LEU B O 1
ATOM 5523 N N . ASP B 1 263 ? -7.418 -15.781 -9.68 1 89.5 263 ASP B N 1
ATOM 5524 C CA . ASP B 1 263 ? -7.121 -16.438 -8.406 1 89.5 263 ASP B CA 1
ATOM 5525 C C . ASP B 1 263 ? -5.727 -17.062 -8.422 1 89.5 263 ASP B C 1
ATOM 5527 O O . ASP B 1 263 ? -4.973 -16.938 -7.457 1 89.5 263 ASP B O 1
ATOM 5531 N N . LEU B 1 264 ? -5.457 -17.719 -9.469 1 91 264 LEU B N 1
ATOM 5532 C CA . LEU B 1 264 ? -4.16 -18.359 -9.602 1 91 264 LEU B CA 1
ATOM 5533 C C . LEU B 1 264 ? -3.033 -17.328 -9.578 1 91 264 LEU B C 1
ATOM 5535 O O . LEU B 1 264 ? -2.018 -17.531 -8.906 1 91 264 LEU B O 1
ATOM 5539 N N . THR B 1 265 ? -3.232 -16.234 -10.281 1 93.5 265 THR B N 1
ATOM 5540 C CA . THR B 1 265 ? -2.211 -15.195 -10.383 1 93.5 265 THR B CA 1
ATOM 5541 C C . THR B 1 265 ? -1.937 -14.562 -9.023 1 93.5 265 THR B C 1
ATOM 5543 O O . THR B 1 265 ? -0.78 -14.383 -8.641 1 93.5 265 THR B O 1
ATOM 5546 N N . VAL B 1 266 ? -2.984 -14.266 -8.336 1 92 266 VAL B N 1
ATOM 5547 C CA . VAL B 1 266 ? -2.855 -13.648 -7.023 1 92 266 VAL B CA 1
ATOM 5548 C C . VAL B 1 266 ? -2.141 -14.602 -6.07 1 92 266 VAL B C 1
ATOM 5550 O O . VAL B 1 266 ? -1.257 -14.188 -5.316 1 92 266 VAL B O 1
ATOM 5553 N N . ASN B 1 267 ? -2.455 -15.836 -6.145 1 88.81 267 ASN B N 1
ATOM 5554 C CA . ASN B 1 267 ? -1.83 -16.828 -5.281 1 88.81 267 ASN B CA 1
ATOM 5555 C C . ASN B 1 267 ? -0.343 -16.984 -5.586 1 88.81 267 ASN B C 1
ATOM 5557 O O . ASN B 1 267 ? 0.469 -17.156 -4.676 1 88.81 267 ASN B O 1
ATOM 5561 N N . VAL B 1 268 ? -0.018 -16.984 -6.801 1 91.25 268 VAL B N 1
ATOM 5562 C CA . VAL B 1 268 ? 1.372 -17.141 -7.219 1 91.25 268 VAL B CA 1
ATOM 5563 C C . VAL B 1 268 ? 2.191 -15.945 -6.746 1 91.25 268 VAL B C 1
ATOM 5565 O O . VAL B 1 268 ? 3.314 -16.109 -6.262 1 91.25 268 VAL B O 1
ATOM 5568 N N . VAL B 1 269 ? 1.617 -14.781 -6.824 1 91.56 269 VAL B N 1
ATOM 5569 C CA . VAL B 1 269 ? 2.344 -13.555 -6.516 1 91.56 269 VAL B CA 1
ATOM 5570 C C . VAL B 1 269 ? 2.494 -13.406 -5.004 1 91.56 269 VAL B C 1
ATOM 5572 O O . VAL B 1 269 ? 3.525 -12.93 -4.52 1 91.56 269 VAL B O 1
ATOM 5575 N N . LEU B 1 270 ? 1.548 -13.797 -4.227 1 86.69 270 LEU B N 1
ATOM 5576 C CA . LEU B 1 270 ? 1.549 -13.594 -2.783 1 86.69 270 LEU B CA 1
ATOM 5577 C C . LEU B 1 270 ? 2.426 -14.625 -2.088 1 86.69 270 LEU B C 1
ATOM 5579 O O . LEU B 1 270 ? 2.875 -14.414 -0.96 1 86.69 270 LEU B O 1
ATOM 5583 N N . GLN B 1 271 ? 2.764 -15.633 -2.799 1 84.62 271 GLN B N 1
ATOM 5584 C CA . GLN B 1 271 ? 3.514 -16.703 -2.162 1 84.62 271 GLN B CA 1
ATOM 5585 C C . GLN B 1 271 ? 5.004 -16.391 -2.111 1 84.62 271 GLN B C 1
ATOM 5587 O O . GLN B 1 271 ? 5.578 -15.922 -3.098 1 84.62 271 GLN B O 1
ATOM 5592 N N . ARG B 1 272 ? 5.527 -16.547 -0.899 1 82.38 272 ARG B N 1
ATOM 5593 C CA . ARG B 1 272 ? 6.973 -16.422 -0.738 1 82.38 272 ARG B CA 1
ATOM 5594 C C . ARG B 1 272 ? 7.664 -17.75 -1.001 1 82.38 272 ARG B C 1
ATOM 5596 O O . ARG B 1 272 ? 7.352 -18.766 -0.359 1 82.38 272 ARG B O 1
ATOM 5603 N N . VAL B 1 273 ? 8.508 -17.781 -1.932 1 85.31 273 VAL B N 1
ATOM 5604 C CA . VAL B 1 273 ? 9.102 -19.047 -2.359 1 85.31 273 VAL B CA 1
ATOM 5605 C C . VAL B 1 273 ? 10.609 -19 -2.123 1 85.31 273 VAL B C 1
ATOM 5607 O O . VAL B 1 273 ? 11.18 -17.938 -1.882 1 85.31 273 VAL B O 1
ATOM 5610 N N . SER B 1 274 ? 11.18 -20.172 -2.146 1 84.94 274 SER B N 1
ATOM 5611 C CA . SER B 1 274 ? 12.633 -20.312 -2.053 1 84.94 274 SER B CA 1
ATOM 5612 C C . SER B 1 274 ? 13.312 -19.734 -3.289 1 84.94 274 SER B C 1
ATOM 5614 O O . SER B 1 274 ? 12.688 -19.562 -4.336 1 84.94 274 SER B O 1
ATOM 5616 N N . PRO B 1 275 ? 14.531 -19.328 -3.15 1 83.56 275 PRO B N 1
ATOM 5617 C CA . PRO B 1 275 ? 15.266 -18.75 -4.281 1 83.56 275 PRO B CA 1
ATOM 5618 C C . PRO B 1 275 ? 15.281 -19.672 -5.504 1 83.56 275 PRO B C 1
ATOM 5620 O O . PRO B 1 275 ? 15.281 -19.188 -6.641 1 83.56 275 PRO B O 1
ATOM 5623 N N . THR B 1 276 ? 15.203 -20.984 -5.199 1 83.75 276 THR B N 1
ATOM 5624 C CA . THR B 1 276 ? 15.266 -21.938 -6.301 1 83.75 276 THR B CA 1
ATOM 5625 C C . THR B 1 276 ? 13.961 -21.938 -7.09 1 83.75 276 THR B C 1
ATOM 5627 O O . THR B 1 276 ? 13.945 -22.297 -8.273 1 83.75 276 THR B O 1
ATOM 5630 N N . GLN B 1 277 ? 12.938 -21.516 -6.449 1 87.75 277 GLN B N 1
ATOM 5631 C CA . GLN B 1 277 ? 11.617 -21.562 -7.074 1 87.75 277 GLN B CA 1
ATOM 5632 C C . GLN B 1 277 ? 11.258 -20.203 -7.684 1 87.75 277 GLN B C 1
ATOM 5634 O O . GLN B 1 277 ? 10.242 -20.094 -8.383 1 87.75 277 GLN B O 1
ATOM 5639 N N . LYS B 1 278 ? 12.117 -19.25 -7.566 1 89.75 278 LYS B N 1
ATOM 5640 C CA . LYS B 1 278 ? 11.797 -17.891 -7.988 1 89.75 278 LYS B CA 1
ATOM 5641 C C . LYS B 1 278 ? 11.68 -17.797 -9.508 1 89.75 278 LYS B C 1
ATOM 5643 O O . LYS B 1 278 ? 10.797 -17.109 -10.023 1 89.75 278 LYS B O 1
ATOM 5648 N N . ASN B 1 279 ? 12.547 -18.469 -10.133 1 91.38 279 ASN B N 1
ATOM 5649 C CA . ASN B 1 279 ? 12.5 -18.438 -11.594 1 91.38 279 ASN B CA 1
ATOM 5650 C C . ASN B 1 279 ? 11.211 -19.062 -12.117 1 91.38 279 ASN B C 1
ATOM 5652 O O . ASN B 1 279 ? 10.602 -18.547 -13.062 1 91.38 279 ASN B O 1
ATOM 5656 N N . SER B 1 280 ? 10.867 -20.219 -11.461 1 91 280 SER B N 1
ATOM 5657 C CA . SER B 1 280 ? 9.633 -20.875 -11.859 1 91 280 SER B CA 1
ATOM 5658 C C . SER B 1 280 ? 8.422 -20 -11.578 1 91 280 SER B C 1
ATOM 5660 O O . SER B 1 280 ? 7.453 -20 -12.344 1 91 280 SER B O 1
ATOM 5662 N N . GLN B 1 281 ? 8.5 -19.25 -10.555 1 93.5 281 GLN B N 1
ATOM 5663 C CA . GLN B 1 281 ? 7.422 -18.344 -10.188 1 93.5 281 GLN B CA 1
ATOM 5664 C C . GLN B 1 281 ? 7.277 -17.219 -11.211 1 93.5 281 GLN B C 1
ATOM 5666 O O . GLN B 1 281 ? 6.16 -16.875 -11.609 1 93.5 281 GLN B O 1
ATOM 5671 N N . VAL B 1 282 ? 8.398 -16.719 -11.672 1 94.88 282 VAL B N 1
ATOM 5672 C CA . VAL B 1 282 ? 8.398 -15.617 -12.633 1 94.88 282 VAL B CA 1
ATOM 5673 C C . VAL B 1 282 ? 7.863 -16.109 -13.977 1 94.88 282 VAL B C 1
ATOM 5675 O O . VAL B 1 282 ? 7.047 -15.43 -14.609 1 94.88 282 VAL B O 1
ATOM 5678 N N . VAL B 1 283 ? 8.297 -17.266 -14.367 1 93.25 283 VAL B N 1
ATOM 5679 C CA . VAL B 1 283 ? 7.863 -17.828 -15.641 1 93.25 283 VAL B CA 1
ATOM 5680 C C . VAL B 1 283 ? 6.363 -18.109 -15.602 1 93.25 283 VAL B C 1
ATOM 5682 O O . VAL B 1 283 ? 5.648 -17.812 -16.562 1 93.25 283 VAL B O 1
ATOM 5685 N N . LEU B 1 284 ? 5.961 -18.703 -14.523 1 94 284 LEU B N 1
ATOM 5686 C CA . LEU B 1 284 ? 4.543 -19.016 -14.367 1 94 284 LEU B CA 1
ATOM 5687 C C . LEU B 1 284 ? 3.703 -17.734 -14.398 1 94 284 LEU B C 1
ATOM 5689 O O . LEU B 1 284 ? 2.645 -17.703 -15.031 1 94 284 LEU B O 1
ATOM 5693 N N . LEU B 1 285 ? 4.152 -16.688 -13.727 1 95.19 285 LEU B N 1
ATOM 5694 C CA . LEU B 1 285 ? 3.424 -15.422 -13.711 1 95.19 285 LEU B CA 1
ATOM 5695 C C . LEU B 1 285 ? 3.285 -14.859 -15.125 1 95.19 285 LEU B C 1
ATOM 5697 O O . LEU B 1 285 ? 2.213 -14.383 -15.508 1 95.19 285 LEU B O 1
ATOM 5701 N N . GLY B 1 286 ? 4.363 -14.922 -15.875 1 94.94 286 GLY B N 1
ATOM 5702 C CA . GLY B 1 286 ? 4.301 -14.477 -17.25 1 94.94 286 GLY B CA 1
ATOM 5703 C C . GLY B 1 286 ? 3.27 -15.219 -18.078 1 94.94 286 GLY B C 1
ATOM 5704 O O . GLY B 1 286 ? 2.521 -14.609 -18.844 1 94.94 286 GLY B O 1
ATOM 5705 N N . ARG B 1 287 ? 3.199 -16.484 -17.891 1 91.88 287 ARG B N 1
ATOM 5706 C CA . ARG B 1 287 ? 2.246 -17.312 -18.609 1 91.88 287 ARG B CA 1
ATOM 5707 C C . ARG B 1 287 ? 0.812 -16.984 -18.219 1 91.88 287 ARG B C 1
ATOM 5709 O O . ARG B 1 287 ? -0.076 -16.922 -19.062 1 91.88 287 ARG B O 1
ATOM 5716 N N . LEU B 1 288 ? 0.598 -16.844 -16.969 1 93.12 288 LEU B N 1
ATOM 5717 C CA . LEU B 1 288 ? -0.741 -16.531 -16.469 1 93.12 288 LEU B CA 1
ATOM 5718 C C . LEU B 1 288 ? -1.225 -15.195 -17.016 1 93.12 288 LEU B C 1
ATOM 5720 O O . LEU B 1 288 ? -2.395 -15.055 -17.375 1 93.12 288 LEU B O 1
ATOM 5724 N N . ILE B 1 289 ? -0.332 -14.234 -17.094 1 94.25 289 ILE B N 1
ATOM 5725 C CA . ILE B 1 289 ? -0.698 -12.922 -17.625 1 94.25 289 ILE B CA 1
ATOM 5726 C C . ILE B 1 289 ? -1.09 -13.055 -19.094 1 94.25 289 ILE B C 1
ATOM 5728 O O . ILE B 1 289 ? -2.059 -12.438 -19.531 1 94.25 289 ILE B O 1
ATOM 5732 N N . ASP B 1 290 ? -0.373 -13.883 -19.812 1 91.31 290 ASP B N 1
ATOM 5733 C CA . ASP B 1 290 ? -0.7 -14.133 -21.219 1 91.31 290 ASP B CA 1
ATOM 5734 C C . ASP B 1 290 ? -2.076 -14.781 -21.359 1 91.31 290 ASP B C 1
ATOM 5736 O O . ASP B 1 290 ? -2.848 -14.43 -22.25 1 91.31 290 ASP B O 1
ATOM 5740 N N . MET B 1 291 ? -2.348 -15.672 -20.5 1 89.25 291 MET B N 1
ATOM 5741 C CA . MET B 1 291 ? -3.631 -16.359 -20.531 1 89.25 291 MET B CA 1
ATOM 5742 C C . MET B 1 291 ? -4.773 -15.414 -20.188 1 89.25 291 MET B C 1
ATOM 5744 O O . MET B 1 291 ? -5.859 -15.508 -20.766 1 89.25 291 MET B O 1
ATOM 5748 N N . ILE B 1 292 ? -4.574 -14.516 -19.25 1 90.75 292 ILE B N 1
ATOM 5749 C CA . ILE B 1 292 ? -5.586 -13.531 -18.891 1 90.75 292 ILE B CA 1
ATOM 5750 C C . ILE B 1 292 ? -5.852 -12.602 -20.078 1 90.75 292 ILE B C 1
ATOM 5752 O O . ILE B 1 292 ? -7 -12.25 -20.344 1 90.75 292 ILE B O 1
ATOM 5756 N N . ASN B 1 293 ? -4.758 -12.18 -20.688 1 88.88 293 ASN B N 1
ATOM 5757 C CA . ASN B 1 293 ? -4.895 -11.32 -21.844 1 88.88 293 ASN B CA 1
ATOM 5758 C C . ASN B 1 293 ? -5.699 -11.992 -22.953 1 88.88 293 ASN B C 1
ATOM 5760 O O . ASN B 1 293 ? -6.469 -11.336 -23.656 1 88.88 293 ASN B O 1
ATOM 5764 N N . TRP B 1 294 ? -5.516 -13.273 -23.062 1 83.88 294 TRP B N 1
ATOM 5765 C CA . TRP B 1 294 ? -6.258 -14.039 -24.062 1 83.88 294 TRP B CA 1
ATOM 5766 C C . TRP B 1 294 ? -7.723 -14.172 -23.672 1 83.88 294 TRP B C 1
ATOM 5768 O O . TRP B 1 294 ? -8.617 -14.047 -24.5 1 83.88 294 TRP B O 1
ATOM 5778 N N . ALA B 1 295 ? -7.91 -14.516 -22.422 1 83 295 ALA B N 1
ATOM 5779 C CA . ALA B 1 295 ? -9.273 -14.68 -21.922 1 83 295 ALA B CA 1
ATOM 5780 C C . ALA B 1 295 ? -10.062 -13.375 -22.047 1 83 295 ALA B C 1
ATOM 5782 O O . ALA B 1 295 ? -11.273 -13.398 -22.297 1 83 295 ALA B O 1
ATOM 5783 N N . ARG B 1 296 ? -9.406 -12.297 -21.812 1 80.5 296 ARG B N 1
ATOM 5784 C CA . ARG B 1 296 ? -10.016 -10.969 -21.922 1 80.5 296 ARG B CA 1
ATOM 5785 C C . ARG B 1 296 ? -10.516 -10.711 -23.344 1 80.5 296 ARG B C 1
ATOM 5787 O O . ARG B 1 296 ? -11.578 -10.117 -23.531 1 80.5 296 ARG B O 1
ATOM 5794 N N . LEU B 1 297 ? -9.688 -11.125 -24.234 1 75.19 297 LEU B N 1
ATOM 5795 C CA . LEU B 1 297 ? -10.031 -10.906 -25.625 1 75.19 297 LEU B CA 1
ATOM 5796 C C . LEU B 1 297 ? -11.258 -11.727 -26.031 1 75.19 297 LEU B C 1
ATOM 5798 O O . LEU B 1 297 ? -12.031 -11.312 -26.891 1 75.19 297 LEU B O 1
ATOM 5802 N N . GLY B 1 298 ? -11.289 -12.805 -25.281 1 65.88 298 GLY B N 1
ATOM 5803 C CA . GLY B 1 298 ? -12.43 -13.648 -25.594 1 65.88 298 GLY B CA 1
ATOM 5804 C C . GLY B 1 298 ? -13.703 -13.219 -24.875 1 65.88 298 GLY B C 1
ATOM 5805 O O . GLY B 1 298 ? -14.805 -13.398 -25.391 1 65.88 298 GLY B O 1
ATOM 5806 N N . GLU B 1 299 ? -13.594 -12.984 -23.516 1 63.69 299 GLU B N 1
ATOM 5807 C CA . GLU B 1 299 ? -14.766 -12.672 -22.703 1 63.69 299 GLU B CA 1
ATOM 5808 C C . GLU B 1 299 ? -14.828 -11.188 -22.359 1 63.69 299 GLU B C 1
ATOM 5810 O O . GLU B 1 299 ? -13.797 -10.523 -22.266 1 63.69 299 GLU B O 1
ATOM 5815 N N . THR B 1 300 ? -15.773 -10.422 -22.688 1 62 300 THR B N 1
ATOM 5816 C CA . THR B 1 300 ? -16.141 -9.016 -22.812 1 62 300 THR B CA 1
ATOM 5817 C C . THR B 1 300 ? -15.969 -8.289 -21.484 1 62 300 THR B C 1
ATOM 5819 O O . THR B 1 300 ? -16.094 -7.066 -21.406 1 62 300 THR B O 1
ATOM 5822 N N . ARG B 1 301 ? -15.57 -8.953 -20.375 1 70.69 301 ARG B N 1
ATOM 5823 C CA . ARG B 1 301 ? -15.898 -8.133 -19.219 1 70.69 301 ARG B CA 1
ATOM 5824 C C . ARG B 1 301 ? -14.688 -7.332 -18.75 1 70.69 301 ARG B C 1
ATOM 5826 O O . ARG B 1 301 ? -14.836 -6.246 -18.172 1 70.69 301 ARG B O 1
ATOM 5833 N N . MET B 1 302 ? -13.406 -7.82 -19.25 1 83.56 302 MET B N 1
ATOM 5834 C CA . MET B 1 302 ? -12.258 -7.113 -18.688 1 83.56 302 MET B CA 1
ATOM 5835 C C . MET B 1 302 ? -11.609 -6.211 -19.734 1 83.56 302 MET B C 1
ATOM 5837 O O . MET B 1 302 ? -11.156 -6.688 -20.781 1 83.56 302 MET B O 1
ATOM 5841 N N . SER B 1 303 ? -11.617 -4.977 -19.484 1 85.75 303 SER B N 1
ATOM 5842 C CA . SER B 1 303 ? -11.016 -4.008 -20.391 1 85.75 303 SER B CA 1
ATOM 5843 C C . SER B 1 303 ? -9.492 -4.004 -20.25 1 85.75 303 SER B C 1
ATOM 5845 O O . SER B 1 303 ? -8.945 -4.629 -19.344 1 85.75 303 SER B O 1
ATOM 5847 N N . LYS B 1 304 ? -8.844 -3.451 -21.188 1 86.62 304 LYS B N 1
ATOM 5848 C CA . LYS B 1 304 ? -7.395 -3.273 -21.125 1 86.62 304 LYS B CA 1
ATOM 5849 C C . LYS B 1 304 ? -7 -2.471 -19.891 1 86.62 304 LYS B C 1
ATOM 5851 O O . LYS B 1 304 ? -5.961 -2.727 -19.281 1 86.62 304 LYS B O 1
ATOM 5856 N N . GLY B 1 305 ? -7.859 -1.548 -19.594 1 88.19 305 GLY B N 1
ATOM 5857 C CA . GLY B 1 305 ? -7.637 -0.756 -18.391 1 88.19 305 GLY B CA 1
ATOM 5858 C C . GLY B 1 305 ? -7.762 -1.562 -17.109 1 88.19 305 GLY B C 1
ATOM 5859 O O . GLY B 1 305 ? -7.008 -1.348 -16.156 1 88.19 305 GLY B O 1
ATOM 5860 N N . ASP B 1 306 ? -8.641 -2.496 -17.156 1 89.56 306 ASP B N 1
ATOM 5861 C CA . ASP B 1 306 ? -8.812 -3.363 -16 1 89.56 306 ASP B CA 1
ATOM 5862 C C . ASP B 1 306 ? -7.59 -4.25 -15.789 1 89.56 306 ASP B C 1
ATOM 5864 O O . ASP B 1 306 ? -7.176 -4.477 -14.648 1 89.56 306 ASP B O 1
ATOM 5868 N N . LEU B 1 307 ? -7.094 -4.777 -16.906 1 92.12 307 LEU B N 1
ATOM 5869 C CA . LEU B 1 307 ? -5.91 -5.625 -16.812 1 92.12 307 LEU B CA 1
ATOM 5870 C C . LEU B 1 307 ? -4.715 -4.836 -16.281 1 92.12 307 LEU B C 1
ATOM 5872 O O . LEU B 1 307 ? -3.971 -5.32 -15.438 1 92.12 307 LEU B O 1
ATOM 5876 N N . LYS B 1 308 ? -4.555 -3.67 -16.828 1 92.94 308 LYS B N 1
ATOM 5877 C CA . LYS B 1 308 ? -3.463 -2.82 -16.359 1 92.94 308 LYS B CA 1
ATOM 5878 C C . LYS B 1 308 ? -3.609 -2.52 -14.867 1 92.94 308 LYS B C 1
ATOM 5880 O O . LYS B 1 308 ? -2.625 -2.541 -14.125 1 92.94 308 LYS B O 1
ATOM 5885 N N . TYR B 1 309 ? -4.82 -2.203 -14.492 1 92.31 309 TYR B N 1
ATOM 5886 C CA . TYR B 1 309 ? -5.098 -1.934 -13.086 1 92.31 309 TYR B CA 1
ATOM 5887 C C . TYR B 1 309 ? -4.793 -3.154 -12.227 1 92.31 309 TYR B C 1
ATOM 5889 O O . TYR B 1 309 ? -4.254 -3.025 -11.125 1 92.31 309 TYR B O 1
ATOM 5897 N N . PHE B 1 310 ? -5.141 -4.277 -12.758 1 94.19 310 PHE B N 1
ATOM 5898 C CA . PHE B 1 310 ? -4.863 -5.52 -12.047 1 94.19 310 PHE B CA 1
ATOM 5899 C C . PHE B 1 310 ? -3.361 -5.723 -11.875 1 94.19 310 PHE B C 1
ATOM 5901 O O . PHE B 1 310 ? -2.896 -6.102 -10.797 1 94.19 310 PHE B O 1
ATOM 5908 N N . LEU B 1 311 ? -2.607 -5.484 -12.906 1 96 311 LEU B N 1
ATOM 5909 C CA . LEU B 1 311 ? -1.156 -5.637 -12.859 1 96 311 LEU B CA 1
ATOM 5910 C C . LEU B 1 311 ? -0.533 -4.621 -11.906 1 96 311 LEU B C 1
ATOM 5912 O O . LEU B 1 311 ? 0.451 -4.922 -11.234 1 96 311 LEU B O 1
ATOM 5916 N N . ASP B 1 312 ? -1.101 -3.439 -11.836 1 94.19 312 ASP B N 1
ATOM 5917 C CA . ASP B 1 312 ? -0.629 -2.428 -10.898 1 94.19 312 ASP B CA 1
ATOM 5918 C C . ASP B 1 312 ? -0.792 -2.9 -9.453 1 94.19 312 ASP B C 1
ATOM 5920 O O . ASP B 1 312 ? 0.087 -2.676 -8.617 1 94.19 312 ASP B O 1
ATOM 5924 N N . VAL B 1 313 ? -1.938 -3.49 -9.25 1 92.81 313 VAL B N 1
ATOM 5925 C CA . VAL B 1 313 ? -2.238 -3.98 -7.906 1 92.81 313 VAL B CA 1
ATOM 5926 C C . VAL B 1 313 ? -1.261 -5.094 -7.531 1 92.81 313 VAL B C 1
ATOM 5928 O O . VAL B 1 313 ? -0.776 -5.145 -6.398 1 92.81 313 VAL B O 1
ATOM 5931 N N . LEU B 1 314 ? -0.951 -5.977 -8.453 1 94.31 314 LEU B N 1
ATOM 5932 C CA . LEU B 1 314 ? -0.007 -7.062 -8.211 1 94.31 314 LEU B CA 1
ATOM 5933 C C . LEU B 1 314 ? 1.385 -6.512 -7.91 1 94.31 314 LEU B C 1
ATOM 5935 O O . LEU B 1 314 ? 2.07 -7.004 -7.012 1 94.31 314 LEU B O 1
ATOM 5939 N N . LEU B 1 315 ? 1.771 -5.508 -8.688 1 94.38 315 LEU B N 1
ATOM 5940 C CA . LEU B 1 315 ? 3.09 -4.91 -8.516 1 94.38 315 LEU B CA 1
ATOM 5941 C C . LEU B 1 315 ? 3.234 -4.301 -7.121 1 94.38 315 LEU B C 1
ATOM 5943 O O . LEU B 1 315 ? 4.301 -4.395 -6.504 1 94.38 315 LEU B O 1
ATOM 5947 N N . HIS B 1 316 ? 2.205 -3.758 -6.645 1 90.56 316 HIS B N 1
ATOM 5948 C CA . HIS B 1 316 ? 2.215 -3.145 -5.32 1 90.56 316 HIS B CA 1
ATOM 5949 C C . HIS B 1 316 ? 2.428 -4.191 -4.23 1 90.56 316 HIS B C 1
ATOM 5951 O O . HIS B 1 316 ? 3.021 -3.896 -3.191 1 90.56 316 HIS B O 1
ATOM 5957 N N . SER B 1 317 ? 1.956 -5.355 -4.457 1 89 317 SER B N 1
ATOM 5958 C CA . SER B 1 317 ? 2.086 -6.422 -3.465 1 89 317 SER B CA 1
ATOM 5959 C C . SER B 1 317 ? 3.508 -6.969 -3.424 1 89 317 SER B C 1
ATOM 5961 O O . SER B 1 317 ? 3.932 -7.535 -2.414 1 89 317 SER B O 1
ATOM 5963 N N . VAL B 1 318 ? 4.242 -6.785 -4.52 1 92.12 318 VAL B N 1
ATOM 5964 C CA . VAL B 1 318 ? 5.578 -7.371 -4.605 1 92.12 318 VAL B CA 1
ATOM 5965 C C . VAL B 1 318 ? 6.625 -6.336 -4.203 1 92.12 318 VAL B C 1
ATOM 5967 O O . VAL B 1 318 ? 7.75 -6.688 -3.84 1 92.12 318 VAL B O 1
ATOM 5970 N N . VAL B 1 319 ? 6.254 -5.066 -4.289 1 91.38 319 VAL B N 1
ATOM 5971 C CA . VAL B 1 319 ? 7.137 -3.979 -3.881 1 91.38 319 VAL B CA 1
ATOM 5972 C C . VAL B 1 319 ? 6.461 -3.141 -2.797 1 91.38 319 VAL B C 1
ATOM 5974 O O . VAL B 1 319 ? 5.629 -2.283 -3.096 1 91.38 319 VAL B O 1
ATOM 5977 N N . SER B 1 320 ? 6.691 -3.396 -1.605 1 85 320 SER B N 1
ATOM 5978 C CA . SER B 1 320 ? 6.117 -2.707 -0.454 1 85 320 SER B CA 1
ATOM 5979 C C . SER B 1 320 ? 7.141 -2.561 0.668 1 85 320 SER B C 1
ATOM 5981 O O . SER B 1 320 ? 8.328 -2.812 0.469 1 85 320 SER B O 1
ATOM 5983 N N . LEU B 1 321 ? 6.703 -2.086 1.789 1 81.69 321 LEU B N 1
ATOM 5984 C CA . LEU B 1 321 ? 7.578 -1.888 2.939 1 81.69 321 LEU B CA 1
ATOM 5985 C C . LEU B 1 321 ? 8.086 -3.223 3.471 1 81.69 321 LEU B C 1
ATOM 5987 O O . LEU B 1 321 ? 9.203 -3.303 3.992 1 81.69 321 LEU B O 1
ATOM 5991 N N . THR B 1 322 ? 7.305 -4.246 3.252 1 80.5 322 THR B N 1
ATOM 5992 C CA . THR B 1 322 ? 7.633 -5.52 3.885 1 80.5 322 THR B CA 1
ATOM 5993 C C . THR B 1 322 ? 8.148 -6.52 2.854 1 80.5 322 THR B C 1
ATOM 5995 O O . THR B 1 322 ? 8.695 -7.562 3.213 1 80.5 322 THR B O 1
ATOM 5998 N N . ARG B 1 323 ? 7.98 -6.152 1.572 1 86.88 323 ARG B N 1
ATOM 5999 C CA . ARG B 1 323 ? 8.336 -7.117 0.537 1 86.88 323 ARG B CA 1
ATOM 6000 C C . ARG B 1 323 ? 9.008 -6.43 -0.646 1 86.88 323 ARG B C 1
ATOM 6002 O O . ARG B 1 323 ? 8.602 -5.336 -1.047 1 86.88 323 ARG B O 1
ATOM 6009 N N . ALA B 1 324 ? 10.094 -7 -1.084 1 91.69 324 ALA B N 1
ATOM 6010 C CA . ALA B 1 324 ? 10.781 -6.527 -2.281 1 91.69 324 ALA B CA 1
ATOM 6011 C C . ALA B 1 324 ? 11.219 -7.695 -3.16 1 91.69 324 ALA B C 1
ATOM 6013 O O . ALA B 1 324 ? 12.289 -8.273 -2.947 1 91.69 324 ALA B O 1
ATOM 6014 N N . GLU B 1 325 ? 10.414 -8.062 -4.113 1 93.06 325 GLU B N 1
ATOM 6015 C CA . GLU B 1 325 ? 10.695 -9.133 -5.066 1 93.06 325 GLU B CA 1
ATOM 6016 C C . GLU B 1 325 ? 11.062 -8.57 -6.438 1 93.06 325 GLU B C 1
ATOM 6018 O O . GLU B 1 325 ? 10.195 -8.43 -7.305 1 93.06 325 GLU B O 1
ATOM 6023 N N . ARG B 1 326 ? 12.297 -8.367 -6.699 1 92.75 326 ARG B N 1
ATOM 6024 C CA . ARG B 1 326 ? 12.797 -7.648 -7.871 1 92.75 326 ARG B CA 1
ATOM 6025 C C . ARG B 1 326 ? 12.414 -8.375 -9.156 1 92.75 326 ARG B C 1
ATOM 6027 O O . ARG B 1 326 ? 11.93 -7.754 -10.109 1 92.75 326 ARG B O 1
ATOM 6034 N N . PRO B 1 327 ? 12.578 -9.75 -9.234 1 94.44 327 PRO B N 1
ATOM 6035 C CA . PRO B 1 327 ? 12.258 -10.414 -10.5 1 94.44 327 PRO B CA 1
ATOM 6036 C C . PRO B 1 327 ? 10.781 -10.305 -10.867 1 94.44 327 PRO B C 1
ATOM 6038 O O . PRO B 1 327 ? 10.445 -10.078 -12.031 1 94.44 327 PRO B O 1
ATOM 6041 N N . LEU B 1 328 ? 9.953 -10.484 -9.906 1 95.81 328 LEU B N 1
ATOM 6042 C CA . LEU B 1 328 ? 8.523 -10.352 -10.156 1 95.81 328 LEU B CA 1
ATOM 6043 C C . LEU B 1 328 ? 8.172 -8.922 -10.555 1 95.81 328 LEU B C 1
ATOM 6045 O O . LEU B 1 328 ? 7.359 -8.703 -11.461 1 95.81 328 LEU B O 1
ATOM 6049 N N . ALA B 1 329 ? 8.82 -7.93 -9.859 1 96.19 329 ALA B N 1
ATOM 6050 C CA . ALA B 1 329 ? 8.57 -6.52 -10.148 1 96.19 329 ALA B CA 1
ATOM 6051 C C . ALA B 1 329 ? 8.984 -6.172 -11.578 1 96.19 329 ALA B C 1
ATOM 6053 O O . ALA B 1 329 ? 8.25 -5.477 -12.289 1 96.19 329 ALA B O 1
ATOM 6054 N N . LEU B 1 330 ? 10.102 -6.652 -11.977 1 95.38 330 LEU B N 1
ATOM 6055 C CA . LEU B 1 330 ? 10.602 -6.348 -13.312 1 95.38 330 LEU B CA 1
ATOM 6056 C C . LEU B 1 330 ? 9.695 -6.934 -14.383 1 95.38 330 LEU B C 1
ATOM 6058 O O . LEU B 1 330 ? 9.445 -6.297 -15.414 1 95.38 330 LEU B O 1
ATOM 6062 N N . LEU B 1 331 ? 9.211 -8.156 -14.164 1 96.75 331 LEU B N 1
ATOM 6063 C CA . LEU B 1 331 ? 8.297 -8.766 -15.117 1 96.75 331 LEU B CA 1
ATOM 6064 C C . LEU B 1 331 ? 7.02 -7.949 -15.25 1 96.75 331 LEU B C 1
ATOM 6066 O O . LEU B 1 331 ? 6.551 -7.703 -16.359 1 96.75 331 LEU B O 1
ATOM 6070 N N . LEU B 1 332 ? 6.488 -7.535 -14.125 1 96.94 332 LEU B N 1
ATOM 6071 C CA . LEU B 1 332 ? 5.242 -6.781 -14.141 1 96.94 332 LEU B CA 1
ATOM 6072 C C . LEU B 1 332 ? 5.438 -5.418 -14.797 1 96.94 332 LEU B C 1
ATOM 6074 O O . LEU B 1 332 ? 4.566 -4.949 -15.531 1 96.94 332 LEU B O 1
ATOM 6078 N N . LEU B 1 333 ? 6.582 -4.812 -14.586 1 95.44 333 LEU B N 1
ATOM 6079 C CA . LEU B 1 333 ? 6.883 -3.525 -15.203 1 95.44 333 LEU B CA 1
ATOM 6080 C C . LEU B 1 333 ? 7.02 -3.668 -16.719 1 95.44 333 LEU B C 1
ATOM 6082 O O . LEU B 1 333 ? 6.555 -2.809 -17.469 1 95.44 333 LEU B O 1
ATOM 6086 N N . ARG B 1 334 ? 7.586 -4.742 -17.125 1 94.56 334 ARG B N 1
ATOM 6087 C CA . ARG B 1 334 ? 7.746 -5 -18.547 1 94.56 334 ARG B CA 1
ATOM 6088 C C . ARG B 1 334 ? 6.395 -5.211 -19.219 1 94.56 334 ARG B C 1
ATOM 6090 O O . ARG B 1 334 ? 6.23 -4.914 -20.406 1 94.56 334 ARG B O 1
ATOM 6097 N N . ARG B 1 335 ? 5.48 -5.742 -18.438 1 95.12 335 ARG B N 1
ATOM 6098 C CA . ARG B 1 335 ? 4.156 -6.031 -18.984 1 95.12 335 ARG B CA 1
ATOM 6099 C C . ARG B 1 335 ? 3.248 -4.809 -18.891 1 95.12 335 ARG B C 1
ATOM 6101 O O . ARG B 1 335 ? 2.047 -4.902 -19.156 1 95.12 335 ARG B O 1
ATOM 6108 N N . GLY B 1 336 ? 3.822 -3.625 -18.406 1 91.94 336 GLY B N 1
ATOM 6109 C CA . GLY B 1 336 ? 3.092 -2.367 -18.484 1 91.94 336 GLY B CA 1
ATOM 6110 C C . GLY B 1 336 ? 2.543 -1.926 -17.141 1 91.94 336 GLY B C 1
ATOM 6111 O O . GLY B 1 336 ? 1.789 -0.954 -17.062 1 91.94 336 GLY B O 1
ATOM 6112 N N . ALA B 1 337 ? 2.828 -2.607 -16.109 1 94.88 337 ALA B N 1
ATOM 6113 C CA . ALA B 1 337 ? 2.373 -2.191 -14.781 1 94.88 337 ALA B CA 1
ATOM 6114 C C . ALA B 1 337 ? 3.1 -0.929 -14.328 1 94.88 337 ALA B C 1
ATOM 6116 O O . ALA B 1 337 ? 4.223 -0.661 -14.758 1 94.88 337 ALA B O 1
ATOM 6117 N N . ARG B 1 338 ? 2.486 -0.151 -13.469 1 92.31 338 ARG B N 1
ATOM 6118 C CA . ARG B 1 338 ? 3.062 1.075 -12.93 1 92.31 338 ARG B CA 1
ATOM 6119 C C . ARG B 1 338 ? 3.115 1.026 -11.406 1 92.31 338 ARG B C 1
ATOM 6121 O O . ARG B 1 338 ? 2.23 0.453 -10.766 1 92.31 338 ARG B O 1
ATOM 6128 N N . ILE B 1 339 ? 4.172 1.59 -10.93 1 91.44 339 ILE B N 1
ATOM 6129 C CA . ILE B 1 339 ? 4.305 1.647 -9.477 1 91.44 339 ILE B CA 1
ATOM 6130 C C . ILE B 1 339 ? 3.416 2.756 -8.922 1 91.44 339 ILE B C 1
ATOM 6132 O O . ILE B 1 339 ? 3.404 3.873 -9.445 1 91.44 339 ILE B O 1
ATOM 6136 N N . TRP B 1 340 ? 2.652 2.4 -7.98 1 87.56 340 TRP B N 1
ATOM 6137 C CA . TRP B 1 340 ? 1.762 3.342 -7.309 1 87.56 340 TRP B CA 1
ATOM 6138 C C . TRP B 1 340 ? 2.551 4.312 -6.438 1 87.56 340 TRP B C 1
ATOM 6140 O O . TRP B 1 340 ? 3.482 3.912 -5.734 1 87.56 340 TRP B O 1
ATOM 6150 N N . ALA B 1 341 ? 2.223 5.578 -6.461 1 87.75 341 ALA B N 1
ATOM 6151 C CA . ALA B 1 341 ? 2.945 6.613 -5.727 1 87.75 341 ALA B CA 1
ATOM 6152 C C . ALA B 1 341 ? 2.799 6.422 -4.219 1 87.75 341 ALA B C 1
ATOM 6154 O O . ALA B 1 341 ? 3.633 6.898 -3.443 1 87.75 341 ALA B O 1
ATOM 6155 N N . GLY B 1 342 ? 1.765 5.695 -3.814 1 85.19 342 GLY B N 1
ATOM 6156 C CA . GLY B 1 342 ? 1.562 5.438 -2.398 1 85.19 342 GLY B CA 1
ATOM 6157 C C . GLY B 1 342 ? 2.676 4.613 -1.779 1 85.19 342 GLY B C 1
ATOM 6158 O O . GLY B 1 342 ? 2.965 4.746 -0.588 1 85.19 342 GLY B O 1
ATOM 6159 N N . SER B 1 343 ? 3.287 3.807 -2.568 1 87.19 343 SER B N 1
ATOM 6160 C CA . SER B 1 343 ? 4.406 3.014 -2.072 1 87.19 343 SER B CA 1
ATOM 6161 C C . SER B 1 343 ? 5.594 3.9 -1.706 1 87.19 343 SER B C 1
ATOM 6163 O O . SER B 1 343 ? 6.273 3.656 -0.708 1 87.19 343 SER B O 1
ATOM 6165 N N . LEU B 1 344 ? 5.82 4.898 -2.488 1 86.75 344 LEU B N 1
ATOM 6166 C CA . LEU B 1 344 ? 6.91 5.824 -2.215 1 86.75 344 LEU B CA 1
ATOM 6167 C C . LEU B 1 344 ? 6.613 6.664 -0.977 1 86.75 344 LEU B C 1
ATOM 6169 O O . LEU B 1 344 ? 7.516 6.945 -0.182 1 86.75 344 LEU B O 1
ATOM 6173 N N . MET B 1 345 ? 5.375 7.008 -0.838 1 87.94 345 MET B N 1
ATOM 6174 C CA . MET B 1 345 ? 4.977 7.809 0.318 1 87.94 345 MET B CA 1
ATOM 6175 C C . MET B 1 345 ? 5.223 7.043 1.615 1 87.94 345 MET B C 1
ATOM 6177 O O . M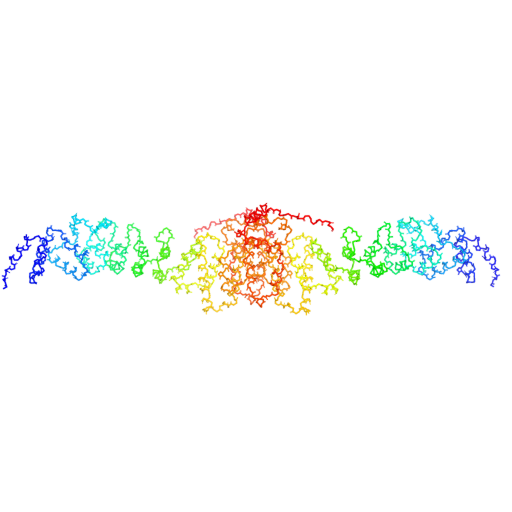ET B 1 345 ? 5.691 7.617 2.6 1 87.94 345 MET B O 1
ATOM 6181 N N . GLN B 1 346 ? 4.941 5.812 1.601 1 85.56 346 GLN B N 1
ATOM 6182 C CA . GLN B 1 346 ? 5.152 4.984 2.783 1 85.56 346 GLN B CA 1
ATOM 6183 C C . GLN B 1 346 ? 6.629 4.926 3.158 1 85.56 346 GLN B C 1
ATOM 6185 O O . GLN B 1 346 ? 6.98 4.957 4.34 1 85.56 346 GLN B O 1
ATOM 6190 N N . LEU B 1 347 ? 7.445 4.871 2.178 1 88.25 347 LEU B N 1
ATOM 6191 C CA . LEU B 1 347 ? 8.883 4.832 2.422 1 88.25 347 LEU B CA 1
ATOM 6192 C C . LEU B 1 347 ? 9.383 6.176 2.938 1 88.25 347 LEU B C 1
ATOM 6194 O O . LEU B 1 347 ? 10.227 6.227 3.842 1 88.25 347 LEU B O 1
ATOM 6198 N N . LEU B 1 348 ? 8.812 7.227 2.369 1 87.38 348 LEU B N 1
ATOM 6199 C CA . LEU B 1 348 ? 9.219 8.57 2.756 1 87.38 348 LEU B CA 1
ATOM 6200 C C . LEU B 1 348 ? 8.867 8.852 4.211 1 87.38 348 LEU B C 1
ATOM 6202 O O . LEU B 1 348 ? 9.586 9.57 4.906 1 87.38 348 LEU B O 1
ATOM 6206 N N . GLY B 1 349 ? 7.793 8.266 4.641 1 84.31 349 GLY B N 1
ATOM 6207 C CA . GLY B 1 349 ? 7.422 8.398 6.039 1 84.31 349 GLY B CA 1
ATOM 6208 C C . GLY B 1 349 ? 8.477 7.859 6.992 1 84.31 349 GLY B C 1
ATOM 6209 O O . GLY B 1 349 ? 8.711 8.438 8.055 1 84.31 349 GLY B O 1
ATOM 6210 N N . ILE B 1 350 ? 9.133 6.871 6.566 1 87.25 350 ILE B N 1
ATOM 6211 C CA . ILE B 1 350 ? 10.156 6.246 7.387 1 87.25 350 ILE B CA 1
ATOM 6212 C C . ILE B 1 350 ? 11.484 6.992 7.211 1 87.25 350 ILE B C 1
ATOM 6214 O O . ILE B 1 350 ? 12.18 7.266 8.188 1 87.25 350 ILE B O 1
ATOM 6218 N N . PHE B 1 351 ? 11.766 7.375 6.027 1 89.19 351 PHE B N 1
ATOM 6219 C CA . PHE B 1 351 ? 13.023 8.039 5.715 1 89.19 351 PHE B CA 1
ATOM 6220 C C . PHE B 1 351 ? 13.102 9.398 6.383 1 89.19 351 PHE B C 1
ATOM 6222 O O . PHE B 1 351 ? 14.188 9.852 6.766 1 89.19 351 PHE B O 1
ATOM 6229 N N . ASN B 1 352 ? 11.953 10.023 6.516 1 83 352 ASN B N 1
ATOM 6230 C CA . ASN B 1 352 ? 11.914 11.367 7.082 1 83 352 ASN B CA 1
ATOM 6231 C C . ASN B 1 352 ? 11.719 11.328 8.594 1 83 352 ASN B C 1
ATOM 6233 O O . ASN B 1 352 ? 11.727 12.375 9.25 1 83 352 ASN B O 1
ATOM 6237 N N . SER B 1 353 ? 11.672 10.172 9.102 1 81.5 353 SER B N 1
ATOM 6238 C CA . SER B 1 353 ? 11.484 10.055 10.547 1 81.5 353 SER B CA 1
ATOM 6239 C C . SER B 1 353 ? 12.773 10.336 11.305 1 81.5 353 SER B C 1
ATOM 6241 O O . SER B 1 353 ? 13.867 10.109 10.789 1 81.5 353 SER B O 1
ATOM 6243 N N . SER B 1 354 ? 12.609 10.867 12.547 1 78.94 354 SER B N 1
ATOM 6244 C CA . SER B 1 354 ? 13.773 11.125 13.383 1 78.94 354 SER B CA 1
ATOM 6245 C C . SER B 1 354 ? 14.508 9.836 13.734 1 78.94 354 SER B C 1
ATOM 6247 O O . SER B 1 354 ? 15.727 9.836 13.891 1 78.94 354 SER B O 1
ATOM 6249 N N . ALA B 1 355 ? 13.742 8.781 13.742 1 79.75 355 ALA B N 1
ATOM 6250 C CA . ALA B 1 355 ? 14.336 7.492 14.07 1 79.75 355 ALA B CA 1
ATOM 6251 C C . ALA B 1 355 ? 15.312 7.043 12.992 1 79.75 355 ALA B C 1
ATOM 6253 O O . ALA B 1 355 ? 16.375 6.492 13.289 1 79.75 355 ALA B O 1
ATOM 6254 N N . PHE B 1 356 ? 15.023 7.289 11.82 1 86.44 356 PHE B N 1
ATOM 6255 C CA . PHE B 1 356 ? 15.875 6.875 10.711 1 86.44 356 PHE B CA 1
ATOM 6256 C C . PHE B 1 356 ? 17.141 7.711 10.656 1 86.44 356 PHE B C 1
ATOM 6258 O O . PHE B 1 356 ? 18.234 7.188 10.391 1 86.44 356 PHE B O 1
ATOM 6265 N N . ILE B 1 357 ? 16.969 8.977 10.961 1 82.19 357 ILE B N 1
ATOM 6266 C CA . ILE B 1 357 ? 18.094 9.906 10.891 1 82.19 357 ILE B CA 1
ATOM 6267 C C . ILE B 1 357 ? 19.062 9.617 12.031 1 82.19 357 ILE B C 1
ATOM 6269 O O . ILE B 1 357 ? 20.281 9.664 11.836 1 82.19 357 ILE B O 1
ATOM 6273 N N . ARG B 1 358 ? 18.531 9.25 13.125 1 84.56 358 ARG B N 1
ATOM 6274 C CA . ARG B 1 358 ? 19.375 8.992 14.297 1 84.56 358 ARG B CA 1
ATOM 6275 C C . ARG B 1 358 ? 20.078 7.648 14.18 1 84.56 358 ARG B C 1
ATOM 6277 O O . ARG B 1 358 ? 21.266 7.539 14.508 1 84.56 358 ARG B O 1
ATOM 6284 N N . ASN B 1 359 ? 19.25 6.648 13.758 1 89.19 359 ASN B N 1
ATOM 6285 C CA . ASN B 1 359 ? 19.797 5.301 13.672 1 89.19 359 ASN B CA 1
ATOM 6286 C C . ASN B 1 359 ? 19.297 4.566 12.438 1 89.19 359 ASN B C 1
ATOM 6288 O O . ASN B 1 359 ? 18.359 3.771 12.516 1 89.19 359 ASN B O 1
ATOM 6292 N N . THR B 1 360 ? 20.094 4.699 11.438 1 88.25 360 THR B N 1
ATOM 6293 C CA . THR B 1 360 ? 19.719 4.109 10.156 1 88.25 360 THR B CA 1
ATOM 6294 C C . THR B 1 360 ? 19.75 2.586 10.234 1 88.25 360 THR B C 1
ATOM 6296 O O . THR B 1 360 ? 18.859 1.91 9.703 1 88.25 360 THR B O 1
ATOM 6299 N N . GLY B 1 361 ? 20.719 2.045 10.883 1 87 361 GLY B N 1
ATOM 6300 C CA . GLY B 1 361 ? 20.875 0.602 10.992 1 87 361 GLY B CA 1
ATOM 6301 C C . GLY B 1 361 ? 19.719 -0.068 11.711 1 87 361 GLY B C 1
ATOM 6302 O O . GLY B 1 361 ? 19.25 -1.123 11.281 1 87 361 GLY B O 1
ATOM 6303 N N . ARG B 1 362 ? 19.281 0.58 12.727 1 89.19 362 ARG B N 1
ATOM 6304 C CA . ARG B 1 362 ? 18.188 0.029 13.508 1 89.19 362 ARG B CA 1
ATOM 6305 C C . ARG B 1 362 ? 16.891 0.028 12.703 1 89.19 362 ARG B C 1
ATOM 6307 O O . ARG B 1 362 ? 16.109 -0.919 12.781 1 89.19 362 ARG B O 1
ATOM 6314 N N . CYS B 1 363 ? 16.734 1.059 11.984 1 88.62 363 CYS B N 1
ATOM 6315 C CA . CYS B 1 363 ? 15.508 1.169 11.188 1 88.62 363 CYS B CA 1
ATOM 6316 C C . CYS B 1 363 ? 15.492 0.138 10.07 1 88.62 363 CYS B C 1
ATOM 6318 O O . CYS B 1 363 ? 14.453 -0.458 9.781 1 88.62 363 CYS B O 1
ATOM 6320 N N . VAL B 1 364 ? 16.625 -0.066 9.477 1 89.94 364 VAL B N 1
ATOM 6321 C CA . VAL B 1 364 ? 16.719 -1.014 8.367 1 89.94 364 VAL B CA 1
ATOM 6322 C C . VAL B 1 364 ? 16.594 -2.439 8.898 1 89.94 364 VAL B C 1
ATOM 6324 O O . VAL B 1 364 ? 16.125 -3.33 8.195 1 89.94 364 VAL B O 1
ATOM 6327 N N . ARG B 1 365 ? 16.891 -2.635 10.172 1 88.81 365 ARG B N 1
ATOM 6328 C CA . ARG B 1 365 ? 16.703 -3.943 10.789 1 88.81 365 ARG B CA 1
ATOM 6329 C C . ARG B 1 365 ? 15.227 -4.227 11.023 1 88.81 365 ARG B C 1
ATOM 6331 O O . ARG B 1 365 ? 14.781 -5.371 10.914 1 88.81 365 ARG B O 1
ATOM 6338 N N . ARG B 1 366 ? 14.531 -3.146 11.344 1 86.81 366 ARG B N 1
ATOM 6339 C CA . ARG B 1 366 ? 13.094 -3.275 11.562 1 86.81 366 ARG B CA 1
ATOM 6340 C C . ARG B 1 366 ? 12.359 -3.506 10.25 1 86.81 366 ARG B C 1
ATOM 6342 O O . ARG B 1 366 ? 11.336 -4.191 10.219 1 86.81 366 ARG B O 1
ATOM 6349 N N . HIS B 1 367 ? 12.891 -2.857 9.242 1 89.5 367 HIS B N 1
ATOM 6350 C CA . HIS B 1 367 ? 12.352 -3 7.891 1 89.5 367 HIS B CA 1
ATOM 6351 C C . HIS B 1 367 ? 13.422 -3.461 6.914 1 89.5 367 HIS B C 1
ATOM 6353 O O . HIS B 1 367 ? 13.922 -2.668 6.109 1 89.5 367 HIS B O 1
ATOM 6359 N N . PRO B 1 368 ? 13.625 -4.688 6.844 1 87.56 368 PRO B N 1
ATOM 6360 C CA . PRO B 1 368 ? 14.797 -5.211 6.145 1 87.56 368 PRO B CA 1
ATOM 6361 C C . PRO B 1 368 ? 14.719 -5.008 4.633 1 87.56 368 PRO B C 1
ATOM 6363 O O . PRO B 1 368 ? 15.758 -4.977 3.959 1 87.56 368 PRO B O 1
ATOM 6366 N N . ARG B 1 369 ? 13.586 -4.836 4.117 1 90.94 369 ARG B N 1
ATOM 6367 C CA . ARG B 1 369 ? 13.469 -4.77 2.666 1 90.94 369 ARG B CA 1
ATOM 6368 C C . ARG B 1 369 ? 13.234 -3.334 2.201 1 90.94 369 ARG B C 1
ATOM 6370 O O . ARG B 1 369 ? 12.992 -3.092 1.018 1 90.94 369 ARG B O 1
ATOM 6377 N N . ILE B 1 370 ? 13.453 -2.402 3.068 1 91.62 370 ILE B N 1
ATOM 6378 C CA . ILE B 1 370 ? 13.078 -1.022 2.781 1 91.62 370 ILE B CA 1
ATOM 6379 C C . ILE B 1 370 ? 14.016 -0.44 1.729 1 91.62 370 ILE B C 1
ATOM 6381 O O . ILE B 1 370 ? 13.586 0.279 0.826 1 91.62 370 ILE B O 1
ATOM 6385 N N . LEU B 1 371 ? 15.328 -0.783 1.806 1 93.38 371 LEU B N 1
ATOM 6386 C CA . LEU B 1 371 ? 16.297 -0.213 0.877 1 93.38 371 LEU B CA 1
ATOM 6387 C C . LEU B 1 371 ? 16.141 -0.825 -0.511 1 93.38 371 LEU B C 1
ATOM 6389 O O . LEU B 1 371 ? 16.266 -0.125 -1.52 1 93.38 371 LEU B O 1
ATOM 6393 N N . GLU B 1 372 ? 15.828 -2.092 -0.551 1 93.62 372 GLU B N 1
ATOM 6394 C CA . GLU B 1 372 ? 15.617 -2.758 -1.832 1 93.62 372 GLU B CA 1
ATOM 6395 C C . GLU B 1 372 ? 14.359 -2.24 -2.52 1 93.62 372 GLU B C 1
ATOM 6397 O O . GLU B 1 372 ? 14.344 -2.045 -3.736 1 93.62 372 GLU B O 1
ATOM 6402 N N . SER B 1 373 ? 13.344 -2.143 -1.729 1 94.19 373 SER B N 1
ATOM 6403 C CA . SER B 1 373 ? 12.102 -1.594 -2.262 1 94.19 373 SER B CA 1
ATOM 6404 C C . SER B 1 373 ? 12.312 -0.189 -2.818 1 94.19 373 SER B C 1
ATOM 6406 O O . SER B 1 373 ? 11.797 0.144 -3.887 1 94.19 373 SER B O 1
ATOM 6408 N N . PHE B 1 374 ? 13.109 0.58 -2.068 1 94.62 374 PHE B N 1
ATOM 6409 C CA . PHE B 1 374 ? 13.383 1.942 -2.51 1 94.62 374 PHE B CA 1
ATOM 6410 C C . PHE B 1 374 ? 14.18 1.939 -3.811 1 94.62 374 PHE B C 1
ATOM 6412 O O . PHE B 1 374 ? 13.938 2.764 -4.695 1 94.62 374 PHE B O 1
ATOM 6419 N N . ASP B 1 375 ? 15.047 1.068 -3.885 1 94.31 375 ASP B N 1
ATOM 6420 C CA . ASP B 1 375 ? 15.875 0.969 -5.086 1 94.31 375 ASP B CA 1
ATOM 6421 C C . ASP B 1 375 ? 15.023 0.673 -6.316 1 94.31 375 ASP B C 1
ATOM 6423 O O . ASP B 1 375 ? 15.227 1.268 -7.379 1 94.31 375 ASP B O 1
ATOM 6427 N N . ILE B 1 376 ? 14.109 -0.24 -6.195 1 94.5 376 ILE B N 1
ATOM 6428 C CA . ILE B 1 376 ? 13.234 -0.615 -7.301 1 94.5 376 ILE B CA 1
ATOM 6429 C C . ILE B 1 376 ? 12.375 0.578 -7.707 1 94.5 376 ILE B C 1
ATOM 6431 O O . ILE B 1 376 ? 12.273 0.902 -8.891 1 94.5 376 ILE B O 1
ATOM 6435 N N . ILE B 1 377 ? 11.789 1.263 -6.742 1 93.38 377 ILE B N 1
ATOM 6436 C CA . ILE B 1 377 ? 10.859 2.357 -6.977 1 93.38 377 ILE B CA 1
ATOM 6437 C C . ILE B 1 377 ? 11.602 3.555 -7.562 1 93.38 377 ILE B C 1
ATOM 6439 O O . ILE B 1 377 ? 11.148 4.156 -8.539 1 93.38 377 ILE B O 1
ATOM 6443 N N . HIS B 1 378 ? 12.711 3.861 -6.926 1 91.12 378 HIS B N 1
ATOM 6444 C CA . HIS B 1 378 ? 13.484 5.023 -7.355 1 91.12 378 HIS B CA 1
ATOM 6445 C C . HIS B 1 378 ? 14.023 4.832 -8.766 1 91.12 378 HIS B C 1
ATOM 6447 O O . HIS B 1 378 ? 14.039 5.773 -9.562 1 91.12 378 HIS B O 1
ATOM 6453 N N . THR B 1 379 ? 14.469 3.648 -9.078 1 90.75 379 THR B N 1
ATOM 6454 C CA . THR B 1 379 ? 14.961 3.352 -10.414 1 90.75 379 THR B CA 1
ATOM 6455 C C . THR B 1 379 ? 13.844 3.463 -11.445 1 90.75 379 THR B C 1
ATOM 6457 O O . THR B 1 379 ? 14.047 3.992 -12.539 1 90.75 379 THR B O 1
ATOM 6460 N N . TYR B 1 380 ? 12.719 3.008 -11.133 1 92.81 380 TYR B N 1
ATOM 6461 C CA . TYR B 1 380 ? 11.57 3.07 -12.023 1 92.81 380 TYR B CA 1
ATOM 6462 C C . TYR B 1 380 ? 11.219 4.516 -12.359 1 92.81 380 TYR B C 1
ATOM 6464 O O . TYR B 1 380 ? 11.086 4.867 -13.539 1 92.81 380 TYR B O 1
ATOM 6472 N N . TYR B 1 381 ? 11.117 5.383 -11.328 1 89.38 381 TYR B N 1
ATOM 6473 C CA . TYR B 1 381 ? 10.688 6.762 -11.547 1 89.38 381 TYR B CA 1
ATOM 6474 C C . TYR B 1 381 ? 11.797 7.578 -12.211 1 89.38 381 TYR B C 1
ATOM 6476 O O . TYR B 1 381 ? 11.516 8.523 -12.953 1 89.38 381 TYR B O 1
ATOM 6484 N N . SER B 1 382 ? 13.008 7.207 -11.961 1 86.31 382 SER B N 1
ATOM 6485 C CA . SER B 1 382 ? 14.125 7.922 -12.57 1 86.31 382 SER B CA 1
ATOM 6486 C C . SER B 1 382 ? 14.234 7.621 -14.062 1 86.31 382 SER B C 1
ATOM 6488 O O . SER B 1 382 ? 14.719 8.453 -14.836 1 86.31 382 SER B O 1
ATOM 6490 N N . THR B 1 383 ? 13.773 6.441 -14.414 1 88.5 383 THR B N 1
ATOM 6491 C CA . THR B 1 383 ? 13.883 6.035 -15.812 1 88.5 383 THR B CA 1
ATOM 6492 C C . THR B 1 383 ? 12.641 6.461 -16.594 1 88.5 383 THR B C 1
ATOM 6494 O O . THR B 1 383 ? 12.656 6.5 -17.828 1 88.5 383 THR B O 1
ATOM 6497 N N . LEU B 1 384 ? 11.625 6.824 -15.953 1 88.88 384 LEU B N 1
ATOM 6498 C CA . LEU B 1 384 ? 10.391 7.242 -16.609 1 88.88 384 LEU B CA 1
ATOM 6499 C C . LEU B 1 384 ? 10.539 8.641 -17.203 1 88.88 384 LEU B C 1
ATOM 6501 O O . LEU B 1 384 ? 11.008 9.562 -16.516 1 88.88 384 LEU B O 1
ATOM 6505 N N . PRO B 1 385 ? 10.195 8.812 -18.391 1 88.25 385 PRO B N 1
ATOM 6506 C CA . PRO B 1 385 ? 10.242 10.156 -18.969 1 88.25 385 PRO B CA 1
ATOM 6507 C C . PRO B 1 385 ? 9.336 11.148 -18.25 1 88.25 385 PRO B C 1
ATOM 6509 O O . PRO B 1 385 ? 8.242 10.781 -17.797 1 88.25 385 PRO B O 1
ATOM 6512 N N . PRO B 1 386 ? 9.734 12.375 -18.156 1 83.31 386 PRO B N 1
ATOM 6513 C CA . PRO B 1 386 ? 8.984 13.391 -17.422 1 83.31 386 PRO B CA 1
ATOM 6514 C C . PRO B 1 386 ? 7.574 13.602 -17.969 1 83.31 386 PRO B C 1
ATOM 6516 O O . PRO B 1 386 ? 6.66 13.945 -17.219 1 83.31 386 PRO B O 1
ATOM 6519 N N . GLN B 1 387 ? 7.344 13.242 -19.125 1 83.81 387 GLN B N 1
ATOM 6520 C CA . GLN B 1 387 ? 6.035 13.445 -19.75 1 83.81 387 GLN B CA 1
ATOM 6521 C C . GLN B 1 387 ? 5.031 12.406 -19.25 1 83.81 387 GLN B C 1
ATOM 6523 O O . GLN B 1 387 ? 3.82 12.641 -19.281 1 83.81 387 GLN B O 1
ATOM 6528 N N . GLU B 1 388 ? 5.602 11.336 -18.766 1 85.25 388 GLU B N 1
ATOM 6529 C CA . GLU B 1 388 ? 4.73 10.25 -18.328 1 85.25 388 GLU B CA 1
ATOM 6530 C C . GLU B 1 388 ? 4.477 10.312 -16.828 1 85.25 388 GLU B C 1
ATOM 6532 O O . GLU B 1 388 ? 3.686 9.539 -16.297 1 85.25 388 GLU B O 1
ATOM 6537 N N . ARG B 1 389 ? 5.113 11.359 -16.266 1 85.06 389 ARG B N 1
ATOM 6538 C CA . ARG B 1 389 ? 4.926 11.484 -14.82 1 85.06 389 ARG B CA 1
ATOM 6539 C C . ARG B 1 389 ? 3.881 12.547 -14.492 1 85.06 389 ARG B C 1
ATOM 6541 O O . ARG B 1 389 ? 3.783 13.562 -15.188 1 85.06 389 ARG B O 1
ATOM 6548 N N . VAL B 1 390 ? 3.154 12.172 -13.539 1 85.81 390 VAL B N 1
ATOM 6549 C CA . VAL B 1 390 ? 2.188 13.141 -13.023 1 85.81 390 VAL B CA 1
ATOM 6550 C C . VAL B 1 390 ? 2.838 13.992 -11.938 1 85.81 390 VAL B C 1
ATOM 6552 O O . VAL B 1 390 ? 3.887 13.633 -11.398 1 85.81 390 VAL B O 1
ATOM 6555 N N . LEU B 1 391 ? 2.363 15.102 -11.648 1 87 391 LEU B N 1
ATOM 6556 C CA . LEU B 1 391 ? 2.926 16.078 -10.719 1 87 391 LEU B CA 1
ATOM 6557 C C . LEU B 1 391 ? 3.15 15.445 -9.344 1 87 391 LEU B C 1
ATOM 6559 O O . LEU B 1 391 ? 4.148 15.727 -8.68 1 87 391 LEU B O 1
ATOM 6563 N N . VAL B 1 392 ? 2.221 14.617 -8.961 1 86.44 392 VAL B N 1
ATOM 6564 C CA . VAL B 1 392 ? 2.295 13.992 -7.645 1 86.44 392 VAL B CA 1
ATOM 6565 C C . VAL B 1 392 ? 3.523 13.086 -7.566 1 86.44 392 VAL B C 1
ATOM 6567 O O . VAL B 1 392 ? 4.199 13.039 -6.539 1 86.44 392 VAL B O 1
ATOM 6570 N N . GLU B 1 393 ? 3.789 12.414 -8.617 1 89.12 393 GLU B N 1
ATOM 6571 C CA . GLU B 1 393 ? 4.957 11.539 -8.672 1 89.12 393 GLU B CA 1
ATOM 6572 C C . GLU B 1 393 ? 6.25 12.344 -8.625 1 89.12 393 GLU B C 1
ATOM 6574 O O . GLU B 1 393 ? 7.195 11.969 -7.926 1 89.12 393 GLU B O 1
ATOM 6579 N N . ASP B 1 394 ? 6.266 13.422 -9.305 1 88.44 394 ASP B N 1
ATOM 6580 C CA . ASP B 1 394 ? 7.418 14.312 -9.266 1 88.44 394 ASP B CA 1
ATOM 6581 C C . ASP B 1 394 ? 7.637 14.867 -7.859 1 88.44 394 ASP B C 1
ATOM 6583 O O . ASP B 1 394 ? 8.781 14.984 -7.402 1 88.44 394 ASP B O 1
ATOM 6587 N N . TYR B 1 395 ? 6.57 15.18 -7.262 1 89 395 TYR B N 1
ATOM 6588 C CA . TYR B 1 395 ? 6.648 15.695 -5.898 1 89 395 TYR B CA 1
ATOM 6589 C C . TYR B 1 395 ? 7.309 14.68 -4.973 1 89 395 TYR B C 1
ATOM 6591 O O . TYR B 1 395 ? 8.211 15.023 -4.211 1 89 395 TYR B O 1
ATOM 6599 N N . PHE B 1 396 ? 6.922 13.484 -5.062 1 88.06 396 PHE B N 1
ATOM 6600 C CA . PHE B 1 396 ? 7.438 12.477 -4.141 1 88.06 396 PHE B CA 1
ATOM 6601 C C . PHE B 1 396 ? 8.898 12.164 -4.449 1 88.06 396 PHE B C 1
ATOM 6603 O O . PHE B 1 396 ? 9.688 11.898 -3.543 1 88.06 396 PHE B O 1
ATOM 6610 N N . ILE B 1 397 ? 9.227 12.156 -5.668 1 88.19 397 ILE B N 1
ATOM 6611 C CA . ILE B 1 397 ? 10.609 11.906 -6.055 1 88.19 397 ILE B CA 1
ATOM 6612 C C . ILE B 1 397 ? 11.508 13.023 -5.527 1 88.19 397 ILE B C 1
ATOM 6614 O O . ILE B 1 397 ? 12.602 12.766 -5.027 1 88.19 397 ILE B O 1
ATOM 6618 N N . ASP B 1 398 ? 10.992 14.188 -5.594 1 88.88 398 ASP B N 1
ATOM 6619 C CA . ASP B 1 398 ? 11.758 15.352 -5.164 1 88.88 398 ASP B CA 1
ATOM 6620 C C . ASP B 1 398 ? 11.82 15.438 -3.639 1 88.88 398 ASP B C 1
ATOM 6622 O O . ASP B 1 398 ? 12.695 16.109 -3.084 1 88.88 398 ASP B O 1
ATOM 6626 N N . SER B 1 399 ? 10.906 14.742 -2.994 1 88.94 399 SER B N 1
ATOM 6627 C CA . SER B 1 399 ? 10.82 14.812 -1.539 1 88.94 399 SER B CA 1
ATOM 6628 C C . SER B 1 399 ? 11.742 13.789 -0.881 1 88.94 399 SER B C 1
ATOM 6630 O O . SER B 1 399 ? 11.828 13.727 0.346 1 88.94 399 SER B O 1
ATOM 6632 N N . VAL B 1 400 ? 12.422 12.984 -1.673 1 90.19 400 VAL B N 1
ATOM 6633 C CA . VAL B 1 400 ? 13.359 12.016 -1.116 1 90.19 400 VAL B CA 1
ATOM 6634 C C . VAL B 1 400 ? 14.547 12.75 -0.494 1 90.19 400 VAL B C 1
ATOM 6636 O O . VAL B 1 400 ? 15.188 13.586 -1.148 1 90.19 400 VAL B O 1
ATOM 6639 N N . PRO B 1 401 ? 14.836 12.461 0.741 1 89.94 401 PRO B N 1
ATOM 6640 C CA . PRO B 1 401 ? 15.938 13.156 1.412 1 89.94 401 PRO B CA 1
ATOM 6641 C C . PRO B 1 401 ? 17.297 12.867 0.784 1 89.94 401 PRO B C 1
ATOM 6643 O O . PRO B 1 401 ? 17.562 11.727 0.377 1 89.94 401 PRO B O 1
ATOM 6646 N N . ASP B 1 402 ? 18.156 13.773 0.853 1 90.62 402 ASP B N 1
ATOM 6647 C CA . ASP B 1 402 ? 19.484 13.672 0.252 1 90.62 402 ASP B CA 1
ATOM 6648 C C . ASP B 1 402 ? 20.312 12.594 0.943 1 90.62 402 ASP B C 1
ATOM 6650 O O . ASP B 1 402 ? 21.125 11.922 0.3 1 90.62 402 ASP B O 1
ATOM 6654 N N . HIS B 1 403 ? 20.109 12.484 2.178 1 89.62 403 HIS B N 1
ATOM 6655 C CA . HIS B 1 403 ? 20.922 11.516 2.906 1 89.62 403 HIS B CA 1
ATOM 6656 C C . HIS B 1 403 ? 20.609 10.086 2.471 1 89.62 403 HIS B C 1
ATOM 6658 O O . HIS B 1 403 ? 21.469 9.211 2.527 1 89.62 403 HIS B O 1
ATOM 6664 N N . VAL B 1 404 ? 19.406 9.828 2.059 1 92.06 404 VAL B N 1
ATOM 6665 C CA . VAL B 1 404 ? 19.016 8.5 1.589 1 92.06 404 VAL B CA 1
ATOM 6666 C C . VAL B 1 404 ? 19.641 8.242 0.216 1 92.06 404 VAL B C 1
ATOM 6668 O O . VAL B 1 404 ? 20.125 7.145 -0.054 1 92.06 404 VAL B O 1
ATOM 6671 N N . ILE B 1 405 ? 19.609 9.25 -0.611 1 92.06 405 ILE B N 1
ATOM 6672 C CA . ILE B 1 405 ? 20.188 9.133 -1.944 1 92.06 405 ILE B CA 1
ATOM 6673 C C . ILE B 1 405 ? 21.688 8.867 -1.83 1 92.06 405 ILE B C 1
ATOM 6675 O O . ILE B 1 405 ? 22.234 8.016 -2.543 1 92.06 405 ILE B O 1
ATOM 6679 N N . ARG B 1 406 ? 22.297 9.578 -0.905 1 91.62 406 ARG B N 1
ATOM 6680 C CA . ARG B 1 406 ? 23.734 9.391 -0.675 1 91.62 406 ARG B CA 1
ATOM 6681 C C . ARG B 1 406 ? 24.016 7.992 -0.135 1 91.62 406 ARG B C 1
ATOM 6683 O O . ARG B 1 406 ? 25 7.355 -0.536 1 91.62 406 ARG B O 1
ATOM 6690 N N . LEU B 1 407 ? 23.188 7.59 0.773 1 91.88 407 LEU B N 1
ATOM 6691 C CA . LEU B 1 407 ? 23.344 6.254 1.34 1 91.88 407 LEU B CA 1
ATOM 6692 C C . LEU B 1 407 ? 23.25 5.188 0.251 1 91.88 407 LEU B C 1
ATOM 6694 O O . LEU B 1 407 ? 24.078 4.277 0.2 1 91.88 407 LEU B O 1
ATOM 6698 N N . MET B 1 408 ? 22.281 5.297 -0.612 1 92.81 408 MET B N 1
ATOM 6699 C CA . MET B 1 408 ? 22.078 4.344 -1.7 1 92.81 408 MET B CA 1
ATOM 6700 C C . MET B 1 408 ? 23.266 4.355 -2.658 1 92.81 408 MET B C 1
ATOM 6702 O O . MET B 1 408 ? 23.719 3.303 -3.107 1 92.81 408 MET B O 1
ATOM 6706 N N . HIS B 1 409 ? 23.688 5.531 -2.928 1 92.06 409 HIS B N 1
ATOM 6707 C CA . HIS B 1 409 ? 24.844 5.688 -3.805 1 92.06 409 HIS B CA 1
ATOM 6708 C C . HIS B 1 409 ? 26.078 5.023 -3.207 1 92.06 409 HIS B C 1
ATOM 6710 O O . HIS B 1 409 ? 26.797 4.305 -3.9 1 92.06 409 HIS B O 1
ATOM 6716 N N . ASP B 1 410 ? 26.312 5.293 -1.96 1 92.56 410 ASP B N 1
ATOM 6717 C CA . ASP B 1 410 ? 27.469 4.734 -1.271 1 92.56 410 ASP B CA 1
ATOM 6718 C C . ASP B 1 410 ? 27.406 3.209 -1.237 1 92.56 410 ASP B C 1
ATOM 6720 O O . ASP B 1 410 ? 28.422 2.535 -1.404 1 92.56 410 ASP B O 1
ATOM 6724 N N . LEU B 1 411 ? 26.297 2.676 -1.01 1 92.88 411 LEU B N 1
ATOM 6725 C CA . LEU B 1 411 ? 26.141 1.227 -0.958 1 92.88 411 LEU B CA 1
ATOM 6726 C C . LEU B 1 411 ? 26.375 0.605 -2.332 1 92.88 411 LEU B C 1
ATOM 6728 O O . LEU B 1 411 ? 27.016 -0.435 -2.445 1 92.88 411 LEU B O 1
ATOM 6732 N N . LYS B 1 412 ? 25.922 1.24 -3.377 1 91.88 412 LYS B N 1
ATOM 6733 C CA . LYS B 1 412 ? 26.031 0.712 -4.734 1 91.88 412 LYS B CA 1
ATOM 6734 C C . LYS B 1 412 ? 27.453 0.827 -5.266 1 91.88 412 LYS B C 1
ATOM 6736 O O . LYS B 1 412 ? 27.953 -0.089 -5.922 1 91.88 412 LYS B O 1
ATOM 6741 N N . VAL B 1 413 ? 28.047 1.957 -4.992 1 91.56 413 VAL B N 1
ATOM 6742 C CA . VAL B 1 413 ? 29.406 2.184 -5.469 1 91.56 413 VAL B CA 1
ATOM 6743 C C . VAL B 1 413 ? 30.344 1.17 -4.832 1 91.56 413 VAL B C 1
ATOM 6745 O O . VAL B 1 413 ? 31.297 0.704 -5.477 1 91.56 413 VAL B O 1
ATOM 6748 N N . ASN B 1 414 ? 30.078 0.779 -3.604 1 92.56 414 ASN B N 1
ATOM 6749 C CA . ASN B 1 414 ? 30.922 -0.161 -2.887 1 92.56 414 ASN B CA 1
ATOM 6750 C C . ASN B 1 414 ? 30.422 -1.596 -3.029 1 92.56 414 ASN B C 1
ATOM 6752 O O . ASN B 1 414 ? 30.922 -2.502 -2.363 1 92.56 414 ASN B O 1
ATOM 6756 N N . GLU B 1 415 ? 29.406 -1.816 -3.824 1 91.31 415 GLU B N 1
ATOM 6757 C CA . GLU B 1 415 ? 28.844 -3.125 -4.133 1 91.31 415 GLU B CA 1
ATOM 6758 C C . GLU B 1 415 ? 28.406 -3.854 -2.863 1 91.31 415 GLU B C 1
ATOM 6760 O O . GLU B 1 415 ? 28.734 -5.027 -2.674 1 91.31 415 GLU B O 1
ATOM 6765 N N . LEU B 1 416 ? 27.906 -3.117 -1.95 1 91.25 416 LEU B N 1
ATOM 6766 C CA . LEU B 1 416 ? 27.375 -3.682 -0.713 1 91.25 416 LEU B CA 1
ATOM 6767 C C . LEU B 1 416 ? 25.891 -3.986 -0.846 1 91.25 416 LEU B C 1
ATOM 6769 O O . LEU B 1 416 ? 25.188 -3.32 -1.603 1 91.25 416 LEU B O 1
ATOM 6773 N N . PRO B 1 417 ? 25.469 -5.008 -0.122 1 90.56 417 PRO B N 1
ATOM 6774 C CA . PRO B 1 417 ? 24.031 -5.336 -0.192 1 90.56 417 PRO B CA 1
ATOM 6775 C C . PRO B 1 417 ? 23.156 -4.27 0.45 1 90.56 417 PRO B C 1
ATOM 6777 O O . PRO B 1 417 ? 23.609 -3.523 1.319 1 90.56 417 PRO B O 1
ATOM 6780 N N . LEU B 1 418 ? 21.969 -4.191 -0.02 1 91.81 418 LEU B N 1
ATOM 6781 C CA . LEU B 1 418 ? 21.016 -3.215 0.488 1 91.81 418 LEU B CA 1
ATOM 6782 C C . LEU B 1 418 ? 20.312 -3.736 1.739 1 91.81 418 LEU B C 1
ATOM 6784 O O . LEU B 1 418 ? 19.078 -3.797 1.788 1 91.81 418 LEU B O 1
ATOM 6788 N N . THR B 1 419 ? 21.047 -4.227 2.611 1 90.38 419 THR B N 1
ATOM 6789 C CA . THR B 1 419 ? 20.578 -4.758 3.885 1 90.38 419 THR B CA 1
ATOM 6790 C C . THR B 1 419 ? 21.359 -4.141 5.047 1 90.38 419 THR B C 1
ATOM 6792 O O . THR B 1 419 ? 22.188 -3.254 4.848 1 90.38 419 THR B O 1
ATOM 6795 N N . VAL B 1 420 ? 20.938 -4.574 6.242 1 89.31 420 VAL B N 1
ATOM 6796 C CA . VAL B 1 420 ? 21.609 -4.078 7.438 1 89.31 420 VAL B CA 1
ATOM 6797 C C . VAL B 1 420 ? 23.094 -4.449 7.391 1 89.31 420 VAL B C 1
ATOM 6799 O O . VAL B 1 420 ? 23.938 -3.686 7.844 1 89.31 420 VAL B O 1
ATOM 6802 N N . GLY B 1 421 ? 23.344 -5.527 6.801 1 88.88 421 GLY B N 1
ATOM 6803 C CA . GLY B 1 421 ? 24.719 -5.945 6.625 1 88.88 421 GLY B CA 1
ATOM 6804 C C . GLY B 1 421 ? 25.516 -4.992 5.762 1 88.88 421 GLY B C 1
ATOM 6805 O O . GLY B 1 421 ? 26.703 -4.75 6.023 1 88.88 421 GLY B O 1
ATOM 6806 N N . GLY B 1 422 ? 24.891 -4.441 4.805 1 90.44 422 GLY B N 1
ATOM 6807 C CA . GLY B 1 422 ? 25.562 -3.471 3.955 1 90.44 422 GLY B CA 1
ATOM 6808 C C . GLY B 1 422 ? 25.859 -2.166 4.664 1 90.44 422 GLY B C 1
ATOM 6809 O O . GLY B 1 422 ? 26.906 -1.557 4.43 1 90.44 422 GLY B O 1
ATOM 6810 N N . ILE B 1 423 ? 25 -1.767 5.496 1 90.94 423 ILE B N 1
ATOM 6811 C CA . ILE B 1 423 ? 25.188 -0.532 6.25 1 90.94 423 ILE B CA 1
ATOM 6812 C C . ILE B 1 423 ? 26.359 -0.691 7.219 1 90.94 423 ILE B C 1
ATOM 6814 O O . ILE B 1 423 ? 27.172 0.223 7.375 1 90.94 423 ILE B O 1
ATOM 6818 N N . ARG B 1 424 ? 26.391 -1.837 7.805 1 89.06 424 ARG B N 1
ATOM 6819 C CA . ARG B 1 424 ? 27.5 -2.129 8.703 1 89.06 424 ARG B CA 1
ATOM 6820 C C . ARG B 1 424 ? 28.828 -2.146 7.945 1 89.06 424 ARG B C 1
ATOM 6822 O O . ARG B 1 424 ? 29.844 -1.692 8.461 1 89.06 424 ARG B O 1
ATOM 6829 N N . GLY B 1 425 ? 28.734 -2.699 6.812 1 88.88 425 GLY B N 1
ATOM 6830 C CA . GLY B 1 425 ? 29.922 -2.705 5.977 1 88.88 425 GLY B CA 1
ATOM 6831 C C . GLY B 1 425 ? 30.391 -1.312 5.594 1 88.88 425 GLY B C 1
ATOM 6832 O O . GLY B 1 425 ? 31.594 -1.047 5.547 1 88.88 425 GLY B O 1
ATOM 6833 N N . LEU B 1 426 ? 29.453 -0.48 5.34 1 89.25 426 LEU B N 1
ATOM 6834 C CA . LEU B 1 426 ? 29.781 0.896 4.98 1 89.25 426 LEU B CA 1
ATOM 6835 C C . LEU B 1 426 ? 30.406 1.634 6.16 1 89.25 426 LEU B C 1
ATOM 6837 O O . LEU B 1 426 ? 31.344 2.406 5.984 1 89.25 426 LEU B O 1
ATOM 6841 N N . GLU B 1 427 ? 29.844 1.435 7.281 1 86.25 427 GLU B N 1
ATOM 6842 C CA . GLU B 1 427 ? 30.391 2.051 8.484 1 86.25 427 GLU B CA 1
ATOM 6843 C C . GLU B 1 427 ? 31.812 1.56 8.766 1 86.25 427 GLU B C 1
ATOM 6845 O O . GLU B 1 427 ? 32.656 2.326 9.234 1 86.25 427 GLU B O 1
ATOM 6850 N N . ALA B 1 428 ? 32 0.343 8.508 1 85.25 428 ALA B N 1
ATOM 6851 C CA . ALA B 1 428 ? 33.312 -0.238 8.695 1 85.25 428 ALA B CA 1
ATOM 6852 C C . ALA B 1 428 ? 34.344 0.362 7.719 1 85.25 428 ALA B C 1
ATOM 6854 O O . ALA B 1 428 ? 35.5 0.585 8.078 1 85.25 428 ALA B O 1
ATOM 6855 N N . LEU B 1 429 ? 33.938 0.557 6.559 1 84.94 429 LEU B N 1
ATOM 6856 C CA . LEU B 1 429 ? 34.812 1.149 5.543 1 84.94 429 LEU B CA 1
ATOM 6857 C C . LEU B 1 429 ? 35.156 2.584 5.91 1 84.94 429 LEU B C 1
ATOM 6859 O O . LEU B 1 429 ? 36.281 3.033 5.645 1 84.94 429 LEU B O 1
ATOM 6863 N N . GLU B 1 430 ? 34.219 3.387 6.414 1 78.94 430 GLU B N 1
ATOM 6864 C CA . GLU B 1 430 ? 34.438 4.777 6.797 1 78.94 430 GLU B CA 1
ATOM 6865 C C . GLU B 1 430 ? 35.375 4.879 7.984 1 78.94 430 GLU B C 1
ATOM 6867 O O . GLU B 1 430 ? 36.125 5.859 8.117 1 78.94 430 GLU B O 1
ATOM 6872 N N . ARG B 1 431 ? 35.438 3.877 8.828 1 76.62 431 ARG B N 1
ATOM 6873 C CA . ARG B 1 431 ? 36.344 3.863 9.969 1 76.62 431 ARG B CA 1
ATOM 6874 C C . ARG B 1 431 ? 37.781 3.559 9.531 1 76.62 431 ARG B C 1
ATOM 6876 O O . ARG B 1 431 ? 38.75 4.016 10.156 1 76.62 431 ARG B O 1
ATOM 6883 N N . THR B 1 432 ? 37.844 2.713 8.508 1 71 432 THR B N 1
ATOM 6884 C CA . THR B 1 432 ? 39.188 2.344 8.055 1 71 432 THR B CA 1
ATOM 6885 C C . THR B 1 432 ? 39.781 3.451 7.191 1 71 432 THR B C 1
ATOM 6887 O O . THR B 1 432 ? 41 3.434 6.898 1 71 432 THR B O 1
ATOM 6890 N N . GLN B 1 433 ? 39.031 4.262 6.566 1 60.69 433 GLN B N 1
ATOM 6891 C CA . GLN B 1 433 ? 39.656 5.32 5.777 1 60.69 433 GLN B CA 1
ATOM 6892 C C . GLN B 1 433 ? 40.25 6.391 6.68 1 60.69 433 GLN B C 1
ATOM 6894 O O . GLN B 1 433 ? 39.594 6.918 7.566 1 60.69 433 GLN B O 1
ATOM 6899 N N . PRO B 1 434 ? 41.562 6.57 6.66 1 51.44 434 PRO B N 1
ATOM 6900 C CA . PRO B 1 434 ? 42.312 7.543 7.449 1 51.44 434 PRO B CA 1
ATOM 6901 C C . PRO B 1 434 ? 41.844 8.977 7.25 1 51.44 434 PRO B C 1
ATOM 6903 O O . PRO B 1 434 ? 41.344 9.32 6.168 1 51.44 434 PRO B O 1
ATOM 6906 N N . VAL B 1 435 ? 41.438 9.688 8.234 1 42.28 435 VAL B N 1
ATOM 6907 C CA . VAL B 1 435 ? 41.281 11.141 8.211 1 42.28 435 VAL B CA 1
ATOM 6908 C C . VAL B 1 435 ? 42.406 11.773 7.422 1 42.28 435 VAL B C 1
ATOM 6910 O O . VAL B 1 435 ? 43.594 11.719 7.844 1 42.28 435 VAL B O 1
ATOM 6913 N N . ALA B 1 436 ? 42.5 11.828 6.172 1 39.06 436 ALA B N 1
ATOM 6914 C CA . ALA B 1 436 ? 43.5 12.641 5.504 1 39.06 436 ALA B CA 1
ATOM 6915 C C . ALA B 1 436 ? 43.688 13.984 6.215 1 39.06 436 ALA B C 1
ATOM 6917 O O . ALA B 1 436 ? 42.781 14.477 6.867 1 39.06 436 ALA B O 1
ATOM 6918 N N . ASP B 1 437 ? 44.844 14.656 6.059 1 39.5 437 ASP B N 1
ATOM 6919 C CA . ASP B 1 437 ? 45.594 15.773 6.641 1 39.5 437 ASP B CA 1
ATOM 6920 C C . ASP B 1 437 ? 44.812 17.078 6.527 1 39.5 437 ASP B C 1
ATOM 6922 O O . ASP B 1 437 ? 44.531 17.547 5.418 1 39.5 437 ASP B O 1
ATOM 6926 N N . ALA B 1 438 ? 43.906 17.391 7.289 1 38.31 438 ALA B N 1
ATOM 6927 C CA . ALA B 1 438 ? 43.531 18.781 7.488 1 38.31 438 ALA B CA 1
ATOM 6928 C C . ALA B 1 438 ? 44.75 19.703 7.457 1 38.31 438 ALA B C 1
ATOM 6930 O O . ALA B 1 438 ? 45.594 19.656 8.375 1 38.31 438 ALA B O 1
ATOM 6931 N N . VAL B 1 439 ? 45.344 19.906 6.184 1 38.06 439 VAL B N 1
ATOM 6932 C CA . VAL B 1 439 ? 46.312 20.953 6.012 1 38.06 439 VAL B CA 1
ATOM 6933 C C . VAL B 1 439 ? 45.875 22.234 6.727 1 38.06 439 VAL B C 1
ATOM 6935 O O . VAL B 1 439 ? 44.75 22.719 6.48 1 38.06 439 VAL B O 1
ATOM 6938 N N . PRO B 1 440 ? 46.375 22.594 7.77 1 36.69 440 PRO B N 1
ATOM 6939 C CA . PRO B 1 440 ? 46.219 23.891 8.438 1 36.69 440 PRO B CA 1
ATOM 6940 C C . PRO B 1 440 ? 46.406 25.078 7.488 1 36.69 440 PRO B C 1
ATOM 6942 O O . PRO B 1 440 ? 47.375 25.125 6.723 1 36.69 440 PRO B O 1
ATOM 6945 N N . ILE B 1 441 ? 45.375 25.484 6.832 1 34.97 441 ILE B N 1
ATOM 6946 C CA . ILE B 1 441 ? 45.469 26.75 6.105 1 34.97 441 ILE B CA 1
ATOM 6947 C C . ILE B 1 441 ? 46.188 27.781 6.953 1 34.97 441 ILE B C 1
ATOM 6949 O O . ILE B 1 441 ? 45.75 28.125 8.055 1 34.97 441 ILE B O 1
ATOM 6953 N N . SER B 1 442 ? 47.5 27.75 6.832 1 28.69 442 SER B N 1
ATOM 6954 C CA . SER B 1 442 ? 48.312 28.859 7.281 1 28.69 442 SER B CA 1
ATOM 6955 C C . SER B 1 442 ? 47.75 30.203 6.805 1 28.69 442 SER B C 1
ATOM 6957 O O . SER B 1 442 ? 47.344 30.328 5.648 1 28.69 442 SER B O 1
ATOM 6959 N N . MET B 1 443 ? 47.156 31 7.688 1 29.5 443 MET B N 1
ATOM 6960 C CA . MET B 1 443 ? 46.844 32.438 7.625 1 29.5 443 MET B CA 1
ATOM 6961 C C . MET B 1 443 ? 48.031 33.219 7.055 1 29.5 443 MET B C 1
ATOM 6963 O O . MET B 1 443 ? 49.062 33.375 7.719 1 29.5 443 MET B O 1
ATOM 6967 N N . SER B 1 444 ? 48.531 32.844 5.695 1 24.23 444 SER B N 1
ATOM 6968 C CA . SER B 1 444 ? 49.188 34.031 5.195 1 24.23 444 SER B CA 1
ATOM 6969 C C . SER B 1 444 ? 48.156 35.062 4.762 1 24.23 444 SER B C 1
ATOM 6971 O O . SER B 1 444 ? 47.094 34.719 4.262 1 24.23 444 SER B O 1
#

Radius of gyration: 52.74 Å; Cα contacts (8 Å, |Δi|>4): 1115; chains: 2; bounding box: 87×177×118 Å

Secondary structure (DSSP, 8-state):
-----HHHHHHHHHHS-HHHHHHHHHH-HHHHHHHHHHHHHHHHHHSTTHHHHHHHHH-S-HHHHHHHHHHHHHTT--GGG---STTS--SSTT-TTS----HHHHHHHHT-HHHHHHHHHTT--TT-STT-SS-HHHHHHHTT-HHHHHHHHHTT--S-BTTBTTHHHHHHHHTT-HHHHHHHHHHTT--TTS--STT--HHHHHHHTT-TTHHHHHHHTT--HHHHHHHHHHTT-HHHHHHHHHHTHHHHHHHS-HHHHHHHHHHHHH----HHHHHHHHHHHHHHHHHHHHHHHHSTT--HHHHHHHHHHHHHHHBSSS-B-HHHHHHHHHTT----HHHHHHHHHHHTSHHHHH-HHHHHHHSTTHHHHHHHHHHHHHHS-GGG--HHHHHHHHTS-HHHHHHHHHHHHTT--SSHHHHHHHHHHHHHS-----------/-----HHHHHHHHHHS-HHHHHHHHHH-HHHHHHHHHHHHHHHHHHSTTHHHHHHHHH-S-HHHHHHHHHHHHHTT--GGG---STTS--SSTT-TTS----HHHHHHHHT-HHHHHHHHHTT--TT-STT-SS-HHHHHHHTT-HHHHHHHHHTT--S-BTTBTTHHHHHHHHTT-HHHHHHHHHHTT--TTS--BTTB-HHHHHHHTT-TTHHHHHHHTT--HHHHHHHHHHTT-HHHHHHHHHHTHHHHHHHS-HHHHHHHHHHHHH----HHHHHHHHHHHHHHHHHHHHHHHHSTT--HHHHHHHHHHHHHHHBSSS-B-HHHHHHHHHTT----HHHHHHHHHHHTSHHHHH-HHHHHHHSTTHHHHHHHHHHHHHHS-GGG--HHHHHHHHTS-HHHHHHHHHHHHTT--SSHHHHHHHHHHHHHS-----------

Nearest PDB structures (foldseek):
  6ne2-assembly1_B  TM=7.442E-01  e=2.342E-04  Escherichia coli
  6ndz-assembly3_F  TM=7.559E-01  e=3.746E-04  Escherichia coli
  4uuc-assembly1_A  TM=5.934E-01  e=4.556E-04  Homo sapiens
  4rlv-assembly1_A  TM=4.035E-01  e=5.503E-05  Mus musculus
  5lea-assembly1_A  TM=4.083E-01  e=3.080E-04  synthetic construct